Protein AF-0000000068948560 (afdb_homodimer)

Radius of gyration: 32.32 Å; Cα contacts (8 Å, |Δi|>4): 2396; chains: 2; bounding box: 71×102×70 Å

Organism: Cupriavidus necator (strain ATCC 17699 / DSM 428 / KCTC 22496 / NCIMB 10442 / H16 / Stanier 337) (NCBI:txid381666)

InterPro domains:
  IPR000873 AMP-dependent synthetase/ligase domain [PF00501] (29-387)
  IPR011957 Benzoate-CoA ligase family [TIGR02262] (16-520)
  IPR025110 AMP-binding enzyme, C-terminal domain [PF13193] (437-512)
  IPR045851 AMP-binding enzyme domain superfamily [G3DSA:3.30.300.30] (428-526)

Foldseek 3Di:
DPPPLDPFPDDADDFWDQLLQVLLVLCVPFQPDWAEQEPVGTHGSVNLLLLLQLLLQLCVVVVNAAPAEEEEQEFWDSVRLSNQSSCSQNNHAYEFEDNPDALCLVLVVQQQRLHQEYEHEPVSVVRVVSNVVDDRGNHQAYEYEPDPDDDDPRYHHSVVSSVVGGGHDGGDRDGQARFRYWAWDPDLDDRTWTFTFGSRQLVFCQVQDLCPFVVDAQAFEFEELDTCSALANVNRAPSNNSNHNHHYYGYRDHLQLVSVVVCQQPVQGQEYEDEQLRLLRNLPDPVNDALVRHNYAEYEYEPDQHQLVSQVSVCVGNVYGYWYFYDDVQSSYGQFIDGVPGDDRQFRHAGTRQKDWFFADPVRHGDDAPDKGFIKMFHDNGTDAGRPCVPVRCVADPDRIGGDQFIWGQHPVRTIHGQGGVVFWFQAPNRTARQVVQQSQLCPDPFFDGKGWGWDQDPVRGTFIEMETETDPPDDDDPVVSQVSSVVPDPNRHGHPYYHYDNDFDADPVRHGSVVVVVVVNVVVVVVVVVVVD/DPPPLDPFPDDADDFWDQLLQVLLVLCVVFQPDWAEQEPVGTHGSVNLLLLLQLLLQLCVVVVNAAPAEEEEQEFWDSVRLSNQSSCSQNNHAYEFEDNPDALVLVLVVQQQRLHQEYEHEPVSVVRVVSNVVDDRGNHQAYEYEPDPDDDDPRYHHSVVSSVVGGGHDGGDRDGQARFRYWAWDPDLDDRTWTFTFGSRQLVFCQVQDLCPFVVDAQAFEFEELDTCSALANVNRAPSNNSNHNHHYYGYRDHLQLVVVVVCQQPVQGQEYEDEQLRLLRNLPDPPNDALVRHNHQEYEYEPDQHQLVSQVSVCVGNVYGYWYFYDDVQSSYGQFIDGVPGDDRQFRHAGTRQKDWFFADPVRHGDDAPDKGFIKMFHDNGTDAGRPCVPVRCVADPDRIGGDQFIWGQHPVRTIHGQGGVVFWFQAPNRTARQVVQQSQLCPDPFFDGKGWGWDQDPVRGTFIEMETETDPPDDDDPVVSQVSSVVPDPNRRGGPYYHYDNDFDADPVRHGSVVVVVVVNVVVVVVVVVVVD

Solvent-accessible surface area (backbone atoms only — not comparable to full-atom values): 54908 Å² total; per-residue (Å²): 127,85,71,66,77,67,74,54,95,60,84,72,79,55,81,71,29,34,48,38,46,49,42,45,58,72,32,61,89,43,33,85,42,58,33,34,35,34,95,85,46,75,39,26,38,39,55,46,46,47,47,17,22,6,36,19,33,36,42,47,72,72,66,54,48,66,72,39,29,31,34,36,43,50,58,45,37,72,62,45,60,28,52,46,35,3,28,32,22,43,36,18,22,30,32,29,38,73,78,82,66,52,35,68,54,48,35,50,50,33,41,74,60,46,17,40,28,37,42,28,23,44,91,49,43,68,52,49,50,58,17,65,70,47,86,79,53,56,62,73,42,38,32,25,36,83,58,86,61,90,67,62,90,78,47,42,47,37,68,61,48,36,72,72,35,64,55,45,88,68,58,38,95,37,26,38,51,32,76,27,32,35,37,62,42,73,49,99,69,74,72,64,41,45,33,37,28,32,27,35,25,57,54,46,48,26,64,37,34,35,39,74,54,70,57,61,42,45,84,36,28,30,33,36,62,45,51,59,46,36,42,64,11,28,37,52,61,39,50,32,35,44,69,45,51,14,26,28,48,39,60,59,65,74,68,42,50,67,58,46,48,52,48,36,59,72,66,40,30,27,33,40,35,42,33,40,70,51,53,53,49,31,74,69,36,92,78,53,78,54,43,86,62,45,50,54,64,37,32,34,30,31,92,48,84,51,52,34,66,57,44,51,52,47,22,69,61,50,71,26,52,58,38,31,23,41,56,40,71,58,42,37,35,68,46,29,28,30,38,83,95,60,64,49,73,56,38,32,21,33,64,31,68,55,36,48,77,46,38,19,42,96,85,67,44,77,52,61,79,67,40,78,13,41,36,32,41,28,48,81,25,52,42,77,39,36,64,68,32,57,71,61,24,27,67,30,43,38,27,66,32,34,49,70,58,35,24,30,25,40,42,94,87,61,32,31,28,78,31,37,42,59,91,55,53,28,58,46,92,85,38,79,39,39,33,47,57,47,24,53,52,52,40,66,38,89,45,35,59,47,52,48,48,45,62,40,68,45,98,85,64,45,49,39,38,32,28,39,33,21,58,33,91,90,51,83,82,57,64,66,59,53,43,54,55,34,45,73,74,40,62,75,87,58,41,50,78,39,72,43,81,40,92,73,76,60,52,44,97,85,63,47,73,41,59,66,59,55,46,49,50,50,53,52,51,48,52,51,50,52,56,68,72,94,128,84,70,66,77,67,74,53,96,60,83,73,81,55,80,71,28,35,46,38,45,49,40,46,59,71,32,60,89,42,34,84,42,57,33,34,35,33,96,88,46,75,38,25,36,40,56,46,48,47,47,17,23,6,38,18,34,35,42,46,72,71,66,55,50,66,73,38,28,30,34,35,43,50,57,45,37,73,62,44,60,28,52,47,36,2,29,30,23,43,36,18,21,29,32,31,38,75,79,83,66,51,37,68,56,49,35,48,49,34,40,75,61,45,17,40,27,35,40,28,24,44,90,48,43,66,52,48,52,57,17,66,71,45,85,79,54,57,64,73,42,37,32,25,36,83,58,87,62,89,67,63,90,76,44,41,48,38,68,62,48,35,69,72,34,66,56,46,88,67,57,38,94,37,26,36,50,32,78,26,33,35,38,61,43,73,50,100,70,72,72,63,41,43,35,34,28,31,28,36,23,57,54,44,47,27,66,36,35,35,39,73,54,68,57,60,40,47,85,36,28,30,32,36,61,46,51,58,47,38,41,63,11,28,36,51,63,40,49,33,34,44,68,46,50,14,25,29,47,39,60,58,66,74,69,42,51,66,58,47,49,52,46,34,59,73,68,39,29,28,32,40,36,42,33,40,70,51,50,50,50,31,74,68,37,92,77,55,76,55,44,87,62,44,49,52,63,37,32,35,30,32,93,48,84,50,52,34,67,57,45,53,52,48,22,67,60,50,71,27,52,58,37,32,22,41,56,41,71,58,42,38,35,69,46,29,28,30,37,82,97,60,66,47,73,56,38,31,20,33,66,31,67,55,39,47,78,47,38,19,44,96,85,67,45,76,51,60,78,67,39,76,13,40,36,31,39,28,48,80,26,52,40,76,40,36,64,70,32,57,68,61,26,26,69,29,44,37,28,64,32,34,48,70,59,35,25,30,27,40,42,95,88,60,32,30,29,78,32,38,42,59,88,54,52,28,57,45,93,83,39,80,38,39,33,49,58,46,24,54,52,50,40,67,38,89,46,35,61,47,51,47,46,45,61,39,69,44,97,84,65,46,49,38,38,32,30,38,34,23,58,33,89,89,50,80,82,58,63,67,58,54,42,53,55,34,45,74,75,39,63,76,87,61,41,50,78,38,72,42,81,38,90,73,77,59,53,45,97,87,62,46,71,40,59,65,59,55,45,50,52,50,52,51,50,48,52,49,51,49,55,67,72,94

Nearest PDB structures (foldseek):
  6m2o-assembly1_A  TM=8.223E-01  e=3.821E-90  Rhodopseudomonas palustris
  4rm2-assembly2_B  TM=8.223E-01  e=2.217E-87  Rhodopseudomonas palustris
  2v7b-assembly2_B  TM=9.628E-01  e=3.615E-79  Paraburkholderia xenovorans LB400
  4wv3-assembly1_A  TM=9.516E-01  e=3.922E-66  Stigmatella aurantiaca
  7tz4-assembly1_A  TM=9.036E-01  e=5.821E-48  Pseudomonas aeruginosa

Secondary structure (DSSP, 8-state):
--------SSPPP-SS--HHHHHHHHTGGGTTSEEEEETTEEEEHHHHHHHHHHHHHHHHHTT--TT-EEEEE--SSTHHHHHHHHHHHTT-EEEE--TT--HHHHHHHHHHHT-SEEEEEGGGHHHHHHHHTSTT----EEEEET--SPPPTTEEEHHHHHHTSPPPSS-----TTSEEEEEEE--SSSSPEEEEEETTHHHHHIIIIITTTT---TT-EEEESS-TTSHHHHIIIIIHHHHHT-EEE---S---HHHHHHHHHHH--SEEEE-HHHHHHHHH-TTPPPGGG---SEEEE-SS---HHHHHHHHHHHS--EEEEEE-STTSSEEEE--TT---TTS-BEEPTT-EEEEE-TTSPBPPTTSEEEEEEE-TT---EETT-HHHHHHHEETTEEEEEEEEEE-TTS-EEEEEEGGG-EEETTEEE-HHHHHHHHHTSTTEEEEEEEEEE-TTS-EEEEEEEEEPTT----HHHHHHHHHTTS-TTTS-SEEEE-S---B-TTS-B-HHHHHHHHHHHHHHHHHHH-/--------SSPPP-SS--HHHHHHHHTGGGTTSEEEEETTEEEEHHHHHHHHHHHHHHHHHTT--TT-EEEEE--SSTHHHHHHHHHHHTT-EEEE--TT--HHHHHHHHHHHT-SEEEEEGGGHHHHHHHHTSTT----EEEEET--SPPPTTEEEHHHHHHTSPPPSS-----TTSEEEEEEE--SSSSPEEEEEETTHHHHHIIIIITTTT---TT-EEEESS-TTSHHHHIIIIIHHHHHT-EEE---S---HHHHHHHHHHH--SEEEE-HHHHHHHHH-TTPPPGGG---SEEEE-SS---HHHHHHHHHHHS--EEEEEE-STTSSEEEE--TT---TTS-BEEPTT-EEEEE-TTSPBPPTTSEEEEEEE-TT---EETT-HHHHHHHEETTEEEEEEEEEE-TTS-EEEEEEGGG-EEETTEEE-HHHHHHHHTTSTTEEEEEEEEEE-TTS-EEEEEEEEEPTT----HHHHHHHHHTTS-GGGS-SEEEE-S---B-TTS-B-HHHHHHHHHHHHHHHHHHH-

Structure (mmCIF, N/CA/C/O backbone):
data_AF-0000000068948560-model_v1
#
loop_
_entity.id
_entity.type
_entity.pdbx_description
1 polymer 'Benzoate-CoA ligase family protein'
#
loop_
_atom_site.group_PDB
_atom_site.id
_atom_site.type_symbol
_atom_site.label_atom_id
_atom_site.label_alt_id
_atom_site.label_comp_id
_atom_site.label_asym_id
_atom_site.label_entity_id
_atom_site.label_seq_id
_atom_site.pdbx_PDB_ins_code
_atom_site.Cartn_x
_atom_site.Cartn_y
_atom_site.Cartn_z
_atom_site.occupancy
_atom_site.B_iso_or_equiv
_atom_site.auth_seq_id
_atom_site.auth_comp_id
_atom_site.auth_asym_id
_atom_site.auth_atom_id
_atom_site.pdbx_PDB_model_num
ATOM 1 N N . MET A 1 1 ? 28.109 3.607 7.559 1 25.36 1 MET A N 1
ATOM 2 C CA . MET A 1 1 ? 27.531 3.184 8.836 1 25.36 1 MET A CA 1
ATOM 3 C C . MET A 1 1 ? 26.016 3.121 8.75 1 25.36 1 MET A C 1
ATOM 5 O O . MET A 1 1 ? 25.359 4.141 8.531 1 25.36 1 MET A O 1
ATOM 9 N N . THR A 1 2 ? 25.531 2.068 8.18 1 31.55 2 THR A N 1
ATOM 10 C CA . THR A 1 2 ? 24.109 1.81 7.996 1 31.55 2 THR A CA 1
ATOM 11 C C . THR A 1 2 ? 23.359 1.98 9.312 1 31.55 2 THR A C 1
ATOM 13 O O . THR A 1 2 ? 23.484 1.16 10.219 1 31.55 2 THR A O 1
ATOM 16 N N . ALA A 1 3 ? 23.297 3.205 9.742 1 34.66 3 ALA A N 1
ATOM 17 C CA . ALA A 1 3 ? 22.688 3.457 11.039 1 34.66 3 ALA A CA 1
ATOM 18 C C . ALA A 1 3 ? 21.375 2.695 11.188 1 34.66 3 ALA A C 1
ATOM 20 O O . ALA A 1 3 ? 20.5 2.791 10.32 1 34.66 3 ALA A O 1
ATOM 21 N N . THR A 1 4 ? 21.406 1.612 11.781 1 38.22 4 THR A N 1
ATOM 22 C CA . THR A 1 4 ? 20.203 0.947 12.234 1 38.22 4 THR A CA 1
ATOM 23 C C . THR A 1 4 ? 19.188 1.966 12.758 1 38.22 4 THR A C 1
ATOM 25 O O . THR A 1 4 ? 19.516 2.814 13.586 1 38.22 4 THR A O 1
ATOM 28 N N . PRO A 1 5 ? 18.172 2.281 12.07 1 41.31 5 PRO A N 1
ATOM 29 C CA . PRO A 1 5 ? 17.219 3.215 12.68 1 41.31 5 PRO A CA 1
ATOM 30 C C . PRO A 1 5 ? 17.078 3.02 14.188 1 41.31 5 PRO A C 1
ATOM 32 O O . PRO A 1 5 ? 17.062 1.884 14.664 1 41.31 5 PRO A O 1
ATOM 35 N N . ALA A 1 6 ? 17.625 3.912 14.992 1 44.38 6 ALA A N 1
ATOM 36 C CA . ALA A 1 6 ? 17.469 3.902 16.453 1 44.38 6 ALA A CA 1
ATOM 37 C C . ALA A 1 6 ? 16.062 3.473 16.844 1 44.38 6 ALA A C 1
ATOM 39 O O . ALA A 1 6 ? 15.086 3.838 16.188 1 44.38 6 ALA A O 1
ATOM 40 N N . GLU A 1 7 ? 15.812 2.332 17.531 1 51.47 7 GLU A N 1
ATOM 41 C CA . GLU A 1 7 ? 14.57 1.892 18.156 1 51.47 7 GLU A CA 1
ATOM 42 C C . GLU A 1 7 ? 13.797 3.07 18.734 1 51.47 7 GLU A C 1
ATOM 44 O O . GLU A 1 7 ? 14.375 3.924 19.406 1 51.47 7 GLU A O 1
ATOM 49 N N . PRO A 1 8 ? 12.555 3.285 18.219 1 55.53 8 PRO A N 1
ATOM 50 C CA . PRO A 1 8 ? 11.805 4.363 18.875 1 55.53 8 PRO A CA 1
ATOM 51 C C . PRO A 1 8 ? 11.797 4.246 20.391 1 55.53 8 PRO A C 1
ATOM 53 O O . PRO A 1 8 ? 11.648 3.143 20.938 1 55.53 8 PRO A O 1
ATOM 56 N N . PRO A 1 9 ? 12.141 5.266 21.016 1 66 9 PRO A N 1
ATOM 57 C CA . PRO A 1 9 ? 12.188 5.289 22.484 1 66 9 PRO A CA 1
ATOM 58 C C . PRO A 1 9 ? 10.828 5.004 23.109 1 66 9 PRO A C 1
ATOM 60 O O . PRO A 1 9 ? 10.719 4.938 24.344 1 66 9 PRO A O 1
ATOM 63 N N . VAL A 1 10 ? 9.742 4.758 22.203 1 76.56 10 VAL A N 1
ATOM 64 C CA . VAL A 1 10 ? 8.375 4.605 22.703 1 76.56 10 VAL A CA 1
ATOM 65 C C . VAL A 1 10 ? 7.855 3.211 22.359 1 76.56 10 VAL A C 1
ATOM 67 O O . VAL A 1 10 ? 8.195 2.646 21.328 1 76.56 10 VAL A O 1
ATOM 70 N N . ARG A 1 11 ? 7.09 2.658 23.297 1 80.38 11 ARG A N 1
ATOM 71 C CA . ARG A 1 11 ? 6.492 1.343 23.094 1 80.38 11 ARG A CA 1
ATOM 72 C C . ARG A 1 11 ? 5.504 1.361 21.938 1 80.38 11 ARG A C 1
ATOM 74 O O . ARG A 1 11 ? 4.641 2.236 21.859 1 80.38 11 ARG A O 1
ATOM 81 N N . PRO A 1 12 ? 5.629 0.464 21.062 1 85.75 12 PRO A N 1
ATOM 82 C CA . PRO A 1 12 ? 4.664 0.384 19.953 1 85.75 12 PRO A CA 1
ATOM 83 C C . PRO A 1 12 ? 3.262 0.005 20.422 1 85.75 12 PRO A C 1
ATOM 85 O O . PRO A 1 12 ? 3.105 -0.595 21.5 1 85.75 12 PRO A O 1
ATOM 88 N N . PRO A 1 13 ? 2.314 0.482 19.641 1 87 13 PRO A N 1
ATOM 89 C CA . PRO A 1 13 ? 0.958 0.067 20 1 87 13 PRO A CA 1
ATOM 90 C C . PRO A 1 13 ? 0.775 -1.448 19.969 1 87 13 PRO A C 1
ATOM 92 O O . PRO A 1 13 ? 1.516 -2.146 19.266 1 87 13 PRO A O 1
ATOM 95 N N . GLY A 1 14 ? -0.087 -1.997 20.75 1 79.25 14 GLY A N 1
ATOM 96 C CA . GLY A 1 14 ? -0.365 -3.424 20.766 1 79.25 14 GLY A CA 1
ATOM 97 C C . GLY A 1 14 ? -0.95 -3.941 19.469 1 79.25 14 GLY A C 1
ATOM 98 O O . GLY A 1 14 ? -1.198 -3.166 18.547 1 79.25 14 GLY A O 1
ATOM 99 N N . THR A 1 15 ? -1.146 -5.23 19.375 1 79 15 THR A N 1
ATOM 100 C CA . THR A 1 15 ? -1.628 -5.91 18.172 1 79 15 THR A CA 1
ATOM 101 C C . THR A 1 15 ? -3.037 -5.445 17.812 1 79 15 THR A C 1
ATOM 103 O O . THR A 1 15 ? -3.373 -5.305 16.641 1 79 15 THR A O 1
ATOM 106 N N . SER A 1 16 ? -3.873 -5.25 18.844 1 90.06 16 SER A N 1
ATOM 107 C CA . SER A 1 16 ? -5.18 -4.625 18.672 1 90.06 16 SER A CA 1
ATOM 108 C C . SER A 1 16 ? -5.141 -3.15 19.047 1 90.06 16 SER A C 1
ATOM 110 O O . SER A 1 16 ? -4.773 -2.803 20.172 1 90.06 16 SER A O 1
ATOM 112 N N . PHE A 1 17 ? -5.453 -2.293 18.094 1 96.88 17 PHE A N 1
ATOM 113 C CA . PHE A 1 17 ? -5.305 -0.865 18.344 1 96.88 17 PHE A CA 1
ATOM 114 C C . PHE A 1 17 ? -6.297 -0.062 17.516 1 96.88 17 PHE A C 1
ATOM 116 O O . PHE A 1 17 ? -6.344 -0.203 16.297 1 96.88 17 PHE A O 1
ATOM 123 N N . ASN A 1 18 ? -7.09 0.651 18.156 1 98.38 18 ASN A N 1
ATOM 124 C CA . ASN A 1 18 ? -7.969 1.674 17.609 1 98.38 18 ASN A CA 1
ATOM 125 C C . ASN A 1 18 ? -7.629 3.061 18.141 1 98.38 18 ASN A C 1
ATOM 127 O O . ASN A 1 18 ? -7.734 3.309 19.344 1 98.38 18 ASN A O 1
ATOM 131 N N . PHE A 1 19 ? -7.191 3.928 17.281 1 98.62 19 PHE A N 1
ATOM 132 C CA . PHE A 1 19 ? -6.633 5.195 17.734 1 98.62 19 PHE A CA 1
ATOM 133 C C . PHE A 1 19 ? -7.668 5.992 18.516 1 98.62 19 PHE A C 1
ATOM 135 O O . PHE A 1 19 ? -7.344 6.602 19.547 1 98.62 19 PHE A O 1
ATOM 142 N N . ALA A 1 20 ? -8.953 6.055 18 1 98.88 20 ALA A N 1
ATOM 143 C CA . ALA A 1 20 ? -10.008 6.738 18.75 1 98.88 20 ALA A CA 1
ATOM 144 C C . ALA A 1 20 ? -10.203 6.113 20.125 1 98.88 20 ALA A C 1
ATOM 146 O O . ALA A 1 20 ? -10.289 6.828 21.125 1 98.88 20 ALA A O 1
ATOM 147 N N . GLY A 1 21 ? -10.234 4.777 20.125 1 98.62 21 GLY A N 1
ATOM 148 C CA . GLY A 1 21 ? -10.32 4.086 21.406 1 98.62 21 GLY A CA 1
ATOM 149 C C . GLY A 1 21 ? -9.164 4.41 22.328 1 98.62 21 GLY A C 1
ATOM 150 O O . GLY A 1 21 ? -9.359 4.566 23.547 1 98.62 21 GLY A O 1
ATOM 151 N N . HIS A 1 22 ? -8.016 4.484 21.781 1 98.06 22 HIS A N 1
ATOM 152 C CA . HIS A 1 22 ? -6.816 4.812 22.547 1 98.06 22 HIS A CA 1
ATOM 153 C C . HIS A 1 22 ? -6.934 6.188 23.188 1 98.06 22 HIS A C 1
ATOM 155 O O . HIS A 1 22 ? -6.68 6.344 24.391 1 98.06 22 HIS A O 1
ATOM 161 N N . LEU A 1 23 ? -7.352 7.219 22.453 1 98.62 23 LEU A N 1
ATOM 162 C CA . LEU A 1 23 ? -7.469 8.57 22.969 1 98.62 23 LEU A CA 1
ATOM 163 C C . LEU A 1 23 ? -8.531 8.641 24.062 1 98.62 23 LEU A C 1
ATOM 165 O O . LEU A 1 23 ? -8.336 9.312 25.078 1 98.62 23 LEU A O 1
ATOM 169 N N . LEU A 1 24 ? -9.688 8.008 23.828 1 98.62 24 LEU A N 1
ATOM 170 C CA . LEU A 1 24 ? -10.719 7.984 24.844 1 98.62 24 LEU A CA 1
ATOM 171 C C . LEU A 1 24 ? -10.211 7.332 26.125 1 98.62 24 LEU A C 1
ATOM 173 O O . LEU A 1 24 ? -10.484 7.812 27.234 1 98.62 24 LEU A O 1
ATOM 177 N N . GLY A 1 25 ? -9.445 6.25 25.938 1 97.94 25 GLY A N 1
ATOM 178 C CA . GLY A 1 25 ? -8.859 5.578 27.094 1 97.94 25 GLY A CA 1
ATOM 179 C C . GLY A 1 25 ? -7.891 6.453 27.859 1 97.94 25 GLY A C 1
ATOM 180 O O . GLY A 1 25 ? -7.902 6.469 29.094 1 97.94 25 GLY A O 1
ATOM 181 N N . CYS A 1 26 ? -7.059 7.184 27.188 1 96.75 26 CYS A N 1
ATOM 182 C CA . CYS A 1 26 ? -6.078 8.078 27.797 1 96.75 26 CYS A CA 1
ATOM 183 C C . CYS A 1 26 ? -6.758 9.125 28.672 1 96.75 26 CYS A C 1
ATOM 185 O O . CYS A 1 26 ? -6.168 9.625 29.625 1 96.75 26 CYS A O 1
ATOM 187 N N . ASN A 1 27 ? -8.016 9.461 28.359 1 98.44 27 ASN A N 1
ATOM 188 C CA . ASN A 1 27 ? -8.641 10.609 29 1 98.44 27 ASN A CA 1
ATOM 189 C C . ASN A 1 27 ? -9.828 10.195 29.859 1 98.44 27 ASN A C 1
ATOM 191 O O . ASN A 1 27 ? -10.586 11.039 30.344 1 98.44 27 ASN A O 1
ATOM 195 N N . ALA A 1 28 ? -9.984 8.938 30.078 1 97.75 28 ALA A N 1
ATOM 196 C CA . ALA A 1 28 ? -11.109 8.406 30.828 1 97.75 28 ALA A CA 1
ATOM 197 C C . ALA A 1 28 ? -11.094 8.922 32.281 1 97.75 28 ALA A C 1
ATOM 199 O O . ALA A 1 28 ? -12.141 9.086 32.875 1 97.75 28 ALA A O 1
ATOM 200 N N . GLY A 1 29 ? -9.969 9.266 32.781 1 97.94 29 GLY A N 1
ATOM 201 C CA . GLY A 1 29 ? -9.82 9.703 34.156 1 97.94 29 GLY A CA 1
ATOM 202 C C . GLY A 1 29 ? -10.07 11.188 34.344 1 97.94 29 GLY A C 1
ATOM 203 O O . GLY A 1 29 ? -10.023 11.695 35.469 1 97.94 29 GLY A O 1
ATOM 204 N N . ARG A 1 30 ? -10.367 11.922 33.312 1 98.06 30 ARG A N 1
ATOM 205 C CA . ARG A 1 30 ? -10.562 13.367 33.406 1 98.06 30 ARG A CA 1
ATOM 206 C C . ARG A 1 30 ? -11.805 13.805 32.656 1 98.06 30 ARG A C 1
ATOM 208 O O . ARG A 1 30 ? -11.734 14.711 31.812 1 98.06 30 ARG A O 1
ATOM 215 N N . ALA A 1 31 ? -12.922 13.188 32.906 1 98.06 31 ALA A N 1
ATOM 216 C CA . ALA A 1 31 ? -14.18 13.383 32.188 1 98.06 31 ALA A CA 1
ATOM 217 C C . ALA A 1 31 ? -14.688 14.812 32.344 1 98.06 31 ALA A C 1
ATOM 219 O O . ALA A 1 31 ? -15.32 15.359 31.422 1 98.06 31 ALA A O 1
ATOM 220 N N . GLY A 1 32 ? -14.422 15.422 33.375 1 98.5 32 GLY A N 1
ATOM 221 C CA . GLY A 1 32 ? -14.961 16.75 33.688 1 98.5 32 GLY A CA 1
ATOM 222 C C . GLY A 1 32 ? -14.109 17.875 33.125 1 98.5 32 GLY A C 1
ATOM 223 O O . GLY A 1 32 ? -14.555 19.016 33.062 1 98.5 32 GLY A O 1
ATOM 224 N N . LYS A 1 33 ? -12.93 17.531 32.625 1 98.75 33 LYS A N 1
ATOM 225 C CA . LYS A 1 33 ? -12.039 18.562 32.094 1 98.75 33 LYS A CA 1
ATOM 226 C C . LYS A 1 33 ? -12.484 18.984 30.688 1 98.75 33 LYS A C 1
ATOM 228 O O . LYS A 1 33 ? -12.961 18.156 29.906 1 98.75 33 LYS A O 1
ATOM 233 N N . VAL A 1 34 ? -12.258 20.25 30.375 1 98.88 34 VAL A N 1
ATOM 234 C CA . VAL A 1 34 ? -12.609 20.781 29.062 1 98.88 34 VAL A CA 1
ATOM 235 C C . VAL A 1 34 ? -11.617 20.266 28.016 1 98.88 34 VAL A C 1
ATOM 237 O O . VAL A 1 34 ? -10.406 20.422 28.172 1 98.88 34 VAL A O 1
ATOM 240 N N . ALA A 1 35 ? -12.117 19.656 27.016 1 98.94 35 ALA A N 1
ATOM 241 C CA . ALA A 1 35 ? -11.289 19.188 25.891 1 98.94 35 ALA A CA 1
ATOM 242 C C . ALA A 1 35 ? -11.227 20.25 24.781 1 98.94 35 ALA A C 1
ATOM 244 O O . ALA A 1 35 ? -10.148 20.547 24.281 1 98.94 35 ALA A O 1
ATOM 245 N N . TYR A 1 36 ? -12.422 20.797 24.5 1 98.94 36 TYR A N 1
ATOM 246 C CA . TYR A 1 36 ? -12.5 21.75 23.391 1 98.94 36 TYR A CA 1
ATOM 247 C C . TYR A 1 36 ? -13.281 22.984 23.812 1 98.94 36 TYR A C 1
ATOM 249 O O . TYR A 1 36 ? -14.266 22.891 24.531 1 98.94 36 TYR A O 1
ATOM 257 N N . ILE A 1 37 ? -12.852 24.125 23.328 1 98.81 37 ILE A N 1
ATOM 258 C CA . ILE A 1 37 ? -13.562 25.391 23.344 1 98.81 37 ILE A CA 1
ATOM 259 C C . ILE A 1 37 ? -13.734 25.906 21.906 1 98.81 37 ILE A C 1
ATOM 261 O O . ILE A 1 37 ? -12.766 25.984 21.156 1 98.81 37 ILE A O 1
ATOM 265 N N . ASP A 1 38 ? -14.922 26.125 21.469 1 97.19 38 ASP A N 1
ATOM 266 C CA . ASP A 1 38 ? -15.148 26.766 20.172 1 97.19 38 ASP A CA 1
ATOM 267 C C . ASP A 1 38 ? -16.078 27.953 20.312 1 97.19 38 ASP A C 1
ATOM 269 O O . ASP A 1 38 ? -16.281 28.484 21.406 1 97.19 38 ASP A O 1
ATOM 273 N N . ASP A 1 39 ? -16.531 28.5 19.203 1 91.19 39 ASP A N 1
ATOM 274 C CA . ASP A 1 39 ? -17.328 29.719 19.219 1 91.19 39 ASP A CA 1
ATOM 275 C C . ASP A 1 39 ? -18.688 29.5 19.891 1 91.19 39 ASP A C 1
ATOM 277 O O . ASP A 1 39 ? -19.344 30.453 20.328 1 91.19 39 ASP A O 1
ATOM 281 N N . ASP A 1 40 ? -19.031 28.281 20.047 1 92.69 40 ASP A N 1
ATOM 282 C CA . ASP A 1 40 ? -20.375 27.969 20.516 1 92.69 40 ASP A CA 1
ATOM 283 C C . ASP A 1 40 ? -20.359 27.438 21.938 1 92.69 40 ASP A C 1
ATOM 285 O O . ASP A 1 40 ? -21.406 27.281 22.562 1 92.69 40 ASP A O 1
ATOM 289 N N . GLY A 1 41 ? -19.203 27.109 22.438 1 95.56 41 GLY A N 1
ATOM 290 C CA . GLY A 1 41 ? -19.172 26.625 23.812 1 95.56 41 GLY A CA 1
ATOM 291 C C . GLY A 1 41 ? -18 25.688 24.078 1 95.56 41 GLY A C 1
ATOM 292 O O . GLY A 1 41 ? -16.969 25.781 23.422 1 95.56 41 GLY A O 1
ATOM 293 N N . GLN A 1 42 ? -18.25 24.922 25.188 1 98.38 42 GLN A N 1
ATOM 294 C CA . GLN A 1 42 ? -17.203 24 25.641 1 98.38 42 GLN A CA 1
ATOM 295 C C . GLN A 1 42 ? -17.688 22.547 25.578 1 98.38 42 GLN A C 1
ATOM 297 O O . GLN A 1 42 ? -18.875 22.281 25.656 1 98.38 42 GLN A O 1
ATOM 302 N N . LEU A 1 43 ? -16.766 21.641 25.344 1 98.69 43 LEU A N 1
ATOM 303 C CA . LEU A 1 43 ? -16.969 20.203 25.359 1 98.69 43 LEU A CA 1
ATOM 304 C C . LEU A 1 43 ? -15.953 19.516 26.266 1 98.69 43 LEU A C 1
ATOM 306 O O . LEU A 1 43 ? -14.75 19.688 26.078 1 98.69 43 LEU A O 1
ATOM 310 N N . THR A 1 44 ? -16.453 18.812 27.25 1 98.88 44 THR A N 1
ATOM 311 C CA . THR A 1 44 ? -15.555 18.125 28.172 1 98.88 44 THR A CA 1
ATOM 312 C C . THR A 1 44 ? -15.078 16.797 27.578 1 98.88 44 THR A C 1
ATOM 314 O O . THR A 1 44 ? -15.648 16.312 26.594 1 98.88 44 THR A O 1
ATOM 317 N N . TYR A 1 45 ? -14.023 16.219 28.141 1 98.88 45 TYR A N 1
ATOM 318 C CA . TYR A 1 45 ? -13.516 14.922 27.703 1 98.88 45 TYR A CA 1
ATOM 319 C C . TYR A 1 45 ? -14.578 13.836 27.844 1 98.88 45 TYR A C 1
ATOM 321 O O . TYR A 1 45 ? -14.664 12.93 27.016 1 98.88 45 TYR A O 1
ATOM 329 N N . GLY A 1 46 ? -15.344 13.906 28.938 1 98.81 46 GLY A N 1
ATOM 330 C CA . GLY A 1 46 ? -16.438 12.961 29.094 1 98.81 46 GLY A CA 1
ATOM 331 C C . GLY A 1 46 ? -17.484 13.07 28.016 1 98.81 46 GLY A C 1
ATOM 332 O O . GLY A 1 46 ? -17.938 12.055 27.484 1 98.81 46 GLY A O 1
ATOM 333 N N . GLU A 1 47 ? -17.891 14.32 27.75 1 98.62 47 GLU A N 1
ATOM 334 C CA . GLU A 1 47 ? -18.859 14.555 26.688 1 98.62 47 GLU A CA 1
ATOM 335 C C . GLU A 1 47 ? -18.297 14.133 25.328 1 98.62 47 GLU A C 1
ATOM 337 O O . GLU A 1 47 ? -19.016 13.562 24.516 1 98.62 47 GLU A O 1
ATOM 342 N N . LEU A 1 48 ? -17.047 14.43 25.078 1 98.81 48 LEU A N 1
ATOM 343 C CA . LEU A 1 48 ? -16.391 14.008 23.844 1 98.81 48 LEU A CA 1
ATOM 344 C C . LEU A 1 48 ? -16.453 12.492 23.688 1 98.81 48 LEU A C 1
ATOM 346 O O . LEU A 1 48 ? -16.812 11.992 22.625 1 98.81 48 LEU A O 1
ATOM 350 N N . ALA A 1 49 ? -16.156 11.797 24.75 1 98.88 49 ALA A N 1
ATOM 351 C CA . ALA A 1 49 ? -16.172 10.336 24.719 1 98.88 49 ALA A CA 1
ATOM 352 C C . ALA A 1 49 ? -17.562 9.805 24.375 1 98.88 49 ALA A C 1
ATOM 354 O O . ALA A 1 49 ? -17.703 8.898 23.547 1 98.88 49 ALA A O 1
ATOM 355 N N . GLN A 1 50 ? -18.531 10.398 24.969 1 98.69 50 GLN A N 1
ATOM 356 C CA . GLN A 1 50 ? -19.906 9.977 24.734 1 98.69 50 GLN A CA 1
ATOM 357 C C . GLN A 1 50 ? -20.328 10.258 23.281 1 98.69 50 GLN A C 1
ATOM 359 O O . GLN A 1 50 ? -20.906 9.391 22.625 1 98.69 50 GLN A O 1
ATOM 364 N N . GLN A 1 51 ? -20.047 11.398 22.828 1 98.81 51 GLN A N 1
ATOM 365 C CA . GLN A 1 51 ? -20.484 11.797 21.484 1 98.81 51 GLN A CA 1
ATOM 366 C C . GLN A 1 51 ? -19.734 11.008 20.406 1 98.81 51 GLN A C 1
ATOM 368 O O . GLN A 1 51 ? -20.312 10.672 19.375 1 98.81 51 GLN A O 1
ATOM 373 N N . VAL A 1 52 ? -18.438 10.719 20.625 1 98.94 52 VAL A N 1
ATOM 374 C CA . VAL A 1 52 ? -17.656 9.898 19.703 1 98.94 52 VAL A CA 1
ATOM 375 C C . VAL A 1 52 ? -18.297 8.523 19.562 1 98.94 52 VAL A C 1
ATOM 377 O O . VAL A 1 52 ? -18.516 8.047 18.438 1 98.94 52 VAL A O 1
ATOM 380 N N . ARG A 1 53 ? -18.672 7.965 20.672 1 98.88 53 ARG A N 1
ATOM 381 C CA . ARG A 1 53 ? -19.266 6.633 20.672 1 98.88 53 ARG A CA 1
ATOM 382 C C . ARG A 1 53 ? -20.656 6.652 20.078 1 98.88 53 ARG A C 1
ATOM 384 O O . ARG A 1 53 ? -21.062 5.699 19.406 1 98.88 53 ARG A O 1
ATOM 391 N N . ARG A 1 54 ? -21.422 7.719 20.281 1 98.94 54 ARG A N 1
ATOM 392 C CA . ARG A 1 54 ? -22.734 7.863 19.688 1 98.94 54 ARG A CA 1
ATOM 393 C C . ARG A 1 54 ? -22.641 8.039 18.172 1 98.94 54 ARG A C 1
ATOM 395 O O . ARG A 1 54 ? -23.453 7.492 17.422 1 98.94 54 ARG A O 1
ATOM 402 N N . LEU A 1 55 ? -21.688 8.828 17.734 1 98.94 55 LEU A N 1
ATOM 403 C CA . LEU A 1 55 ? -21.484 8.992 16.297 1 98.94 55 LEU A CA 1
ATOM 404 C C . LEU A 1 55 ? -21.141 7.656 15.641 1 98.94 55 LEU A C 1
ATOM 406 O O . LEU A 1 55 ? -21.625 7.348 14.555 1 98.94 55 LEU A O 1
ATOM 410 N N . ALA A 1 56 ? -20.219 6.93 16.297 1 98.94 56 ALA A N 1
ATOM 411 C CA . ALA A 1 56 ? -19.859 5.605 15.789 1 98.94 56 ALA A CA 1
ATOM 412 C C . ALA A 1 56 ? -21.109 4.738 15.602 1 98.94 56 ALA A C 1
ATOM 414 O O . ALA A 1 56 ? -21.297 4.148 14.539 1 98.94 56 ALA A O 1
ATOM 415 N N . ALA A 1 57 ? -21.953 4.723 16.625 1 98.81 57 ALA A N 1
ATOM 416 C CA . ALA A 1 57 ? -23.188 3.951 16.578 1 98.81 57 ALA A CA 1
ATOM 417 C C . ALA A 1 57 ? -24.109 4.465 15.461 1 98.81 57 ALA A C 1
ATOM 419 O O . ALA A 1 57 ? -24.734 3.674 14.758 1 98.81 57 ALA A O 1
ATOM 420 N N . ALA A 1 58 ? -24.188 5.715 15.32 1 98.62 58 ALA A N 1
ATOM 421 C CA . ALA A 1 58 ? -25.047 6.344 14.328 1 98.62 58 ALA A CA 1
ATOM 422 C C . ALA A 1 58 ? -24.609 5.973 12.906 1 98.62 58 ALA A C 1
ATOM 424 O O . ALA A 1 58 ? -25.438 5.68 12.055 1 98.62 58 ALA A O 1
ATOM 425 N N . LEU A 1 59 ? -23.312 6.047 12.641 1 98.62 59 LEU A N 1
ATOM 426 C CA . LEU A 1 59 ? -22.797 5.711 11.32 1 98.62 59 LEU A CA 1
ATOM 427 C C . LEU A 1 59 ? -23.078 4.25 10.984 1 98.62 59 LEU A C 1
ATOM 429 O O . LEU A 1 59 ? -23.531 3.936 9.883 1 98.62 59 LEU A O 1
ATOM 433 N N . LEU A 1 60 ? -22.781 3.385 11.969 1 98.31 60 LEU A N 1
ATOM 434 C CA . LEU A 1 60 ? -23.094 1.975 11.766 1 98.31 60 LEU A CA 1
ATOM 435 C C . LEU A 1 60 ? -24.594 1.771 11.547 1 98.31 60 LEU A C 1
ATOM 437 O O . LEU A 1 60 ? -25 1.004 10.664 1 98.31 60 LEU A O 1
ATOM 441 N N . GLY A 1 61 ? -25.422 2.459 12.336 1 97.25 61 GLY A N 1
ATOM 442 C CA . GLY A 1 61 ? -26.859 2.391 12.195 1 97.25 61 GLY A CA 1
ATOM 443 C C . GLY A 1 61 ? -27.359 2.898 10.859 1 97.25 61 GLY A C 1
ATOM 444 O O . GLY A 1 61 ? -28.391 2.449 10.359 1 97.25 61 GLY A O 1
ATOM 445 N N . ALA A 1 62 ? -26.625 3.807 10.281 1 96.5 62 ALA A N 1
ATOM 446 C CA . ALA A 1 62 ? -26.969 4.363 8.977 1 96.5 62 ALA A CA 1
ATOM 447 C C . ALA A 1 62 ? -26.531 3.432 7.852 1 96.5 62 ALA A C 1
ATOM 449 O O . ALA A 1 62 ? -26.75 3.727 6.676 1 96.5 62 ALA A O 1
ATOM 450 N N . GLY A 1 63 ? -25.875 2.387 8.188 1 96.81 63 GLY A N 1
ATOM 451 C CA . GLY A 1 63 ? -25.531 1.369 7.207 1 96.81 63 GLY A CA 1
ATOM 452 C C . GLY A 1 63 ? -24.109 1.513 6.68 1 96.81 63 GLY A C 1
ATOM 453 O O . GLY A 1 63 ? -23.719 0.808 5.746 1 96.81 63 GLY A O 1
ATOM 454 N N . ILE A 1 64 ? -23.328 2.455 7.16 1 98.06 64 ILE A N 1
ATOM 455 C CA . ILE A 1 64 ? -21.922 2.559 6.766 1 98.06 64 ILE A CA 1
ATOM 456 C C . ILE A 1 64 ? -21.125 1.437 7.418 1 98.06 64 ILE A C 1
ATOM 458 O O . ILE A 1 64 ? -21.312 1.137 8.602 1 98.06 64 ILE A O 1
ATOM 462 N N . ARG A 1 65 ? -20.297 0.811 6.68 1 97.94 65 ARG A N 1
ATOM 463 C CA . ARG A 1 65 ? -19.594 -0.365 7.176 1 97.94 65 ARG A CA 1
ATOM 464 C C . ARG A 1 65 ? -18.125 -0.048 7.438 1 97.94 65 ARG A C 1
ATOM 466 O O . ARG A 1 65 ? -17.594 0.958 6.949 1 97.94 65 ARG A O 1
ATOM 473 N N . ARG A 1 66 ? -17.516 -0.919 8.25 1 97.12 66 ARG A N 1
ATOM 474 C CA . ARG A 1 66 ? -16.078 -0.827 8.516 1 97.12 66 ARG A CA 1
ATOM 475 C C . ARG A 1 66 ? -15.289 -0.753 7.211 1 97.12 66 ARG A C 1
ATOM 477 O O . ARG A 1 66 ? -15.617 -1.438 6.242 1 97.12 66 ARG A O 1
ATOM 484 N N . GLU A 1 67 ? -14.258 0.093 7.156 1 97.75 67 GLU A N 1
ATOM 485 C CA . GLU A 1 67 ? -13.32 0.279 6.055 1 97.75 67 GLU A CA 1
ATOM 486 C C . GLU A 1 67 ? -13.922 1.145 4.953 1 97.75 67 GLU A C 1
ATOM 488 O O . GLU A 1 67 ? -13.219 1.557 4.027 1 97.75 67 GLU A O 1
ATOM 493 N N . GLU A 1 68 ? -15.25 1.458 5.023 1 98.44 68 GLU A N 1
ATOM 494 C CA . GLU A 1 68 ? -15.82 2.424 4.09 1 98.44 68 GLU A CA 1
ATOM 495 C C . GLU A 1 68 ? -15.453 3.852 4.477 1 98.44 68 GLU A C 1
ATOM 497 O O . GLU A 1 68 ? -15.094 4.117 5.629 1 98.44 68 GLU A O 1
ATOM 502 N N . ARG A 1 69 ? -15.492 4.758 3.492 1 98.81 69 ARG A N 1
ATOM 503 C CA . ARG A 1 69 ? -15.055 6.137 3.711 1 98.81 69 ARG A CA 1
ATOM 504 C C . ARG A 1 69 ? -16.25 7.055 3.934 1 98.81 69 ARG A C 1
ATOM 506 O O . ARG A 1 69 ? -17.312 6.859 3.336 1 98.81 69 ARG A O 1
ATOM 513 N N . VAL A 1 70 ? -16.109 8.008 4.777 1 98.88 70 VAL A N 1
ATOM 514 C CA . VAL A 1 70 ? -17.031 9.125 4.934 1 98.88 70 VAL A CA 1
ATOM 515 C C . VAL A 1 70 ? -16.281 10.445 4.766 1 98.88 70 VAL A C 1
ATOM 517 O O . VAL A 1 70 ? -15.18 10.617 5.293 1 98.88 70 VAL A O 1
ATOM 520 N N . LEU A 1 71 ? -16.812 11.305 3.998 1 98.88 71 LEU A N 1
ATOM 521 C CA . LEU A 1 71 ? -16.172 12.594 3.748 1 98.88 71 LEU A CA 1
ATOM 522 C C . LEU A 1 71 ? -16.5 13.586 4.863 1 98.88 71 LEU A C 1
ATOM 524 O O . LEU A 1 71 ? -17.656 13.727 5.258 1 98.88 71 LEU A O 1
ATOM 528 N N . LEU A 1 72 ? -15.492 14.203 5.395 1 98.81 72 LEU A N 1
ATOM 529 C CA . LEU A 1 72 ? -15.625 15.219 6.43 1 98.81 72 LEU A CA 1
ATOM 530 C C . LEU A 1 72 ? -15.367 16.609 5.859 1 98.81 72 LEU A C 1
ATOM 532 O O . LEU A 1 72 ? -14.219 17.016 5.695 1 98.81 72 LEU A O 1
ATOM 536 N N . LEU A 1 73 ? -16.406 17.312 5.547 1 98.5 73 LEU A N 1
ATOM 537 C CA . LEU A 1 73 ? -16.406 18.688 5.035 1 98.5 73 LEU A CA 1
ATOM 538 C C . LEU A 1 73 ? -16.953 19.656 6.078 1 98.5 73 LEU A C 1
ATOM 540 O O . LEU A 1 73 ? -18.109 20.047 6.012 1 98.5 73 LEU A O 1
ATOM 544 N N . MET A 1 74 ? -16.047 20.047 7.008 1 98.31 74 MET A N 1
ATOM 545 C CA . MET A 1 74 ? -16.531 20.75 8.195 1 98.31 74 MET A CA 1
ATOM 546 C C . MET A 1 74 ? -15.539 21.844 8.617 1 98.31 74 MET A C 1
ATOM 548 O O . MET A 1 74 ? -14.328 21.641 8.57 1 98.31 74 MET A O 1
ATOM 552 N N . HIS A 1 75 ? -16.141 22.922 9.062 1 97.25 75 HIS A N 1
ATOM 553 C CA . HIS A 1 75 ? -15.328 23.953 9.711 1 97.25 75 HIS A CA 1
ATOM 554 C C . HIS A 1 75 ? -14.891 23.5 11.102 1 97.25 75 HIS A C 1
ATOM 556 O O . HIS A 1 75 ? -15.539 22.641 11.719 1 97.25 75 HIS A O 1
ATOM 562 N N . ASP A 1 76 ? -13.773 24.125 11.57 1 98.06 76 ASP A N 1
ATOM 563 C CA . ASP A 1 76 ? -13.266 23.75 12.891 1 98.06 76 ASP A CA 1
ATOM 564 C C . ASP A 1 76 ? -14.273 24.094 13.984 1 98.06 76 ASP A C 1
ATOM 566 O O . ASP A 1 76 ? -14.578 25.266 14.211 1 98.06 76 ASP A O 1
ATOM 570 N N . CYS A 1 77 ? -14.781 23.141 14.617 1 98.06 77 CYS A N 1
ATOM 571 C CA . CYS A 1 77 ? -15.648 23.203 15.789 1 98.06 77 CYS A CA 1
ATOM 572 C C . CYS A 1 77 ? -15.617 21.875 16.547 1 98.06 77 CYS A C 1
ATOM 574 O O . CYS A 1 77 ? -14.953 20.922 16.125 1 98.06 77 CYS A O 1
ATOM 576 N N . SER A 1 78 ? -16.359 21.781 17.609 1 98.19 78 SER A N 1
ATOM 577 C CA . SER A 1 78 ? -16.266 20.609 18.469 1 98.19 78 SER A CA 1
ATOM 578 C C . SER A 1 78 ? -16.891 19.391 17.797 1 98.19 78 SER A C 1
ATOM 580 O O . SER A 1 78 ? -16.562 18.25 18.141 1 98.19 78 SER A O 1
ATOM 582 N N . ASP A 1 79 ? -17.734 19.562 16.766 1 98.62 79 ASP A N 1
ATOM 583 C CA . ASP A 1 79 ? -18.312 18.453 16.016 1 98.62 79 ASP A CA 1
ATOM 584 C C . ASP A 1 79 ? -17.25 17.734 15.188 1 98.62 79 ASP A C 1
ATOM 586 O O . ASP A 1 79 ? -17.359 16.531 14.922 1 98.62 79 ASP A O 1
ATOM 590 N N . TRP A 1 80 ? -16.25 18.484 14.758 1 98.75 80 TRP A N 1
ATOM 591 C CA . TRP A 1 80 ? -15.242 17.938 13.867 1 98.75 80 TRP A CA 1
ATOM 592 C C . TRP A 1 80 ? -14.523 16.75 14.516 1 98.75 80 TRP A C 1
ATOM 594 O O . TRP A 1 80 ? -14.516 15.648 13.969 1 98.75 80 TRP A O 1
ATOM 604 N N . PRO A 1 81 ? -13.93 16.922 15.742 1 98.88 81 PRO A N 1
ATOM 605 C CA . PRO A 1 81 ? -13.281 15.781 16.391 1 98.88 81 PRO A CA 1
ATOM 606 C C . PRO A 1 81 ? -14.258 14.648 16.703 1 98.88 81 PRO A C 1
ATOM 608 O O . PRO A 1 81 ? -13.883 13.477 16.672 1 98.88 81 PRO A O 1
ATOM 611 N N . VAL A 1 82 ? -15.492 14.969 17.031 1 98.94 82 VAL A N 1
ATOM 612 C CA . VAL A 1 82 ? -16.5 13.953 17.297 1 98.94 82 VAL A CA 1
ATOM 613 C C . VAL A 1 82 ? -16.703 13.086 16.047 1 98.94 82 VAL A C 1
ATOM 615 O O . VAL A 1 82 ? -16.688 11.859 16.125 1 98.94 82 VAL A O 1
ATOM 618 N N . CYS A 1 83 ? -16.797 13.734 14.914 1 98.94 83 CYS A N 1
ATOM 619 C CA . CYS A 1 83 ? -17.047 13.039 13.648 1 98.94 83 CYS A CA 1
ATOM 620 C C . CYS A 1 83 ? -15.836 12.219 13.234 1 98.94 83 CYS A C 1
ATOM 622 O O . CYS A 1 83 ? -15.969 11.062 12.836 1 98.94 83 CYS A O 1
ATOM 624 N N . PHE A 1 84 ? -14.68 12.805 13.328 1 98.94 84 PHE A N 1
ATOM 625 C CA . PHE A 1 84 ? -13.445 12.164 12.914 1 98.94 84 PHE A CA 1
ATOM 626 C C . PHE A 1 84 ? -13.156 10.938 13.781 1 98.94 84 PHE A C 1
ATOM 628 O O . PHE A 1 84 ? -12.969 9.836 13.266 1 98.94 84 PHE A O 1
ATOM 635 N N . LEU A 1 85 ? -13.172 11.117 15.07 1 98.94 85 LEU A N 1
ATOM 636 C CA . LEU A 1 85 ? -12.875 10.039 16 1 98.94 85 LEU A CA 1
ATOM 637 C C . LEU A 1 85 ? -13.992 9.008 16.016 1 98.94 85 LEU A C 1
ATOM 639 O O . LEU A 1 85 ? -13.742 7.812 16.172 1 98.94 85 LEU A O 1
ATOM 643 N N . GLY A 1 86 ? -15.25 9.461 15.93 1 98.94 86 GLY A N 1
ATOM 644 C CA . GLY A 1 86 ? -16.359 8.531 15.883 1 98.94 86 GLY A CA 1
ATOM 645 C C . GLY A 1 86 ? -16.297 7.574 14.703 1 98.94 86 GLY A C 1
ATOM 646 O O . GLY A 1 86 ? -16.562 6.383 14.852 1 98.94 86 GLY A O 1
ATOM 647 N N . ALA A 1 87 ? -15.953 8.117 13.539 1 98.94 87 ALA A N 1
ATOM 648 C CA . ALA A 1 87 ? -15.75 7.258 12.367 1 98.94 87 ALA A CA 1
ATOM 649 C C . ALA A 1 87 ? -14.656 6.23 12.625 1 98.94 87 ALA A C 1
ATOM 651 O O . ALA A 1 87 ? -14.859 5.031 12.43 1 98.94 87 ALA A O 1
ATOM 652 N N . MET A 1 88 ? -13.531 6.68 13.164 1 98.94 88 MET A N 1
ATOM 653 C CA . MET A 1 88 ? -12.406 5.781 13.438 1 98.94 88 MET A CA 1
ATOM 654 C C . MET A 1 88 ? -12.781 4.742 14.484 1 98.94 88 MET A C 1
ATOM 656 O O . MET A 1 88 ? -12.375 3.582 14.391 1 98.94 88 MET A O 1
ATOM 660 N N . TYR A 1 89 ? -13.539 5.223 15.469 1 98.94 89 TYR A N 1
ATOM 661 C CA . TYR A 1 89 ? -13.984 4.324 16.531 1 98.94 89 TYR A CA 1
ATOM 662 C C . TYR A 1 89 ? -14.773 3.148 15.961 1 98.94 89 TYR A C 1
ATOM 664 O O . TYR A 1 89 ? -14.625 2.014 16.422 1 98.94 89 TYR A O 1
ATOM 672 N N . ALA A 1 90 ? -15.516 3.391 14.961 1 98.88 90 ALA A N 1
ATOM 673 C CA . ALA A 1 90 ? -16.359 2.381 14.336 1 98.88 90 ALA A CA 1
ATOM 674 C C . ALA A 1 90 ? -15.594 1.591 13.281 1 98.88 90 ALA A C 1
ATOM 676 O O . ALA A 1 90 ? -16.125 0.656 12.68 1 98.88 90 ALA A O 1
ATOM 677 N N . GLY A 1 91 ? -14.32 1.881 13.062 1 98.56 91 GLY A N 1
ATOM 678 C CA . GLY A 1 91 ? -13.547 1.247 12.008 1 98.56 91 GLY A CA 1
ATOM 679 C C . GLY A 1 91 ? -13.836 1.805 10.633 1 98.56 91 GLY A C 1
ATOM 680 O O . GLY A 1 91 ? -13.438 1.222 9.617 1 98.56 91 GLY A O 1
ATOM 681 N N . ILE A 1 92 ? -14.617 2.869 10.586 1 98.81 92 ILE A N 1
ATOM 682 C CA . ILE A 1 92 ? -14.898 3.619 9.375 1 98.81 92 ILE A CA 1
ATOM 683 C C . ILE A 1 92 ? -13.781 4.625 9.109 1 98.81 92 ILE A C 1
ATOM 685 O O . ILE A 1 92 ? -13.055 5.008 10.031 1 98.81 92 ILE A O 1
ATOM 689 N N . VAL A 1 93 ? -13.555 5.027 7.836 1 98.88 93 VAL A N 1
ATOM 690 C CA . VAL A 1 93 ? -12.383 5.82 7.465 1 98.88 93 VAL A CA 1
ATOM 691 C C . VAL A 1 93 ? -12.812 7.242 7.117 1 98.88 93 VAL A C 1
ATOM 693 O O . VAL A 1 93 ? -13.336 7.488 6.023 1 98.88 93 VAL A O 1
ATOM 696 N N . PRO A 1 94 ? -12.594 8.18 7.969 1 98.94 94 PRO A N 1
ATOM 697 C CA . PRO A 1 94 ? -12.898 9.57 7.613 1 98.94 94 PRO A CA 1
ATOM 698 C C . PRO A 1 94 ? -11.906 10.148 6.609 1 98.94 94 PRO A C 1
ATOM 700 O O . PRO A 1 94 ? -10.711 9.859 6.672 1 98.94 94 PRO A O 1
ATOM 703 N N . VAL A 1 95 ? -12.43 10.891 5.707 1 98.88 95 VAL A N 1
ATOM 704 C CA . VAL A 1 95 ? -11.672 11.617 4.691 1 98.88 95 VAL A CA 1
ATOM 705 C C . VAL A 1 95 ? -11.828 13.125 4.91 1 98.88 95 VAL A C 1
ATOM 707 O O . VAL A 1 95 ? -12.828 13.719 4.5 1 98.88 95 VAL A O 1
ATOM 710 N N . ALA A 1 96 ? -10.805 13.719 5.5 1 98.5 96 ALA A N 1
ATOM 711 C CA . ALA A 1 96 ? -10.852 15.141 5.809 1 98.5 96 ALA A CA 1
ATOM 712 C C . ALA A 1 96 ? -10.477 15.984 4.59 1 98.5 96 ALA A C 1
ATOM 714 O O . ALA A 1 96 ? -9.461 15.727 3.941 1 98.5 96 ALA A O 1
ATOM 715 N N . VAL A 1 97 ? -11.297 17.031 4.332 1 96.38 97 VAL A N 1
ATOM 716 C CA . VAL A 1 97 ? -11.016 17.766 3.113 1 96.38 97 VAL A CA 1
ATOM 717 C C . VAL A 1 97 ? -11.039 19.266 3.41 1 96.38 97 VAL A C 1
ATOM 719 O O . VAL A 1 97 ? -11.711 19.719 4.34 1 96.38 97 VAL A O 1
ATOM 722 N N . ASN A 1 98 ? -10.297 19.984 2.592 1 92.81 98 ASN A N 1
ATOM 723 C CA . ASN A 1 98 ? -10.211 21.438 2.633 1 92.81 98 ASN A CA 1
ATOM 724 C C . ASN A 1 98 ? -11.57 22.078 2.404 1 92.81 98 ASN A C 1
ATOM 726 O O . ASN A 1 98 ? -12.297 21.719 1.477 1 92.81 98 ASN A O 1
ATOM 730 N N . THR A 1 99 ? -11.961 23.047 3.193 1 95.25 99 THR A N 1
ATOM 731 C CA . THR A 1 99 ? -13.305 23.609 3.156 1 95.25 99 THR A CA 1
ATOM 732 C C . THR A 1 99 ? -13.375 24.766 2.152 1 95.25 99 THR A C 1
ATOM 734 O O . THR A 1 99 ? -14.438 25.344 1.953 1 95.25 99 THR A O 1
ATOM 737 N N . LEU A 1 100 ? -12.297 25.047 1.486 1 88.31 100 LEU A N 1
ATOM 738 C CA . LEU A 1 100 ? -12.25 26.219 0.62 1 88.31 100 LEU A CA 1
ATOM 739 C C . LEU A 1 100 ? -12.266 25.812 -0.85 1 88.31 100 LEU A C 1
ATOM 741 O O . LEU A 1 100 ? -11.992 26.641 -1.729 1 88.31 100 LEU A O 1
ATOM 745 N N . LEU A 1 101 ? -12.555 24.609 -1.156 1 89.06 101 LEU A N 1
ATOM 746 C CA . LEU A 1 101 ? -12.469 24.109 -2.525 1 89.06 101 LEU A CA 1
ATOM 747 C C . LEU A 1 101 ? -13.781 24.328 -3.268 1 89.06 101 LEU A C 1
ATOM 749 O O . LEU A 1 101 ? -14.734 24.859 -2.705 1 89.06 101 LEU A O 1
ATOM 753 N N . THR A 1 102 ? -13.789 23.969 -4.562 1 89.69 102 THR A N 1
ATOM 754 C CA . THR A 1 102 ? -14.953 24.141 -5.418 1 89.69 102 THR A CA 1
ATOM 755 C C . THR A 1 102 ? -15.812 22.891 -5.434 1 89.69 102 THR A C 1
ATOM 757 O O . THR A 1 102 ? -15.367 21.828 -4.992 1 89.69 102 THR A O 1
ATOM 760 N N . ALA A 1 103 ? -16.984 23 -5.98 1 95.75 103 ALA A N 1
ATOM 761 C CA . ALA A 1 103 ? -17.875 21.859 -6.137 1 95.75 103 ALA A CA 1
ATOM 762 C C . ALA A 1 103 ? -17.234 20.781 -7.02 1 95.75 103 ALA A C 1
ATOM 764 O O . ALA A 1 103 ? -17.406 19.594 -6.781 1 95.75 103 ALA A O 1
ATOM 765 N N . ASP A 1 104 ? -16.531 21.234 -8.008 1 91.69 104 ASP A N 1
ATOM 766 C CA . ASP A 1 104 ? -15.844 20.281 -8.883 1 91.69 104 ASP A CA 1
ATOM 767 C C . ASP A 1 104 ? -14.797 19.484 -8.117 1 91.69 104 ASP A C 1
ATOM 769 O O . ASP A 1 104 ? -14.664 18.281 -8.32 1 91.69 104 ASP A O 1
ATOM 773 N N . ASP A 1 105 ? -14.094 20.172 -7.262 1 91.5 105 ASP A N 1
ATOM 774 C CA . ASP A 1 105 ? -13.102 19.484 -6.434 1 91.5 105 ASP A CA 1
ATOM 775 C C . ASP A 1 105 ? -13.758 18.438 -5.531 1 91.5 105 ASP A C 1
ATOM 777 O O . ASP A 1 105 ? -13.273 17.312 -5.43 1 91.5 105 ASP A O 1
ATOM 781 N N . TYR A 1 106 ? -14.852 18.828 -4.938 1 96.38 106 TYR A N 1
ATOM 782 C CA . TYR A 1 106 ? -15.531 17.906 -4.031 1 96.38 106 TYR A CA 1
ATOM 783 C C . TYR A 1 106 ? -16.141 16.734 -4.793 1 96.38 106 TYR A C 1
ATOM 785 O O . TYR A 1 106 ? -16.125 15.602 -4.309 1 96.38 106 TYR A O 1
ATOM 793 N N . SER A 1 107 ? -16.672 17.031 -5.977 1 97.19 107 SER A N 1
ATOM 794 C CA . SER A 1 107 ? -17.203 15.961 -6.809 1 97.19 107 SER A CA 1
ATOM 795 C C . SER A 1 107 ? -16.125 14.93 -7.113 1 97.19 107 SER A C 1
ATOM 797 O O . SER A 1 107 ? -16.359 13.719 -7.012 1 97.19 107 SER A O 1
ATOM 799 N N . TYR A 1 108 ? -14.969 15.391 -7.453 1 94.56 108 TYR A N 1
ATOM 800 C CA . TYR A 1 108 ? -13.836 14.5 -7.688 1 94.56 108 TYR A CA 1
ATOM 801 C C . TYR A 1 108 ? -13.531 13.672 -6.445 1 94.56 108 TYR A C 1
ATOM 803 O O . TYR A 1 108 ? -13.383 12.453 -6.523 1 94.56 108 TYR A O 1
ATOM 811 N N . MET A 1 109 ? -13.461 14.312 -5.316 1 96.5 109 MET A N 1
ATOM 812 C CA . MET A 1 109 ? -13.07 13.641 -4.078 1 96.5 109 MET A CA 1
ATOM 813 C C . MET A 1 109 ? -14.125 12.617 -3.658 1 96.5 109 MET A C 1
ATOM 815 O O . MET A 1 109 ? -13.781 11.555 -3.129 1 96.5 109 MET A O 1
ATOM 819 N N . LEU A 1 110 ? -15.406 12.953 -3.904 1 98.19 110 LEU A N 1
ATOM 820 C CA . LEU A 1 110 ? -16.484 12.031 -3.588 1 98.19 110 LEU A CA 1
ATOM 821 C C . LEU A 1 110 ? -16.375 10.75 -4.414 1 98.19 110 LEU A C 1
ATOM 823 O O . LEU A 1 110 ? -16.531 9.648 -3.885 1 98.19 110 LEU A O 1
ATOM 827 N N . GLN A 1 111 ? -16.078 10.906 -5.645 1 96.5 111 GLN A N 1
ATOM 828 C CA . GLN A 1 111 ? -15.93 9.758 -6.531 1 96.5 111 GLN A CA 1
ATOM 829 C C . GLN A 1 111 ? -14.656 8.984 -6.227 1 96.5 111 GLN A C 1
ATOM 831 O O . GLN A 1 111 ? -14.68 7.754 -6.113 1 96.5 111 GLN A O 1
ATOM 836 N N . HIS A 1 112 ? -13.57 9.703 -6.07 1 95.56 112 HIS A N 1
ATOM 837 C CA . HIS A 1 112 ? -12.25 9.109 -5.871 1 95.56 112 HIS A CA 1
ATOM 838 C C . HIS A 1 112 ? -12.195 8.312 -4.574 1 95.56 112 HIS A C 1
ATOM 840 O O . HIS A 1 112 ? -11.641 7.211 -4.543 1 95.56 112 HIS A O 1
ATOM 846 N N . SER A 1 113 ? -12.805 8.82 -3.547 1 97.88 113 SER A N 1
ATOM 847 C CA . SER A 1 113 ? -12.781 8.148 -2.252 1 97.88 113 SER A CA 1
ATOM 848 C C . SER A 1 113 ? -13.906 7.121 -2.135 1 97.88 113 SER A C 1
ATOM 850 O O . SER A 1 113 ? -13.898 6.293 -1.224 1 97.88 113 SER A O 1
ATOM 852 N N . ARG A 1 114 ? -14.883 7.312 -2.979 1 97.56 114 ARG A N 1
ATOM 853 C CA . ARG A 1 114 ? -16.109 6.508 -2.902 1 97.56 114 ARG A CA 1
ATOM 854 C C . ARG A 1 114 ? -16.781 6.664 -1.543 1 97.56 114 ARG A C 1
ATOM 856 O O . ARG A 1 114 ? -17.203 5.68 -0.94 1 97.56 114 ARG A O 1
ATOM 863 N N . ALA A 1 115 ? -16.812 7.848 -1.076 1 98.56 115 ALA A N 1
ATOM 864 C CA . ALA A 1 115 ? -17.438 8.125 0.213 1 98.56 115 ALA A CA 1
ATOM 865 C C . ALA A 1 115 ? -18.906 7.688 0.212 1 98.56 115 ALA A C 1
ATOM 867 O O . ALA A 1 115 ? -19.625 7.926 -0.757 1 98.56 115 ALA A O 1
ATOM 868 N N . GLN A 1 116 ? -19.266 7.086 1.327 1 98.31 116 GLN A N 1
ATOM 869 C CA . GLN A 1 116 ? -20.625 6.566 1.445 1 98.31 116 GLN A CA 1
ATOM 870 C C . GLN A 1 116 ? -21.547 7.566 2.143 1 98.31 116 GLN A C 1
ATOM 872 O O . GLN A 1 116 ? -22.766 7.484 2.025 1 98.31 116 GLN A O 1
ATOM 877 N N . ALA A 1 117 ? -20.969 8.453 2.881 1 98.38 117 ALA A N 1
ATOM 878 C CA . ALA A 1 117 ? -21.672 9.531 3.562 1 98.38 117 ALA A CA 1
ATOM 879 C C . ALA A 1 117 ? -20.812 10.789 3.652 1 98.38 117 ALA A C 1
ATOM 881 O O . ALA A 1 117 ? -19.609 10.742 3.408 1 98.38 117 ALA A O 1
ATOM 882 N N . VAL A 1 118 ? -21.469 11.906 3.926 1 98.75 118 VAL A N 1
ATOM 883 C CA . VAL A 1 118 ? -20.766 13.172 4.133 1 98.75 118 VAL A CA 1
ATOM 884 C C . VAL A 1 118 ? -21.219 13.797 5.449 1 98.75 118 VAL A C 1
ATOM 886 O O . VAL A 1 118 ? -22.406 13.852 5.75 1 98.75 118 VAL A O 1
ATOM 889 N N . LEU A 1 119 ? -20.312 14.109 6.266 1 98.81 119 LEU A N 1
ATOM 890 C CA . LEU A 1 119 ? -20.531 14.977 7.422 1 98.81 119 LEU A CA 1
ATOM 891 C C . LEU A 1 119 ? -20.125 16.406 7.109 1 98.81 119 LEU A C 1
ATOM 893 O O . LEU A 1 119 ? -18.953 16.672 6.828 1 98.81 119 LEU A O 1
ATOM 897 N N . VAL A 1 120 ? -21.062 17.312 7.145 1 98.75 120 VAL A N 1
ATOM 898 C CA . VAL A 1 120 ? -20.828 18.641 6.57 1 98.75 120 VAL A CA 1
ATOM 899 C C . VAL A 1 120 ? -21.328 19.719 7.527 1 98.75 120 VAL A C 1
ATOM 901 O O . VAL A 1 120 ? -22.344 19.531 8.195 1 98.75 120 VAL A O 1
ATOM 904 N N . SER A 1 121 ? -20.578 20.828 7.641 1 98 121 SER A N 1
ATOM 905 C CA . SER A 1 121 ? -21.094 22.016 8.305 1 98 121 SER A CA 1
ATOM 906 C C . SER A 1 121 ? -22.25 22.641 7.52 1 98 121 SER A C 1
ATOM 908 O O . SER A 1 121 ? -22.203 22.703 6.293 1 98 121 SER A O 1
ATOM 910 N N . ALA A 1 122 ? -23.219 23.094 8.227 1 97.38 122 ALA A N 1
ATOM 911 C CA . ALA A 1 122 ? -24.391 23.703 7.59 1 97.38 122 ALA A CA 1
ATOM 912 C C . ALA A 1 122 ? -23.969 24.797 6.613 1 97.38 122 ALA A C 1
ATOM 914 O O . ALA A 1 122 ? -24.562 24.953 5.539 1 97.38 122 ALA A O 1
ATOM 915 N N . ALA A 1 123 ? -22.969 25.547 6.957 1 95.75 123 ALA A N 1
ATOM 916 C CA . ALA A 1 123 ? -22.5 26.672 6.156 1 95.75 123 ALA A CA 1
ATOM 917 C C . ALA A 1 123 ? -21.953 26.203 4.809 1 95.75 123 ALA A C 1
ATOM 919 O O . ALA A 1 123 ? -21.875 26.984 3.861 1 95.75 123 ALA A O 1
ATOM 920 N N . LEU A 1 124 ? -21.562 24.953 4.676 1 97.06 124 LEU A N 1
ATOM 921 C CA . LEU A 1 124 ? -20.922 24.422 3.473 1 97.06 124 LEU A CA 1
ATOM 922 C C . LEU A 1 124 ? -21.891 23.562 2.68 1 97.06 124 LEU A C 1
ATOM 924 O O . LEU A 1 124 ? -21.516 22.984 1.654 1 97.06 124 LEU A O 1
ATOM 928 N N . LEU A 1 125 ? -23.078 23.438 3.172 1 97.19 125 LEU A N 1
ATOM 929 C CA . LEU A 1 125 ? -24.094 22.562 2.57 1 97.19 125 LEU A CA 1
ATOM 930 C C . LEU A 1 125 ? -24.359 22.969 1.123 1 97.19 125 LEU A C 1
ATOM 932 O O . LEU A 1 125 ? -24.484 22.109 0.251 1 97.19 125 LEU A O 1
ATOM 936 N N . PRO A 1 126 ? -24.422 24.281 0.743 1 96.06 126 PRO A N 1
ATOM 937 C CA . PRO A 1 126 ? -24.719 24.656 -0.643 1 96.06 126 PRO A CA 1
ATOM 938 C C . PRO A 1 126 ? -23.672 24.141 -1.629 1 96.06 126 PRO A C 1
ATOM 940 O O . PRO A 1 126 ? -24.031 23.594 -2.678 1 96.06 126 PRO A O 1
ATOM 943 N N . VAL A 1 127 ? -22.391 24.266 -1.301 1 97.19 127 VAL A N 1
ATOM 944 C CA . VAL A 1 127 ? -21.344 23.828 -2.219 1 97.19 127 VAL A CA 1
ATOM 945 C C . VAL A 1 127 ? -21.344 22.297 -2.307 1 97.19 127 VAL A C 1
ATOM 947 O O . VAL A 1 127 ? -21.078 21.734 -3.367 1 97.19 127 VAL A O 1
ATOM 950 N N . LEU A 1 128 ? -21.656 21.625 -1.236 1 97.88 128 LEU A N 1
ATOM 951 C CA . LEU A 1 128 ? -21.781 20.172 -1.262 1 97.88 128 LEU A CA 1
ATOM 952 C C . LEU A 1 128 ? -22.922 19.719 -2.162 1 97.88 128 LEU A C 1
ATOM 954 O O . LEU A 1 128 ? -22.797 18.766 -2.92 1 97.88 128 LEU A O 1
ATOM 958 N N . GLN A 1 129 ? -24.062 20.438 -2.012 1 97.06 129 GLN A N 1
ATOM 959 C CA . GLN A 1 129 ? -25.219 20.094 -2.83 1 97.06 129 GLN A CA 1
ATOM 960 C C . GLN A 1 129 ? -24.906 20.219 -4.316 1 97.06 129 GLN A C 1
ATOM 962 O O . GLN A 1 129 ? -25.344 19.406 -5.125 1 97.06 129 GLN A O 1
ATOM 967 N N . GLU A 1 130 ? -24.141 21.266 -4.621 1 97.38 130 GLU A N 1
ATOM 968 C CA . GLU A 1 130 ? -23.688 21.422 -6 1 97.38 130 GLU A CA 1
ATOM 969 C C . GLU A 1 130 ? -22.828 20.25 -6.438 1 97.38 130 GLU A C 1
ATOM 971 O O . GLU A 1 130 ? -22.953 19.75 -7.562 1 97.38 130 GLU A O 1
ATOM 976 N N . ALA A 1 131 ? -21.969 19.797 -5.613 1 97.75 131 ALA A N 1
ATOM 977 C CA . ALA A 1 131 ? -21.109 18.656 -5.91 1 97.75 131 ALA A CA 1
ATOM 978 C C . ALA A 1 131 ? -21.922 17.375 -6.062 1 97.75 131 ALA A C 1
ATOM 980 O O . ALA A 1 131 ? -21.672 16.562 -6.969 1 97.75 131 ALA A O 1
ATOM 981 N N . LEU A 1 132 ? -22.938 17.172 -5.203 1 97 132 LEU A N 1
ATOM 982 C CA . LEU A 1 132 ? -23.75 15.969 -5.18 1 97 132 LEU A CA 1
ATOM 983 C C . LEU A 1 132 ? -24.688 15.914 -6.391 1 97 132 LEU A C 1
ATOM 985 O O . LEU A 1 132 ? -25.234 14.859 -6.715 1 97 132 LEU A O 1
ATOM 989 N N . ALA A 1 133 ? -24.906 17.016 -6.98 1 96.19 133 ALA A N 1
ATOM 990 C CA . ALA A 1 133 ? -25.75 17.062 -8.172 1 96.19 133 ALA A CA 1
ATOM 991 C C . ALA A 1 133 ? -25.031 16.438 -9.367 1 96.19 133 ALA A C 1
ATOM 993 O O . ALA A 1 133 ? -25.672 16.078 -10.359 1 96.19 133 ALA A O 1
ATOM 994 N N . ARG A 1 134 ? -23.766 16.359 -9.242 1 93.25 134 ARG A N 1
ATOM 995 C CA . ARG A 1 134 ? -22.984 15.703 -10.281 1 93.25 134 ARG A CA 1
ATOM 996 C C . ARG A 1 134 ? -23.062 14.188 -10.156 1 93.25 134 ARG A C 1
ATOM 998 O O . ARG A 1 134 ? -23.125 13.656 -9.039 1 93.25 134 ARG A O 1
ATOM 1005 N N . PRO A 1 135 ? -23 13.477 -11.289 1 92 135 PRO A N 1
ATOM 1006 C CA . PRO A 1 135 ? -23.125 12.016 -11.219 1 92 135 PRO A CA 1
ATOM 1007 C C . PRO A 1 135 ? -21.844 11.328 -10.781 1 92 135 PRO A C 1
ATOM 1009 O O . PRO A 1 135 ? -20.781 11.953 -10.734 1 92 135 PRO A O 1
ATOM 1012 N N . GLY A 1 136 ? -21.984 10.062 -10.383 1 92.88 136 GLY A N 1
ATOM 1013 C CA . GLY A 1 136 ? -20.828 9.195 -10.227 1 92.88 136 GLY A CA 1
ATOM 1014 C C . GLY A 1 136 ? -20.469 8.93 -8.781 1 92.88 136 GLY A C 1
ATOM 1015 O O . GLY A 1 136 ? -19.703 8.016 -8.484 1 92.88 136 GLY A O 1
ATOM 1016 N N . HIS A 1 137 ? -20.953 9.734 -7.871 1 95.5 137 HIS A N 1
ATOM 1017 C CA . HIS A 1 137 ? -20.625 9.492 -6.469 1 95.5 137 HIS A CA 1
ATOM 1018 C C . HIS A 1 137 ? -21.484 8.383 -5.891 1 95.5 137 HIS A C 1
ATOM 1020 O O . HIS A 1 137 ? -22.453 7.941 -6.523 1 95.5 137 HIS A O 1
ATOM 1026 N N . GLU A 1 138 ? -21.125 7.918 -4.668 1 96.5 138 GLU A N 1
ATOM 1027 C CA . GLU A 1 138 ? -21.828 6.809 -4.023 1 96.5 138 GLU A CA 1
ATOM 1028 C C . GLU A 1 138 ? -22.406 7.23 -2.682 1 96.5 138 GLU A C 1
ATOM 1030 O O . GLU A 1 138 ? -22.703 6.387 -1.833 1 96.5 138 GLU A O 1
ATOM 1035 N N . VAL A 1 139 ? -22.609 8.523 -2.512 1 97.25 139 VAL A N 1
ATOM 1036 C CA . VAL A 1 139 ? -23.062 9.055 -1.229 1 97.25 139 VAL A CA 1
ATOM 1037 C C . VAL A 1 139 ? -24.531 8.672 -1.001 1 97.25 139 VAL A C 1
ATOM 1039 O O . VAL A 1 139 ? -25.375 8.938 -1.848 1 97.25 139 VAL A O 1
ATOM 1042 N N . GLY A 1 140 ? -24.766 8.062 0.17 1 95.69 140 GLY A N 1
ATOM 1043 C CA . GLY A 1 140 ? -26.125 7.68 0.509 1 95.69 140 GLY A CA 1
ATOM 1044 C C . GLY A 1 140 ? -26.75 8.562 1.579 1 95.69 140 GLY A C 1
ATOM 1045 O O . GLY A 1 140 ? -27.969 8.656 1.676 1 95.69 140 GLY A O 1
ATOM 1046 N N . GLN A 1 141 ? -25.922 9.172 2.408 1 95.88 141 GLN A N 1
ATOM 1047 C CA . GLN A 1 141 ? -26.406 9.961 3.531 1 95.88 141 GLN A CA 1
ATOM 1048 C C . GLN A 1 141 ? -25.578 11.227 3.727 1 95.88 141 GLN A C 1
ATOM 1050 O O . GLN A 1 141 ? -24.375 11.227 3.447 1 95.88 141 GLN A O 1
ATOM 1055 N N . VAL A 1 142 ? -26.234 12.266 4.16 1 98.19 142 VAL A N 1
ATOM 1056 C CA . VAL A 1 142 ? -25.562 13.523 4.516 1 98.19 142 VAL A CA 1
ATOM 1057 C C . VAL A 1 142 ? -25.984 13.945 5.918 1 98.19 142 VAL A C 1
ATOM 1059 O O . VAL A 1 142 ? -27.188 14.07 6.203 1 98.19 142 VAL A O 1
ATOM 1062 N N . PHE A 1 143 ? -25.062 14.117 6.781 1 98.44 143 PHE A N 1
ATOM 1063 C CA . PHE A 1 143 ? -25.297 14.594 8.141 1 98.44 143 PHE A CA 1
ATOM 1064 C C . PHE A 1 143 ? -24.781 16.016 8.312 1 98.44 143 PHE A C 1
ATOM 1066 O O . PHE A 1 143 ? -23.625 16.297 8.031 1 98.44 143 PHE A O 1
ATOM 1073 N N . VAL A 1 144 ? -25.609 16.875 8.812 1 98.5 144 VAL A N 1
ATOM 1074 C CA . VAL A 1 144 ? -25.297 18.297 8.797 1 98.5 144 VAL A CA 1
ATOM 1075 C C . VAL A 1 144 ? -25.047 18.797 10.219 1 98.5 144 VAL A C 1
ATOM 1077 O O . VAL A 1 144 ? -25.906 18.672 11.094 1 98.5 144 VAL A O 1
ATOM 1080 N N . SER A 1 145 ? -23.859 19.234 10.406 1 97.44 145 SER A N 1
ATOM 1081 C CA . SER A 1 145 ? -23.438 19.828 11.672 1 97.44 145 SER A CA 1
ATOM 1082 C C . SER A 1 145 ? -23.938 21.266 11.797 1 97.44 145 SER A C 1
ATOM 1084 O O . SER A 1 145 ? -23.875 22.031 10.836 1 97.44 145 SER A O 1
ATOM 1086 N N . ARG A 1 146 ? -24.438 21.609 13.031 1 94.69 146 ARG A N 1
ATOM 1087 C CA . ARG A 1 146 ? -24.859 22.953 13.398 1 94.69 146 ARG A CA 1
ATOM 1088 C C . ARG A 1 146 ? -25.938 23.469 12.445 1 94.69 146 ARG A C 1
ATOM 1090 O O . ARG A 1 146 ? -25.828 24.594 11.938 1 94.69 146 ARG A O 1
ATOM 1097 N N . ALA A 1 147 ? -26.875 22.625 12.219 1 91.5 147 ALA A N 1
ATOM 1098 C CA . ALA A 1 147 ? -28.016 23.016 11.375 1 91.5 147 ALA A CA 1
ATOM 1099 C C . ALA A 1 147 ? -28.953 23.938 12.125 1 91.5 147 ALA A C 1
ATOM 1101 O O . ALA A 1 147 ? -29.484 23.578 13.188 1 91.5 147 ALA A O 1
ATOM 1102 N N . HIS A 1 148 ? -29.094 25.109 11.641 1 87.5 148 HIS A N 1
ATOM 1103 C CA . HIS A 1 148 ? -29.984 26.062 12.289 1 87.5 148 HIS A CA 1
ATOM 1104 C C . HIS A 1 148 ? -31.281 26.203 11.508 1 87.5 148 HIS A C 1
ATOM 1106 O O . HIS A 1 148 ? -32.25 26.812 12 1 87.5 148 HIS A O 1
ATOM 1112 N N . GLU A 1 149 ? -31.312 25.719 10.297 1 88.56 149 GLU A N 1
ATOM 1113 C CA . GLU A 1 149 ? -32.5 25.75 9.438 1 88.56 149 GLU A CA 1
ATOM 1114 C C . GLU A 1 149 ? -32.938 24.344 9.062 1 88.56 149 GLU A C 1
ATOM 1116 O O . GLU A 1 149 ? -32.188 23.391 9.195 1 88.56 149 GLU A O 1
ATOM 1121 N N . PRO A 1 150 ? -34.219 24.266 8.711 1 90.5 150 PRO A N 1
ATOM 1122 C CA . PRO A 1 150 ? -34.656 22.953 8.227 1 90.5 150 PRO A CA 1
ATOM 1123 C C . PRO A 1 150 ? -33.812 22.422 7.074 1 90.5 150 PRO A C 1
ATOM 1125 O O . PRO A 1 150 ? -33.375 23.203 6.215 1 90.5 150 PRO A O 1
ATOM 1128 N N . LEU A 1 151 ? -33.594 21.188 7.148 1 93.69 151 LEU A N 1
ATOM 1129 C CA . LEU A 1 151 ? -32.688 20.578 6.164 1 93.69 151 LEU A CA 1
ATOM 1130 C C . LEU A 1 151 ? -33.5 19.984 5.012 1 93.69 151 LEU A C 1
ATOM 1132 O O . LEU A 1 151 ? -34.656 19.562 5.195 1 93.69 151 LEU A O 1
ATOM 1136 N N . PRO A 1 152 ? -32.906 20.062 3.781 1 88.94 152 PRO A N 1
ATOM 1137 C CA . PRO A 1 152 ? -33.562 19.375 2.658 1 88.94 152 PRO A CA 1
ATOM 1138 C C . PRO A 1 152 ? -33.781 17.891 2.926 1 88.94 152 PRO A C 1
ATOM 1140 O O . PRO A 1 152 ? -33.188 17.328 3.844 1 88.94 152 PRO A O 1
ATOM 1143 N N . ASP A 1 153 ? -34.625 17.25 2.09 1 84.75 153 ASP A N 1
ATOM 1144 C CA . ASP A 1 153 ? -34.906 15.828 2.188 1 84.75 153 ASP A CA 1
ATOM 1145 C C . ASP A 1 153 ? -33.656 14.984 2 1 84.75 153 ASP A C 1
ATOM 1147 O O . ASP A 1 153 ? -32.812 15.289 1.146 1 84.75 153 ASP A O 1
ATOM 1151 N N . GLY A 1 154 ? -33.5 14 2.832 1 84 154 GLY A N 1
ATOM 1152 C CA . GLY A 1 154 ? -32.406 13.086 2.695 1 84 154 GLY A CA 1
ATOM 1153 C C . GLY A 1 154 ? -31.203 13.477 3.545 1 84 154 GLY A C 1
ATOM 1154 O O . GLY A 1 154 ? -30.188 12.766 3.578 1 84 154 GLY A O 1
ATOM 1155 N N . MET A 1 155 ? -31.344 14.656 4.184 1 94.25 155 MET A N 1
ATOM 1156 C CA . MET A 1 155 ? -30.281 15.117 5.062 1 94.25 155 MET A CA 1
ATOM 1157 C C . MET A 1 155 ? -30.734 15.133 6.516 1 94.25 155 MET A C 1
ATOM 1159 O O . MET A 1 155 ? -31.906 15.352 6.801 1 94.25 155 MET A O 1
ATOM 1163 N N . THR A 1 156 ? -29.859 14.812 7.395 1 96.38 156 THR A N 1
ATOM 1164 C CA . THR A 1 156 ? -30.172 14.711 8.812 1 96.38 156 THR A CA 1
ATOM 1165 C C . THR A 1 156 ? -29.266 15.609 9.641 1 96.38 156 THR A C 1
ATOM 1167 O O . THR A 1 156 ? -28.062 15.703 9.375 1 96.38 156 THR A O 1
ATOM 1170 N N . ALA A 1 157 ? -29.875 16.219 10.594 1 97.62 157 ALA A N 1
ATOM 1171 C CA . ALA A 1 157 ? -29.078 17.016 11.523 1 97.62 157 ALA A CA 1
ATOM 1172 C C . ALA A 1 157 ? -28.219 16.141 12.414 1 97.62 157 ALA A C 1
ATOM 1174 O O . ALA A 1 157 ? -28.703 15.156 12.984 1 97.62 157 ALA A O 1
ATOM 1175 N N . LEU A 1 158 ? -26.984 16.516 12.562 1 97.81 158 LEU A N 1
ATOM 1176 C CA . LEU A 1 158 ? -26.016 15.719 13.32 1 97.81 158 LEU A CA 1
ATOM 1177 C C . LEU A 1 158 ? -26.453 15.57 14.773 1 97.81 158 LEU A C 1
ATOM 1179 O O . LEU A 1 158 ? -26.375 14.484 15.352 1 97.81 158 LEU A O 1
ATOM 1183 N N . ASP A 1 159 ? -26.953 16.641 15.375 1 95.81 159 ASP A N 1
ATOM 1184 C CA . ASP A 1 159 ? -27.375 16.625 16.766 1 95.81 159 ASP A CA 1
ATOM 1185 C C . ASP A 1 159 ? -28.5 15.617 17 1 95.81 159 ASP A C 1
ATOM 1187 O O . ASP A 1 159 ? -28.516 14.898 18 1 95.81 159 ASP A O 1
ATOM 1191 N N . ALA A 1 160 ? -29.406 15.625 16.078 1 95.06 160 ALA A N 1
ATOM 1192 C CA . ALA A 1 160 ? -30.531 14.68 16.172 1 95.06 160 ALA A CA 1
ATOM 1193 C C . ALA A 1 160 ? -30.047 13.242 16.016 1 95.06 160 ALA A C 1
ATOM 1195 O O . ALA A 1 160 ? -30.531 12.344 16.703 1 95.06 160 ALA A O 1
ATOM 1196 N N . LEU A 1 161 ? -29.156 13.141 15.109 1 95.56 161 LEU A N 1
ATOM 1197 C CA . LEU A 1 161 ? -28.562 11.836 14.859 1 95.56 161 LEU A CA 1
ATOM 1198 C C . LEU A 1 161 ? -27.891 11.289 16.109 1 95.56 161 LEU A C 1
ATOM 1200 O O . LEU A 1 161 ? -28.078 10.125 16.469 1 95.56 161 LEU A O 1
ATOM 1204 N N . LEU A 1 162 ? -27.109 12.078 16.812 1 97.5 162 LEU A N 1
ATOM 1205 C CA . LEU A 1 162 ? -26.375 11.688 18 1 97.5 162 LEU A CA 1
ATOM 1206 C C . LEU A 1 162 ? -27.328 11.391 19.156 1 97.5 162 LEU A C 1
ATOM 1208 O O . LEU A 1 162 ? -27.156 10.406 19.875 1 97.5 162 LEU A O 1
ATOM 1212 N N . ALA A 1 163 ? -28.297 12.188 19.281 1 96.12 163 ALA A N 1
ATOM 1213 C CA . ALA A 1 163 ? -29.234 12.07 20.406 1 96.12 163 ALA A CA 1
ATOM 1214 C C . ALA A 1 163 ? -30.016 10.766 20.328 1 96.12 163 ALA A C 1
ATOM 1216 O O . ALA A 1 163 ? -30.438 10.219 21.344 1 96.12 163 ALA A O 1
ATOM 1217 N N . ALA A 1 164 ? -30.125 10.266 19.188 1 96.44 164 ALA A N 1
ATOM 1218 C CA . ALA A 1 164 ? -30.969 9.094 18.969 1 96.44 164 ALA A CA 1
ATOM 1219 C C . ALA A 1 164 ? -30.203 7.805 19.219 1 96.44 164 ALA A C 1
ATOM 1221 O O . ALA A 1 164 ? -30.781 6.715 19.203 1 96.44 164 ALA A O 1
ATOM 1222 N N . GLN A 1 165 ? -28.938 7.883 19.5 1 97 165 GLN A N 1
ATOM 1223 C CA . GLN A 1 165 ? -28.125 6.672 19.547 1 97 165 GLN A CA 1
ATOM 1224 C C . GLN A 1 165 ? -27.625 6.402 20.969 1 97 165 GLN A C 1
ATOM 1226 O O . GLN A 1 165 ? -27.328 7.336 21.719 1 97 165 GLN A O 1
ATOM 1231 N N . THR A 1 166 ? -27.531 5.129 21.312 1 97.88 166 THR A N 1
ATOM 1232 C CA . THR A 1 166 ? -26.766 4.684 22.469 1 97.88 166 THR A CA 1
ATOM 1233 C C . THR A 1 166 ? -25.281 4.578 22.109 1 97.88 166 THR A C 1
ATOM 1235 O O . THR A 1 166 ? -24.922 4.074 21.047 1 97.88 166 THR A O 1
ATOM 1238 N N . PRO A 1 167 ? -24.453 5.074 23 1 98.31 167 PRO A N 1
ATOM 1239 C CA . PRO A 1 167 ? -23.031 5.016 22.719 1 98.31 167 PRO A CA 1
ATOM 1240 C C . PRO A 1 167 ? -22.531 3.6 22.422 1 98.31 167 PRO A C 1
ATOM 1242 O O . PRO A 1 167 ? -22.906 2.656 23.125 1 98.31 167 PRO A O 1
ATOM 1245 N N . LEU A 1 168 ? -21.781 3.467 21.328 1 98.5 168 LEU A N 1
ATOM 1246 C CA . LEU A 1 168 ? -21.188 2.178 21 1 98.5 168 LEU A CA 1
ATOM 1247 C C . LEU A 1 168 ? -20.281 1.701 22.125 1 98.5 168 LEU A C 1
ATOM 1249 O O . LEU A 1 168 ? -19.406 2.451 22.594 1 98.5 168 LEU A O 1
ATOM 1253 N N . GLN A 1 169 ? -20.328 0.519 22.531 1 97.5 169 GLN A N 1
ATOM 1254 C CA . GLN A 1 169 ? -19.719 0.02 23.75 1 97.5 169 GLN A CA 1
ATOM 1255 C C . GLN A 1 169 ? -18.203 -0.157 23.578 1 97.5 169 GLN A C 1
ATOM 1257 O O . GLN A 1 169 ? -17.438 0.066 24.516 1 97.5 169 GLN A O 1
ATOM 1262 N N . ALA A 1 170 ? -17.812 -0.679 22.422 1 97.75 170 ALA A N 1
ATOM 1263 C CA . ALA A 1 170 ? -16.406 -0.95 22.172 1 97.75 170 ALA A CA 1
ATOM 1264 C C . ALA A 1 170 ? -16 -0.523 20.75 1 97.75 170 ALA A C 1
ATOM 1266 O O . ALA A 1 170 ? -16.828 -0.532 19.844 1 97.75 170 ALA A O 1
ATOM 1267 N N . PRO A 1 171 ? -14.711 -0.074 20.672 1 98.25 171 PRO A N 1
ATOM 1268 C CA . PRO A 1 171 ? -14.266 0.272 19.312 1 98.25 171 PRO A CA 1
ATOM 1269 C C . PRO A 1 171 ? -14.148 -0.948 18.406 1 98.25 171 PRO A C 1
ATOM 1271 O O . PRO A 1 171 ? -14.07 -2.08 18.891 1 98.25 171 PRO A O 1
ATOM 1274 N N . ALA A 1 172 ? -14.195 -0.671 17.141 1 97.88 172 ALA A N 1
ATOM 1275 C CA . ALA A 1 172 ? -13.938 -1.732 16.172 1 97.88 172 ALA A CA 1
ATOM 1276 C C . ALA A 1 172 ? -12.594 -2.402 16.438 1 97.88 172 ALA A C 1
ATOM 1278 O O . ALA A 1 172 ? -11.641 -1.75 16.875 1 97.88 172 ALA A O 1
ATOM 1279 N N . ALA A 1 173 ? -12.492 -3.676 16.156 1 95.62 173 ALA A N 1
ATOM 1280 C CA . ALA A 1 173 ? -11.266 -4.441 16.328 1 95.62 173 ALA A CA 1
ATOM 1281 C C . ALA A 1 173 ? -10.281 -4.176 15.195 1 95.62 173 ALA A C 1
ATOM 1283 O O . ALA A 1 173 ? -10.031 -5.047 14.359 1 95.62 173 ALA A O 1
ATOM 1284 N N . THR A 1 174 ? -9.641 -3.027 15.227 1 96.88 174 THR A N 1
ATOM 1285 C CA . THR A 1 174 ? -8.625 -2.66 14.242 1 96.88 174 THR A CA 1
ATOM 1286 C C . THR A 1 174 ? -7.227 -2.908 14.797 1 96.88 174 THR A C 1
ATOM 1288 O O . THR A 1 174 ? -7.059 -3.191 15.984 1 96.88 174 THR A O 1
ATOM 1291 N N . SER A 1 175 ? -6.234 -2.879 13.938 1 94.88 175 SER A N 1
ATOM 1292 C CA . SER A 1 175 ? -4.824 -2.875 14.32 1 94.88 175 SER A CA 1
ATOM 1293 C C . SER A 1 175 ? -4.16 -1.549 13.977 1 94.88 175 SER A C 1
ATOM 1295 O O . SER A 1 175 ? -4.77 -0.692 13.328 1 94.88 175 SER A O 1
ATOM 1297 N N . CYS A 1 176 ? -2.922 -1.392 14.367 1 95.88 176 CYS A N 1
ATOM 1298 C CA . CYS A 1 176 ? -2.166 -0.172 14.102 1 95.88 176 CYS A CA 1
ATOM 1299 C C . CYS A 1 176 ? -1.934 0.016 12.609 1 95.88 176 CYS A C 1
ATOM 1301 O O . CYS A 1 176 ? -1.746 1.142 12.141 1 95.88 176 CYS A O 1
ATOM 1303 N N . ASP A 1 177 ? -2.029 -1.096 11.883 1 96 177 ASP A N 1
ATOM 1304 C CA . ASP A 1 177 ? -1.658 -1.054 10.469 1 96 177 ASP A CA 1
ATOM 1305 C C . ASP A 1 177 ? -2.895 -0.947 9.578 1 96 177 ASP A C 1
ATOM 1307 O O . ASP A 1 177 ? -2.777 -0.818 8.359 1 96 177 ASP A O 1
ATOM 1311 N N . ASP A 1 178 ? -4.113 -0.955 10.188 1 97.19 178 ASP A N 1
ATOM 1312 C CA . ASP A 1 178 ? -5.34 -0.785 9.414 1 97.19 178 ASP A CA 1
ATOM 1313 C C . ASP A 1 178 ? -5.512 0.667 8.977 1 97.19 178 ASP A C 1
ATOM 1315 O O . ASP A 1 178 ? -5.113 1.589 9.688 1 97.19 178 ASP A O 1
ATOM 1319 N N . PRO A 1 179 ? -6.105 0.886 7.801 1 97.69 179 PRO A N 1
ATOM 1320 C CA . PRO A 1 179 ? -6.422 2.266 7.422 1 97.69 179 PRO A CA 1
ATOM 1321 C C . PRO A 1 179 ? -7.277 2.984 8.461 1 97.69 179 PRO A C 1
ATOM 1323 O O . PRO A 1 179 ? -8.266 2.424 8.953 1 97.69 179 PRO A O 1
ATOM 1326 N N . GLY A 1 180 ? -6.832 4.176 8.773 1 98.56 180 GLY A N 1
ATOM 1327 C CA . GLY A 1 180 ? -7.547 4.918 9.805 1 98.56 180 GLY A CA 1
ATOM 1328 C C . GLY A 1 180 ? -8.234 6.16 9.273 1 98.56 180 GLY A C 1
ATOM 1329 O O . GLY A 1 180 ? -9.32 6.516 9.727 1 98.56 180 GLY A O 1
ATOM 1330 N N . PHE A 1 181 ? -7.598 6.855 8.336 1 98.88 181 PHE A N 1
ATOM 1331 C CA . PHE A 1 181 ? -8.148 8.094 7.789 1 98.88 181 PHE A CA 1
ATOM 1332 C C . PHE A 1 181 ? -7.367 8.547 6.562 1 98.88 181 PHE A C 1
ATOM 1334 O O . PHE A 1 181 ? -6.301 8 6.27 1 98.88 181 PHE A O 1
ATOM 1341 N N . TRP A 1 182 ? -8.023 9.484 5.82 1 98.69 182 TRP A N 1
ATOM 1342 C CA . TRP A 1 182 ? -7.367 10.07 4.66 1 98.69 182 TRP A CA 1
ATOM 1343 C C . TRP A 1 182 ? -7.172 11.57 4.844 1 98.69 182 TRP A C 1
ATOM 1345 O O . TRP A 1 182 ? -7.977 12.234 5.508 1 98.69 182 TRP A O 1
ATOM 1355 N N . LEU A 1 183 ? -6.074 12.055 4.293 1 97.94 183 LEU A N 1
ATOM 1356 C CA . LEU A 1 183 ? -5.867 13.469 3.982 1 97.94 183 LEU A CA 1
ATOM 1357 C C . LEU A 1 183 ? -5.547 13.656 2.504 1 97.94 183 LEU A C 1
ATOM 1359 O O . LEU A 1 183 ? -4.809 12.867 1.917 1 97.94 183 LEU A O 1
ATOM 1363 N N . TYR A 1 184 ? -6.137 14.672 1.904 1 94.19 184 TYR A N 1
ATOM 1364 C CA . TYR A 1 184 ? -5.77 14.961 0.523 1 94.19 184 TYR A CA 1
ATOM 1365 C C . TYR A 1 184 ? -4.602 15.938 0.463 1 94.19 184 TYR A C 1
ATOM 1367 O O . TYR A 1 184 ? -4.586 16.938 1.179 1 94.19 184 TYR A O 1
ATOM 1375 N N . SER A 1 185 ? -3.607 15.602 -0.31 1 87.25 185 SER A N 1
ATOM 1376 C CA . SER A 1 185 ? -2.477 16.5 -0.55 1 87.25 185 SER A CA 1
ATOM 1377 C C . SER A 1 185 ? -2.648 17.266 -1.852 1 87.25 185 SER A C 1
ATOM 1379 O O . SER A 1 185 ? -3.188 16.75 -2.828 1 87.25 185 SER A O 1
ATOM 1381 N N . SER A 1 186 ? -2.416 18.641 -1.899 1 71.38 186 SER A N 1
ATOM 1382 C CA . SER A 1 186 ? -2.666 19.547 -3.023 1 71.38 186 SER A CA 1
ATOM 1383 C C . SER A 1 186 ? -1.509 19.516 -4.016 1 71.38 186 SER A C 1
ATOM 1385 O O . SER A 1 186 ? -1.581 20.141 -5.078 1 71.38 186 SER A O 1
ATOM 1387 N N . GLY A 1 187 ? -1.03 18.516 -4.523 1 57.12 187 GLY A N 1
ATOM 1388 C CA . GLY A 1 187 ? 0.17 18.562 -5.344 1 57.12 187 GLY A CA 1
ATOM 1389 C C . GLY A 1 187 ? 0.124 19.625 -6.41 1 57.12 187 GLY A C 1
ATOM 1390 O O . GLY A 1 187 ? -0.948 20.141 -6.738 1 57.12 187 GLY A O 1
ATOM 1391 N N . SER A 1 188 ? 1.275 20.375 -6.695 1 52.06 188 SER A N 1
ATOM 1392 C CA . SER A 1 188 ? 1.484 21.453 -7.66 1 52.06 188 SER A CA 1
ATOM 1393 C C . SER A 1 188 ? 0.913 21.094 -9.023 1 52.06 188 SER A C 1
ATOM 1395 O O . SER A 1 188 ? 0.539 21.969 -9.805 1 52.06 188 SER A O 1
ATOM 1397 N N . THR A 1 189 ? 0.943 19.703 -9.25 1 52.75 189 THR A N 1
ATOM 1398 C CA . THR A 1 189 ? 0.576 19.25 -10.578 1 52.75 189 THR A CA 1
ATOM 1399 C C . THR A 1 189 ? -0.561 18.234 -10.508 1 52.75 189 THR A C 1
ATOM 1401 O O . THR A 1 189 ? -0.524 17.312 -9.695 1 52.75 189 THR A O 1
ATOM 1404 N N . GLY A 1 190 ? -1.814 18.719 -10.852 1 65.69 190 GLY A N 1
ATOM 1405 C CA . GLY A 1 190 ? -2.824 17.719 -11.133 1 65.69 190 GLY A CA 1
ATOM 1406 C C . GLY A 1 190 ? -3.873 17.594 -10.047 1 65.69 190 GLY A C 1
ATOM 1407 O O . GLY A 1 190 ? -4.039 18.516 -9.234 1 65.69 190 GLY A O 1
ATOM 1408 N N . GLN A 1 191 ? -4.617 16.562 -9.914 1 81.5 191 GLN A N 1
ATOM 1409 C CA . GLN A 1 191 ? -5.688 16.266 -8.969 1 81.5 191 GLN A CA 1
ATOM 1410 C C . GLN A 1 191 ? -5.125 15.938 -7.586 1 81.5 191 GLN A C 1
ATOM 1412 O O . GLN A 1 191 ? -4.066 15.32 -7.473 1 81.5 191 GLN A O 1
ATOM 1417 N N . PRO A 1 192 ? -5.77 16.469 -6.527 1 87.44 192 PRO A N 1
ATOM 1418 C CA . PRO A 1 192 ? -5.324 16.125 -5.172 1 87.44 192 PRO A CA 1
ATOM 1419 C C . PRO A 1 192 ? -5.184 14.625 -4.961 1 87.44 192 PRO A C 1
ATOM 1421 O O . PRO A 1 192 ? -5.93 13.836 -5.547 1 87.44 192 PRO A O 1
ATOM 1424 N N . LYS A 1 193 ? -4.215 14.227 -4.176 1 93.75 193 LYS A N 1
ATOM 1425 C CA . LYS A 1 193 ? -3.939 12.82 -3.926 1 93.75 193 LYS A CA 1
ATOM 1426 C C . LYS A 1 193 ? -4.449 12.398 -2.551 1 93.75 193 LYS A C 1
ATOM 1428 O O . LYS A 1 193 ? -4.172 13.055 -1.549 1 93.75 193 LYS A O 1
ATOM 1433 N N . GLY A 1 194 ? -5.23 11.32 -2.52 1 97 194 GLY A N 1
ATOM 1434 C CA . GLY A 1 194 ? -5.68 10.773 -1.246 1 97 194 GLY A CA 1
ATOM 1435 C C . GLY A 1 194 ? -4.605 9.992 -0.521 1 97 194 GLY A C 1
ATOM 1436 O O . GLY A 1 194 ? -4.262 8.875 -0.927 1 97 194 GLY A O 1
ATOM 1437 N N . VAL A 1 195 ? -4.055 10.586 0.543 1 98.31 195 VAL A N 1
ATOM 1438 C CA . VAL A 1 195 ? -3.021 9.945 1.346 1 98.31 195 VAL A CA 1
ATOM 1439 C C . VAL A 1 195 ? -3.67 9.094 2.436 1 98.31 195 VAL A C 1
ATOM 1441 O O . VAL A 1 195 ? -4.402 9.609 3.281 1 98.31 195 VAL A O 1
ATOM 1444 N N . VAL A 1 196 ? -3.432 7.805 2.418 1 98.62 196 VAL A N 1
ATOM 1445 C CA . VAL A 1 196 ? -4.055 6.879 3.357 1 98.62 196 VAL A CA 1
ATOM 1446 C C . VAL A 1 196 ? -3.156 6.699 4.578 1 98.62 196 VAL A C 1
ATOM 1448 O O . VAL A 1 196 ? -2.016 6.25 4.457 1 98.62 196 VAL A O 1
ATOM 1451 N N . HIS A 1 197 ? -3.703 7.055 5.711 1 98.75 197 HIS A N 1
ATOM 1452 C CA . HIS A 1 197 ? -2.984 6.887 6.969 1 98.75 197 HIS A CA 1
ATOM 1453 C C . HIS A 1 197 ? -3.592 5.762 7.801 1 98.75 197 HIS A C 1
ATOM 1455 O O . HIS A 1 197 ? -4.797 5.516 7.734 1 98.75 197 HIS A O 1
ATOM 1461 N N . SER A 1 198 ? -2.77 5.102 8.602 1 98 198 SER A N 1
ATOM 1462 C CA . SER A 1 198 ? -3.217 4.012 9.469 1 98 198 SER A CA 1
ATOM 1463 C C . SER A 1 198 ? -3.656 4.531 10.828 1 98 198 SER A C 1
ATOM 1465 O O . SER A 1 198 ? -3.416 5.695 11.164 1 98 198 SER A O 1
ATOM 1467 N N . HIS A 1 199 ? -4.25 3.648 11.641 1 98.5 199 HIS A N 1
ATOM 1468 C CA . HIS A 1 199 ? -4.605 3.951 13.023 1 98.5 199 HIS A CA 1
ATOM 1469 C C . HIS A 1 199 ? -3.365 4.277 13.852 1 98.5 199 HIS A C 1
ATOM 1471 O O . HIS A 1 199 ? -3.436 5.066 14.797 1 98.5 199 HIS A O 1
ATOM 1477 N N . GLY A 1 200 ? -2.264 3.721 13.469 1 97.56 200 GLY A N 1
ATOM 1478 C CA . GLY A 1 200 ? -1.06 3.863 14.273 1 97.56 200 GLY A CA 1
ATOM 1479 C C . GLY A 1 200 ? -0.306 5.152 13.992 1 97.56 200 GLY A C 1
ATOM 1480 O O . GLY A 1 200 ? 0.47 5.613 14.828 1 97.56 200 GLY A O 1
ATOM 1481 N N . ASN A 1 201 ? -0.499 5.754 12.875 1 97.94 201 ASN A N 1
ATOM 1482 C CA . ASN A 1 201 ? 0.312 6.887 12.445 1 97.94 201 ASN A CA 1
ATOM 1483 C C . ASN A 1 201 ? 0.219 8.055 13.422 1 97.94 201 ASN A C 1
ATOM 1485 O O . ASN A 1 201 ? 1.241 8.578 13.867 1 97.94 201 ASN A O 1
ATOM 1489 N N . PRO A 1 202 ? -0.991 8.438 13.828 1 98.25 202 PRO A N 1
ATOM 1490 C CA . PRO A 1 202 ? -1.064 9.586 14.727 1 98.25 202 PRO A CA 1
ATOM 1491 C C . PRO A 1 202 ? -0.526 9.281 16.125 1 98.25 202 PRO A C 1
ATOM 1493 O O . PRO A 1 202 ? -0.077 10.188 16.828 1 98.25 202 PRO A O 1
ATOM 1496 N N . TYR A 1 203 ? -0.553 8.016 16.516 1 97.69 203 TYR A N 1
ATOM 1497 C CA . TYR A 1 203 ? 0.063 7.617 17.766 1 97.69 203 TYR A CA 1
ATOM 1498 C C . TYR A 1 203 ? 1.542 7.984 17.797 1 97.69 203 TYR A C 1
ATOM 1500 O O . TYR A 1 203 ? 2.023 8.578 18.766 1 97.69 203 TYR A O 1
ATOM 1508 N N . TRP A 1 204 ? 2.229 7.703 16.766 1 97.19 204 TRP A N 1
ATOM 1509 C CA . TRP A 1 204 ? 3.672 7.91 16.688 1 97.19 204 TRP A CA 1
ATOM 1510 C C . TRP A 1 204 ? 4.012 9.398 16.672 1 97.19 204 TRP A C 1
ATOM 1512 O O . TRP A 1 204 ? 4.977 9.82 17.312 1 97.19 204 TRP A O 1
ATOM 1522 N N . THR A 1 205 ? 3.246 10.203 15.953 1 97.94 205 THR A N 1
ATOM 1523 C CA . THR A 1 205 ? 3.543 11.633 15.898 1 97.94 205 THR A CA 1
ATOM 1524 C C . THR A 1 205 ? 3.379 12.266 17.281 1 97.94 205 THR A C 1
ATOM 1526 O O . THR A 1 205 ? 4.168 13.133 17.656 1 97.94 205 THR A O 1
ATOM 1529 N N . ALA A 1 206 ? 2.371 11.859 18.016 1 97.56 206 ALA A N 1
ATOM 1530 C CA . ALA A 1 206 ? 2.178 12.375 19.375 1 97.56 206 ALA A CA 1
ATOM 1531 C C . ALA A 1 206 ? 3.291 11.906 20.297 1 97.56 206 ALA A C 1
ATOM 1533 O O . ALA A 1 206 ? 3.85 12.703 21.062 1 97.56 206 ALA A O 1
ATOM 1534 N N . ALA A 1 207 ? 3.662 10.664 20.156 1 96.44 207 ALA A N 1
ATOM 1535 C CA . ALA A 1 207 ? 4.602 10.031 21.094 1 96.44 207 ALA A CA 1
ATOM 1536 C C . ALA A 1 207 ? 6.023 10.531 20.844 1 96.44 207 ALA A C 1
ATOM 1538 O O . ALA A 1 207 ? 6.836 10.586 21.781 1 96.44 207 ALA A O 1
ATOM 1539 N N . LEU A 1 208 ? 6.305 10.938 19.641 1 97 208 LEU A N 1
ATOM 1540 C CA . LEU A 1 208 ? 7.691 11.25 19.312 1 97 208 LEU A CA 1
ATOM 1541 C C . LEU A 1 208 ? 7.91 12.758 19.234 1 97 208 LEU A C 1
ATOM 1543 O O . LEU A 1 208 ? 9.031 13.234 19.438 1 97 208 LEU A O 1
ATOM 1547 N N . TYR A 1 209 ? 6.848 13.508 18.984 1 97.81 209 TYR A N 1
ATOM 1548 C CA . TYR A 1 209 ? 7.055 14.938 18.766 1 97.81 209 TYR A CA 1
ATOM 1549 C C . TYR A 1 209 ? 6.309 15.766 19.797 1 97.81 209 TYR A C 1
ATOM 1551 O O . TYR A 1 209 ? 6.914 16.578 20.5 1 97.81 209 TYR A O 1
ATOM 1559 N N . ALA A 1 210 ? 5.047 15.609 19.984 1 97.12 210 ALA A N 1
ATOM 1560 C CA . ALA A 1 210 ? 4.219 16.469 20.828 1 97.12 210 ALA A CA 1
ATOM 1561 C C . ALA A 1 210 ? 4.715 16.453 22.266 1 97.12 210 ALA A C 1
ATOM 1563 O O . ALA A 1 210 ? 4.867 17.5 22.891 1 97.12 210 ALA A O 1
ATOM 1564 N N . GLY A 1 211 ? 4.93 15.266 22.734 1 94.31 211 GLY A N 1
ATOM 1565 C CA . GLY A 1 211 ? 5.406 15.133 24.094 1 94.31 211 GLY A CA 1
ATOM 1566 C C . GLY A 1 211 ? 6.875 15.484 24.25 1 94.31 211 GLY A C 1
ATOM 1567 O O . GLY A 1 211 ? 7.215 16.5 24.859 1 94.31 211 GLY A O 1
ATOM 1568 N N . PRO A 1 212 ? 7.707 14.742 23.578 1 94.75 212 PRO A N 1
ATOM 1569 C CA . PRO A 1 212 ? 9.148 14.844 23.844 1 94.75 212 PRO A CA 1
ATOM 1570 C C . PRO A 1 212 ? 9.75 16.141 23.312 1 94.75 212 PRO A C 1
ATOM 1572 O O . PRO A 1 212 ? 10.727 16.641 23.859 1 94.75 212 PRO A O 1
ATOM 1575 N N . VAL A 1 213 ? 9.188 16.719 22.266 1 96.81 213 VAL A N 1
ATOM 1576 C CA . VAL A 1 213 ? 9.797 17.891 21.656 1 96.81 213 VAL A CA 1
ATOM 1577 C C . VAL A 1 213 ? 9.086 19.156 22.141 1 96.81 213 VAL A C 1
ATOM 1579 O O . VAL A 1 213 ? 9.719 20.062 22.672 1 96.81 213 VAL A O 1
ATOM 1582 N N . LEU A 1 214 ? 7.793 19.172 22.047 1 97.75 214 LEU A N 1
ATOM 1583 C CA . LEU A 1 214 ? 7.047 20.375 22.406 1 97.75 214 LEU A CA 1
ATOM 1584 C C . LEU A 1 214 ? 6.773 20.406 23.906 1 97.75 214 LEU A C 1
ATOM 1586 O O . LEU A 1 214 ? 6.445 21.469 24.453 1 97.75 214 LEU A O 1
ATOM 1590 N N . GLY A 1 215 ? 6.844 19.25 24.547 1 97.69 215 GLY A N 1
ATOM 1591 C CA . GLY A 1 215 ? 6.566 19.188 25.969 1 97.69 215 GLY A CA 1
ATOM 1592 C C . GLY A 1 215 ? 5.121 19.484 26.312 1 97.69 215 GLY A C 1
ATOM 1593 O O . GLY A 1 215 ? 4.84 20.141 27.312 1 97.69 215 GLY A O 1
ATOM 1594 N N . LEU A 1 216 ? 4.199 19.141 25.484 1 98.31 216 LEU A N 1
ATOM 1595 C CA . LEU A 1 216 ? 2.785 19.359 25.766 1 98.31 216 LEU A CA 1
ATOM 1596 C C . LEU A 1 216 ? 2.355 18.609 27.016 1 98.31 216 LEU A C 1
ATOM 1598 O O . LEU A 1 216 ? 2.771 17.469 27.234 1 98.31 216 LEU A O 1
ATOM 1602 N N . GLN A 1 217 ? 1.541 19.266 27.781 1 97.88 217 GLN A N 1
ATOM 1603 C CA . GLN A 1 217 ? 1.065 18.703 29.047 1 97.88 217 GLN A CA 1
ATOM 1604 C C . GLN A 1 217 ? -0.429 18.953 29.219 1 97.88 217 GLN A C 1
ATOM 1606 O O . GLN A 1 217 ? -1.034 19.703 28.469 1 97.88 217 GLN A O 1
ATOM 1611 N N . GLU A 1 218 ? -0.978 18.312 30.234 1 98.25 218 GLU A N 1
ATOM 1612 C CA . GLU A 1 218 ? -2.408 18.359 30.516 1 98.25 218 GLU A CA 1
ATOM 1613 C C . GLU A 1 218 ? -2.881 19.781 30.766 1 98.25 218 GLU A C 1
ATOM 1615 O O . GLU A 1 218 ? -4.004 20.141 30.406 1 98.25 218 GLU A O 1
ATOM 1620 N N . GLN A 1 219 ? -2.053 20.625 31.281 1 98.12 219 GLN A N 1
ATOM 1621 C CA . GLN A 1 219 ? -2.465 21.969 31.688 1 98.12 219 GLN A CA 1
ATOM 1622 C C . GLN A 1 219 ? -2.439 22.938 30.516 1 98.12 219 GLN A C 1
ATOM 1624 O O . GLN A 1 219 ? -2.936 24.062 30.609 1 98.12 219 GLN A O 1
ATOM 1629 N N . ASP A 1 220 ? -1.884 22.516 29.422 1 98.81 220 ASP A N 1
ATOM 1630 C CA . ASP A 1 220 ? -1.77 23.391 28.266 1 98.81 220 ASP A CA 1
ATOM 1631 C C . ASP A 1 220 ? -3.137 23.672 27.641 1 98.81 220 ASP A C 1
ATOM 1633 O O . ASP A 1 220 ? -4.027 22.812 27.688 1 98.81 220 ASP A O 1
ATOM 1637 N N . VAL A 1 221 ? -3.305 24.844 27.172 1 98.88 221 VAL A N 1
ATOM 1638 C CA . VAL A 1 221 ? -4.367 25.234 26.25 1 98.88 221 VAL A CA 1
ATOM 1639 C C . VAL A 1 221 ? -3.787 25.453 24.859 1 98.88 221 VAL A C 1
ATOM 1641 O O . VAL A 1 221 ? -2.998 26.391 24.641 1 98.88 221 VAL A O 1
ATOM 1644 N N . CYS A 1 222 ? -4.164 24.625 23.922 1 98.94 222 CYS A N 1
ATOM 1645 C CA . CYS A 1 222 ? -3.605 24.641 22.562 1 98.94 222 CYS A CA 1
ATOM 1646 C C . CYS A 1 222 ? -4.523 25.375 21.594 1 98.94 222 CYS A C 1
ATOM 1648 O O . CYS A 1 222 ? -5.742 25.188 21.625 1 98.94 222 CYS A O 1
ATOM 1650 N N . PHE A 1 223 ? -3.969 26.219 20.766 1 98.81 223 PHE A N 1
ATOM 1651 C CA . PHE A 1 223 ? -4.703 26.906 19.703 1 98.81 223 PHE A CA 1
ATOM 1652 C C . PHE A 1 223 ? -3.953 26.828 18.391 1 98.81 223 PHE A C 1
ATOM 1654 O O . PHE A 1 223 ? -2.859 27.391 18.25 1 98.81 223 PHE A O 1
ATOM 1661 N N . SER A 1 224 ? -4.555 26.156 17.438 1 98.19 224 SER A N 1
ATOM 1662 C CA . SER A 1 224 ? -3.957 26.016 16.109 1 98.19 224 SER A CA 1
ATOM 1663 C C . SER A 1 224 ? -4.668 26.891 15.086 1 98.19 224 SER A C 1
ATOM 1665 O O . SER A 1 224 ? -5.879 26.766 14.891 1 98.19 224 SER A O 1
ATOM 1667 N N . ALA A 1 225 ? -3.889 27.734 14.414 1 94.81 225 ALA A N 1
ATOM 1668 C CA . ALA A 1 225 ? -4.43 28.469 13.281 1 94.81 225 ALA A CA 1
ATOM 1669 C C . ALA A 1 225 ? -4.633 27.562 12.07 1 94.81 225 ALA A C 1
ATOM 1671 O O . ALA A 1 225 ? -5.523 27.797 11.25 1 94.81 225 ALA A O 1
ATOM 1672 N N . ALA A 1 226 ? -3.787 26.531 11.961 1 93.19 226 ALA A N 1
ATOM 1673 C CA . ALA A 1 226 ? -3.967 25.547 10.906 1 93.19 226 ALA A CA 1
ATOM 1674 C C . ALA A 1 226 ? -5.215 24.703 11.148 1 93.19 226 ALA A C 1
ATOM 1676 O O . ALA A 1 226 ? -5.504 24.328 12.289 1 93.19 226 ALA A O 1
ATOM 1677 N N . LYS A 1 227 ? -5.891 24.438 10.125 1 95.5 227 LYS A N 1
ATOM 1678 C CA . LYS A 1 227 ? -7.191 23.781 10.219 1 95.5 227 LYS A CA 1
ATOM 1679 C C . LYS A 1 227 ? -7.031 22.266 10.406 1 95.5 227 LYS A C 1
ATOM 1681 O O . LYS A 1 227 ? -6.023 21.688 10 1 95.5 227 LYS A O 1
ATOM 1686 N N . LEU A 1 228 ? -8.102 21.688 10.938 1 97.88 228 LEU A N 1
ATOM 1687 C CA . LEU A 1 228 ? -8.102 20.281 11.32 1 97.88 228 LEU A CA 1
ATOM 1688 C C . LEU A 1 228 ? -8.008 19.375 10.094 1 97.88 228 LEU A C 1
ATOM 1690 O O . LEU A 1 228 ? -7.586 18.219 10.203 1 97.88 228 LEU A O 1
ATOM 1694 N N . TYR A 1 229 ? -8.359 19.859 8.945 1 95.44 229 TYR A N 1
ATOM 1695 C CA . TYR A 1 229 ? -8.383 19 7.77 1 95.44 229 TYR A CA 1
ATOM 1696 C C . TYR A 1 229 ? -7 18.891 7.148 1 95.44 229 TYR A C 1
ATOM 1698 O O . TYR A 1 229 ? -6.801 18.141 6.188 1 95.44 229 TYR A O 1
ATOM 1706 N N . PHE A 1 230 ? -5.98 19.547 7.758 1 92.69 230 PHE A N 1
ATOM 1707 C CA . PHE A 1 230 ? -4.574 19.406 7.395 1 92.69 230 PHE A CA 1
ATOM 1708 C C . PHE A 1 230 ? -3.828 18.594 8.438 1 92.69 230 PHE A C 1
ATOM 1710 O O . PHE A 1 230 ? -4.152 18.641 9.625 1 92.69 230 PHE A O 1
ATOM 1717 N N . ALA A 1 231 ? -2.775 17.938 7.926 1 96.69 231 ALA A N 1
ATOM 1718 C CA . ALA A 1 231 ? -1.989 17.109 8.844 1 96.69 231 ALA A CA 1
ATOM 1719 C C . ALA A 1 231 ? -1.49 17.938 10.023 1 96.69 231 ALA A C 1
ATOM 1721 O O . ALA A 1 231 ? -1.586 17.516 11.18 1 96.69 231 ALA A O 1
ATOM 1722 N N . TYR A 1 232 ? -0.96 19.109 9.797 1 96 232 TYR A N 1
ATOM 1723 C CA . TYR A 1 232 ? -0.438 20 10.836 1 96 232 TYR A CA 1
ATOM 1724 C C . TYR A 1 232 ? -1.526 20.375 11.836 1 96 232 TYR A C 1
ATOM 1726 O O . TYR A 1 232 ? -1.352 20.203 13.039 1 96 232 TYR A O 1
ATOM 1734 N N . GLY A 1 233 ? -2.623 20.797 11.328 1 97.38 233 GLY A N 1
ATOM 1735 C CA . GLY A 1 233 ? -3.736 21.172 12.188 1 97.38 233 GLY A CA 1
ATOM 1736 C C . GLY A 1 233 ? -4.359 19.969 12.891 1 97.38 233 GLY A C 1
ATOM 1737 O O . GLY A 1 233 ? -4.797 20.078 14.039 1 97.38 233 GLY A O 1
ATOM 1738 N N . LEU A 1 234 ? -4.406 18.875 12.211 1 98.44 234 LEU A N 1
ATOM 1739 C CA . LEU A 1 234 ? -4.961 17.656 12.789 1 98.44 234 LEU A CA 1
ATOM 1740 C C . LEU A 1 234 ? -4.168 17.219 14.016 1 98.44 234 LEU A C 1
ATOM 1742 O O . LEU A 1 234 ? -4.754 16.875 15.047 1 98.44 234 LEU A O 1
ATOM 1746 N N . GLY A 1 235 ? -2.873 17.234 13.883 1 98.69 235 GLY A N 1
ATOM 1747 C CA . GLY A 1 235 ? -2.045 16.922 15.039 1 98.69 235 GLY A CA 1
ATOM 1748 C C . GLY A 1 235 ? -2.195 17.922 16.172 1 98.69 235 GLY A C 1
ATOM 1749 O O . GLY A 1 235 ? -2.42 17.531 17.328 1 98.69 235 GLY A O 1
ATOM 1750 N N . ASN A 1 236 ? -2.178 19.188 15.844 1 98.5 236 ASN A N 1
ATOM 1751 C CA . ASN A 1 236 ? -2.107 20.281 16.812 1 98.5 236 ASN A CA 1
ATOM 1752 C C . ASN A 1 236 ? -3.455 20.5 17.5 1 98.5 236 ASN A C 1
ATOM 1754 O O . ASN A 1 236 ? -3.51 21.016 18.625 1 98.5 236 ASN A O 1
ATOM 1758 N N . GLY A 1 237 ? -4.488 20.141 16.781 1 98.75 237 GLY A N 1
ATOM 1759 C CA . GLY A 1 237 ? -5.812 20.422 17.312 1 98.75 237 GLY A CA 1
ATOM 1760 C C . GLY A 1 237 ? -6.559 19.172 17.75 1 98.75 237 GLY A C 1
ATOM 1761 O O . GLY A 1 237 ? -7.672 19.266 18.281 1 98.75 237 GLY A O 1
ATOM 1762 N N . LEU A 1 238 ? -5.914 18 17.562 1 98.81 238 LEU A N 1
ATOM 1763 C CA . LEU A 1 238 ? -6.637 16.781 17.906 1 98.81 238 LEU A CA 1
ATOM 1764 C C . LEU A 1 238 ? -5.699 15.75 18.531 1 98.81 238 LEU A C 1
ATOM 1766 O O . LEU A 1 238 ? -5.711 15.539 19.75 1 98.81 238 LEU A O 1
ATOM 1770 N N . SER A 1 239 ? -4.824 15.125 17.812 1 98.75 239 SER A N 1
ATOM 1771 C CA . SER A 1 239 ? -4.07 13.977 18.297 1 98.75 239 SER A CA 1
ATOM 1772 C C . SER A 1 239 ? -3.107 14.383 19.406 1 98.75 239 SER A C 1
ATOM 1774 O O . SER A 1 239 ? -2.994 13.688 20.422 1 98.75 239 SER A O 1
ATOM 1776 N N . PHE A 1 240 ? -2.379 15.523 19.281 1 98.75 240 PHE A N 1
ATOM 1777 C CA . PHE A 1 240 ? -1.372 15.93 20.25 1 98.75 240 PHE A CA 1
ATOM 1778 C C . PHE A 1 240 ? -2.023 16.312 21.578 1 98.75 240 PHE A C 1
ATOM 1780 O O . PHE A 1 240 ? -1.751 15.703 22.609 1 98.75 240 PHE A O 1
ATOM 1787 N N . PRO A 1 241 ? -2.924 17.297 21.547 1 98.88 241 PRO A N 1
ATOM 1788 C CA . PRO A 1 241 ? -3.492 17.703 22.828 1 98.88 241 PRO A CA 1
ATOM 1789 C C . PRO A 1 241 ? -4.273 16.594 23.516 1 98.88 241 PRO A C 1
ATOM 1791 O O . PRO A 1 241 ? -4.203 16.438 24.734 1 98.88 241 PRO A O 1
ATOM 1794 N N . LEU A 1 242 ? -5.016 15.781 22.781 1 98.81 242 LEU A N 1
ATOM 1795 C CA . LEU A 1 242 ? -5.82 14.727 23.391 1 98.81 242 LEU A CA 1
ATOM 1796 C C . LEU A 1 242 ? -4.938 13.625 23.953 1 98.81 242 LEU A C 1
ATOM 1798 O O . LEU A 1 242 ? -5.344 12.898 24.875 1 98.81 242 LEU A O 1
ATOM 1802 N N . SER A 1 243 ? -3.744 13.469 23.422 1 98.38 243 SER A N 1
ATOM 1803 C CA . SER A 1 243 ? -2.84 12.438 23.938 1 98.38 243 SER A CA 1
ATOM 1804 C C . SER A 1 243 ? -2.326 12.797 25.328 1 98.38 243 SER A C 1
ATOM 1806 O O . SER A 1 243 ? -1.869 11.922 26.062 1 98.38 243 SER A O 1
ATOM 1808 N N . VAL A 1 244 ? -2.379 14.062 25.734 1 98.19 244 VAL A N 1
ATOM 1809 C CA . VAL A 1 244 ? -1.831 14.469 27.016 1 98.19 244 VAL A CA 1
ATOM 1810 C C . VAL A 1 244 ? -2.943 15.039 27.906 1 98.19 244 VAL A C 1
ATOM 1812 O O . VAL A 1 244 ? -2.709 15.398 29.062 1 98.19 244 VAL A O 1
ATOM 1815 N N . GLY A 1 245 ? -4.133 15.203 27.328 1 98.62 245 GLY A N 1
ATOM 1816 C CA . GLY A 1 245 ? -5.27 15.695 28.094 1 98.62 245 GLY A CA 1
ATOM 1817 C C . GLY A 1 245 ? -5.355 17.203 28.125 1 98.62 245 GLY A C 1
ATOM 1818 O O . GLY A 1 245 ? -5.977 17.781 29.016 1 98.62 245 GLY A O 1
ATOM 1819 N N . ALA A 1 246 ? -4.785 17.906 27.172 1 98.88 246 ALA A N 1
ATOM 1820 C CA . ALA A 1 246 ? -4.809 19.359 27.094 1 98.88 246 ALA A CA 1
ATOM 1821 C C . ALA A 1 246 ? -6.156 19.859 26.594 1 98.88 246 ALA A C 1
ATOM 1823 O O . ALA A 1 246 ? -7.008 19.062 26.188 1 98.88 246 ALA A O 1
ATOM 1824 N N . THR A 1 247 ? -6.398 21.172 26.734 1 98.88 247 THR A N 1
ATOM 1825 C CA . THR A 1 247 ? -7.582 21.828 26.188 1 98.88 247 THR A CA 1
ATOM 1826 C C . THR A 1 247 ? -7.27 22.469 24.828 1 98.88 247 THR A C 1
ATOM 1828 O O . THR A 1 247 ? -6.164 22.969 24.625 1 98.88 247 THR A O 1
ATOM 1831 N N . VAL A 1 248 ? -8.242 22.438 23.938 1 98.94 248 VAL A N 1
ATOM 1832 C CA . VAL A 1 248 ? -8.008 22.953 22.594 1 98.94 248 VAL A CA 1
ATOM 1833 C C . VAL A 1 248 ? -9.016 24.062 22.281 1 98.94 248 VAL A C 1
ATOM 1835 O O . VAL A 1 248 ? -10.219 23.906 22.531 1 98.94 248 VAL A O 1
ATOM 1838 N N . VAL A 1 249 ? -8.539 25.141 21.75 1 98.88 249 VAL A N 1
ATOM 1839 C CA . VAL A 1 249 ? -9.383 26.203 21.219 1 98.88 249 VAL A CA 1
ATOM 1840 C C . VAL A 1 249 ? -9.531 26.016 19.703 1 98.88 249 VAL A C 1
ATOM 1842 O O . VAL A 1 249 ? -8.539 25.938 18.984 1 98.88 249 VAL A O 1
ATOM 1845 N N . LEU A 1 250 ? -10.781 25.922 19.219 1 98.62 250 LEU A N 1
ATOM 1846 C CA . LEU A 1 250 ? -11.078 25.781 17.797 1 98.62 250 LEU A CA 1
ATOM 1847 C C . LEU A 1 250 ? -11.727 27.031 17.25 1 98.62 250 LEU A C 1
ATOM 1849 O O . LEU A 1 250 ? -12.523 27.688 17.938 1 98.62 250 LEU A O 1
ATOM 1853 N N . MET A 1 251 ? -11.344 27.359 16.016 1 96.88 251 MET A N 1
ATOM 1854 C CA . MET A 1 251 ? -11.859 28.547 15.359 1 96.88 251 MET A CA 1
ATOM 1855 C C . MET A 1 251 ? -12.312 28.234 13.938 1 96.88 251 MET A C 1
ATOM 1857 O O . MET A 1 251 ? -11.508 27.797 13.117 1 96.88 251 MET A O 1
ATOM 1861 N N . ALA A 1 252 ? -13.531 28.5 13.562 1 95.69 252 ALA A N 1
ATOM 1862 C CA . ALA A 1 252 ? -14.094 28.203 12.242 1 95.69 252 ALA A CA 1
ATOM 1863 C C . ALA A 1 252 ? -13.617 29.219 11.203 1 95.69 252 ALA A C 1
ATOM 1865 O O . ALA A 1 252 ? -13.359 28.859 10.055 1 95.69 252 ALA A O 1
ATOM 1866 N N . GLU A 1 253 ? -13.539 30.438 11.617 1 93.44 253 GLU A N 1
ATOM 1867 C CA . GLU A 1 253 ? -13.258 31.516 10.672 1 93.44 253 GLU A CA 1
ATOM 1868 C C . GLU A 1 253 ? -11.805 31.469 10.203 1 93.44 253 GLU A C 1
ATOM 1870 O O . GLU A 1 253 ? -10.992 30.734 10.758 1 93.44 253 GLU A O 1
ATOM 1875 N N . ARG A 1 254 ? -11.508 32.219 9.227 1 89.62 254 ARG A N 1
ATOM 1876 C CA . ARG A 1 254 ? -10.148 32.312 8.711 1 89.62 254 ARG A CA 1
ATOM 1877 C C . ARG A 1 254 ? -9.203 32.875 9.766 1 89.62 254 ARG A C 1
ATOM 1879 O O . ARG A 1 254 ? -9.562 33.781 10.516 1 89.62 254 ARG A O 1
ATOM 1886 N N . PRO A 1 255 ? -8.031 32.406 9.758 1 92.56 255 PRO A N 1
ATOM 1887 C CA . PRO A 1 255 ? -7.102 32.812 10.805 1 92.56 255 PRO A CA 1
ATOM 1888 C C . PRO A 1 255 ? -6.391 34.125 10.461 1 92.56 255 PRO A C 1
ATOM 1890 O O . PRO A 1 255 ? -5.164 34.156 10.32 1 92.56 255 PRO A O 1
ATOM 1893 N N . THR A 1 256 ? -7.141 35.219 10.453 1 90.5 256 THR A N 1
ATOM 1894 C CA . THR A 1 256 ? -6.535 36.531 10.352 1 90.5 256 THR A CA 1
ATOM 1895 C C . THR A 1 256 ? -5.844 36.906 11.656 1 90.5 256 THR A C 1
ATOM 1897 O O . THR A 1 256 ? -6.121 36.312 12.703 1 90.5 256 THR A O 1
ATOM 1900 N N . PRO A 1 257 ? -4.926 37.844 11.555 1 93.94 257 PRO A N 1
ATOM 1901 C CA . PRO A 1 257 ? -4.297 38.281 12.805 1 93.94 257 PRO A CA 1
ATOM 1902 C C . PRO A 1 257 ? -5.32 38.688 13.867 1 93.94 257 PRO A C 1
ATOM 1904 O O . PRO A 1 257 ? -5.219 38.25 15.016 1 93.94 257 PRO A O 1
ATOM 1907 N N . GLU A 1 258 ? -6.32 39.406 13.461 1 96.19 258 GLU A N 1
ATOM 1908 C CA . GLU A 1 258 ? -7.328 39.906 14.398 1 96.19 258 GLU A CA 1
ATOM 1909 C C . GLU A 1 258 ? -8.102 38.719 15.016 1 96.19 258 GLU A C 1
ATOM 1911 O O . GLU A 1 258 ? -8.344 38.719 16.219 1 96.19 258 GLU A O 1
ATOM 1916 N N . ALA A 1 259 ? -8.5 37.844 14.18 1 96.56 259 ALA A N 1
ATOM 1917 C CA . ALA A 1 259 ? -9.234 36.688 14.664 1 96.56 259 ALA A CA 1
ATOM 1918 C C . ALA A 1 259 ? -8.383 35.875 15.633 1 96.56 259 ALA A C 1
ATOM 1920 O O . ALA A 1 259 ? -8.891 35.375 16.641 1 96.56 259 ALA A O 1
ATOM 1921 N N . THR A 1 260 ? -7.113 35.75 15.367 1 97.81 260 THR A N 1
ATOM 1922 C CA . THR A 1 260 ? -6.184 35 16.219 1 97.81 260 THR A CA 1
ATOM 1923 C C . THR A 1 260 ? -5.992 35.719 17.547 1 97.81 260 THR A C 1
ATOM 1925 O O . THR A 1 260 ? -6.09 35.094 18.609 1 97.81 260 THR A O 1
ATOM 1928 N N . PHE A 1 261 ? -5.82 37.062 17.531 1 98.25 261 PHE A N 1
ATOM 1929 C CA . PHE A 1 261 ? -5.613 37.812 18.75 1 98.25 261 PHE A CA 1
ATOM 1930 C C . PHE A 1 261 ? -6.828 37.75 19.656 1 98.25 261 PHE A C 1
ATOM 1932 O O . PHE A 1 261 ? -6.691 37.656 20.875 1 98.25 261 PHE A O 1
ATOM 1939 N N . ARG A 1 262 ? -7.945 37.781 19.047 1 97.81 262 ARG A N 1
ATOM 1940 C CA . ARG A 1 262 ? -9.156 37.656 19.844 1 97.81 262 ARG A CA 1
ATOM 1941 C C . ARG A 1 262 ? -9.141 36.344 20.672 1 97.81 262 ARG A C 1
ATOM 1943 O O . ARG A 1 262 ? -9.5 36.375 21.844 1 97.81 262 ARG A O 1
ATOM 1950 N N . ARG A 1 263 ? -8.719 35.281 20.141 1 98.06 263 ARG A N 1
ATOM 1951 C CA . ARG A 1 263 ? -8.656 34 20.844 1 98.06 263 ARG A CA 1
ATOM 1952 C C . ARG A 1 263 ? -7.535 34 21.875 1 98.06 263 ARG A C 1
ATOM 1954 O O . ARG A 1 263 ? -7.668 33.406 22.938 1 98.06 263 ARG A O 1
ATOM 1961 N N . TRP A 1 264 ? -6.367 34.625 21.531 1 98.31 264 TRP A N 1
ATOM 1962 C CA . TRP A 1 264 ? -5.258 34.719 22.484 1 98.31 264 TRP A CA 1
ATOM 1963 C C . TRP A 1 264 ? -5.691 35.438 23.75 1 98.31 264 TRP A C 1
ATOM 1965 O O . TRP A 1 264 ? -5.32 35.031 24.859 1 98.31 264 TRP A O 1
ATOM 1975 N N . LEU A 1 265 ? -6.469 36.5 23.516 1 98.12 265 LEU A N 1
ATOM 1976 C CA . LEU A 1 265 ? -6.84 37.344 24.625 1 98.12 265 LEU A CA 1
ATOM 1977 C C . LEU A 1 265 ? -7.988 36.75 25.422 1 98.12 265 LEU A C 1
ATOM 1979 O O . LEU A 1 265 ? -8.023 36.844 26.656 1 98.12 265 LEU A O 1
ATOM 1983 N N . GLN A 1 266 ? -8.859 36.125 24.766 1 97.69 266 GLN A N 1
ATOM 1984 C CA . GLN A 1 266 ? -10.062 35.594 25.391 1 97.69 266 GLN A CA 1
ATOM 1985 C C . GLN A 1 266 ? -9.766 34.281 26.109 1 97.69 266 GLN A C 1
ATOM 1987 O O . GLN A 1 266 ? -10.234 34.062 27.234 1 97.69 266 GLN A O 1
ATOM 1992 N N . HIS A 1 267 ? -9.008 33.344 25.469 1 98.06 267 HIS A N 1
ATOM 1993 C CA . HIS A 1 267 ? -8.867 32 25.984 1 98.06 267 HIS A CA 1
ATOM 1994 C C . HIS A 1 267 ? -7.469 31.75 26.547 1 98.06 267 HIS A C 1
ATOM 1996 O O . HIS A 1 267 ? -7.211 30.734 27.172 1 98.06 267 HIS A O 1
ATOM 2002 N N . ARG A 1 268 ? -6.547 32.594 26.219 1 98.19 268 ARG A N 1
ATOM 2003 C CA . ARG A 1 268 ? -5.195 32.625 26.766 1 98.19 268 ARG A CA 1
ATOM 2004 C C . ARG A 1 268 ? -4.492 31.281 26.531 1 98.19 268 ARG A C 1
ATOM 2006 O O . ARG A 1 268 ? -4.004 30.672 27.484 1 98.19 268 ARG A O 1
ATOM 2013 N N . PRO A 1 269 ? -4.438 30.906 25.312 1 98.81 269 PRO A N 1
ATOM 2014 C CA . PRO A 1 269 ? -3.693 29.672 25.031 1 98.81 269 PRO A CA 1
ATOM 2015 C C . PRO A 1 269 ? -2.234 29.75 25.484 1 98.81 269 PRO A C 1
ATOM 2017 O O . PRO A 1 269 ? -1.618 30.812 25.406 1 98.81 269 PRO A O 1
ATOM 2020 N N . THR A 1 270 ? -1.723 28.594 25.938 1 98.75 270 THR A N 1
ATOM 2021 C CA . THR A 1 270 ? -0.326 28.5 26.344 1 98.75 270 THR A CA 1
ATOM 2022 C C . THR A 1 270 ? 0.555 28.078 25.172 1 98.75 270 THR A C 1
ATOM 2024 O O . THR A 1 270 ? 1.762 28.328 25.172 1 98.75 270 THR A O 1
ATOM 2027 N N . VAL A 1 271 ? 0 27.406 24.219 1 98.81 271 VAL A N 1
ATOM 2028 C CA . VAL A 1 271 ? 0.727 26.984 23.031 1 98.81 271 VAL A CA 1
ATOM 2029 C C . VAL A 1 271 ? -0.042 27.391 21.781 1 98.81 271 VAL A C 1
ATOM 2031 O O . VAL A 1 271 ? -1.242 27.125 21.672 1 98.81 271 VAL A O 1
ATOM 2034 N N . PHE A 1 272 ? 0.615 28.016 20.828 1 98.69 272 PHE A N 1
ATOM 2035 C CA . PHE A 1 272 ? 0.015 28.453 19.578 1 98.69 272 PHE A CA 1
ATOM 2036 C C . PHE A 1 272 ? 0.729 27.812 18.391 1 98.69 272 PHE A C 1
ATOM 2038 O O . PHE A 1 272 ? 1.96 27.75 18.359 1 98.69 272 PHE A O 1
ATOM 2045 N N . PHE A 1 273 ? -0.04 27.312 17.469 1 98.31 273 PHE A N 1
ATOM 2046 C CA . PHE A 1 273 ? 0.494 26.703 16.266 1 98.31 273 PHE A CA 1
ATOM 2047 C C . PHE A 1 273 ? 0.134 27.516 15.031 1 98.31 273 PHE A C 1
ATOM 2049 O O . PHE A 1 273 ? -1.036 27.594 14.648 1 98.31 273 PHE A O 1
ATOM 2056 N N . GLY A 1 274 ? 1.114 28.125 14.43 1 95.38 274 GLY A N 1
ATOM 2057 C CA . GLY A 1 274 ? 0.906 28.953 13.258 1 95.38 274 GLY A CA 1
ATOM 2058 C C . GLY A 1 274 ? 1.809 28.578 12.094 1 95.38 274 GLY A C 1
ATOM 2059 O O . GLY A 1 274 ? 2.525 27.578 12.156 1 95.38 274 GLY A O 1
ATOM 2060 N N . ALA A 1 275 ? 1.646 29.297 11.023 1 89.94 275 ALA A N 1
ATOM 2061 C CA . ALA A 1 275 ? 2.533 29.234 9.867 1 89.94 275 ALA A CA 1
ATOM 2062 C C . ALA A 1 275 ? 3.326 30.516 9.703 1 89.94 275 ALA A C 1
ATOM 2064 O O . ALA A 1 275 ? 2.93 31.562 10.219 1 89.94 275 ALA A O 1
ATOM 2065 N N . PRO A 1 276 ? 4.441 30.438 9.016 1 88.19 276 PRO A N 1
ATOM 2066 C CA . PRO A 1 276 ? 5.293 31.625 8.867 1 88.19 276 PRO A CA 1
ATOM 2067 C C . PRO A 1 276 ? 4.535 32.844 8.32 1 88.19 276 PRO A C 1
ATOM 2069 O O . PRO A 1 276 ? 4.668 33.938 8.852 1 88.19 276 PRO A O 1
ATOM 2072 N N . THR A 1 277 ? 3.701 32.562 7.367 1 78.5 277 THR A N 1
ATOM 2073 C CA . THR A 1 277 ? 2.914 33.656 6.805 1 78.5 277 THR A CA 1
ATOM 2074 C C . THR A 1 277 ? 1.981 34.25 7.859 1 78.5 277 THR A C 1
ATOM 2076 O O . THR A 1 277 ? 1.784 35.469 7.906 1 78.5 277 THR A O 1
ATOM 2079 N N . GLY A 1 278 ? 1.409 33.469 8.641 1 87.75 278 GLY A N 1
ATOM 2080 C CA . GLY A 1 278 ? 0.56 33.938 9.727 1 87.75 278 GLY A CA 1
ATOM 2081 C C . GLY A 1 278 ? 1.31 34.75 10.766 1 87.75 278 GLY A C 1
ATOM 2082 O O . GLY A 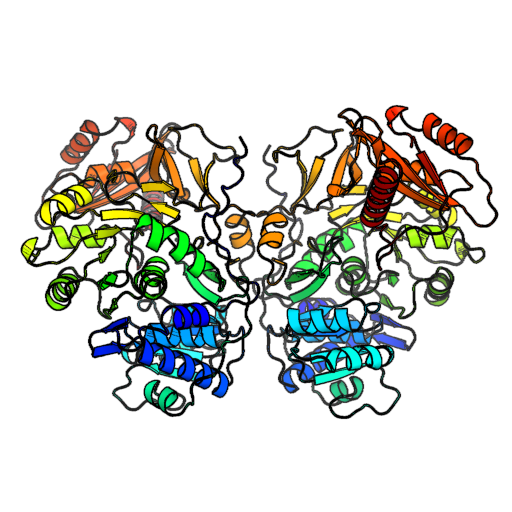1 278 ? 0.83 35.781 11.203 1 87.75 278 GLY A O 1
ATOM 2083 N N . TYR A 1 279 ? 2.514 34.312 11.102 1 92.94 279 TYR A N 1
ATOM 2084 C CA . TYR A 1 279 ? 3.334 35.031 12.07 1 92.94 279 TYR A CA 1
ATOM 2085 C C . TYR A 1 279 ? 3.738 36.406 11.539 1 92.94 279 TYR A C 1
ATOM 2087 O O . TYR A 1 279 ? 3.721 37.406 12.273 1 92.94 279 TYR A O 1
ATOM 2095 N N . ALA A 1 280 ? 4.125 36.406 10.281 1 84.75 280 ALA A N 1
ATOM 2096 C CA . ALA A 1 280 ? 4.484 37.688 9.656 1 84.75 280 ALA A CA 1
ATOM 2097 C C . ALA A 1 280 ? 3.316 38.656 9.695 1 84.75 280 ALA A C 1
ATOM 2099 O O . ALA A 1 280 ? 3.496 39.844 10.016 1 84.75 280 ALA A O 1
ATOM 2100 N N . GLY A 1 281 ? 2.15 38.188 9.375 1 85.38 281 GLY A N 1
ATOM 2101 C CA . GLY A 1 281 ? 0.956 39 9.414 1 85.38 281 GLY A CA 1
ATOM 2102 C C . GLY A 1 281 ? 0.636 39.5 10.805 1 85.38 281 GLY A C 1
ATOM 2103 O O . GLY A 1 281 ? 0.233 40.656 10.977 1 85.38 281 GLY A O 1
ATOM 2104 N N . MET A 1 282 ? 0.812 38.75 11.766 1 93.12 282 MET A N 1
ATOM 2105 C CA . MET A 1 282 ? 0.564 39.125 13.148 1 93.12 282 MET A CA 1
ATOM 2106 C C . MET A 1 282 ? 1.522 40.25 13.586 1 93.12 282 MET A C 1
ATOM 2108 O O . MET A 1 282 ? 1.101 41.25 14.172 1 93.12 282 MET A O 1
ATOM 2112 N N . LEU A 1 283 ? 2.816 40.062 13.273 1 92.06 283 LEU A N 1
ATOM 2113 C CA . LEU A 1 283 ? 3.842 41.031 13.68 1 92.06 283 LEU A CA 1
ATOM 2114 C C . LEU A 1 283 ? 3.619 42.375 13.008 1 92.06 283 LEU A C 1
ATOM 2116 O O . LEU A 1 283 ? 4.008 43.406 13.547 1 92.06 283 LEU A O 1
ATOM 2120 N N . ALA A 1 284 ? 2.994 42.312 11.836 1 85.12 284 ALA A N 1
ATOM 2121 C CA . ALA A 1 284 ? 2.77 43.531 11.078 1 85.12 284 ALA A CA 1
ATOM 2122 C C . ALA A 1 284 ? 1.489 44.219 11.523 1 85.12 284 ALA A C 1
ATOM 2124 O O . ALA A 1 284 ? 1.25 45.375 11.172 1 85.12 284 ALA A O 1
ATOM 2125 N N . SER A 1 285 ? 0.733 43.625 12.305 1 91.19 285 SER A N 1
ATOM 2126 C CA . SER A 1 285 ? -0.58 44.156 12.672 1 91.19 285 SER A CA 1
ATOM 2127 C C . SER A 1 285 ? -0.465 45.25 13.711 1 91.19 285 SER A C 1
ATOM 2129 O O . SER A 1 285 ? 0.238 45.094 14.711 1 91.19 285 SER A O 1
ATOM 2131 N N . PRO A 1 286 ? -1.24 46.312 13.516 1 93.06 286 PRO A N 1
ATOM 2132 C CA . PRO A 1 286 ? -1.259 47.375 14.539 1 93.06 286 PRO A CA 1
ATOM 2133 C C . PRO A 1 286 ? -1.935 46.906 15.828 1 93.06 286 PRO A C 1
ATOM 2135 O O . PRO A 1 286 ? -1.764 47.562 16.875 1 93.06 286 PRO A O 1
ATOM 2138 N N . ALA A 1 287 ? -2.631 45.875 15.758 1 95.69 287 ALA A N 1
ATOM 2139 C CA . ALA A 1 287 ? -3.369 45.375 16.922 1 95.69 287 ALA A CA 1
ATOM 2140 C C . ALA A 1 287 ? -2.559 44.344 17.672 1 95.69 287 ALA A C 1
ATOM 2142 O O . ALA A 1 287 ? -3.082 43.656 18.562 1 95.69 287 ALA A O 1
ATOM 2143 N N . LEU A 1 288 ? -1.312 44.219 17.406 1 96.62 288 LEU A N 1
ATOM 2144 C CA . LEU A 1 288 ? -0.451 43.219 18.031 1 96.62 288 LEU A CA 1
ATOM 2145 C C . LEU A 1 288 ? -0.485 43.344 19.547 1 96.62 288 LEU A C 1
ATOM 2147 O O . LEU A 1 288 ? -0.132 44.375 20.109 1 96.62 288 LEU A O 1
ATOM 2151 N N . PRO A 1 289 ? -0.903 42.281 20.203 1 98.25 289 PRO A N 1
ATOM 2152 C CA . PRO A 1 289 ? -0.954 42.344 21.672 1 98.25 289 PRO A CA 1
ATOM 2153 C C . PRO A 1 289 ? 0.429 42.469 22.312 1 98.25 289 PRO A C 1
ATOM 2155 O O . PRO A 1 289 ? 1.43 42.094 21.703 1 98.25 289 PRO A O 1
ATOM 2158 N N . GLN A 1 290 ? 0.402 42.938 23.531 1 97.62 290 GLN A N 1
ATOM 2159 C CA . GLN A 1 290 ? 1.631 43 24.312 1 97.62 290 GLN A CA 1
ATOM 2160 C C . GLN A 1 290 ? 1.92 41.656 24.984 1 97.62 290 GLN A C 1
ATOM 2162 O O . GLN A 1 290 ? 1.009 40.844 25.188 1 97.62 290 GLN A O 1
ATOM 2167 N N . ARG A 1 291 ? 3.148 41.531 25.266 1 97.44 291 ARG A N 1
ATOM 2168 C CA . ARG A 1 291 ? 3.611 40.281 25.875 1 97.44 291 ARG A CA 1
ATOM 2169 C C . ARG A 1 291 ? 2.783 39.938 27.109 1 97.44 291 ARG A C 1
ATOM 2171 O O . ARG A 1 291 ? 2.404 38.781 27.312 1 97.44 291 ARG A O 1
ATOM 2178 N N . ALA A 1 292 ? 2.438 40.875 27.891 1 97.31 292 ALA A N 1
ATOM 2179 C CA . ALA A 1 292 ? 1.771 40.656 29.172 1 97.31 292 ALA A CA 1
ATOM 2180 C C . ALA A 1 292 ? 0.305 40.281 28.969 1 97.31 292 ALA A C 1
ATOM 2182 O O . ALA A 1 292 ? -0.344 39.781 29.875 1 97.31 292 ALA A O 1
ATOM 2183 N N . GLU A 1 293 ? -0.189 40.5 27.781 1 97.81 293 GLU A N 1
ATOM 2184 C CA . GLU A 1 293 ? -1.605 40.281 27.516 1 97.81 293 GLU A CA 1
ATOM 2185 C C . GLU A 1 293 ? -1.867 38.812 27.109 1 97.81 293 GLU A C 1
ATOM 2187 O O . GLU A 1 293 ? -3.018 38.375 27.062 1 97.81 293 GLU A O 1
ATOM 2192 N N . VAL A 1 294 ? -0.819 38.156 26.797 1 97.94 294 VAL A N 1
ATOM 2193 C CA . VAL A 1 294 ? -0.977 36.781 26.328 1 97.94 294 VAL A CA 1
ATOM 2194 C C . VAL A 1 294 ? -0.319 35.812 27.297 1 97.94 294 VAL A C 1
ATOM 2196 O O . VAL A 1 294 ? 0.403 36.25 28.203 1 97.94 294 VAL A O 1
ATOM 2199 N N . ALA A 1 295 ? -0.607 34.5 27.156 1 98.25 295 ALA A N 1
ATOM 2200 C CA . ALA A 1 295 ? -0.096 33.5 28.078 1 98.25 295 ALA A CA 1
ATOM 2201 C C . ALA A 1 295 ? 0.816 32.5 27.359 1 98.25 295 ALA A C 1
ATOM 2203 O O . ALA A 1 295 ? 1.127 31.438 27.891 1 98.25 295 ALA A O 1
ATOM 2204 N N . LEU A 1 296 ? 1.31 32.812 26.25 1 98.38 296 LEU A N 1
ATOM 2205 C CA . LEU A 1 296 ? 2.07 31.922 25.391 1 98.38 296 LEU A CA 1
ATOM 2206 C C . LEU A 1 296 ? 3.377 31.516 26.062 1 98.38 296 LEU A C 1
ATOM 2208 O O . LEU A 1 296 ? 4.191 32.375 26.422 1 98.38 296 LEU A O 1
ATOM 2212 N N . ARG A 1 297 ? 3.576 30.234 26.172 1 97.31 297 ARG A N 1
ATOM 2213 C CA . ARG A 1 297 ? 4.875 29.734 26.609 1 97.31 297 ARG A CA 1
ATOM 2214 C C . ARG A 1 297 ? 5.703 29.234 25.438 1 97.31 297 ARG A C 1
ATOM 2216 O O . ARG A 1 297 ? 6.934 29.188 25.516 1 97.31 297 ARG A O 1
ATOM 2223 N N . LEU A 1 298 ? 4.957 28.797 24.453 1 96.75 298 LEU A N 1
ATOM 2224 C CA . LEU A 1 298 ? 5.598 28.203 23.281 1 96.75 298 LEU A CA 1
ATOM 2225 C C . LEU A 1 298 ? 4.746 28.391 22.031 1 96.75 298 LEU A C 1
ATOM 2227 O O . LEU A 1 298 ? 3.518 28.344 22.109 1 96.75 298 LEU A O 1
ATOM 2231 N N . CYS A 1 299 ? 5.434 28.562 20.875 1 98.31 299 CYS A N 1
ATOM 2232 C CA . CYS A 1 299 ? 4.77 28.547 19.578 1 98.31 299 CYS A CA 1
ATOM 2233 C C . CYS A 1 299 ? 5.438 27.547 18.641 1 98.31 299 CYS A C 1
ATOM 2235 O O . CYS A 1 299 ? 6.594 27.172 18.844 1 98.31 299 CYS A O 1
ATOM 2237 N N . SER A 1 300 ? 4.684 27.031 17.719 1 98.06 300 SER A N 1
ATOM 2238 C CA . SER A 1 300 ? 5.203 26.141 16.688 1 98.06 300 SER A CA 1
ATOM 2239 C C . SER A 1 300 ? 4.906 26.656 15.297 1 98.06 300 SER A C 1
ATOM 2241 O O . SER A 1 300 ? 3.939 27.406 15.102 1 98.06 300 SER A O 1
ATOM 2243 N N . SER A 1 301 ? 5.801 26.375 14.406 1 96.38 301 SER A N 1
ATOM 2244 C CA . SER A 1 301 ? 5.641 26.781 13.016 1 96.38 301 SER A CA 1
ATOM 2245 C C . SER A 1 301 ? 5.988 25.641 12.062 1 96.38 301 SER A C 1
ATOM 2247 O O . SER A 1 301 ? 6.934 24.891 12.312 1 96.38 301 SER A O 1
ATOM 2249 N N . ALA A 1 302 ? 5.16 25.469 11.055 1 93.5 302 ALA A N 1
ATOM 2250 C CA . ALA A 1 302 ? 5.434 24.531 9.969 1 93.5 302 ALA A CA 1
ATOM 2251 C C . ALA A 1 302 ? 4.688 24.938 8.695 1 93.5 302 ALA A C 1
ATOM 2253 O O . ALA A 1 302 ? 4.051 25.984 8.648 1 93.5 302 ALA A O 1
ATOM 2254 N N . GLY A 1 303 ? 4.805 24.078 7.625 1 83.44 303 GLY A N 1
ATOM 2255 C CA . GLY A 1 303 ? 4.121 24.328 6.363 1 83.44 303 GLY A CA 1
ATOM 2256 C C . GLY A 1 303 ? 4.992 25.031 5.34 1 83.44 303 GLY A C 1
ATOM 2257 O O . GLY A 1 303 ? 4.914 24.734 4.145 1 83.44 303 GLY A O 1
ATOM 2258 N N . GLU A 1 304 ? 5.727 26.047 5.867 1 78.62 304 GLU A N 1
ATOM 2259 C CA . GLU A 1 304 ? 6.699 26.797 5.082 1 78.62 304 GLU A CA 1
ATOM 2260 C C . GLU A 1 304 ? 7.957 27.094 5.898 1 78.62 304 GLU A C 1
ATOM 2262 O O . GLU A 1 304 ? 7.945 26.984 7.125 1 78.62 304 GLU A O 1
ATOM 2267 N N . ALA A 1 305 ? 8.984 27.391 5.125 1 83.69 305 ALA A N 1
ATOM 2268 C CA . ALA A 1 305 ? 10.195 27.766 5.852 1 83.69 305 ALA A CA 1
ATOM 2269 C C . ALA A 1 305 ? 9.984 29.078 6.602 1 83.69 305 ALA A C 1
ATOM 2271 O O . ALA A 1 305 ? 9.391 30.031 6.066 1 83.69 305 ALA A O 1
ATOM 2272 N N . LEU A 1 306 ? 10.414 29.125 7.805 1 89.38 306 LEU A N 1
ATOM 2273 C CA . LEU A 1 306 ? 10.312 30.328 8.633 1 89.38 306 LEU A CA 1
ATOM 2274 C C . LEU A 1 306 ? 11.555 31.203 8.477 1 89.38 306 LEU A C 1
ATOM 2276 O O . LEU A 1 306 ? 12.648 30.797 8.867 1 89.38 306 LEU A O 1
ATOM 2280 N N . PRO A 1 307 ? 11.375 32.406 7.922 1 85.81 307 PRO A N 1
ATOM 2281 C CA . PRO A 1 307 ? 12.523 33.312 7.883 1 85.81 307 PRO A CA 1
ATOM 2282 C C . PRO A 1 307 ? 13.047 33.656 9.273 1 85.81 307 PRO A C 1
ATOM 2284 O O . PRO A 1 307 ? 12.266 33.844 10.211 1 85.81 307 PRO A O 1
ATOM 2287 N N . ALA A 1 308 ? 14.367 33.719 9.391 1 91.5 308 ALA A N 1
ATOM 2288 C CA . ALA A 1 308 ? 15.016 33.938 10.688 1 91.5 308 ALA A CA 1
ATOM 2289 C C . ALA A 1 308 ? 14.508 35.219 11.344 1 91.5 308 ALA A C 1
ATOM 2291 O O . ALA A 1 308 ? 14.266 35.25 12.555 1 91.5 308 ALA A O 1
ATOM 2292 N N . ASP A 1 309 ? 14.32 36.219 10.547 1 88.81 309 ASP A N 1
ATOM 2293 C CA . ASP A 1 309 ? 13.93 37.531 11.055 1 88.81 309 ASP A CA 1
ATOM 2294 C C . ASP A 1 309 ? 12.562 37.469 11.742 1 88.81 309 ASP A C 1
ATOM 2296 O O . ASP A 1 309 ? 12.359 38.094 12.781 1 88.81 309 ASP A O 1
ATOM 2300 N N . ILE A 1 310 ? 11.641 36.75 11.203 1 90.06 310 ILE A N 1
ATOM 2301 C CA . ILE A 1 310 ? 10.297 36.625 11.758 1 90.06 310 ILE A CA 1
ATOM 2302 C C . ILE A 1 310 ? 10.359 35.938 13.117 1 90.06 310 ILE A C 1
ATOM 2304 O O . ILE A 1 310 ? 9.727 36.375 14.078 1 90.06 310 ILE A O 1
ATOM 2308 N N . GLY A 1 311 ? 11.141 34.906 13.25 1 95.75 311 GLY A N 1
ATOM 2309 C CA . GLY A 1 311 ? 11.305 34.188 14.516 1 95.75 311 GLY A CA 1
ATOM 2310 C C . GLY A 1 311 ? 11.93 35.062 15.594 1 95.75 311 GLY A C 1
ATOM 2311 O O . GLY A 1 311 ? 11.469 35.062 16.734 1 95.75 311 GLY A O 1
ATOM 2312 N N . GLN A 1 312 ? 12.945 35.781 15.195 1 96.25 312 GLN A N 1
ATOM 2313 C CA . GLN A 1 312 ? 13.664 36.625 16.141 1 96.25 312 GLN A CA 1
ATOM 2314 C C . GLN A 1 312 ? 12.773 37.75 16.641 1 96.25 312 GLN A C 1
ATOM 2316 O O . GLN A 1 312 ? 12.719 38.031 17.859 1 96.25 312 GLN A O 1
ATOM 2321 N N . ARG A 1 313 ? 12.062 38.375 15.711 1 95.5 313 ARG A N 1
ATOM 2322 C CA . ARG A 1 313 ? 11.188 39.469 16.094 1 95.5 313 ARG A CA 1
ATOM 2323 C C . ARG A 1 313 ? 10.047 39 16.984 1 95.5 313 ARG A C 1
ATOM 2325 O O . ARG A 1 313 ? 9.68 39.656 17.953 1 95.5 313 ARG A O 1
ATOM 2332 N N . PHE A 1 314 ? 9.508 37.906 16.672 1 97.5 314 PHE A N 1
ATOM 2333 C CA . PHE A 1 314 ? 8.414 37.344 17.453 1 97.5 314 PHE A CA 1
ATOM 2334 C C . PHE A 1 314 ? 8.875 37 18.875 1 97.5 314 PHE A C 1
ATOM 2336 O O . PHE A 1 314 ? 8.195 37.344 19.844 1 97.5 314 PHE A O 1
ATOM 2343 N N . THR A 1 315 ? 10.023 36.344 18.953 1 98.12 315 THR A N 1
ATOM 2344 C CA . THR A 1 315 ? 10.578 35.969 20.25 1 98.12 315 THR A CA 1
ATOM 2345 C C . THR A 1 315 ? 10.883 37.188 21.078 1 98.12 315 THR A C 1
ATOM 2347 O O . THR A 1 315 ? 10.625 37.219 22.281 1 98.12 315 THR A O 1
ATOM 2350 N N . ALA A 1 316 ? 11.445 38.156 20.422 1 97.69 316 ALA A N 1
ATOM 2351 C CA . ALA A 1 316 ? 11.773 39.406 21.125 1 97.69 316 ALA A CA 1
ATOM 2352 C C . ALA A 1 316 ? 10.523 40.062 21.672 1 97.69 316 ALA A C 1
ATOM 2354 O O . ALA A 1 316 ? 10.539 40.594 22.781 1 97.69 316 ALA A O 1
ATOM 2355 N N . HIS A 1 317 ? 9.484 40.062 20.938 1 97.75 317 HIS A N 1
ATOM 2356 C CA . HIS A 1 317 ? 8.258 40.75 21.328 1 97.75 317 HIS A CA 1
ATOM 2357 C C . HIS A 1 317 ? 7.508 40 22.406 1 97.75 317 HIS A C 1
ATOM 2359 O O . HIS A 1 317 ? 7.066 40.562 23.391 1 97.75 317 HIS A O 1
ATOM 2365 N N . PHE A 1 318 ? 7.336 38.719 22.312 1 98.06 318 PHE A N 1
ATOM 2366 C CA . PHE A 1 318 ? 6.445 37.969 23.188 1 98.06 318 PHE A CA 1
ATOM 2367 C C . PHE A 1 318 ? 7.242 37.188 24.234 1 98.06 318 PHE A C 1
ATOM 2369 O O . PHE A 1 318 ? 6.676 36.688 25.203 1 98.06 318 PHE A O 1
ATOM 2376 N N . GLY A 1 319 ? 8.523 37.031 24.031 1 96.69 319 GLY A N 1
ATOM 2377 C CA . GLY A 1 319 ? 9.367 36.312 24.969 1 96.69 319 GLY A CA 1
ATOM 2378 C C . GLY A 1 319 ? 9.227 34.812 24.859 1 96.69 319 GLY A C 1
ATOM 2379 O O . GLY A 1 319 ? 9.641 34.062 25.75 1 96.69 319 GLY A O 1
ATOM 2380 N N . CYS A 1 320 ? 8.586 34.344 23.875 1 96.12 320 CYS A N 1
ATOM 2381 C CA . CYS A 1 320 ? 8.445 32.938 23.641 1 96.12 320 CYS A CA 1
ATOM 2382 C C . CYS A 1 320 ? 8.977 32.531 22.266 1 96.12 320 CYS A C 1
ATOM 2384 O O . CYS A 1 320 ? 8.82 33.281 21.312 1 96.12 320 CYS A O 1
ATOM 2386 N N . GLU A 1 321 ? 9.531 31.344 22.172 1 98 321 GLU A N 1
ATOM 2387 C CA . GLU A 1 321 ? 10.164 30.859 20.938 1 98 321 GLU A CA 1
ATOM 2388 C C . GLU A 1 321 ? 9.141 30.25 19.984 1 98 321 GLU A C 1
ATOM 2390 O O . GLU A 1 321 ? 8.125 29.703 20.422 1 98 321 GLU A O 1
ATOM 2395 N N . ILE A 1 322 ? 9.43 30.406 18.719 1 98.38 322 ILE A N 1
ATOM 2396 C CA . ILE A 1 322 ? 8.75 29.625 17.703 1 98.38 322 ILE A CA 1
ATOM 2397 C C . ILE A 1 322 ? 9.562 28.359 17.391 1 98.38 322 ILE A C 1
ATOM 2399 O O . ILE A 1 322 ? 10.68 28.453 16.859 1 98.38 322 ILE A O 1
ATOM 2403 N N . ILE A 1 323 ? 9.055 27.219 17.734 1 98.5 323 ILE A N 1
ATOM 2404 C CA . ILE A 1 323 ? 9.688 25.953 17.391 1 98.5 323 ILE A CA 1
ATOM 2405 C C . ILE A 1 323 ? 9.352 25.562 15.961 1 98.5 323 ILE A C 1
ATOM 2407 O O . ILE A 1 323 ? 8.367 24.859 15.719 1 98.5 323 ILE A O 1
ATOM 2411 N N . ASP A 1 324 ? 10.172 26 15.062 1 97.56 324 ASP A N 1
ATOM 2412 C CA . ASP A 1 324 ? 9.953 25.781 13.633 1 97.56 324 ASP A CA 1
ATOM 2413 C C . ASP A 1 324 ? 10.414 24.375 13.219 1 97.56 324 ASP A C 1
ATOM 2415 O O . ASP A 1 324 ? 11.422 23.875 13.719 1 97.56 324 ASP A O 1
ATOM 2419 N N . GLY A 1 325 ? 9.633 23.766 12.414 1 96.69 325 GLY A N 1
ATOM 2420 C CA . GLY A 1 325 ? 9.938 22.453 11.844 1 96.69 325 GLY A CA 1
ATOM 2421 C C . GLY A 1 325 ? 9.289 22.234 10.492 1 96.69 325 GLY A C 1
ATOM 2422 O O . GLY A 1 325 ? 8.719 23.156 9.906 1 96.69 325 GLY A O 1
ATOM 2423 N N . ILE A 1 326 ? 9.547 21.047 9.984 1 95.19 326 ILE A N 1
ATOM 2424 C CA . ILE A 1 326 ? 8.914 20.672 8.727 1 95.19 326 ILE A CA 1
ATOM 2425 C C . ILE A 1 326 ? 8.305 19.281 8.844 1 95.19 326 ILE A C 1
ATOM 2427 O O . ILE A 1 326 ? 8.844 18.406 9.547 1 95.19 326 ILE A O 1
ATOM 2431 N N . GLY A 1 327 ? 7.141 19.141 8.289 1 95.06 327 GLY A N 1
ATOM 2432 C CA . GLY A 1 327 ? 6.469 17.875 8.062 1 95.06 327 GLY A CA 1
ATOM 2433 C C . GLY A 1 327 ? 5.887 17.75 6.664 1 95.06 327 GLY A C 1
ATOM 2434 O O . GLY A 1 327 ? 6.266 18.484 5.758 1 95.06 327 GLY A O 1
ATOM 2435 N N . SER A 1 328 ? 5.188 16.797 6.398 1 93.5 328 SER A N 1
ATOM 2436 C CA . SER A 1 328 ? 4.422 16.547 5.18 1 93.5 328 SER A CA 1
ATOM 2437 C C . SER A 1 328 ? 3.18 15.711 5.457 1 93.5 328 SER A C 1
ATOM 2439 O O . SER A 1 328 ? 3.08 15.078 6.508 1 93.5 328 SER A O 1
ATOM 2441 N N . THR A 1 329 ? 2.217 15.867 4.57 1 95.19 329 THR A N 1
ATOM 2442 C CA . THR A 1 329 ? 1.048 15 4.691 1 95.19 329 THR A CA 1
ATOM 2443 C C . THR A 1 329 ? 1.458 13.531 4.688 1 95.19 329 THR A C 1
ATOM 2445 O O . THR A 1 329 ? 0.925 12.734 5.461 1 95.19 329 THR A O 1
ATOM 2448 N N . GLU A 1 330 ? 2.465 13.148 3.928 1 97 330 GLU A N 1
ATOM 2449 C CA . GLU A 1 330 ? 2.93 11.781 3.742 1 97 330 GLU A CA 1
ATOM 2450 C C . GLU A 1 330 ? 3.518 11.219 5.031 1 97 330 GLU A C 1
ATOM 2452 O O . GLU A 1 330 ? 3.389 10.023 5.309 1 97 330 GLU A O 1
ATOM 2457 N N . MET A 1 331 ? 4.145 12.125 5.773 1 97.75 331 MET A N 1
ATOM 2458 C CA . MET A 1 331 ? 4.715 11.703 7.047 1 97.75 331 MET A CA 1
ATOM 2459 C C . MET A 1 331 ? 3.791 12.062 8.203 1 97.75 331 MET A C 1
ATOM 2461 O O . MET A 1 331 ? 4.152 11.891 9.367 1 97.75 331 MET A O 1
ATOM 2465 N N . LEU A 1 332 ? 2.623 12.625 7.895 1 97.69 332 LEU A N 1
ATOM 2466 C CA . LEU A 1 332 ? 1.498 12.984 8.75 1 97.69 332 LEU A CA 1
ATOM 2467 C C . LEU A 1 332 ? 1.806 14.25 9.547 1 97.69 332 LEU A C 1
ATOM 2469 O O . LEU A 1 332 ? 0.935 15.102 9.727 1 97.69 332 LEU A O 1
ATOM 2473 N N . HIS A 1 333 ? 3.127 14.328 10.07 1 96.75 333 HIS A N 1
ATOM 2474 C CA . HIS A 1 333 ? 3.441 15.539 10.828 1 96.75 333 HIS A CA 1
ATOM 2475 C C . HIS A 1 333 ? 4.938 15.836 10.797 1 96.75 333 HIS A C 1
ATOM 2477 O O . HIS A 1 333 ? 5.617 15.523 9.812 1 96.75 333 HIS A O 1
ATOM 2483 N N . ILE A 1 334 ? 5.488 16.531 11.82 1 97.75 334 ILE A N 1
ATOM 2484 C CA . ILE A 1 334 ? 6.832 17.109 11.844 1 97.75 334 ILE A CA 1
ATOM 2485 C C . ILE A 1 334 ? 7.852 15.992 12.094 1 97.75 334 ILE A C 1
ATOM 2487 O O . ILE A 1 334 ? 7.707 15.211 13.031 1 97.75 334 ILE A O 1
ATOM 2491 N N . PHE A 1 335 ? 8.883 15.891 11.211 1 97.81 335 PHE A N 1
ATOM 2492 C CA . PHE A 1 335 ? 9.961 14.93 11.367 1 97.81 335 PHE A CA 1
ATOM 2493 C C . PHE A 1 335 ? 11.297 15.633 11.547 1 97.81 335 PHE A C 1
ATOM 2495 O O . PHE A 1 335 ? 12.297 15.008 11.898 1 97.81 335 PHE A O 1
ATOM 2502 N N . LEU A 1 336 ? 11.445 16.859 11.273 1 97.62 336 LEU A N 1
ATOM 2503 C CA . LEU A 1 336 ? 12.562 17.766 11.508 1 97.62 336 LEU A CA 1
ATOM 2504 C C . LEU A 1 336 ? 12.102 19 12.281 1 97.62 336 LEU A C 1
ATOM 2506 O O . LEU A 1 336 ? 11.102 19.625 11.922 1 97.62 336 LEU A O 1
ATOM 2510 N N . SER A 1 337 ? 12.828 19.312 13.367 1 98.12 337 SER A N 1
ATOM 2511 C CA . SER A 1 337 ? 12.297 20.391 14.195 1 98.12 337 SER A CA 1
ATOM 2512 C C . SER A 1 337 ? 13.406 21.062 15.016 1 98.12 337 SER A C 1
ATOM 2514 O O . SER A 1 337 ? 14.344 20.391 15.445 1 98.12 337 SER A O 1
ATOM 2516 N N . ASN A 1 338 ? 13.25 22.391 15.18 1 98.06 338 ASN A N 1
ATOM 2517 C CA . ASN A 1 338 ? 13.945 23.016 16.297 1 98.06 338 ASN A CA 1
ATOM 2518 C C . ASN A 1 338 ? 13.43 22.516 17.641 1 98.06 338 ASN A C 1
ATOM 2520 O O . ASN A 1 338 ? 12.438 21.797 17.703 1 98.06 338 ASN A O 1
ATOM 2524 N N . ARG A 1 339 ? 14.18 22.859 18.703 1 96.94 339 ARG A N 1
ATOM 2525 C CA . ARG A 1 339 ? 13.836 22.438 20.047 1 96.94 339 ARG A CA 1
ATOM 2526 C C . ARG A 1 339 ? 13.812 23.641 21 1 96.94 339 ARG A C 1
ATOM 2528 O O . ARG A 1 339 ? 14.625 24.547 20.875 1 96.94 339 ARG A O 1
ATOM 2535 N N . PRO A 1 340 ? 12.844 23.531 21.922 1 97.06 340 PRO A N 1
ATOM 2536 C CA . PRO A 1 340 ? 12.805 24.609 22.891 1 97.06 340 PRO A CA 1
ATOM 2537 C C . PRO A 1 340 ? 14.141 24.828 23.609 1 97.06 340 PRO A C 1
ATOM 2539 O O . PRO A 1 340 ? 14.75 23.859 24.078 1 97.06 340 PRO A O 1
ATOM 2542 N N . GLY A 1 341 ? 14.547 26.016 23.672 1 96.31 341 GLY A N 1
ATOM 2543 C CA . GLY A 1 341 ? 15.789 26.359 24.344 1 96.31 341 GLY A CA 1
ATOM 2544 C C . GLY A 1 341 ? 17 26.203 23.453 1 96.31 341 GLY A C 1
ATOM 2545 O O . GLY A 1 341 ? 18.109 26.594 23.812 1 96.31 341 GLY A O 1
ATOM 2546 N N . GLN A 1 342 ? 16.781 25.688 22.25 1 96.19 342 GLN A N 1
ATOM 2547 C CA . GLN A 1 342 ? 17.891 25.422 21.344 1 96.19 342 GLN A CA 1
ATOM 2548 C C . GLN A 1 342 ? 17.562 25.875 19.922 1 96.19 342 GLN A C 1
ATOM 2550 O O . GLN A 1 342 ? 18.031 25.281 18.953 1 96.19 342 GLN A O 1
ATOM 2555 N N . VAL A 1 343 ? 16.703 26.828 19.828 1 97.62 343 VAL A N 1
ATOM 2556 C CA . VAL A 1 343 ? 16.203 27.234 18.531 1 97.62 343 VAL A CA 1
ATOM 2557 C C . VAL A 1 343 ? 17.328 27.875 17.703 1 97.62 343 VAL A C 1
ATOM 2559 O O . VAL A 1 343 ? 18.109 28.656 18.234 1 97.62 343 VAL A O 1
ATOM 2562 N N . ARG A 1 344 ? 17.422 27.438 16.484 1 97.25 344 ARG A N 1
ATOM 2563 C CA . ARG A 1 344 ? 18.266 28.062 15.469 1 97.25 344 ARG A CA 1
ATOM 2564 C C . ARG A 1 344 ? 17.438 28.594 14.312 1 97.25 344 ARG A C 1
ATOM 2566 O O . ARG A 1 344 ? 17.25 27.922 13.305 1 97.25 344 ARG A O 1
ATOM 2573 N N . TYR A 1 345 ? 17.062 29.891 14.469 1 94.94 345 TYR A N 1
ATOM 2574 C CA . TYR A 1 345 ? 16.234 30.469 13.414 1 94.94 345 TYR A CA 1
ATOM 2575 C C . TYR A 1 345 ? 16.984 30.5 12.094 1 94.94 345 TYR A C 1
ATOM 2577 O O . TYR A 1 345 ? 18.188 30.797 12.062 1 94.94 345 TYR A O 1
ATOM 2585 N N . GLY A 1 346 ? 16.25 30.266 11.023 1 89.62 346 GLY A N 1
ATOM 2586 C CA . GLY A 1 346 ? 16.875 30.125 9.711 1 89.62 346 GLY A CA 1
ATOM 2587 C C . GLY A 1 346 ? 17.141 28.688 9.32 1 89.62 346 GLY A C 1
ATOM 2588 O O . GLY A 1 346 ? 17.391 28.406 8.148 1 89.62 346 GLY A O 1
ATOM 2589 N N . THR A 1 347 ? 17.125 27.859 10.305 1 94.62 347 THR A N 1
ATOM 2590 C CA . THR A 1 347 ? 17.219 26.422 10.062 1 94.62 347 THR A CA 1
ATOM 2591 C C . THR A 1 347 ? 15.922 25.719 10.445 1 94.62 347 THR A C 1
ATOM 2593 O O . THR A 1 347 ? 15.039 26.312 11.062 1 94.62 347 THR A O 1
ATOM 2596 N N . THR A 1 348 ? 15.852 24.469 10.039 1 96.19 348 THR A N 1
ATOM 2597 C CA . THR A 1 348 ? 14.688 23.656 10.391 1 96.19 348 THR A CA 1
ATOM 2598 C C . THR A 1 348 ? 14.984 22.781 11.609 1 96.19 348 THR A C 1
ATOM 2600 O O . THR A 1 348 ? 14.109 22.062 12.086 1 96.19 348 THR A O 1
ATOM 2603 N N . GLY A 1 349 ? 16.203 22.891 12.086 1 97.44 349 GLY A N 1
ATOM 2604 C CA . GLY A 1 349 ? 16.578 22.172 13.297 1 97.44 349 GLY A CA 1
ATOM 2605 C C . GLY A 1 349 ? 17.156 20.797 13.039 1 97.44 349 GLY A C 1
ATOM 2606 O O . GLY A 1 349 ? 18.031 20.656 12.18 1 97.44 349 GLY A O 1
ATOM 2607 N N . TRP A 1 350 ? 16.781 19.812 13.906 1 98 350 TRP A N 1
ATOM 2608 C CA . TRP A 1 350 ? 17.344 18.469 13.93 1 98 350 TRP A CA 1
ATOM 2609 C C . TRP A 1 350 ? 16.25 17.422 13.719 1 98 350 TRP A C 1
ATOM 2611 O O . TRP A 1 350 ? 15.062 17.703 13.891 1 98 350 TRP A O 1
ATOM 2621 N N . PRO A 1 351 ? 16.641 16.219 13.328 1 97.94 351 PRO A N 1
ATOM 2622 C CA . PRO A 1 351 ? 15.641 15.156 13.258 1 97.94 351 PRO A CA 1
ATOM 2623 C C . PRO A 1 351 ? 14.914 14.938 14.578 1 97.94 351 PRO A C 1
ATOM 2625 O O . PRO A 1 351 ? 15.547 14.906 15.641 1 97.94 351 PRO A O 1
ATOM 2628 N N . VAL A 1 352 ? 13.633 14.875 14.516 1 98.06 352 VAL A N 1
ATOM 2629 C CA . VAL A 1 352 ? 12.852 14.469 15.68 1 98.06 352 VAL A CA 1
ATOM 2630 C C . VAL A 1 352 ? 13.273 13.07 16.125 1 98.06 352 VAL A C 1
ATOM 2632 O O . VAL A 1 352 ? 13.492 12.188 15.297 1 98.06 352 VAL A O 1
ATOM 2635 N N . PRO A 1 353 ? 13.367 12.852 17.453 1 94.88 353 PRO A N 1
ATOM 2636 C CA . PRO A 1 353 ? 13.695 11.484 17.875 1 94.88 353 PRO A CA 1
ATOM 2637 C C . PRO A 1 353 ? 12.75 10.445 17.281 1 94.88 353 PRO A C 1
ATOM 2639 O O . PRO A 1 353 ? 11.539 10.648 17.234 1 94.88 353 PRO A O 1
ATOM 2642 N N . GLY A 1 354 ? 13.328 9.312 16.797 1 95.56 354 GLY A N 1
ATOM 2643 C CA . GLY A 1 354 ? 12.547 8.281 16.141 1 95.56 354 GLY A CA 1
ATOM 2644 C C . GLY A 1 354 ? 12.547 8.383 14.633 1 95.56 354 GLY A C 1
ATOM 2645 O O . GLY A 1 354 ? 12.086 7.477 13.938 1 95.56 354 GLY A O 1
ATOM 2646 N N . TYR A 1 355 ? 13.062 9.508 14.141 1 97.5 355 TYR A N 1
ATOM 2647 C CA . TYR A 1 355 ? 13.188 9.703 12.703 1 97.5 355 TYR A CA 1
ATOM 2648 C C . TYR A 1 355 ? 14.648 9.727 12.273 1 97.5 355 TYR A C 1
ATOM 2650 O O . TYR A 1 355 ? 15.508 10.18 13.031 1 97.5 355 TYR A O 1
ATOM 2658 N N . ALA A 1 356 ? 14.922 9.211 11.117 1 97.19 356 ALA A N 1
ATOM 2659 C CA . ALA A 1 356 ? 16.219 9.336 10.461 1 97.19 356 ALA A CA 1
ATOM 2660 C C . ALA A 1 356 ? 16.109 10.133 9.156 1 97.19 356 ALA A C 1
ATOM 2662 O O . ALA A 1 356 ? 15.102 10.016 8.445 1 97.19 356 ALA A O 1
ATOM 2663 N N . ILE A 1 357 ? 17.094 10.945 8.914 1 97.5 357 ILE A N 1
ATOM 2664 C CA . ILE A 1 357 ? 17.125 11.797 7.73 1 97.5 357 ILE A CA 1
ATOM 2665 C C . ILE A 1 357 ? 18.359 11.492 6.895 1 97.5 357 ILE A C 1
ATOM 2667 O O . ILE A 1 357 ? 19.453 11.297 7.438 1 97.5 357 ILE A O 1
ATOM 2671 N N . GLU A 1 358 ? 18.203 11.391 5.633 1 97.19 358 GLU A N 1
ATOM 2672 C CA . GLU A 1 358 ? 19.312 11.32 4.684 1 97.19 358 GLU A CA 1
ATOM 2673 C C . GLU A 1 358 ? 19.125 12.312 3.543 1 97.19 358 GLU A C 1
ATOM 2675 O O . GLU A 1 358 ? 18 12.539 3.088 1 97.19 358 GLU A O 1
ATOM 2680 N N . LEU A 1 359 ? 20.172 12.945 3.213 1 97.81 359 LEU A N 1
ATOM 2681 C CA . LEU A 1 359 ? 20.203 13.734 1.989 1 97.81 359 LEU A CA 1
ATOM 2682 C C . LEU A 1 359 ? 20.922 12.984 0.875 1 97.81 359 LEU A C 1
ATOM 2684 O O . LEU A 1 359 ? 22.062 12.523 1.059 1 97.81 359 LEU A O 1
ATOM 2688 N N . ARG A 1 360 ? 20.234 12.852 -0.254 1 96 360 ARG A N 1
ATOM 2689 C CA . ARG A 1 360 ? 20.781 12.031 -1.323 1 96 360 ARG A CA 1
ATOM 2690 C C . ARG A 1 360 ? 20.922 12.828 -2.615 1 96 360 ARG A C 1
ATOM 2692 O O . ARG A 1 360 ? 20.172 13.789 -2.84 1 96 360 ARG A O 1
ATOM 2699 N N . ASP A 1 361 ? 21.844 12.414 -3.42 1 93.38 361 ASP A N 1
ATOM 2700 C CA . ASP A 1 361 ? 22 13.023 -4.738 1 93.38 361 ASP A CA 1
ATOM 2701 C C . ASP A 1 361 ? 21.078 12.375 -5.758 1 93.38 361 ASP A C 1
ATOM 2703 O O . ASP A 1 361 ? 20.188 11.609 -5.395 1 93.38 361 ASP A O 1
ATOM 2707 N N . GLU A 1 362 ? 21.203 12.695 -6.992 1 86.38 362 GLU A N 1
ATOM 2708 C CA . GLU A 1 362 ? 20.328 12.234 -8.062 1 86.38 362 GLU A CA 1
ATOM 2709 C C . GLU A 1 362 ? 20.469 10.734 -8.297 1 86.38 362 GLU A C 1
ATOM 2711 O O . GLU A 1 362 ? 19.578 10.094 -8.852 1 86.38 362 GLU A O 1
ATOM 2716 N N . GLU A 1 363 ? 21.594 10.234 -7.887 1 84.25 363 GLU A N 1
ATOM 2717 C CA . GLU A 1 363 ? 21.844 8.805 -8.062 1 84.25 363 GLU A CA 1
ATOM 2718 C C . GLU A 1 363 ? 21.375 8.008 -6.844 1 84.25 363 GLU A C 1
ATOM 2720 O O . GLU A 1 363 ? 21.516 6.785 -6.816 1 84.25 363 GLU A O 1
ATOM 2725 N N . GLY A 1 364 ? 20.891 8.711 -5.891 1 87.56 364 GLY A N 1
ATOM 2726 C CA . GLY A 1 364 ? 20.359 8.047 -4.715 1 87.56 364 GLY A CA 1
ATOM 2727 C C . GLY A 1 364 ? 21.406 7.82 -3.631 1 87.56 364 GLY A C 1
ATOM 2728 O O . GLY A 1 364 ? 21.141 7.105 -2.66 1 87.56 364 GLY A O 1
ATOM 2729 N N . ARG A 1 365 ? 22.656 8.414 -3.756 1 89.06 365 ARG A N 1
ATOM 2730 C CA . ARG A 1 365 ? 23.719 8.266 -2.773 1 89.06 365 ARG A CA 1
ATOM 2731 C C . ARG A 1 365 ? 23.719 9.43 -1.793 1 89.06 365 ARG A C 1
ATOM 2733 O O . ARG A 1 365 ? 23.422 10.562 -2.166 1 89.06 365 ARG A O 1
ATOM 2740 N N . PRO A 1 366 ? 24.047 9.164 -0.495 1 93.56 366 PRO A N 1
ATOM 2741 C CA . PRO A 1 366 ? 24.141 10.25 0.478 1 93.56 366 PRO A CA 1
ATOM 2742 C C . PRO A 1 366 ? 25.109 11.344 0.05 1 93.56 366 PRO A C 1
ATOM 2744 O O . PRO A 1 366 ? 26.172 11.047 -0.519 1 93.56 366 PRO A O 1
ATOM 2747 N N . VAL A 1 367 ? 24.781 12.539 0.278 1 95.38 367 VAL A N 1
ATOM 2748 C CA . VAL A 1 367 ? 25.672 13.656 -0.025 1 95.38 367 VAL A CA 1
ATOM 2749 C C . VAL A 1 367 ? 26.438 14.062 1.229 1 95.38 367 VAL A C 1
ATOM 2751 O O . VAL A 1 367 ? 25.969 13.875 2.35 1 95.38 367 VAL A O 1
ATOM 2754 N N . PRO A 1 368 ? 27.641 14.617 1.051 1 94.38 368 PRO A N 1
ATOM 2755 C CA . PRO A 1 368 ? 28.391 15.102 2.217 1 94.38 368 PRO A CA 1
ATOM 2756 C C . PRO A 1 368 ? 27.719 16.297 2.896 1 94.38 368 PRO A C 1
ATOM 2758 O O . PRO A 1 368 ? 26.906 16.984 2.277 1 94.38 368 PRO A O 1
ATOM 2761 N N . ASP A 1 369 ? 28.094 16.562 4.129 1 94.75 369 ASP A N 1
ATOM 2762 C CA . ASP A 1 369 ? 27.609 17.75 4.844 1 94.75 369 ASP A CA 1
ATOM 2763 C C . ASP A 1 369 ? 27.922 19.031 4.066 1 94.75 369 ASP A C 1
ATOM 2765 O O . ASP A 1 369 ? 29 19.156 3.475 1 94.75 369 ASP A O 1
ATOM 2769 N N . GLY A 1 370 ? 26.984 19.906 4.102 1 93.5 370 GLY A N 1
ATOM 2770 C CA . GLY A 1 370 ? 27.172 21.188 3.428 1 93.5 370 GLY A CA 1
ATOM 2771 C C . GLY A 1 370 ? 26.688 21.172 1.991 1 93.5 370 GLY A C 1
ATOM 2772 O O . GLY A 1 370 ? 26.516 22.234 1.388 1 93.5 370 GLY A O 1
ATOM 2773 N N . GLU A 1 371 ? 26.469 20.047 1.455 1 92.44 371 GLU A N 1
ATOM 2774 C CA . GLU A 1 371 ? 25.969 19.953 0.085 1 92.44 371 GLU A CA 1
ATOM 2775 C C . GLU A 1 371 ? 24.453 19.75 0.057 1 92.44 371 GLU A C 1
ATOM 2777 O O . GLU A 1 371 ? 23.891 19.109 0.938 1 92.44 371 GLU A O 1
ATOM 2782 N N . ILE A 1 372 ? 23.875 20.312 -0.972 1 92.56 372 ILE A N 1
ATOM 2783 C CA . ILE A 1 372 ? 22.422 20.219 -1.142 1 92.56 372 ILE A CA 1
ATOM 2784 C C . ILE A 1 372 ? 22.047 18.812 -1.645 1 92.56 372 ILE A C 1
ATOM 2786 O O . ILE A 1 372 ? 22.703 18.281 -2.553 1 92.56 372 ILE A O 1
ATOM 2790 N N . GLY A 1 373 ? 21.062 18.188 -1.055 1 94.94 373 GLY A N 1
ATOM 2791 C CA . GLY A 1 373 ? 20.547 16.891 -1.48 1 94.94 373 GLY A CA 1
ATOM 2792 C C . GLY A 1 373 ? 19.047 16.766 -1.32 1 94.94 373 GLY A C 1
ATOM 2793 O O . GLY A 1 373 ? 18.422 17.578 -0.651 1 94.94 373 GLY A O 1
ATOM 2794 N N . ASP A 1 374 ? 18.516 15.711 -1.975 1 96.25 374 ASP A N 1
ATOM 2795 C CA . ASP A 1 374 ? 17.109 15.367 -1.803 1 96.25 374 ASP A CA 1
ATOM 2796 C C . ASP A 1 374 ? 16.844 14.828 -0.399 1 96.25 374 ASP A C 1
ATOM 2798 O O . ASP A 1 374 ? 17.594 14 0.108 1 96.25 374 ASP A O 1
ATOM 2802 N N . LEU A 1 375 ? 15.789 15.258 0.148 1 97.5 375 LEU A N 1
ATOM 2803 C CA . LEU A 1 375 ? 15.461 14.906 1.524 1 97.5 375 LEU A CA 1
ATOM 2804 C C . LEU A 1 375 ? 14.727 13.57 1.584 1 97.5 375 LEU A C 1
ATOM 2806 O O . LEU A 1 375 ? 13.648 13.422 0.998 1 97.5 375 LEU A O 1
ATOM 2810 N N . TYR A 1 376 ? 15.266 12.578 2.232 1 97.56 376 TYR A N 1
ATOM 2811 C CA . TYR A 1 376 ? 14.656 11.289 2.545 1 97.56 376 TYR A CA 1
ATOM 2812 C C . TYR A 1 376 ? 14.438 11.141 4.047 1 97.56 376 TYR A C 1
ATOM 2814 O O . TYR A 1 376 ? 15.312 11.484 4.844 1 97.56 376 TYR A O 1
ATOM 2822 N N . ILE A 1 377 ? 13.273 10.641 4.402 1 98.25 377 ILE A N 1
ATOM 2823 C CA . ILE A 1 377 ? 12.906 10.531 5.812 1 98.25 377 ILE A CA 1
ATOM 2824 C C . ILE A 1 377 ? 12.531 9.086 6.133 1 98.25 377 ILE A C 1
ATOM 2826 O O . ILE A 1 377 ? 11.805 8.438 5.371 1 98.25 377 ILE A O 1
ATOM 2830 N N . GLN A 1 378 ? 13.023 8.586 7.16 1 97.38 378 GLN A N 1
ATOM 2831 C CA . GLN A 1 378 ? 12.594 7.305 7.719 1 97.38 378 GLN A CA 1
ATOM 2832 C C . GLN A 1 378 ? 11.945 7.492 9.086 1 97.38 378 GLN A C 1
ATOM 2834 O O . GLN A 1 378 ? 12.523 8.125 9.977 1 97.38 378 GLN A O 1
ATOM 2839 N N . GLY A 1 379 ? 10.781 6.965 9.273 1 96.38 379 GLY A N 1
ATOM 2840 C CA . GLY A 1 379 ? 10.07 7.062 10.539 1 96.38 379 GLY A CA 1
ATOM 2841 C C . GLY A 1 379 ? 8.758 6.293 10.547 1 96.38 379 GLY A C 1
ATOM 2842 O O . GLY A 1 379 ? 8.266 5.891 9.492 1 96.38 379 GLY A O 1
ATOM 2843 N N . PRO A 1 380 ? 8.172 6.109 11.688 1 95.44 380 PRO A N 1
ATOM 2844 C CA . PRO A 1 380 ? 7.031 5.203 11.836 1 95.44 380 PRO A CA 1
ATOM 2845 C C . PRO A 1 380 ? 5.711 5.852 11.422 1 95.44 380 PRO A C 1
ATOM 2847 O O . PRO A 1 380 ? 4.691 5.164 11.312 1 95.44 380 PRO A O 1
ATOM 2850 N N . SER A 1 381 ? 5.695 7.141 11.102 1 97.06 381 SER A N 1
ATOM 2851 C CA . SER A 1 381 ? 4.438 7.836 10.859 1 97.06 381 SER A CA 1
ATOM 2852 C C . SER A 1 381 ? 4.133 7.926 9.367 1 97.06 381 SER A C 1
ATOM 2854 O O . SER A 1 381 ? 3.172 8.586 8.961 1 97.06 381 SER A O 1
ATOM 2856 N N . ALA A 1 382 ? 5.004 7.289 8.531 1 97.75 382 ALA A N 1
ATOM 2857 C CA . ALA A 1 382 ? 4.805 7.352 7.086 1 97.75 382 ALA A CA 1
ATOM 2858 C C . ALA A 1 382 ? 3.447 6.777 6.695 1 97.75 382 ALA A C 1
ATOM 2860 O O . ALA A 1 382 ? 3.023 5.75 7.23 1 97.75 382 ALA A O 1
ATOM 2861 N N . ALA A 1 383 ? 2.77 7.422 5.777 1 98.31 383 ALA A N 1
ATOM 2862 C CA . ALA A 1 383 ? 1.484 6.961 5.258 1 98.31 383 ALA A CA 1
ATOM 2863 C C . ALA A 1 383 ? 1.633 5.617 4.551 1 98.31 383 ALA A C 1
ATOM 2865 O O . ALA A 1 383 ? 2.748 5.188 4.246 1 98.31 383 ALA A O 1
ATOM 2866 N N . LEU A 1 384 ? 0.516 5.02 4.301 1 97.56 384 LEU A N 1
ATOM 2867 C CA . LEU A 1 384 ? 0.494 3.711 3.658 1 97.56 384 LEU A CA 1
ATOM 2868 C C . LEU A 1 384 ? 0.7 3.84 2.154 1 97.56 384 LEU A C 1
ATOM 2870 O O . LEU A 1 384 ? 1.394 3.021 1.546 1 97.56 384 LEU A O 1
ATOM 2874 N N . MET A 1 385 ? 0.052 4.773 1.559 1 97.56 385 MET A N 1
ATOM 2875 C CA . MET A 1 385 ? 0.047 4.918 0.105 1 97.56 385 MET A CA 1
ATOM 2876 C C . MET A 1 385 ? -0.763 6.137 -0.319 1 97.56 385 MET A C 1
ATOM 2878 O O . MET A 1 385 ? -1.401 6.785 0.513 1 97.56 385 MET A O 1
ATOM 2882 N N . TYR A 1 386 ? -0.601 6.492 -1.626 1 96.75 386 TYR A N 1
ATOM 2883 C CA . TYR A 1 386 ? -1.619 7.273 -2.318 1 96.75 386 TYR A CA 1
ATOM 2884 C C . TYR A 1 386 ? -2.695 6.371 -2.908 1 96.75 386 TYR A C 1
ATOM 2886 O O . TYR A 1 386 ? -2.4 5.5 -3.73 1 96.75 386 TYR A O 1
ATOM 2894 N N . TRP A 1 387 ? -3.912 6.602 -2.506 1 96.88 387 TRP A N 1
ATOM 2895 C CA . TRP A 1 387 ? -5 5.742 -2.955 1 96.88 387 TRP A CA 1
ATOM 2896 C C . TRP A 1 387 ? -5.109 5.754 -4.477 1 96.88 387 TRP A C 1
ATOM 2898 O O . TRP A 1 387 ? -5.105 6.816 -5.098 1 96.88 387 TRP A O 1
ATOM 2908 N N . ALA A 1 388 ? -5.109 4.555 -5.109 1 93.75 388 ALA A N 1
ATOM 2909 C CA . ALA A 1 388 ? -5.312 4.336 -6.539 1 93.75 388 ALA A CA 1
ATOM 2910 C C . ALA A 1 388 ? -4.289 5.113 -7.363 1 93.75 388 ALA A C 1
ATOM 2912 O O . ALA A 1 388 ? -4.609 5.617 -8.445 1 93.75 388 ALA A O 1
ATOM 2913 N N . ASN A 1 389 ? -3.199 5.34 -6.871 1 94.06 389 ASN A N 1
ATOM 2914 C CA . ASN A 1 389 ? -2.084 6.008 -7.535 1 94.06 389 ASN A CA 1
ATOM 2915 C C . ASN A 1 389 ? -0.76 5.301 -7.25 1 94.06 389 ASN A C 1
ATOM 2917 O O . ASN A 1 389 ? 0.097 5.84 -6.547 1 94.06 389 ASN A O 1
ATOM 2921 N N . ARG A 1 390 ? -0.635 4.203 -7.852 1 94 390 ARG A N 1
ATOM 2922 C CA . ARG A 1 390 ? 0.489 3.309 -7.602 1 94 390 ARG A CA 1
ATOM 2923 C C . ARG A 1 390 ? 1.808 3.953 -8.016 1 94 390 ARG A C 1
ATOM 2925 O O . ARG A 1 390 ? 2.807 3.844 -7.301 1 94 390 ARG A O 1
ATOM 2932 N N . GLU A 1 391 ? 1.835 4.52 -9.117 1 93.12 391 GLU A N 1
ATOM 2933 C CA . GLU A 1 391 ? 3.053 5.148 -9.617 1 93.12 391 GLU A CA 1
ATOM 2934 C C . GLU A 1 391 ? 3.604 6.164 -8.625 1 93.12 391 GLU A C 1
ATOM 2936 O O . GLU A 1 391 ? 4.77 6.086 -8.227 1 93.12 391 GLU A O 1
ATOM 2941 N N . LYS A 1 392 ? 2.762 7.059 -8.164 1 94.25 392 LYS A N 1
ATOM 2942 C CA . LYS A 1 392 ? 3.219 8.07 -7.215 1 94.25 392 LYS A CA 1
ATOM 2943 C C . LYS A 1 392 ? 3.562 7.449 -5.867 1 94.25 392 LYS A C 1
ATOM 2945 O O . LYS A 1 392 ? 4.492 7.895 -5.191 1 94.25 392 LYS A O 1
ATOM 2950 N N . SER A 1 393 ? 2.809 6.453 -5.461 1 96.62 393 SER A N 1
ATOM 2951 C CA . SER A 1 393 ? 3.125 5.754 -4.219 1 96.62 393 SER A CA 1
ATOM 2952 C C . SER A 1 393 ? 4.539 5.184 -4.25 1 96.62 393 SER A C 1
ATOM 2954 O O . SER A 1 393 ? 5.309 5.367 -3.307 1 96.62 393 SER A O 1
ATOM 2956 N N . ARG A 1 394 ? 4.867 4.562 -5.316 1 96.19 394 ARG A N 1
ATOM 2957 C CA . ARG A 1 394 ? 6.176 3.928 -5.438 1 96.19 394 ARG A CA 1
ATOM 2958 C C . ARG A 1 394 ? 7.285 4.969 -5.516 1 96.19 394 ARG A C 1
ATOM 2960 O O . ARG A 1 394 ? 8.406 4.727 -5.055 1 96.19 394 ARG A O 1
ATOM 2967 N N . GLU A 1 395 ? 7.016 6.051 -6.066 1 94.88 395 GLU A N 1
ATOM 2968 C CA . GLU A 1 395 ? 7.992 7.133 -6.16 1 94.88 395 GLU A CA 1
ATOM 2969 C C . GLU A 1 395 ? 8.273 7.742 -4.793 1 94.88 395 GLU A C 1
ATOM 2971 O O . GLU A 1 395 ? 9.414 8.109 -4.492 1 94.88 395 GLU A O 1
ATOM 2976 N N . THR A 1 396 ? 7.305 7.801 -4.008 1 96.56 396 THR A N 1
ATOM 2977 C CA . THR A 1 396 ? 7.371 8.539 -2.756 1 96.56 396 THR A CA 1
ATOM 2978 C C . THR A 1 396 ? 7.773 7.625 -1.604 1 96.56 396 THR A C 1
ATOM 2980 O O . THR A 1 396 ? 8.648 7.969 -0.804 1 96.56 396 THR A O 1
ATOM 2983 N N . PHE A 1 397 ? 7.094 6.496 -1.501 1 97.44 397 PHE A N 1
ATOM 2984 C CA . PHE A 1 397 ? 7.34 5.551 -0.417 1 97.44 397 PHE A CA 1
ATOM 2985 C C . PHE A 1 397 ? 8.289 4.445 -0.865 1 97.44 397 PHE A C 1
ATOM 2987 O O . PHE A 1 397 ? 7.895 3.553 -1.62 1 97.44 397 PHE A O 1
ATOM 2994 N N . ARG A 1 398 ? 9.453 4.434 -0.386 1 95.62 398 ARG A N 1
ATOM 2995 C CA . ARG A 1 398 ? 10.539 3.57 -0.84 1 95.62 398 ARG A CA 1
ATOM 2996 C C . ARG A 1 398 ? 11.055 2.697 0.298 1 95.62 398 ARG A C 1
ATOM 2998 O O . ARG A 1 398 ? 12.203 2.85 0.731 1 95.62 398 ARG A O 1
ATOM 3005 N N . GLY A 1 399 ? 10.234 1.725 0.667 1 94.62 399 GLY A N 1
ATOM 3006 C CA . GLY A 1 399 ? 10.531 0.916 1.839 1 94.62 399 GLY A CA 1
ATOM 3007 C C . GLY A 1 399 ? 10.414 1.686 3.141 1 94.62 399 GLY A C 1
ATOM 3008 O O . GLY A 1 399 ? 9.391 2.311 3.41 1 94.62 399 GLY A O 1
ATOM 3009 N N . GLY A 1 400 ? 11.5 1.706 3.816 1 94.88 400 GLY A N 1
ATOM 3010 C CA . GLY A 1 400 ? 11.5 2.447 5.066 1 94.88 400 GLY A CA 1
ATOM 3011 C C . GLY A 1 400 ? 11.695 3.939 4.875 1 94.88 400 GLY A C 1
ATOM 3012 O O . GLY A 1 400 ? 11.508 4.723 5.812 1 94.88 400 GLY A O 1
ATOM 3013 N N . TRP A 1 401 ? 11.961 4.309 3.67 1 96.62 401 TRP A N 1
ATOM 3014 C CA . TRP A 1 401 ? 12.266 5.711 3.404 1 96.62 401 TRP A CA 1
ATOM 3015 C C . TRP A 1 401 ? 11.125 6.379 2.639 1 96.62 401 TRP A C 1
ATOM 3017 O O . TRP A 1 401 ? 10.469 5.742 1.812 1 96.62 401 TRP A O 1
ATOM 3027 N N . THR A 1 402 ? 10.875 7.582 2.904 1 97.81 402 THR A N 1
ATOM 3028 C CA . THR A 1 402 ? 9.969 8.453 2.166 1 97.81 402 THR A CA 1
ATOM 3029 C C . THR A 1 402 ? 10.727 9.586 1.494 1 97.81 402 THR A C 1
ATOM 3031 O O . THR A 1 402 ? 11.477 10.312 2.15 1 97.81 402 THR A O 1
ATOM 3034 N N . LYS A 1 403 ? 10.57 9.719 0.196 1 96.75 403 LYS A N 1
ATOM 3035 C CA . LYS A 1 403 ? 11.156 10.828 -0.544 1 96.75 403 LYS A CA 1
ATOM 3036 C C . LYS A 1 403 ? 10.25 12.055 -0.503 1 96.75 403 LYS A C 1
ATOM 3038 O O . LYS A 1 403 ? 9.117 12.008 -0.985 1 96.75 403 LYS A O 1
ATOM 3043 N N . SER A 1 404 ? 10.617 13.148 0.013 1 92.56 404 SER A N 1
ATOM 3044 C CA . SER A 1 404 ? 9.75 14.297 0.289 1 92.56 404 SER A CA 1
ATOM 3045 C C . SER A 1 404 ? 9.562 15.156 -0.953 1 92.56 404 SER A C 1
ATOM 3047 O O . SER A 1 404 ? 8.562 15.859 -1.082 1 92.56 404 SER A O 1
ATOM 3049 N N . GLY A 1 405 ? 10.445 15.266 -1.815 1 89.62 405 GLY A N 1
ATOM 3050 C CA . GLY A 1 405 ? 10.445 16.203 -2.932 1 89.62 405 GLY A CA 1
ATOM 3051 C C . GLY A 1 405 ? 11.086 17.531 -2.598 1 89.62 405 GLY A C 1
ATOM 3052 O O . GLY A 1 405 ? 11.055 18.469 -3.406 1 89.62 405 GLY A O 1
ATOM 3053 N N . ASP A 1 406 ? 11.656 17.656 -1.419 1 92 406 ASP A N 1
ATOM 3054 C CA . ASP A 1 406 ? 12.375 18.859 -0.97 1 92 406 ASP A CA 1
ATOM 3055 C C . ASP A 1 406 ? 13.883 18.609 -0.957 1 92 406 ASP A C 1
ATOM 3057 O O . ASP A 1 406 ? 14.328 17.469 -0.84 1 92 406 ASP A O 1
ATOM 3061 N N . LYS A 1 407 ? 14.602 19.688 -1.073 1 93.81 407 LYS A N 1
ATOM 3062 C CA . LYS A 1 407 ? 16.047 19.641 -0.959 1 93.81 407 LYS A CA 1
ATOM 3063 C C . LYS A 1 407 ? 16.531 20.391 0.281 1 93.81 407 LYS A C 1
ATOM 3065 O O . LYS A 1 407 ? 15.969 21.438 0.639 1 93.81 407 LYS A O 1
ATOM 3070 N N . TYR A 1 408 ? 17.531 19.859 0.912 1 96.12 408 TYR A N 1
ATOM 3071 C CA . TYR A 1 408 ? 18.062 20.406 2.154 1 96.12 408 TYR A CA 1
ATOM 3072 C C . TYR A 1 408 ? 19.578 20.375 2.158 1 96.12 408 TYR A C 1
ATOM 3074 O O . TYR A 1 408 ? 20.203 19.75 1.296 1 96.12 408 TYR A O 1
ATOM 3082 N N . VAL A 1 409 ? 20.172 21.125 3.109 1 95.38 409 VAL A N 1
ATOM 3083 C CA . VAL A 1 409 ? 21.594 21.094 3.451 1 95.38 409 VAL A CA 1
ATOM 3084 C C . VAL A 1 409 ? 21.766 20.703 4.922 1 95.38 409 VAL A C 1
ATOM 3086 O O . VAL A 1 409 ? 21.016 21.188 5.781 1 95.38 409 VAL A O 1
ATOM 3089 N N . HIS A 1 410 ? 22.641 19.766 5.141 1 97.62 410 HIS A N 1
ATOM 3090 C CA . HIS A 1 410 ? 23.047 19.453 6.504 1 97.62 410 HIS A CA 1
ATOM 3091 C C . HIS A 1 410 ? 24.203 20.328 6.957 1 97.62 410 HIS A C 1
ATOM 3093 O O . HIS A 1 410 ? 25.297 20.266 6.398 1 97.62 410 HIS A O 1
ATOM 3099 N N . ASN A 1 411 ? 23.938 21.078 7.996 1 96.56 411 ASN A N 1
ATOM 3100 C CA . ASN A 1 411 ? 24.906 22.078 8.438 1 96.56 411 ASN A CA 1
ATOM 3101 C C . ASN A 1 411 ? 25.938 21.484 9.398 1 96.56 411 ASN A C 1
ATOM 3103 O O . ASN A 1 411 ? 25.672 20.453 10.023 1 96.56 411 ASN A O 1
ATOM 3107 N N . PRO A 1 412 ? 27.062 22.109 9.578 1 94.88 412 PRO A N 1
ATOM 3108 C CA . PRO A 1 412 ? 28.109 21.609 10.469 1 94.88 412 PRO A CA 1
ATOM 3109 C C . PRO A 1 412 ? 27.641 21.453 11.914 1 94.88 412 PRO A C 1
ATOM 3111 O O . PRO A 1 412 ? 28.141 20.594 12.641 1 94.88 412 PRO A O 1
ATOM 3114 N N . ASP A 1 413 ? 26.703 22.266 12.281 1 94.94 413 ASP A N 1
ATOM 3115 C CA . ASP A 1 413 ? 26.234 22.203 13.672 1 94.94 413 ASP A CA 1
ATOM 3116 C C . ASP A 1 413 ? 25.156 21.141 13.844 1 94.94 413 ASP A C 1
ATOM 3118 O O . ASP A 1 413 ? 24.562 21.031 14.914 1 94.94 413 ASP A O 1
ATOM 3122 N N . GLY A 1 414 ? 24.875 20.453 12.797 1 96.25 414 GLY A N 1
ATOM 3123 C CA . GLY A 1 414 ? 23.938 19.344 12.867 1 96.25 414 GLY A CA 1
ATOM 3124 C C . GLY A 1 414 ? 22.531 19.703 12.43 1 96.25 414 GLY A C 1
ATOM 3125 O O . GLY A 1 414 ? 21.688 18.828 12.25 1 96.25 414 GLY A O 1
ATOM 3126 N N . THR A 1 415 ? 22.297 20.969 12.266 1 97.69 415 THR A N 1
ATOM 3127 C CA . THR A 1 415 ? 20.969 21.406 11.836 1 97.69 415 THR A CA 1
ATOM 3128 C C . THR A 1 415 ? 20.797 21.219 10.336 1 97.69 415 THR A C 1
ATOM 3130 O O . THR A 1 415 ? 21.781 21 9.609 1 97.69 415 THR A O 1
ATOM 3133 N N . TYR A 1 416 ? 19.562 21.234 9.945 1 97.69 416 TYR A N 1
ATOM 3134 C CA . TYR A 1 416 ? 19.219 21.172 8.531 1 97.69 416 TYR A CA 1
ATOM 3135 C C . TYR A 1 416 ? 18.594 22.469 8.062 1 97.69 416 TYR A C 1
ATOM 3137 O O . TYR A 1 416 ? 17.812 23.094 8.789 1 97.69 416 TYR A O 1
ATOM 3145 N N . SER A 1 417 ? 18.906 22.891 6.859 1 94.88 417 SER A N 1
ATOM 3146 C CA . SER A 1 417 ? 18.344 24.094 6.273 1 94.88 417 SER A CA 1
ATOM 3147 C C . SER A 1 417 ? 17.656 23.797 4.945 1 94.88 417 SER A C 1
ATOM 3149 O O . SER A 1 417 ? 18.172 23.031 4.129 1 94.88 417 SER A O 1
ATOM 3151 N N . TYR A 1 418 ? 16.484 24.406 4.809 1 93.25 418 TYR A N 1
ATOM 3152 C CA . TYR A 1 418 ? 15.672 24.234 3.607 1 93.25 418 TYR A CA 1
ATOM 3153 C C . TYR A 1 418 ? 16.328 24.922 2.41 1 93.25 418 TYR A C 1
ATOM 3155 O O . TYR A 1 418 ? 16.703 26.094 2.49 1 93.25 418 TYR A O 1
ATOM 3163 N N . ALA A 1 419 ? 16.422 24.203 1.315 1 89.75 419 ALA A N 1
ATOM 3164 C CA . ALA A 1 419 ? 16.984 24.781 0.097 1 89.75 419 ALA A CA 1
ATOM 3165 C C . ALA A 1 419 ? 15.883 25.094 -0.914 1 89.75 419 ALA A C 1
ATOM 3167 O O . ALA A 1 419 ? 15.977 26.078 -1.651 1 89.75 419 ALA A O 1
ATOM 3168 N N . GLY A 1 420 ? 14.875 24.281 -1.003 1 86.75 420 GLY A N 1
ATOM 3169 C CA . GLY A 1 420 ? 13.781 24.469 -1.937 1 86.75 420 GLY A CA 1
ATOM 3170 C C . GLY A 1 420 ? 13.172 23.156 -2.412 1 86.75 420 GLY A C 1
ATOM 3171 O O . GLY A 1 420 ? 13.656 22.078 -2.059 1 86.75 420 GLY A O 1
ATOM 3172 N N . ARG A 1 421 ? 12.062 23.297 -3.205 1 83.31 421 ARG A N 1
ATOM 3173 C CA . ARG A 1 421 ? 11.516 22.125 -3.883 1 83.31 421 ARG A CA 1
ATOM 3174 C C . ARG A 1 421 ? 12.461 21.625 -4.973 1 83.31 421 ARG A C 1
ATOM 3176 O O . ARG A 1 421 ? 13.07 22.422 -5.684 1 83.31 421 ARG A O 1
ATOM 3183 N N . SER A 1 422 ? 12.438 20.359 -5.078 1 82.88 422 SER A N 1
ATOM 3184 C CA . SER A 1 422 ? 13.328 19.766 -6.074 1 82.88 422 SER A CA 1
ATOM 3185 C C . SER A 1 422 ? 13.062 20.344 -7.461 1 82.88 422 SER A C 1
ATOM 3187 O O . SER A 1 422 ? 14 20.625 -8.211 1 82.88 422 SER A O 1
ATOM 3189 N N . ASP A 1 423 ? 11.82 20.562 -7.688 1 78.31 423 ASP A N 1
ATOM 3190 C CA . ASP A 1 423 ? 11.445 21.031 -9.023 1 78.31 423 ASP A CA 1
ATOM 3191 C C . ASP A 1 423 ? 11.648 22.531 -9.156 1 78.31 423 ASP A C 1
ATOM 3193 O O . ASP A 1 423 ? 11.625 23.078 -10.266 1 78.31 423 ASP A O 1
ATOM 3197 N N . ASP A 1 424 ? 12.016 23.188 -8.078 1 80.25 424 ASP A N 1
ATOM 3198 C CA . ASP A 1 424 ? 12.133 24.641 -8.086 1 80.25 424 ASP A CA 1
ATOM 3199 C C . ASP A 1 424 ? 13.594 25.078 -8.031 1 80.25 424 ASP A C 1
ATOM 3201 O O . ASP A 1 424 ? 13.906 26.266 -8.18 1 80.25 424 ASP A O 1
ATOM 3205 N N . MET A 1 425 ? 14.453 24.141 -7.84 1 80.44 425 MET A N 1
ATOM 3206 C CA . MET A 1 425 ? 15.867 24.469 -7.691 1 80.44 425 MET A CA 1
ATOM 3207 C C . MET A 1 425 ? 16.438 25.016 -9 1 80.44 425 MET A C 1
ATOM 3209 O O . MET A 1 425 ? 16.031 24.594 -10.078 1 80.44 425 MET A O 1
ATOM 3213 N N . LEU A 1 426 ? 17.297 25.984 -8.797 1 81.69 426 LEU A N 1
ATOM 3214 C CA . LEU A 1 426 ? 17.953 26.594 -9.945 1 81.69 426 LEU A CA 1
ATOM 3215 C C . LEU A 1 426 ? 19.422 26.172 -10.023 1 81.69 426 LEU A C 1
ATOM 3217 O O . LEU A 1 426 ? 20.109 26.094 -9 1 81.69 426 LEU A O 1
ATOM 3221 N N . LYS A 1 427 ? 19.766 25.672 -11.188 1 79.5 427 LYS A N 1
ATOM 3222 C CA . LYS A 1 427 ? 21.188 25.453 -11.43 1 79.5 427 LYS A CA 1
ATOM 3223 C C . LYS A 1 427 ? 21.781 26.562 -12.281 1 79.5 427 LYS A C 1
ATOM 3225 O O . LYS A 1 427 ? 21.531 26.625 -13.492 1 79.5 427 LYS A O 1
ATOM 3230 N N . VAL A 1 428 ? 22.531 27.516 -11.664 1 77.38 428 VAL A N 1
ATOM 3231 C CA . VAL A 1 428 ? 23.188 28.625 -12.336 1 77.38 428 VAL A CA 1
ATOM 3232 C C . VAL A 1 428 ? 24.672 28.312 -12.516 1 77.38 428 VAL A C 1
ATOM 3234 O O . VAL A 1 428 ? 25.422 28.188 -11.539 1 77.38 428 VAL A O 1
ATOM 3237 N N . SER A 1 429 ? 25.062 28.156 -13.727 1 74.75 429 SER A N 1
ATOM 3238 C CA . SER A 1 429 ? 26.438 27.812 -14.07 1 74.75 429 SER A CA 1
ATOM 3239 C C . SER A 1 429 ? 26.875 26.531 -13.359 1 74.75 429 SER A C 1
ATOM 3241 O O . SER A 1 429 ? 27.969 26.484 -12.781 1 74.75 429 SER A O 1
ATOM 3243 N N . GLY A 1 430 ? 25.984 25.625 -13.234 1 73.75 430 GLY A N 1
ATOM 3244 C CA . GLY A 1 430 ? 26.297 24.297 -12.703 1 73.75 430 GLY A CA 1
ATOM 3245 C C . GLY A 1 430 ? 26.156 24.219 -11.195 1 73.75 430 GLY A C 1
ATOM 3246 O O . GLY A 1 430 ? 26.312 23.141 -10.609 1 73.75 430 GLY A O 1
ATOM 3247 N N . ILE A 1 431 ? 25.812 25.391 -10.547 1 77.19 431 ILE A N 1
ATOM 3248 C CA . ILE A 1 431 ? 25.719 25.438 -9.094 1 77.19 431 ILE A CA 1
ATOM 3249 C C . ILE A 1 431 ? 24.25 25.625 -8.688 1 77.19 431 ILE A C 1
ATOM 3251 O O . ILE A 1 431 ? 23.547 26.469 -9.227 1 77.19 431 ILE A O 1
ATOM 3255 N N . TYR A 1 432 ? 23.891 24.844 -7.711 1 81 432 TYR A N 1
ATOM 3256 C CA . TYR A 1 432 ? 22.516 24.984 -7.223 1 81 432 TYR A CA 1
ATOM 3257 C C . TYR A 1 432 ? 22.344 26.281 -6.453 1 81 432 TYR A C 1
ATOM 3259 O O . TYR A 1 432 ? 23.172 26.625 -5.598 1 81 432 TYR A O 1
ATOM 3267 N N . VAL A 1 433 ? 21.328 26.984 -6.844 1 82.38 433 VAL A N 1
ATOM 3268 C CA . VAL A 1 433 ? 20.906 28.172 -6.109 1 82.38 433 VAL A CA 1
ATOM 3269 C C . VAL A 1 433 ? 19.531 27.953 -5.48 1 82.38 433 VAL A C 1
ATOM 3271 O O . VAL A 1 433 ? 18.594 27.531 -6.16 1 82.38 433 VAL A O 1
ATOM 3274 N N . SER A 1 434 ? 19.453 28.156 -4.246 1 84.06 434 SER A N 1
ATOM 3275 C CA . SER A 1 434 ? 18.203 28.016 -3.51 1 84.06 434 SER A CA 1
ATOM 3276 C C . SER A 1 434 ? 17.312 29.234 -3.707 1 84.06 434 SER A C 1
ATOM 3278 O O . SER A 1 434 ? 17.625 30.328 -3.223 1 84.06 434 SER A O 1
ATOM 3280 N N . PRO A 1 435 ? 16.172 28.984 -4.293 1 86.56 435 PRO A N 1
ATOM 3281 C CA . PRO A 1 435 ? 15.25 30.109 -4.406 1 86.56 435 PRO A CA 1
ATOM 3282 C C . PRO A 1 435 ? 14.82 30.672 -3.047 1 86.56 435 PRO A C 1
ATOM 3284 O O . PRO A 1 435 ? 14.688 31.875 -2.881 1 86.56 435 PRO A O 1
ATOM 3287 N N . PHE A 1 436 ? 14.742 29.828 -2.152 1 82.06 436 PHE A N 1
ATOM 3288 C CA . PHE A 1 436 ? 14.305 30.234 -0.82 1 82.06 436 PHE A CA 1
ATOM 3289 C C . PHE A 1 436 ? 15.328 31.156 -0.169 1 82.06 436 PHE A C 1
ATOM 3291 O O . PHE A 1 436 ? 14.969 32.125 0.494 1 82.06 436 PHE A O 1
ATOM 3298 N N . GLU A 1 437 ? 16.562 30.812 -0.313 1 82.31 437 GLU A N 1
ATOM 3299 C CA . GLU A 1 437 ? 17.609 31.641 0.262 1 82.31 437 GLU A CA 1
ATOM 3300 C C . GLU A 1 437 ? 17.562 33.062 -0.285 1 82.31 437 GLU A C 1
ATOM 3302 O O . GLU A 1 437 ? 17.672 34.031 0.471 1 82.31 437 GLU A O 1
ATOM 3307 N N . VAL A 1 438 ? 17.312 33.125 -1.537 1 86.94 438 VAL A N 1
ATOM 3308 C CA . VAL A 1 438 ? 17.25 34.438 -2.184 1 86.94 438 VAL A CA 1
ATOM 3309 C C . VAL A 1 438 ? 16 35.188 -1.724 1 86.94 438 VAL A C 1
ATOM 3311 O O . VAL A 1 438 ? 16.062 36.375 -1.399 1 86.94 438 VAL A O 1
ATOM 3314 N N . GLU A 1 439 ? 14.93 34.469 -1.637 1 89.19 439 GLU A N 1
ATOM 3315 C CA . GLU A 1 439 ? 13.664 35.062 -1.196 1 89.19 439 GLU A CA 1
ATOM 3316 C C . GLU A 1 439 ? 13.758 35.562 0.243 1 89.19 439 GLU A C 1
ATOM 3318 O O . GLU A 1 439 ? 13.312 36.656 0.551 1 89.19 439 GLU A O 1
ATOM 3323 N N . ALA A 1 440 ? 14.367 34.75 1.049 1 83.75 440 ALA A N 1
ATOM 3324 C CA . ALA A 1 440 ? 14.516 35.125 2.459 1 83.75 440 ALA A CA 1
ATOM 3325 C C . ALA A 1 440 ? 15.359 36.375 2.625 1 83.75 440 ALA A C 1
ATOM 3327 O O . ALA A 1 440 ? 15.117 37.188 3.531 1 83.75 440 ALA A O 1
ATOM 3328 N N . THR A 1 441 ? 16.312 36.562 1.747 1 86.56 441 THR A N 1
ATOM 3329 C CA . THR A 1 441 ? 17.141 37.75 1.778 1 86.56 441 THR A CA 1
ATOM 3330 C C . THR A 1 441 ? 16.375 38.969 1.287 1 86.56 441 THR A C 1
ATOM 3332 O O . THR A 1 441 ? 16.453 40.031 1.889 1 86.56 441 THR A O 1
ATOM 3335 N N . LEU A 1 442 ? 15.609 38.75 0.284 1 89.25 442 LEU A N 1
ATOM 3336 C CA . LEU A 1 442 ? 14.828 39.844 -0.295 1 89.25 442 LEU A CA 1
ATOM 3337 C C . LEU A 1 442 ? 13.828 40.406 0.713 1 89.25 442 LEU A C 1
ATOM 3339 O O . LEU A 1 442 ? 13.656 41.594 0.834 1 89.25 442 LEU A O 1
ATOM 3343 N N . VAL A 1 443 ? 13.281 39.562 1.468 1 86.62 443 VAL A N 1
ATOM 3344 C CA . VAL A 1 443 ? 12.195 39.938 2.363 1 86.62 443 VAL A CA 1
ATOM 3345 C C . VAL A 1 443 ? 12.758 40.656 3.582 1 86.62 443 VAL A C 1
ATOM 3347 O O . VAL A 1 443 ? 12.023 41.344 4.309 1 86.62 443 VAL A O 1
ATOM 3350 N N . GLN A 1 444 ? 14.023 40.594 3.787 1 84.75 444 GLN A N 1
ATOM 3351 C CA . GLN A 1 444 ? 14.656 41.344 4.863 1 84.75 444 GLN A CA 1
ATOM 3352 C C . GLN A 1 444 ? 14.641 42.844 4.574 1 84.75 444 GLN A C 1
ATOM 3354 O O . GLN A 1 444 ? 14.82 43.656 5.48 1 84.75 444 GLN A O 1
ATOM 3359 N N . HIS A 1 445 ? 14.492 43.156 3.34 1 88.25 445 HIS A N 1
ATOM 3360 C CA . HIS A 1 445 ? 14.398 44.562 3.008 1 88.25 445 HIS A CA 1
ATOM 3361 C C . HIS A 1 445 ? 13.109 45.188 3.557 1 88.25 445 HIS A C 1
ATOM 3363 O O . HIS A 1 445 ? 12.031 44.625 3.391 1 88.25 445 HIS A O 1
ATOM 3369 N N . PRO A 1 446 ? 13.18 46.281 4.086 1 86.5 446 PRO A N 1
ATOM 3370 C CA . PRO A 1 446 ? 12.031 46.875 4.777 1 86.5 446 PRO A CA 1
ATOM 3371 C C . PRO A 1 446 ? 10.852 47.125 3.846 1 86.5 446 PRO A C 1
ATOM 3373 O O . PRO A 1 446 ? 9.703 47.156 4.293 1 86.5 446 PRO A O 1
ATOM 3376 N N . ALA A 1 447 ? 11.102 47.281 2.637 1 90.25 447 ALA A N 1
ATOM 3377 C CA . ALA A 1 447 ? 10.047 47.656 1.693 1 90.25 447 ALA A CA 1
ATOM 3378 C C . ALA A 1 447 ? 9.398 46.406 1.096 1 90.25 447 ALA A C 1
ATOM 3380 O O . ALA A 1 447 ? 8.352 46.5 0.448 1 90.25 447 ALA A O 1
ATOM 3381 N N . VAL A 1 448 ? 9.977 45.25 1.261 1 90.31 448 VAL A N 1
ATOM 3382 C CA . VAL A 1 448 ? 9.523 44.031 0.587 1 90.31 448 VAL A CA 1
ATOM 3383 C C . VAL A 1 448 ? 8.562 43.281 1.495 1 90.31 448 VAL A C 1
ATOM 3385 O O . VAL A 1 448 ? 8.867 43.031 2.666 1 90.31 448 VAL A O 1
ATOM 3388 N N . LEU A 1 449 ? 7.41 42.969 0.949 1 83.25 449 LEU A N 1
ATOM 3389 C CA . LEU A 1 449 ? 6.418 42.156 1.666 1 83.25 449 LEU A CA 1
ATOM 3390 C C . LEU A 1 449 ? 6.641 40.688 1.425 1 83.25 449 LEU A C 1
ATOM 3392 O O . LEU A 1 449 ? 6.699 39.906 2.375 1 83.25 449 LEU A O 1
ATOM 3396 N N . GLU A 1 450 ? 6.652 40.219 0.243 1 87.25 450 GLU A N 1
ATOM 3397 C CA . GLU A 1 450 ? 6.895 38.812 -0.171 1 87.25 450 GLU A CA 1
ATOM 3398 C C . GLU A 1 450 ? 7.699 38.781 -1.466 1 87.25 450 GLU A C 1
ATOM 3400 O O . GLU A 1 450 ? 7.762 39.75 -2.205 1 87.25 450 GLU A O 1
ATOM 3405 N N . ALA A 1 451 ? 8.375 37.75 -1.678 1 89.94 451 ALA A N 1
ATOM 3406 C CA . ALA A 1 451 ? 9.156 37.594 -2.9 1 89.94 451 ALA A CA 1
ATOM 3407 C C . ALA A 1 451 ? 9.156 36.125 -3.354 1 89.94 451 ALA A C 1
ATOM 3409 O O . ALA A 1 451 ? 9.062 35.219 -2.527 1 89.94 451 ALA A O 1
ATOM 3410 N N . ALA A 1 452 ? 9.109 35.906 -4.59 1 91.88 452 ALA A N 1
ATOM 3411 C CA . ALA A 1 452 ? 9.281 34.594 -5.211 1 91.88 452 ALA A CA 1
ATOM 3412 C C . ALA A 1 452 ? 10.398 34.625 -6.246 1 91.88 452 ALA A C 1
ATOM 3414 O O . ALA A 1 452 ? 10.539 35.594 -6.992 1 91.88 452 ALA A O 1
ATOM 3415 N N . VAL A 1 453 ? 11.25 33.656 -6.262 1 91.5 453 VAL A N 1
ATOM 3416 C CA . VAL A 1 453 ? 12.391 33.594 -7.172 1 91.5 453 VAL A CA 1
ATOM 3417 C C . VAL A 1 453 ? 12.273 32.375 -8.062 1 91.5 453 VAL A C 1
ATOM 3419 O O . VAL A 1 453 ? 11.938 31.266 -7.59 1 91.5 453 VAL A O 1
ATOM 3422 N N . ILE A 1 454 ? 12.398 32.5 -9.305 1 91.44 454 ILE A N 1
ATOM 3423 C CA . ILE A 1 454 ? 12.398 31.406 -10.266 1 91.44 454 ILE A CA 1
ATOM 3424 C C . ILE A 1 454 ? 13.617 31.531 -11.188 1 91.44 454 ILE A C 1
ATOM 3426 O O . ILE A 1 454 ? 14.305 32.562 -11.18 1 91.44 454 ILE A O 1
ATOM 3430 N N . GLY A 1 455 ? 13.883 30.406 -11.883 1 87.44 455 GLY A N 1
ATOM 3431 C CA . GLY A 1 455 ? 14.867 30.438 -12.953 1 87.44 455 GLY A CA 1
ATOM 3432 C C . GLY A 1 455 ? 14.266 30.719 -14.32 1 87.44 455 GLY A C 1
ATOM 3433 O O . GLY A 1 455 ? 13.203 30.188 -14.648 1 87.44 455 GLY A O 1
ATOM 3434 N N . VAL A 1 456 ? 14.859 31.594 -15.008 1 86.94 456 VAL A N 1
ATOM 3435 C CA . VAL A 1 456 ? 14.438 31.875 -16.375 1 86.94 456 VAL A CA 1
ATOM 3436 C C . VAL A 1 456 ? 15.641 31.766 -17.312 1 86.94 456 VAL A C 1
ATOM 3438 O O . VAL A 1 456 ? 16.75 32.125 -16.953 1 86.94 456 VAL A O 1
ATOM 3441 N N . PRO A 1 457 ? 15.352 31.109 -18.484 1 83.06 457 PRO A N 1
ATOM 3442 C CA . PRO A 1 457 ? 16.453 31.031 -19.438 1 83.06 457 PRO A CA 1
ATOM 3443 C C . PRO A 1 457 ? 16.844 32.406 -20 1 83.06 457 PRO A C 1
ATOM 3445 O O . PRO A 1 457 ? 15.969 33.25 -20.234 1 83.06 457 PRO A O 1
ATOM 3448 N N . ASP A 1 458 ? 18.125 32.625 -20.125 1 77.75 458 ASP A N 1
ATOM 3449 C CA . ASP A 1 458 ? 18.578 33.844 -20.797 1 77.75 458 ASP A CA 1
ATOM 3450 C C . ASP A 1 458 ? 18.703 33.594 -22.312 1 77.75 458 ASP A C 1
ATOM 3452 O O . ASP A 1 458 ? 18.281 32.562 -22.812 1 77.75 458 ASP A O 1
ATOM 3456 N N . HIS A 1 459 ? 19.203 34.625 -22.938 1 75.38 459 HIS A N 1
ATOM 3457 C CA . HIS A 1 459 ? 19.281 34.562 -24.391 1 75.38 459 HIS A CA 1
ATOM 3458 C C . HIS A 1 459 ? 20.203 33.438 -24.859 1 75.38 459 HIS A C 1
ATOM 3460 O O . HIS A 1 459 ? 20.062 32.969 -25.984 1 75.38 459 HIS A O 1
ATOM 3466 N N . GLU A 1 460 ? 21.109 32.969 -23.984 1 74.94 460 GLU A N 1
ATOM 3467 C CA . GLU A 1 460 ? 22.047 31.891 -24.328 1 74.94 460 GLU A CA 1
ATOM 3468 C C . GLU A 1 460 ? 21.562 30.547 -23.828 1 74.94 460 GLU A C 1
ATOM 3470 O O . GLU A 1 460 ? 22.281 29.547 -23.906 1 74.94 460 GLU A O 1
ATOM 3475 N N . GLY A 1 461 ? 20.406 30.578 -23.281 1 76.44 461 GLY A N 1
ATOM 3476 C CA . GLY A 1 461 ? 19.828 29.344 -22.781 1 76.44 461 GLY A CA 1
ATOM 3477 C C . GLY A 1 461 ? 20.281 29 -21.375 1 76.44 461 GLY A C 1
ATOM 3478 O O . GLY A 1 461 ? 19.969 27.922 -20.859 1 76.44 461 GLY A O 1
ATOM 3479 N N . LEU A 1 462 ? 21.016 29.891 -20.859 1 79 462 LEU A N 1
ATOM 3480 C CA . LEU A 1 462 ? 21.484 29.656 -19.5 1 79 462 LEU A CA 1
ATOM 3481 C C . LEU A 1 462 ? 20.453 30.141 -18.484 1 79 462 LEU A C 1
ATOM 3483 O O . LEU A 1 462 ? 19.797 31.156 -18.703 1 79 462 LEU A O 1
ATOM 3487 N N . VAL A 1 463 ? 20.344 29.484 -17.359 1 86.56 463 VAL A N 1
ATOM 3488 C CA . VAL A 1 463 ? 19.344 29.812 -16.344 1 86.56 463 VAL A CA 1
ATOM 3489 C C . VAL A 1 463 ? 19.812 31 -15.523 1 86.56 463 VAL A C 1
ATOM 3491 O O . VAL A 1 463 ? 20.953 31.047 -15.078 1 86.56 463 VAL A O 1
ATOM 3494 N N . LYS A 1 464 ? 18.969 32.031 -15.477 1 86.19 464 LYS A N 1
ATOM 3495 C CA . LYS A 1 464 ? 19.188 33.156 -14.602 1 86.19 464 LYS A CA 1
ATOM 3496 C C . LYS A 1 464 ? 18.094 33.281 -13.555 1 86.19 464 LYS A C 1
ATOM 3498 O O . LYS A 1 464 ? 16.969 32.812 -13.773 1 86.19 464 LYS A O 1
ATOM 3503 N N . THR A 1 465 ? 18.438 33.938 -12.453 1 90.69 465 THR A N 1
ATOM 3504 C CA . THR A 1 465 ? 17.484 34.094 -11.359 1 90.69 465 THR A CA 1
ATOM 3505 C C . THR A 1 465 ? 16.609 35.312 -11.586 1 90.69 465 THR A C 1
ATOM 3507 O O . THR A 1 465 ? 17.109 36.406 -11.891 1 90.69 465 THR A O 1
ATOM 3510 N N . LYS A 1 466 ? 15.336 35.125 -11.523 1 92.44 466 LYS A N 1
ATOM 3511 C CA . LYS A 1 466 ? 14.359 36.219 -11.57 1 92.44 466 LYS A CA 1
ATOM 3512 C C . LYS A 1 466 ? 13.508 36.25 -10.305 1 92.44 466 LYS A C 1
ATOM 3514 O O . LYS A 1 466 ? 13.047 35.219 -9.836 1 92.44 466 LYS A O 1
ATOM 3519 N N . ALA A 1 467 ? 13.367 37.469 -9.789 1 94.5 467 ALA A N 1
ATOM 3520 C CA . ALA A 1 467 ? 12.562 37.625 -8.578 1 94.5 467 ALA A CA 1
ATOM 3521 C C . ALA A 1 467 ? 11.266 38.375 -8.883 1 94.5 467 ALA A C 1
ATOM 3523 O O . ALA A 1 467 ? 11.266 39.344 -9.656 1 94.5 467 ALA A O 1
ATOM 3524 N N . PHE A 1 468 ? 10.234 37.875 -8.391 1 94.62 468 PHE A N 1
ATOM 3525 C CA . PHE A 1 468 ? 8.969 38.594 -8.297 1 94.62 468 PHE A CA 1
ATOM 3526 C C . PHE A 1 468 ? 8.758 39.125 -6.891 1 94.62 468 PHE A C 1
ATOM 3528 O O . PHE A 1 468 ? 8.781 38.375 -5.914 1 94.62 468 PHE A O 1
ATOM 3535 N N . VAL A 1 469 ? 8.547 40.438 -6.812 1 93.62 469 VAL A N 1
ATOM 3536 C CA . VAL A 1 469 ? 8.57 41.062 -5.5 1 93.62 469 VAL A CA 1
ATOM 3537 C C . VAL A 1 469 ? 7.266 41.812 -5.27 1 93.62 469 VAL A C 1
ATOM 3539 O O . VAL A 1 469 ? 6.816 42.594 -6.133 1 93.62 469 VAL A O 1
ATOM 3542 N N . VAL A 1 470 ? 6.68 41.562 -4.156 1 90.56 470 VAL A N 1
ATOM 3543 C CA . VAL A 1 470 ? 5.547 42.344 -3.676 1 90.56 470 VAL A CA 1
ATOM 3544 C C . VAL A 1 470 ? 6.02 43.344 -2.613 1 90.56 470 VAL A C 1
ATOM 3546 O O . VAL A 1 470 ? 6.613 42.938 -1.608 1 90.56 470 VA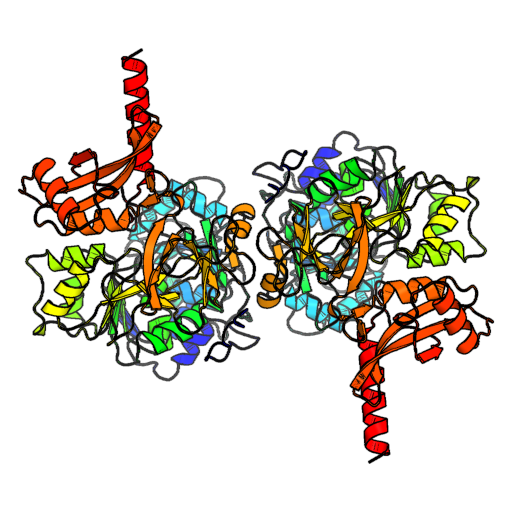L A O 1
ATOM 3549 N N . LEU A 1 471 ? 5.691 44.625 -2.838 1 89.5 471 LEU A N 1
ATOM 3550 C CA . LEU A 1 471 ? 6.105 45.656 -1.9 1 89.5 471 LEU A CA 1
ATOM 3551 C C . LEU A 1 471 ? 5.027 45.906 -0.848 1 89.5 471 LEU A C 1
ATOM 3553 O O . LEU A 1 471 ? 3.85 45.625 -1.087 1 89.5 471 LEU A O 1
ATOM 3557 N N . LYS A 1 472 ? 5.562 46.281 0.302 1 84.75 472 LYS A N 1
ATOM 3558 C CA . LYS A 1 472 ? 4.625 46.719 1.33 1 84.75 472 LYS A CA 1
ATOM 3559 C C . LYS A 1 472 ? 3.816 47.938 0.854 1 84.75 472 LYS A C 1
ATOM 3561 O O . LYS A 1 472 ? 4.25 48.656 -0.041 1 84.75 472 LYS A O 1
ATOM 3566 N N . ALA A 1 473 ? 2.635 48.125 1.45 1 80.69 473 ALA A N 1
ATOM 3567 C CA . ALA A 1 473 ? 1.761 49.219 1.043 1 80.69 473 ALA A CA 1
ATOM 3568 C C . ALA A 1 473 ? 2.479 50.562 1.157 1 80.69 473 ALA A C 1
ATOM 3570 O O . ALA A 1 473 ? 3.006 50.906 2.219 1 80.69 473 ALA A O 1
ATOM 3571 N N . GLY A 1 474 ? 2.533 51.25 0.064 1 82.88 474 GLY A N 1
ATOM 3572 C CA . GLY A 1 474 ? 3.068 52.594 0.054 1 82.88 474 GLY A CA 1
ATOM 3573 C C . GLY A 1 474 ? 4.57 52.656 -0.163 1 82.88 474 GLY A C 1
ATOM 3574 O O . GLY A 1 474 ? 5.145 53.719 -0.329 1 82.88 474 GLY A O 1
ATOM 3575 N N . ALA A 1 475 ? 5.176 51.469 -0.174 1 85.94 475 ALA A N 1
ATOM 3576 C CA . ALA A 1 475 ? 6.629 51.438 -0.326 1 85.94 475 ALA A CA 1
ATOM 3577 C C . ALA A 1 475 ? 7.027 51.594 -1.79 1 85.94 475 ALA A C 1
ATOM 3579 O O . ALA A 1 475 ? 6.281 51.188 -2.689 1 85.94 475 ALA A O 1
ATOM 3580 N N . GLN A 1 476 ? 8.094 52.344 -2.029 1 86.5 476 GLN A N 1
ATOM 3581 C CA . GLN A 1 476 ? 8.711 52.469 -3.346 1 86.5 476 GLN A CA 1
ATOM 3582 C C . GLN A 1 476 ? 10.156 52 -3.318 1 86.5 476 GLN A C 1
ATOM 3584 O O . GLN A 1 476 ? 10.898 52.281 -2.375 1 86.5 476 GLN A O 1
ATOM 3589 N N . LEU A 1 477 ? 10.391 51.125 -4.227 1 84.81 477 LEU A N 1
ATOM 3590 C CA . LEU A 1 477 ? 11.734 50.531 -4.273 1 84.81 477 LEU A CA 1
ATOM 3591 C C . LEU A 1 477 ? 12.156 50.25 -5.711 1 84.81 477 LEU A C 1
ATOM 3593 O O . LEU A 1 477 ? 11.352 49.781 -6.512 1 84.81 477 LEU A O 1
ATOM 3597 N N . GLY A 1 478 ? 13.352 50.688 -6.09 1 86.06 478 GLY A N 1
ATOM 3598 C CA . GLY A 1 478 ? 13.875 50.375 -7.41 1 86.06 478 GLY A CA 1
ATOM 3599 C C . GLY A 1 478 ? 14.594 49.031 -7.469 1 86.06 478 GLY A C 1
ATOM 3600 O O . GLY A 1 478 ? 15.055 48.531 -6.445 1 86.06 478 GLY A O 1
ATOM 3601 N N . ASP A 1 479 ? 14.688 48.438 -8.648 1 87.94 479 ASP A N 1
ATOM 3602 C CA . ASP A 1 479 ? 15.344 47.156 -8.883 1 87.94 479 ASP A CA 1
ATOM 3603 C C . ASP A 1 479 ? 16.812 47.219 -8.453 1 87.94 479 ASP A C 1
ATOM 3605 O O . ASP A 1 479 ? 17.328 46.25 -7.867 1 87.94 479 ASP A O 1
ATOM 3609 N N . GLY A 1 480 ? 17.469 48.312 -8.781 1 89.12 480 GLY A N 1
ATOM 3610 C CA . GLY A 1 480 ? 18.875 48.438 -8.461 1 89.12 480 GLY A CA 1
ATOM 3611 C C . GLY A 1 480 ? 19.141 48.375 -6.969 1 89.12 480 GLY A C 1
ATOM 3612 O O . GLY A 1 480 ? 20.094 47.719 -6.539 1 89.12 480 GLY A O 1
ATOM 3613 N N . GLU A 1 481 ? 18.328 49 -6.262 1 90.38 481 GLU A N 1
ATOM 3614 C CA . GLU A 1 481 ? 18.484 49 -4.809 1 90.38 481 GLU A CA 1
ATOM 3615 C C . GLU A 1 481 ? 18.297 47.594 -4.23 1 90.38 481 GLU A C 1
ATOM 3617 O O . GLU A 1 481 ? 19.047 47.188 -3.34 1 90.38 481 GLU A O 1
ATOM 3622 N N . LEU A 1 482 ? 17.375 46.969 -4.711 1 91.75 482 LEU A N 1
ATOM 3623 C CA . LEU A 1 482 ? 17.109 45.625 -4.207 1 91.75 482 LEU A CA 1
ATOM 3624 C C . LEU A 1 482 ? 18.219 44.656 -4.602 1 91.75 482 LEU A C 1
ATOM 3626 O O . LEU A 1 482 ? 18.594 43.781 -3.812 1 91.75 482 LEU A O 1
ATOM 3630 N N . LYS A 1 483 ? 18.734 44.75 -5.785 1 91.88 483 LYS A N 1
ATOM 3631 C CA . LYS A 1 483 ? 19.859 43.938 -6.223 1 91.88 483 LYS A CA 1
ATOM 3632 C C . LYS A 1 483 ? 21.078 44.156 -5.348 1 91.88 483 LYS A C 1
ATOM 3634 O O . LYS A 1 483 ? 21.75 43.219 -4.934 1 91.88 483 LYS A O 1
ATOM 3639 N N . ALA A 1 484 ? 21.359 45.406 -5.09 1 90.38 484 ALA A N 1
ATOM 3640 C CA . ALA A 1 484 ? 22.484 45.781 -4.23 1 90.38 484 ALA A CA 1
ATOM 3641 C C . ALA A 1 484 ? 22.297 45.188 -2.826 1 90.38 484 ALA A C 1
ATOM 3643 O O . ALA A 1 484 ? 23.266 44.719 -2.209 1 90.38 484 ALA A O 1
ATOM 3644 N N . PHE A 1 485 ? 21.125 45.281 -2.426 1 91.69 485 PHE A N 1
ATOM 3645 C CA . PHE A 1 485 ? 20.781 44.781 -1.107 1 91.69 485 PHE A CA 1
ATOM 3646 C C . PHE A 1 485 ? 21.109 43.281 -1.009 1 91.69 485 PHE A C 1
ATOM 3648 O O . PHE A 1 485 ? 21.688 42.844 -0.022 1 91.69 485 PHE A O 1
ATOM 3655 N N . VAL A 1 486 ? 20.75 42.531 -2.002 1 91.19 486 VAL A N 1
ATOM 3656 C CA . VAL A 1 486 ? 20.953 41.094 -2.018 1 91.19 486 VAL A CA 1
ATOM 3657 C C . VAL A 1 486 ? 22.438 40.781 -2.191 1 91.19 486 VAL A C 1
ATOM 3659 O O . VAL A 1 486 ? 22.969 39.875 -1.55 1 91.19 486 VAL A O 1
ATOM 3662 N N . LYS A 1 487 ? 23.156 41.531 -2.973 1 88.56 487 LYS A N 1
ATOM 3663 C CA . LYS A 1 487 ? 24.578 41.312 -3.256 1 88.56 487 LYS A CA 1
ATOM 3664 C C . LYS A 1 487 ? 25.422 41.5 -2.002 1 88.56 487 LYS A C 1
ATOM 3666 O O . LYS A 1 487 ? 26.484 40.875 -1.865 1 88.56 487 LYS A O 1
ATOM 3671 N N . GLU A 1 488 ? 24.938 42.219 -1.164 1 90.38 488 GLU A N 1
ATOM 3672 C CA . GLU A 1 488 ? 25.656 42.5 0.084 1 90.38 488 GLU A CA 1
ATOM 3673 C C . GLU A 1 488 ? 25.516 41.312 1.052 1 90.38 488 GLU A C 1
ATOM 3675 O O . GLU A 1 488 ? 26.328 41.188 1.977 1 90.38 488 GLU A O 1
ATOM 3680 N N . ARG A 1 489 ? 24.609 40.5 0.77 1 89 489 ARG A N 1
ATOM 3681 C CA . ARG A 1 489 ? 24.266 39.5 1.772 1 89 489 ARG A CA 1
ATOM 3682 C C . ARG A 1 489 ? 24.469 38.094 1.23 1 89 489 ARG A C 1
ATOM 3684 O O . ARG A 1 489 ? 24.641 37.156 2 1 89 489 ARG A O 1
ATOM 3691 N N . LEU A 1 490 ? 24.406 38.031 -0.069 1 88.88 490 LEU A N 1
ATOM 3692 C CA . LEU A 1 490 ? 24.578 36.719 -0.701 1 88.88 490 LEU A CA 1
ATOM 3693 C C . LEU A 1 490 ? 25.719 36.75 -1.716 1 88.88 490 LEU A C 1
ATOM 3695 O O . LEU A 1 490 ? 26.125 37.844 -2.154 1 88.88 490 LEU A O 1
ATOM 3699 N N . ALA A 1 491 ? 26.234 35.531 -2.008 1 82.62 491 ALA A N 1
ATOM 3700 C CA . ALA A 1 491 ? 27.234 35.438 -3.064 1 82.62 491 ALA A CA 1
ATOM 3701 C C . ALA A 1 491 ? 26.719 36.031 -4.375 1 82.62 491 ALA A C 1
ATOM 3703 O O . ALA A 1 491 ? 25.516 35.938 -4.672 1 82.62 491 ALA A O 1
ATOM 3704 N N . ALA A 1 492 ? 27.578 36.562 -5.148 1 80.44 492 ALA A N 1
ATOM 3705 C CA . ALA A 1 492 ? 27.266 37.312 -6.348 1 80.44 492 ALA A CA 1
ATOM 3706 C C . ALA A 1 492 ? 26.469 36.469 -7.344 1 80.44 492 ALA A C 1
ATOM 3708 O O . ALA A 1 492 ? 25.625 37 -8.086 1 80.44 492 ALA A O 1
ATOM 3709 N N . TYR A 1 493 ? 26.688 35.25 -7.363 1 80.56 493 TYR A N 1
ATOM 3710 C CA . TYR A 1 493 ? 26.016 34.406 -8.367 1 80.56 493 TYR A CA 1
ATOM 3711 C C . TYR A 1 493 ? 24.594 34.094 -7.945 1 80.56 493 TYR A C 1
ATOM 3713 O O . TYR A 1 493 ? 23.812 33.594 -8.742 1 80.56 493 TYR A O 1
ATOM 3721 N N . LYS A 1 494 ? 24.141 34.406 -6.762 1 84.44 494 LYS A N 1
ATOM 3722 C CA . LYS A 1 494 ? 22.828 34.062 -6.227 1 84.44 494 LYS A CA 1
ATOM 3723 C C . LYS A 1 494 ? 21.828 35.188 -6.426 1 84.44 494 LYS A C 1
ATOM 3725 O O . LYS A 1 494 ? 20.609 34.938 -6.383 1 84.44 494 LYS A O 1
ATOM 3730 N N . TYR A 1 495 ? 22.312 36.375 -6.586 1 87.06 495 TYR A N 1
ATOM 3731 C CA . TYR A 1 495 ? 21.375 37.5 -6.609 1 87.06 495 TYR A CA 1
ATOM 3732 C C . TYR A 1 495 ? 20.5 37.438 -7.852 1 87.06 495 TYR A C 1
ATOM 3734 O O . TYR A 1 495 ? 20.906 36.906 -8.883 1 87.06 495 TYR A O 1
ATOM 3742 N N . PRO A 1 496 ? 19.266 37.969 -7.789 1 91.62 496 PRO A N 1
ATOM 3743 C CA . PRO A 1 496 ? 18.375 37.969 -8.953 1 91.62 496 PRO A CA 1
ATOM 3744 C C . PRO A 1 496 ? 18.844 38.906 -10.062 1 91.62 496 PRO A C 1
ATOM 3746 O O . PRO A 1 496 ? 19 40.094 -9.828 1 91.62 496 PRO A O 1
ATOM 3749 N N . ARG A 1 497 ? 18.984 38.375 -11.18 1 88.31 497 ARG A N 1
ATOM 3750 C CA . ARG A 1 497 ? 19.422 39.156 -12.328 1 88.31 497 ARG A CA 1
ATOM 3751 C C . ARG A 1 497 ? 18.281 40.031 -12.836 1 88.31 497 ARG A C 1
ATOM 3753 O O . ARG A 1 497 ? 18.531 41.094 -13.445 1 88.31 497 ARG A O 1
ATOM 3760 N N . ALA A 1 498 ? 17.109 39.562 -12.648 1 91.12 498 ALA A N 1
ATOM 3761 C CA . ALA A 1 498 ? 15.914 40.312 -13.008 1 91.12 498 ALA A CA 1
ATOM 3762 C C . ALA A 1 498 ? 14.938 40.375 -11.836 1 91.12 498 ALA A C 1
ATOM 3764 O O . ALA A 1 498 ? 14.797 39.438 -11.078 1 91.12 498 ALA A O 1
ATOM 3765 N N . ILE A 1 499 ? 14.312 41.562 -11.688 1 94.25 499 ILE A N 1
ATOM 3766 C CA . ILE A 1 499 ? 13.312 41.75 -10.648 1 94.25 499 ILE A CA 1
ATOM 3767 C C . ILE A 1 499 ? 12.031 42.344 -11.25 1 94.25 499 ILE A C 1
ATOM 3769 O O . ILE A 1 499 ? 12.086 43.312 -12.023 1 94.25 499 ILE A O 1
ATOM 3773 N N . GLU A 1 500 ? 10.984 41.719 -11.016 1 94 500 GLU A N 1
ATOM 3774 C CA . GLU A 1 500 ? 9.672 42.219 -11.398 1 94 500 GLU A CA 1
ATOM 3775 C C . GLU A 1 500 ? 8.797 42.469 -10.172 1 94 500 GLU A C 1
ATOM 3777 O O . GLU A 1 500 ? 8.602 41.562 -9.344 1 94 500 GLU A O 1
ATOM 3782 N N . PHE A 1 501 ? 8.336 43.688 -10.07 1 94 501 PHE A N 1
ATOM 3783 C CA . PHE A 1 501 ? 7.422 44.031 -8.984 1 94 501 PHE A CA 1
ATOM 3784 C C . PHE A 1 501 ? 5.992 43.656 -9.352 1 94 501 PHE A C 1
ATOM 3786 O O . PHE A 1 501 ? 5.504 44.031 -10.422 1 94 501 PHE A O 1
ATOM 3793 N N . VAL A 1 502 ? 5.414 42.875 -8.5 1 92.81 502 VAL A N 1
ATOM 3794 C CA . VAL A 1 502 ? 4.047 42.438 -8.75 1 92.81 502 VAL A CA 1
ATOM 3795 C C . VAL A 1 502 ? 3.164 42.75 -7.551 1 92.81 502 VAL A C 1
ATOM 3797 O O . VAL A 1 502 ? 3.666 43 -6.453 1 92.81 502 VAL A O 1
ATOM 3800 N N . ASP A 1 503 ? 1.843 42.75 -7.828 1 88.88 503 ASP A N 1
ATOM 3801 C CA . ASP A 1 503 ? 0.901 43.094 -6.762 1 88.88 503 ASP A CA 1
ATOM 3802 C C . ASP A 1 503 ? 0.688 41.875 -5.832 1 88.88 503 ASP A C 1
ATOM 3804 O O . ASP A 1 503 ? 0.472 42.062 -4.629 1 88.88 503 ASP A O 1
ATOM 3808 N N . THR A 1 504 ? 0.639 40.719 -6.418 1 88.19 504 THR A N 1
ATOM 3809 C CA . THR A 1 504 ? 0.417 39.5 -5.648 1 88.19 504 THR A CA 1
ATOM 3810 C C . THR A 1 504 ? 1.201 38.344 -6.242 1 88.19 504 THR A C 1
ATOM 3812 O O . THR A 1 504 ? 1.602 38.375 -7.406 1 88.19 504 THR A O 1
ATOM 3815 N N . LEU A 1 505 ? 1.519 37.344 -5.387 1 89.44 505 LEU A N 1
ATOM 3816 C CA . LEU A 1 505 ? 2.129 36.094 -5.828 1 89.44 505 LEU A CA 1
ATOM 3817 C C . LEU A 1 505 ? 1.117 34.969 -5.793 1 89.44 505 LEU A C 1
ATOM 3819 O O . LEU A 1 505 ? 0.268 34.906 -4.902 1 89.44 505 LEU A O 1
ATOM 3823 N N . PRO A 1 506 ? 1.2 34.094 -6.812 1 86.25 506 PRO A N 1
ATOM 3824 C CA . PRO A 1 506 ? 0.302 32.938 -6.777 1 86.25 506 PRO A CA 1
ATOM 3825 C C . PRO A 1 506 ? 0.58 32 -5.598 1 86.25 506 PRO A C 1
ATOM 3827 O O . PRO A 1 506 ? 1.73 31.641 -5.359 1 86.25 506 PRO A O 1
ATOM 3830 N N . LYS A 1 507 ? -0.493 31.625 -4.855 1 77.44 507 LYS A N 1
ATOM 3831 C CA . LYS A 1 507 ? -0.349 30.766 -3.682 1 77.44 507 LYS A CA 1
ATOM 3832 C C . LYS A 1 507 ? -1.406 29.672 -3.674 1 77.44 507 LYS A C 1
ATOM 3834 O O . LYS A 1 507 ? -2.477 29.828 -4.266 1 77.44 507 LYS A O 1
ATOM 3839 N N . THR A 1 508 ? -0.954 28.547 -3.064 1 67.81 508 THR A N 1
ATOM 3840 C CA . THR A 1 508 ? -1.943 27.531 -2.76 1 67.81 508 THR A CA 1
ATOM 3841 C C . THR A 1 508 ? -2.912 28.016 -1.685 1 67.81 508 THR A C 1
ATOM 3843 O O . THR A 1 508 ? -2.736 29.094 -1.126 1 67.81 508 THR A O 1
ATOM 3846 N N . ALA A 1 509 ? -3.859 27.094 -1.465 1 60.56 509 ALA A N 1
ATOM 3847 C CA . ALA A 1 509 ? -4.848 27.422 -0.438 1 60.56 509 ALA A CA 1
ATOM 3848 C C . ALA A 1 509 ? -4.199 27.5 0.94 1 60.56 509 ALA A C 1
ATOM 3850 O O . ALA A 1 509 ? -4.699 28.203 1.824 1 60.56 509 ALA A O 1
ATOM 3851 N N . THR A 1 510 ? -3.066 26.859 1.023 1 58.16 510 THR A N 1
ATOM 3852 C CA . THR A 1 510 ? -2.396 26.875 2.32 1 58.16 510 THR A CA 1
ATOM 3853 C C . THR A 1 510 ? -1.347 27.969 2.383 1 58.16 510 THR A C 1
ATOM 3855 O O . THR A 1 510 ? -0.621 28.094 3.373 1 58.16 510 THR A O 1
ATOM 3858 N N . GLY A 1 511 ? -1.247 28.812 1.303 1 64.88 511 GLY A N 1
ATOM 3859 C CA . GLY A 1 511 ? -0.367 29.969 1.351 1 64.88 511 GLY A CA 1
ATOM 3860 C C . GLY A 1 511 ? 0.994 29.703 0.733 1 64.88 511 GLY A C 1
ATOM 3861 O O . GLY A 1 511 ? 1.835 30.609 0.67 1 64.88 511 GLY A O 1
ATOM 3862 N N . LYS A 1 512 ? 1.132 28.469 0.252 1 68.38 512 LYS A N 1
ATOM 3863 C CA . LYS A 1 512 ? 2.416 28.141 -0.365 1 68.38 512 LYS A CA 1
ATOM 3864 C C . LYS A 1 512 ? 2.541 28.797 -1.739 1 68.38 512 LYS A C 1
ATOM 3866 O O . LYS A 1 512 ? 1.608 28.75 -2.543 1 68.38 512 LYS A O 1
ATOM 3871 N N . ILE A 1 513 ? 3.627 29.547 -1.952 1 77.12 513 ILE A N 1
ATOM 3872 C CA . ILE A 1 513 ? 3.861 30.188 -3.244 1 77.12 513 ILE A CA 1
ATOM 3873 C C . ILE A 1 513 ? 3.945 29.125 -4.336 1 77.12 513 ILE A C 1
ATOM 3875 O O . ILE A 1 513 ? 4.648 28.125 -4.184 1 77.12 513 ILE A O 1
ATOM 3879 N N . GLN A 1 514 ? 3.141 29.281 -5.344 1 79.62 514 GLN A N 1
ATOM 3880 C CA . GLN A 1 514 ? 3.15 28.391 -6.492 1 79.62 514 GLN A CA 1
ATOM 3881 C C . GLN A 1 514 ? 4.113 28.875 -7.57 1 79.62 514 GLN A C 1
ATOM 3883 O O . GLN A 1 514 ? 3.691 29.453 -8.57 1 79.62 514 GLN A O 1
ATOM 3888 N N . ARG A 1 515 ? 5.348 28.547 -7.527 1 85.44 515 ARG A N 1
ATOM 3889 C CA . ARG A 1 515 ? 6.398 29.031 -8.414 1 85.44 515 ARG A CA 1
ATOM 3890 C C . ARG A 1 515 ? 6.195 28.516 -9.836 1 85.44 515 ARG A C 1
ATOM 3892 O O . ARG A 1 515 ? 6.57 29.188 -10.805 1 85.44 515 ARG A O 1
ATOM 3899 N N . PHE A 1 516 ? 5.578 27.312 -9.898 1 81.69 516 PHE A N 1
ATOM 3900 C CA . PHE A 1 516 ? 5.375 26.75 -11.227 1 81.69 516 PHE A CA 1
ATOM 3901 C C . PHE A 1 516 ? 4.516 27.672 -12.078 1 81.69 516 PHE A C 1
ATOM 3903 O O . PHE A 1 516 ? 4.734 27.797 -13.289 1 81.69 516 PHE A O 1
ATOM 3910 N N . MET A 1 517 ? 3.604 28.359 -11.477 1 84.38 517 MET A N 1
ATOM 3911 C CA . MET A 1 517 ? 2.744 29.281 -12.203 1 84.38 517 MET A CA 1
ATOM 3912 C C . MET A 1 517 ? 3.545 30.469 -12.734 1 84.38 517 MET A C 1
ATOM 3914 O O . MET A 1 517 ? 3.262 30.984 -13.812 1 84.38 517 MET A O 1
ATOM 3918 N N . LEU A 1 518 ? 4.559 30.875 -11.969 1 89.56 518 LEU A N 1
ATOM 3919 C CA . LEU A 1 518 ? 5.426 31.969 -12.383 1 89.56 518 LEU A CA 1
ATOM 3920 C C . LEU A 1 518 ? 6.332 31.547 -13.531 1 89.56 518 LEU A C 1
ATOM 3922 O O . LEU A 1 518 ? 6.562 32.312 -14.469 1 89.56 518 LEU A O 1
ATOM 3926 N N . ARG A 1 519 ? 6.738 30.297 -13.43 1 86.75 519 ARG A N 1
ATOM 3927 C CA . ARG A 1 519 ? 7.559 29.734 -14.508 1 86.75 519 ARG A CA 1
ATOM 3928 C C . ARG A 1 519 ? 6.762 29.641 -15.805 1 86.75 519 ARG A C 1
ATOM 3930 O O . ARG A 1 519 ? 7.262 29.984 -16.875 1 86.75 519 ARG A O 1
ATOM 3937 N N . GLU A 1 520 ? 5.562 29.141 -15.641 1 86 520 GLU A N 1
ATOM 3938 C CA . GLU A 1 520 ? 4.699 29.016 -16.812 1 86 520 GLU A CA 1
ATOM 3939 C C . GLU A 1 520 ? 4.414 30.375 -17.438 1 86 520 GLU A C 1
ATOM 3941 O O . GLU A 1 520 ? 4.383 30.516 -18.656 1 86 520 GLU A O 1
ATOM 3946 N N . ARG A 1 521 ? 4.207 31.328 -16.656 1 86.81 521 ARG A N 1
ATOM 3947 C CA . ARG A 1 521 ? 3.98 32.688 -17.109 1 86.81 521 ARG A CA 1
ATOM 3948 C C . ARG A 1 521 ? 5.18 33.219 -17.891 1 86.81 521 ARG A C 1
ATOM 3950 O O . ARG A 1 521 ? 5.016 33.844 -18.938 1 86.81 521 ARG A O 1
ATOM 3957 N N . GLU A 1 522 ? 6.355 32.969 -17.391 1 86.88 522 GLU A N 1
ATOM 3958 C CA . GLU A 1 522 ? 7.574 33.438 -18.047 1 86.88 522 GLU A CA 1
ATOM 3959 C C . GLU A 1 522 ? 7.82 32.688 -19.359 1 86.88 522 GLU A C 1
ATOM 3961 O O . GLU A 1 522 ? 8.312 33.281 -20.328 1 86.88 522 GLU A O 1
ATOM 3966 N N . LEU A 1 523 ? 7.484 31.375 -19.312 1 81.56 523 LEU A N 1
ATOM 3967 C CA . LEU A 1 523 ? 7.641 30.594 -20.531 1 81.56 523 LEU A CA 1
ATOM 3968 C C . LEU A 1 523 ? 6.672 31.062 -21.609 1 81.56 523 LEU A C 1
ATOM 3970 O O . LEU A 1 523 ? 7.035 31.156 -22.781 1 81.56 523 LEU A O 1
ATOM 3974 N N . LYS A 1 524 ? 5.477 31.375 -21.219 1 81.81 524 LYS A N 1
ATOM 3975 C CA . LYS A 1 524 ? 4.492 31.906 -22.156 1 81.81 524 LYS A CA 1
ATOM 3976 C C . LYS A 1 524 ? 4.918 33.25 -22.688 1 81.81 524 LYS A C 1
ATOM 3978 O O . LYS A 1 524 ? 4.789 33.531 -23.891 1 81.81 524 LYS A O 1
ATOM 3983 N N . ALA A 1 525 ? 5.414 34.031 -21.828 1 78.06 525 ALA A N 1
ATOM 3984 C CA . ALA A 1 525 ? 5.871 35.375 -22.219 1 78.06 525 ALA A CA 1
ATOM 3985 C C . ALA A 1 525 ? 7.062 35.281 -23.172 1 78.06 525 ALA A C 1
ATOM 3987 O O . ALA A 1 525 ? 7.164 36.062 -24.125 1 78.06 525 ALA A O 1
ATOM 3988 N N . ALA A 1 526 ? 7.922 34.438 -22.922 1 76.88 526 ALA A N 1
ATOM 3989 C CA . ALA A 1 526 ? 9.07 34.219 -23.797 1 76.88 526 ALA A CA 1
ATOM 3990 C C . ALA A 1 526 ? 8.633 33.719 -25.172 1 76.88 526 ALA A C 1
ATOM 3992 O O . ALA A 1 526 ? 9.195 34.156 -26.188 1 76.88 526 ALA A O 1
ATOM 3993 N N . ALA A 1 527 ? 7.73 32.812 -25.141 1 69.06 527 ALA A N 1
ATOM 3994 C CA . ALA A 1 527 ? 7.219 32.281 -26.406 1 69.06 527 ALA A CA 1
ATOM 3995 C C . ALA A 1 527 ? 6.559 33.375 -27.234 1 69.06 527 ALA A C 1
ATOM 3997 O O . ALA A 1 527 ? 6.734 33.406 -28.453 1 69.06 527 ALA A O 1
ATOM 3998 N N . GLU A 1 528 ? 5.848 34.219 -26.578 1 73.19 528 GLU A N 1
ATOM 3999 C CA . GLU A 1 528 ? 5.184 35.344 -27.234 1 73.19 528 GLU A CA 1
ATOM 4000 C C . GLU A 1 528 ? 6.199 36.344 -27.781 1 73.19 528 GLU A C 1
ATOM 4002 O O . GLU A 1 528 ? 6.023 36.875 -28.859 1 73.19 528 GLU A O 1
ATOM 4007 N N . ARG A 1 529 ? 7.191 36.5 -27.062 1 67.56 529 ARG A N 1
ATOM 4008 C CA . ARG A 1 529 ? 8.25 37.406 -27.516 1 67.56 529 ARG A CA 1
ATOM 4009 C C . ARG A 1 529 ? 8.992 36.812 -28.703 1 67.56 529 ARG A C 1
ATOM 4011 O O . ARG A 1 529 ? 9.398 37.562 -29.609 1 67.56 529 ARG A O 1
ATOM 4018 N N . ALA A 1 530 ? 9.133 35.5 -28.562 1 67.94 530 ALA A N 1
ATOM 4019 C CA . ALA A 1 530 ? 9.805 34.812 -29.672 1 67.94 530 ALA A CA 1
ATOM 4020 C C . ALA A 1 530 ? 8.953 34.875 -30.938 1 67.94 530 ALA A C 1
ATOM 4022 O O . ALA A 1 530 ? 9.477 35.031 -32.031 1 67.94 530 ALA A O 1
ATOM 4023 N N . VAL A 1 531 ? 7.637 34.719 -30.859 1 66.56 531 VAL A N 1
ATOM 4024 C CA . VAL A 1 531 ? 6.719 34.812 -32 1 66.56 531 VAL A CA 1
ATOM 4025 C C . VAL A 1 531 ? 6.68 36.25 -32.531 1 66.56 531 VAL A C 1
ATOM 4027 O O . VAL A 1 531 ? 6.648 36.469 -33.75 1 66.56 531 VAL A O 1
ATOM 4030 N N . ALA A 1 532 ? 6.801 37.156 -31.688 1 64.94 532 ALA A N 1
ATOM 4031 C CA . ALA A 1 532 ? 6.777 38.562 -32.094 1 64.94 532 ALA A CA 1
ATOM 4032 C C . ALA A 1 532 ? 8.086 38.969 -32.781 1 64.94 532 ALA A C 1
ATOM 4034 O O . ALA A 1 532 ? 8.102 39.812 -33.688 1 64.94 532 ALA A O 1
ATOM 4035 N N . ALA A 1 533 ? 8.992 38.344 -32.375 1 57.09 533 ALA A N 1
ATOM 4036 C CA . ALA A 1 533 ? 10.297 38.656 -32.969 1 57.09 533 ALA A CA 1
ATOM 4037 C C . ALA A 1 533 ? 10.516 37.844 -34.25 1 57.09 533 ALA A C 1
ATOM 4039 O O . ALA A 1 533 ? 11.367 38.219 -35.062 1 57.09 533 ALA A O 1
ATOM 4040 N N . ALA A 1 534 ? 9.656 36.969 -34.469 1 50.84 534 ALA A N 1
ATOM 4041 C CA . ALA A 1 534 ? 9.773 36.219 -35.719 1 50.84 534 ALA A CA 1
ATOM 4042 C C . ALA A 1 534 ? 8.898 36.812 -36.812 1 50.84 534 ALA A C 1
ATOM 4044 O O . ALA A 1 534 ? 7.789 37.281 -36.531 1 50.84 534 ALA A O 1
ATOM 4045 N N . MET B 1 1 ? 25.203 3.197 -14.477 1 25.47 1 MET B N 1
ATOM 4046 C CA . MET B 1 1 ? 24.234 3.426 -15.547 1 25.47 1 MET B CA 1
ATOM 4047 C C . MET B 1 1 ? 22.828 3.137 -15.062 1 25.47 1 MET B C 1
ATOM 4049 O O . MET B 1 1 ? 22.5 2.002 -14.695 1 25.47 1 MET B O 1
ATOM 4053 N N . THR B 1 2 ? 22.281 4.074 -14.344 1 31.45 2 THR B N 1
ATOM 4054 C CA . THR B 1 2 ? 20.938 3.99 -13.812 1 31.45 2 THR B CA 1
ATOM 4055 C C . THR B 1 2 ? 19.938 3.6 -14.906 1 31.45 2 THR B C 1
ATOM 4057 O O . THR B 1 2 ? 19.656 4.395 -15.797 1 31.45 2 THR B O 1
ATOM 4060 N N . ALA B 1 3 ? 20.062 2.391 -15.359 1 34.25 3 ALA B N 1
ATOM 4061 C CA . ALA B 1 3 ? 19.219 1.967 -16.469 1 34.25 3 ALA B CA 1
ATOM 4062 C C . ALA B 1 3 ? 17.766 2.396 -16.25 1 34.25 3 ALA B C 1
ATOM 4064 O O . ALA B 1 3 ? 17.188 2.133 -15.188 1 34.25 3 ALA B O 1
ATOM 4065 N N . THR B 1 4 ? 17.438 3.432 -16.812 1 37.91 4 THR B N 1
ATOM 4066 C CA . THR B 1 4 ? 16.016 3.791 -16.922 1 37.91 4 THR B CA 1
ATOM 4067 C C . THR B 1 4 ? 15.172 2.555 -17.203 1 37.91 4 THR B C 1
ATOM 4069 O O . THR B 1 4 ? 15.461 1.778 -18.109 1 37.91 4 THR B O 1
ATOM 4072 N N . PRO B 1 5 ? 14.484 2.023 -16.281 1 40.69 5 PRO B N 1
ATOM 4073 C CA . PRO B 1 5 ? 13.641 0.886 -16.672 1 40.69 5 PRO B CA 1
ATOM 4074 C C . PRO B 1 5 ? 13.062 1.028 -18.078 1 40.69 5 PRO B C 1
ATOM 4076 O O . PRO B 1 5 ? 12.641 2.121 -18.469 1 40.69 5 PRO B O 1
ATOM 4079 N N . ALA B 1 6 ? 13.555 0.275 -19.062 1 43.03 6 ALA B N 1
ATOM 4080 C CA . ALA B 1 6 ? 13 0.231 -20.406 1 43.03 6 ALA B CA 1
ATOM 4081 C C . ALA B 1 6 ? 11.477 0.295 -20.375 1 43.03 6 ALA B C 1
ATOM 4083 O O . ALA B 1 6 ? 10.844 -0.271 -19.484 1 43.03 6 ALA B O 1
ATOM 4084 N N . GLU B 1 7 ? 10.773 1.319 -20.938 1 50.88 7 GLU B N 1
ATOM 4085 C CA . GLU B 1 7 ? 9.336 1.427 -21.172 1 50.88 7 GLU B CA 1
ATOM 4086 C C . GLU B 1 7 ? 8.734 0.075 -21.547 1 50.88 7 GLU B C 1
ATOM 4088 O O . GLU B 1 7 ? 9.281 -0.644 -22.375 1 50.88 7 GLU B O 1
ATOM 4093 N N . PRO B 1 8 ? 7.797 -0.416 -20.688 1 56.03 8 PRO B N 1
ATOM 4094 C CA . PRO B 1 8 ? 7.176 -1.664 -21.141 1 56.03 8 PRO B CA 1
ATOM 4095 C C . PRO B 1 8 ? 6.715 -1.6 -22.594 1 56.03 8 PRO B C 1
ATOM 4097 O O . PRO B 1 8 ? 6.152 -0.588 -23.016 1 56.03 8 PRO B O 1
ATOM 4100 N N . PRO B 1 9 ? 7.133 -2.533 -23.344 1 65.75 9 PRO B N 1
ATOM 4101 C CA . PRO B 1 9 ? 6.781 -2.588 -24.766 1 65.75 9 PRO B CA 1
ATOM 4102 C C . PRO B 1 9 ? 5.273 -2.682 -25 1 65.75 9 PRO B C 1
ATOM 4104 O O . PRO B 1 9 ? 4.824 -2.73 -26.141 1 65.75 9 PRO B O 1
ATOM 4107 N N . VAL B 1 10 ? 4.449 -2.68 -23.812 1 76.31 10 VAL B N 1
ATOM 4108 C CA . VAL B 1 10 ? 3.012 -2.896 -23.922 1 76.31 10 VAL B CA 1
ATOM 4109 C C . VAL B 1 10 ? 2.262 -1.664 -23.422 1 76.31 10 VAL B C 1
ATOM 4111 O O . VAL B 1 10 ? 2.711 -0.992 -22.484 1 76.31 10 VAL B O 1
ATOM 4114 N N . ARG B 1 11 ? 1.176 -1.354 -24.094 1 80.31 11 ARG B N 1
ATOM 4115 C CA . ARG B 1 11 ? 0.342 -0.224 -23.703 1 80.31 11 ARG B CA 1
ATOM 4116 C C . ARG B 1 11 ? -0.264 -0.444 -22.312 1 80.31 11 ARG B C 1
ATOM 4118 O O . ARG B 1 11 ? -0.832 -1.504 -22.047 1 80.31 11 ARG B O 1
ATOM 4125 N N . PRO B 1 12 ? -0.139 0.486 -21.484 1 85.62 12 PRO B N 1
ATOM 4126 C CA . PRO B 1 12 ? -0.769 0.365 -20.156 1 85.62 12 PRO B CA 1
ATOM 4127 C C . PRO B 1 12 ? -2.295 0.371 -20.234 1 85.62 12 PRO B C 1
ATOM 4129 O O . PRO B 1 12 ? -2.867 0.873 -21.203 1 85.62 12 PRO B O 1
ATOM 4132 N N . PRO B 1 13 ? -2.848 -0.296 -19.219 1 87 13 PRO B N 1
ATOM 4133 C CA . PRO B 1 13 ? -4.309 -0.241 -19.203 1 87 13 PRO B CA 1
ATOM 4134 C C . PRO B 1 13 ? -4.844 1.184 -19.078 1 87 13 PRO B C 1
ATOM 4136 O O . PRO B 1 13 ? -4.145 2.066 -18.578 1 87 13 PRO B O 1
ATOM 4139 N N . GLY B 1 14 ? -5.98 1.479 -19.594 1 79.31 14 GLY B N 1
ATOM 4140 C CA . GLY B 1 14 ? -6.602 2.793 -19.5 1 79.31 14 GLY B CA 1
ATOM 4141 C C . GLY B 1 14 ? -6.941 3.191 -18.078 1 79.31 14 GLY B C 1
ATOM 4142 O O . GLY B 1 14 ? -6.746 2.408 -17.141 1 79.31 14 GLY B O 1
ATOM 4143 N N . THR B 1 15 ? -7.41 4.395 -17.891 1 78.88 15 THR B N 1
ATOM 4144 C CA . THR B 1 15 ? -7.719 4.973 -16.578 1 78.88 15 THR B CA 1
ATOM 4145 C C . THR B 1 15 ? -8.828 4.188 -15.891 1 78.88 15 THR B C 1
ATOM 4147 O O . THR B 1 15 ? -8.797 4.004 -14.672 1 78.88 15 THR B O 1
ATOM 4150 N N . SER B 1 16 ? -9.82 3.764 -16.688 1 90 16 SER B N 1
ATOM 4151 C CA . SER B 1 16 ? -10.836 2.842 -16.188 1 90 16 SER B CA 1
ATOM 4152 C C . SER B 1 16 ? -10.539 1.408 -16.609 1 90 16 SER B C 1
ATOM 4154 O O . SER B 1 16 ? -10.398 1.121 -17.812 1 90 16 SER B O 1
ATOM 4156 N N . PHE B 1 17 ? -10.367 0.54 -15.625 1 96.81 17 PHE B N 1
ATOM 4157 C CA . PHE B 1 17 ? -9.945 -0.816 -15.953 1 96.81 17 PHE B CA 1
ATOM 4158 C C . PHE B 1 17 ? -10.461 -1.809 -14.914 1 96.81 17 PHE B C 1
ATOM 4160 O O . PHE B 1 17 ? -10.227 -1.642 -13.719 1 96.81 17 PHE B O 1
ATOM 4167 N N . ASN B 1 18 ? -11.195 -2.713 -15.359 1 98.38 18 ASN B N 1
ATOM 4168 C CA . ASN B 1 18 ? -11.617 -3.9 -14.625 1 98.38 18 ASN B CA 1
ATOM 4169 C C . ASN B 1 18 ? -11.102 -5.18 -15.273 1 98.38 18 ASN B C 1
ATOM 4171 O O . ASN B 1 18 ? -11.453 -5.488 -16.422 1 98.38 18 ASN B O 1
ATOM 4175 N N . PHE B 1 19 ? -10.25 -5.887 -14.586 1 98.69 19 PHE B N 1
ATOM 4176 C CA . PHE B 1 19 ? -9.539 -6.996 -15.211 1 98.69 19 PHE B CA 1
ATOM 4177 C C . PHE B 1 19 ? -10.516 -8.047 -15.727 1 98.69 19 PHE B C 1
ATOM 4179 O O . PHE B 1 19 ? -10.328 -8.594 -16.812 1 98.69 19 PHE B O 1
ATOM 4186 N N . ALA B 1 20 ? -11.555 -8.398 -14.898 1 98.88 20 ALA B N 1
ATOM 4187 C CA . ALA B 1 20 ? -12.57 -9.344 -15.359 1 98.88 20 ALA B CA 1
ATOM 4188 C C . ALA B 1 20 ? -13.266 -8.836 -16.625 1 98.88 20 ALA B C 1
ATOM 4190 O O . ALA B 1 20 ? -13.43 -9.586 -17.594 1 98.88 20 ALA B O 1
ATOM 4191 N N . GLY B 1 21 ? -13.625 -7.551 -16.578 1 98.62 21 GLY B N 1
ATOM 4192 C CA . GLY B 1 21 ? -14.203 -6.945 -17.766 1 98.62 21 GLY B CA 1
ATOM 4193 C C . GLY B 1 21 ? -13.289 -7.008 -18.969 1 98.62 21 GLY B C 1
ATOM 4194 O O . GLY B 1 21 ? -13.75 -7.25 -20.094 1 98.62 21 GLY B O 1
ATOM 4195 N N . HIS B 1 22 ? -12.055 -6.777 -18.734 1 98.06 22 HIS B N 1
ATOM 4196 C CA . HIS B 1 22 ? -11.055 -6.828 -19.797 1 98.06 22 HIS B CA 1
ATOM 4197 C C . HIS B 1 22 ? -10.992 -8.211 -20.438 1 98.06 22 HIS B C 1
ATOM 4199 O O . HIS B 1 22 ? -11.031 -8.344 -21.656 1 98.06 22 HIS B O 1
ATOM 4205 N N . LEU B 1 23 ? -10.938 -9.289 -19.641 1 98.62 23 LEU B N 1
ATOM 4206 C CA . LEU B 1 23 ? -10.852 -10.648 -20.156 1 98.62 23 LEU B CA 1
ATOM 4207 C C . LEU B 1 23 ? -12.109 -11.016 -20.938 1 98.62 23 LEU B C 1
ATOM 4209 O O . LEU B 1 23 ? -12.031 -11.648 -21.984 1 98.62 23 LEU B O 1
ATOM 4213 N N . LEU B 1 24 ? -13.281 -10.672 -20.391 1 98.62 24 LEU B N 1
ATOM 4214 C CA . LEU B 1 24 ? -14.523 -10.938 -21.109 1 98.62 24 LEU B CA 1
ATOM 4215 C C . LEU B 1 24 ? -14.531 -10.227 -22.453 1 98.62 24 LEU B C 1
ATOM 4217 O O . LEU B 1 24 ? -14.961 -10.797 -23.453 1 98.62 24 LEU B O 1
ATOM 4221 N N . GLY B 1 25 ? -14.039 -8.984 -22.438 1 97.94 25 GLY B N 1
ATOM 4222 C CA . GLY B 1 25 ? -13.953 -8.227 -23.672 1 97.94 25 GLY B CA 1
ATOM 4223 C C . GLY B 1 25 ? -13.039 -8.867 -24.703 1 97.94 25 GLY B C 1
ATOM 4224 O O . GLY B 1 25 ? -13.367 -8.922 -25.891 1 97.94 25 GLY B O 1
ATOM 4225 N N . CYS B 1 26 ? -11.906 -9.344 -24.281 1 96.81 26 CYS B N 1
ATOM 4226 C CA . CYS B 1 26 ? -10.93 -9.992 -25.156 1 96.81 26 CYS B CA 1
ATOM 4227 C C . CYS B 1 26 ? -11.539 -11.203 -25.859 1 96.81 26 CYS B C 1
ATOM 4229 O O . CYS B 1 26 ? -11.117 -11.57 -26.953 1 96.81 26 CYS B O 1
ATOM 4231 N N . ASN B 1 27 ? -12.547 -11.82 -25.25 1 98.44 27 ASN B N 1
ATOM 4232 C CA . ASN B 1 27 ? -13.023 -13.117 -25.734 1 98.44 27 ASN B CA 1
ATOM 4233 C C . ASN B 1 27 ? -14.453 -13.031 -26.25 1 98.44 27 ASN B C 1
ATOM 4235 O O . ASN B 1 27 ? -15.078 -14.055 -26.547 1 98.44 27 ASN B O 1
ATOM 4239 N N . ALA B 1 28 ? -14.961 -11.859 -26.359 1 97.81 28 ALA B N 1
ATOM 4240 C CA . ALA B 1 28 ? -16.344 -11.648 -26.797 1 97.81 28 ALA B CA 1
ATOM 4241 C C . ALA B 1 28 ? -16.578 -12.188 -28.203 1 97.81 28 ALA B C 1
ATOM 4243 O O . ALA B 1 28 ? -17.672 -12.625 -28.531 1 97.81 28 ALA B O 1
ATOM 4244 N N . GLY B 1 29 ? -15.57 -12.266 -29 1 98 29 GLY B N 1
ATOM 4245 C CA . GLY B 1 29 ? -15.688 -12.703 -30.391 1 98 29 GLY B CA 1
ATOM 4246 C C . GLY B 1 29 ? -15.602 -14.211 -30.547 1 98 29 GLY B C 1
ATOM 4247 O O . GLY B 1 29 ? -15.727 -14.727 -31.656 1 98 29 GLY B O 1
ATOM 4248 N N . ARG B 1 30 ? -15.43 -14.953 -29.5 1 98.06 30 ARG B N 1
ATOM 4249 C CA . ARG B 1 30 ? -15.281 -16.406 -29.594 1 98.06 30 ARG B CA 1
ATOM 4250 C C . ARG B 1 30 ? -16.125 -17.109 -28.547 1 98.06 30 ARG B C 1
ATOM 4252 O O . ARG B 1 30 ? -15.625 -17.938 -27.781 1 98.06 30 ARG B O 1
ATOM 4259 N N . ALA B 1 31 ? -17.391 -16.797 -28.469 1 98.06 31 ALA B N 1
ATOM 4260 C CA . ALA B 1 31 ? -18.312 -17.266 -27.453 1 98.06 31 ALA B CA 1
ATOM 4261 C C . ALA B 1 31 ? -18.484 -18.781 -27.516 1 98.06 31 ALA B C 1
ATOM 4263 O O . ALA B 1 31 ? -18.703 -19.438 -26.5 1 98.06 31 ALA B O 1
ATOM 4264 N N . GLY B 1 32 ? -18.359 -19.344 -28.625 1 98.5 32 GLY B N 1
ATOM 4265 C CA . GLY B 1 32 ? -18.609 -20.766 -28.797 1 98.5 32 GLY B CA 1
ATOM 4266 C C . GLY B 1 32 ? -17.406 -21.625 -28.516 1 98.5 32 GLY B C 1
ATOM 4267 O O . GLY B 1 32 ? -17.516 -22.844 -28.391 1 98.5 32 GLY B O 1
ATOM 4268 N N . LYS B 1 33 ? -16.266 -21 -28.359 1 98.75 33 LYS B N 1
ATOM 4269 C CA . LYS B 1 33 ? -15.039 -21.75 -28.094 1 98.75 33 LYS B CA 1
ATOM 4270 C C . LYS B 1 33 ? -14.977 -22.219 -26.641 1 98.75 33 LYS B C 1
ATOM 4272 O O . LYS B 1 33 ? -15.43 -21.516 -25.734 1 98.75 33 LYS B O 1
ATOM 4277 N N . VAL B 1 34 ? -14.375 -23.375 -26.438 1 98.88 34 VAL B N 1
ATOM 4278 C CA . VAL B 1 34 ? -14.234 -23.938 -25.094 1 98.88 34 VAL B CA 1
ATOM 4279 C C . VAL B 1 34 ? -13.156 -23.156 -24.328 1 98.88 34 VAL B C 1
ATOM 4281 O O . VAL B 1 34 ? -12.031 -23.016 -24.812 1 98.88 34 VAL B O 1
ATOM 4284 N N . ALA B 1 35 ? -13.516 -22.656 -23.203 1 98.94 35 ALA B N 1
ATOM 4285 C CA . ALA B 1 35 ? -12.57 -21.969 -22.328 1 98.94 35 ALA B CA 1
ATOM 4286 C C . ALA B 1 35 ? -11.969 -22.938 -21.312 1 98.94 35 ALA B C 1
ATOM 4288 O O . ALA B 1 35 ? -10.75 -22.953 -21.109 1 98.94 35 ALA B O 1
ATOM 4289 N N . TYR B 1 36 ? -12.875 -23.75 -20.734 1 98.94 36 TYR B N 1
ATOM 4290 C CA . TYR B 1 36 ? -12.43 -24.656 -19.688 1 98.94 36 TYR B CA 1
ATOM 4291 C C . TYR B 1 36 ? -12.953 -26.062 -19.922 1 98.94 36 TYR B C 1
ATOM 4293 O O . TYR B 1 36 ? -14.094 -26.25 -20.375 1 98.94 36 TYR B O 1
ATOM 4301 N N . ILE B 1 37 ? -12.148 -27.047 -19.594 1 98.81 37 ILE B N 1
ATOM 4302 C CA . ILE B 1 37 ? -12.5 -28.453 -19.469 1 98.81 37 ILE B CA 1
ATOM 4303 C C . ILE B 1 37 ? -12.164 -28.938 -18.062 1 98.81 37 ILE B C 1
ATOM 4305 O O . ILE B 1 37 ? -11.047 -28.75 -17.594 1 98.81 37 ILE B O 1
ATOM 4309 N N . ASP B 1 38 ? -13.109 -29.422 -17.344 1 97.12 38 ASP B N 1
ATOM 4310 C CA . ASP B 1 38 ? -12.82 -30.062 -16.062 1 97.12 38 ASP B CA 1
ATOM 4311 C C . ASP B 1 38 ? -13.445 -31.453 -15.977 1 97.12 38 ASP B C 1
ATOM 4313 O O . ASP B 1 38 ? -13.797 -32.031 -17 1 97.12 38 ASP B O 1
ATOM 4317 N N . ASP B 1 39 ? -13.445 -32.031 -14.82 1 90.81 39 ASP B N 1
ATOM 4318 C CA . ASP B 1 39 ? -13.891 -33.438 -14.664 1 90.81 39 ASP B CA 1
ATOM 4319 C C . ASP B 1 39 ? -15.383 -33.562 -14.953 1 90.81 39 ASP B C 1
ATOM 4321 O O . ASP B 1 39 ? -15.875 -34.656 -15.227 1 90.81 39 ASP B O 1
ATOM 4325 N N . ASP B 1 40 ? -16.047 -32.469 -14.969 1 92.56 40 ASP B N 1
ATOM 4326 C CA . ASP B 1 40 ? -17.5 -32.531 -15.055 1 92.56 40 ASP B CA 1
ATOM 4327 C C . ASP B 1 40 ? -18 -32.031 -16.422 1 92.56 40 ASP B C 1
ATOM 4329 O O . ASP B 1 40 ? -19.172 -32.188 -16.75 1 92.56 40 ASP B O 1
ATOM 4333 N N . GLY B 1 41 ? -17.125 -31.469 -17.203 1 95.56 41 GLY B N 1
ATOM 4334 C CA . GLY B 1 41 ? -17.562 -31.031 -18.516 1 95.56 41 GLY B CA 1
ATOM 4335 C C . GLY B 1 41 ? -16.781 -29.844 -19.047 1 95.56 41 GLY B C 1
ATOM 4336 O O . GLY B 1 41 ? -15.617 -29.656 -18.703 1 95.56 41 GLY B O 1
ATOM 4337 N N . GLN B 1 42 ? -17.469 -29.188 -20.031 1 98.38 42 GLN B N 1
ATOM 4338 C CA . GLN B 1 42 ? -16.844 -28.062 -20.703 1 98.38 42 GLN B CA 1
ATOM 4339 C C . GLN B 1 42 ? -17.625 -26.781 -20.469 1 98.38 42 GLN B C 1
ATOM 4341 O O . GLN B 1 42 ? -18.828 -26.812 -20.234 1 98.38 42 GLN B O 1
ATOM 4346 N N . LEU B 1 43 ? -16.938 -25.672 -20.453 1 98.69 43 LEU B N 1
ATOM 4347 C CA . LEU B 1 43 ? -17.5 -24.328 -20.375 1 98.69 43 LEU B CA 1
ATOM 4348 C C . LEU B 1 43 ? -16.953 -23.453 -21.484 1 98.69 43 LEU B C 1
ATOM 4350 O O . LEU B 1 43 ? -15.727 -23.312 -21.641 1 98.69 43 LEU B O 1
ATOM 4354 N N . THR B 1 44 ? -17.828 -22.906 -22.281 1 98.88 44 THR B N 1
ATOM 4355 C CA . THR B 1 44 ? -17.406 -22.047 -23.375 1 98.88 44 THR B CA 1
ATOM 4356 C C . THR B 1 44 ? -17.125 -20.641 -22.891 1 98.88 44 THR B C 1
ATOM 4358 O O . THR B 1 44 ? -17.531 -20.266 -21.781 1 98.88 44 THR B O 1
ATOM 4361 N N . TYR B 1 45 ? -16.438 -19.828 -23.688 1 98.88 45 TYR B N 1
ATOM 4362 C CA . TYR B 1 45 ? -16.156 -18.438 -23.344 1 98.88 45 TYR B CA 1
ATOM 4363 C C . TYR B 1 45 ? -17.453 -17.656 -23.188 1 98.88 45 TYR B C 1
ATOM 4365 O O . TYR B 1 45 ? -17.547 -16.766 -22.328 1 98.88 45 TYR B O 1
ATOM 4373 N N . GLY B 1 46 ? -18.438 -17.938 -24.031 1 98.81 46 GLY B N 1
ATOM 4374 C CA . GLY B 1 46 ? -19.734 -17.297 -23.875 1 98.81 46 GLY B CA 1
ATOM 4375 C C . GLY B 1 46 ? -20.406 -17.625 -22.562 1 98.81 46 GLY B C 1
ATOM 4376 O O . GLY B 1 46 ? -20.938 -16.75 -21.891 1 98.81 46 GLY B O 1
ATOM 4377 N N . GLU B 1 47 ? -20.406 -18.922 -22.25 1 98.62 47 GLU B N 1
ATOM 4378 C CA . GLU B 1 47 ? -20.984 -19.359 -20.969 1 98.62 47 GLU B CA 1
ATOM 4379 C C . GLU B 1 47 ? -20.219 -18.766 -19.797 1 98.62 47 GLU B C 1
ATOM 4381 O O . GLU B 1 47 ? -20.812 -18.359 -18.797 1 98.62 47 GLU B O 1
ATOM 4386 N N . LEU B 1 48 ? -18.906 -18.734 -19.891 1 98.81 48 LEU B N 1
ATOM 4387 C CA . LEU B 1 48 ? -18.078 -18.125 -18.859 1 98.81 48 LEU B CA 1
ATOM 4388 C C . LEU B 1 48 ? -18.469 -16.672 -18.641 1 98.81 48 LEU B C 1
ATOM 4390 O O . LEU B 1 48 ? -18.656 -16.25 -17.5 1 98.81 48 LEU B O 1
ATOM 4394 N N . ALA B 1 49 ? -18.625 -15.953 -19.719 1 98.88 49 ALA B N 1
ATOM 4395 C CA . ALA B 1 49 ? -19 -14.539 -19.641 1 98.88 49 ALA B CA 1
ATOM 4396 C C . ALA B 1 49 ? -20.344 -14.359 -18.938 1 98.88 49 ALA B C 1
ATOM 4398 O O . ALA B 1 49 ? -20.484 -13.492 -18.062 1 98.88 49 ALA B O 1
ATOM 4399 N N . GLN B 1 50 ? -21.25 -15.188 -19.266 1 98.69 50 GLN B N 1
ATOM 4400 C CA . GLN B 1 50 ? -22.578 -15.117 -18.656 1 98.69 50 GLN B CA 1
ATOM 4401 C C . GLN B 1 50 ? -22.531 -15.438 -17.172 1 98.69 50 GLN B C 1
ATOM 4403 O O . GLN B 1 50 ? -23.109 -14.719 -16.359 1 98.69 50 GLN B O 1
ATOM 4408 N N . GLN B 1 51 ? -21.859 -16.469 -16.828 1 98.81 51 GLN B N 1
ATOM 4409 C CA . GLN B 1 51 ? -21.828 -16.906 -15.445 1 98.81 51 GLN B CA 1
ATOM 4410 C C . GLN B 1 51 ? -21.047 -15.93 -14.578 1 98.81 51 GLN B C 1
ATOM 4412 O O . GLN B 1 51 ? -21.391 -15.703 -13.414 1 98.81 51 GLN B O 1
ATOM 4417 N N . VAL B 1 52 ? -19.953 -15.336 -15.109 1 98.94 52 VAL B N 1
ATOM 4418 C CA . VAL B 1 52 ? -19.188 -14.32 -14.398 1 98.94 52 VAL B CA 1
ATOM 4419 C C . VAL B 1 52 ? -20.094 -13.141 -14.047 1 98.94 52 VAL B C 1
ATOM 4421 O O . VAL B 1 52 ? -20.109 -12.695 -12.898 1 98.94 52 VAL B O 1
ATOM 4424 N N . ARG B 1 53 ? -20.859 -12.734 -15.008 1 98.88 53 ARG B N 1
ATOM 4425 C CA . ARG B 1 53 ? -21.75 -11.586 -14.812 1 98.88 53 ARG B CA 1
ATOM 4426 C C . ARG B 1 53 ? -22.891 -11.93 -13.859 1 98.88 53 ARG B C 1
ATOM 4428 O O . ARG B 1 53 ? -23.328 -11.086 -13.078 1 98.88 53 ARG B O 1
ATOM 4435 N N . ARG B 1 54 ? -23.391 -13.156 -13.898 1 98.94 54 ARG B N 1
ATOM 4436 C CA . ARG B 1 54 ? -24.422 -13.594 -12.984 1 98.94 54 ARG B CA 1
ATOM 4437 C C . ARG B 1 54 ? -23.906 -13.688 -11.555 1 98.94 54 ARG B C 1
ATOM 4439 O O . ARG B 1 54 ? -24.594 -13.336 -10.602 1 98.94 54 ARG B O 1
ATOM 4446 N N . LEU B 1 55 ? -22.688 -14.203 -11.422 1 98.94 55 LEU B N 1
ATOM 4447 C CA . LEU B 1 55 ? -22.078 -14.258 -10.094 1 98.94 55 LEU B CA 1
ATOM 4448 C C . LEU B 1 55 ? -21.922 -12.859 -9.508 1 98.94 55 LEU B C 1
ATOM 4450 O O . LEU B 1 55 ? -22.188 -12.641 -8.32 1 98.94 55 LEU B O 1
ATOM 4454 N N . ALA B 1 56 ? -21.406 -11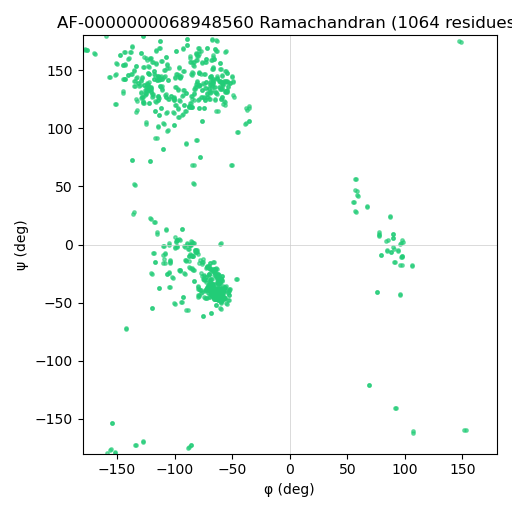.945 -10.352 1 98.94 56 ALA B N 1
ATOM 4455 C CA . ALA B 1 56 ? -21.281 -10.562 -9.914 1 98.94 56 ALA B CA 1
ATOM 4456 C C . ALA B 1 56 ? -22.594 -10.023 -9.383 1 98.94 56 ALA B C 1
ATOM 4458 O O . ALA B 1 56 ? -22.656 -9.461 -8.281 1 98.94 56 ALA B O 1
ATOM 4459 N N . ALA B 1 57 ? -23.656 -10.258 -10.141 1 98.81 57 ALA B N 1
ATOM 4460 C CA . ALA B 1 57 ? -25 -9.82 -9.742 1 98.81 57 ALA B CA 1
ATOM 4461 C C . ALA B 1 57 ? -25.422 -10.5 -8.445 1 98.81 57 ALA B C 1
ATOM 4463 O O . ALA B 1 57 ? -26.031 -9.867 -7.57 1 98.81 57 ALA B O 1
ATOM 4464 N N . ALA B 1 58 ? -25.156 -11.727 -8.328 1 98.62 58 ALA B N 1
ATOM 4465 C CA . ALA B 1 58 ? -25.547 -12.508 -7.164 1 98.62 58 ALA B CA 1
ATOM 4466 C C . ALA B 1 58 ? -24.859 -12 -5.902 1 98.62 58 ALA B C 1
ATOM 4468 O O . ALA B 1 58 ? -25.5 -11.891 -4.848 1 98.62 58 ALA B O 1
ATOM 4469 N N . LEU B 1 59 ? -23.562 -11.734 -5.984 1 98.62 59 LEU B N 1
ATOM 4470 C CA . LEU B 1 59 ? -22.828 -11.242 -4.828 1 98.62 59 LEU B CA 1
ATOM 4471 C C . LEU B 1 59 ? -23.359 -9.883 -4.383 1 98.62 59 LEU B C 1
ATOM 4473 O O . LEU B 1 59 ? -23.578 -9.648 -3.191 1 98.62 59 LEU B O 1
ATOM 4477 N N . LEU B 1 60 ? -23.547 -9 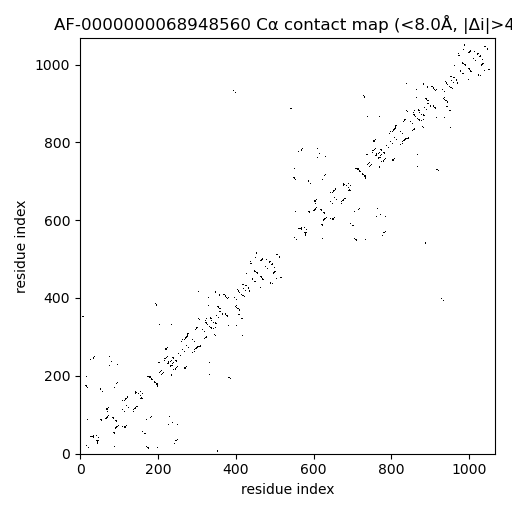-5.383 1 98.31 60 LEU B N 1
ATOM 4478 C CA . LEU B 1 60 ? -24.141 -7.703 -5.059 1 98.31 60 LEU B CA 1
ATOM 4479 C C . LEU B 1 60 ? -25.531 -7.871 -4.449 1 98.31 60 LEU B C 1
ATOM 4481 O O . LEU B 1 60 ? -25.859 -7.199 -3.471 1 98.31 60 LEU B O 1
ATOM 4485 N N . GLY B 1 61 ? -26.344 -8.781 -5.023 1 97.25 61 GLY B N 1
ATOM 4486 C CA . GLY B 1 61 ? -27.672 -9.062 -4.508 1 97.25 61 GLY B CA 1
ATOM 4487 C C . GLY B 1 61 ? -27.656 -9.633 -3.102 1 97.25 61 GLY B C 1
ATOM 4488 O O . GLY B 1 61 ? -28.609 -9.438 -2.338 1 97.25 61 GLY B O 1
ATOM 4489 N N . ALA B 1 62 ? -26.594 -10.305 -2.768 1 96.5 62 ALA B N 1
ATOM 4490 C CA . ALA B 1 62 ? -26.438 -10.891 -1.436 1 96.5 62 ALA B CA 1
ATOM 4491 C C . ALA B 1 62 ? -25.969 -9.836 -0.432 1 96.5 62 ALA B C 1
ATOM 4493 O O . ALA B 1 62 ? -25.797 -10.133 0.752 1 96.5 62 ALA B O 1
ATOM 4494 N N . GLY B 1 63 ? -25.703 -8.68 -0.897 1 96.81 63 GLY B N 1
ATOM 4495 C CA . GLY B 1 63 ? -25.375 -7.574 -0.013 1 96.81 63 GLY B CA 1
ATOM 4496 C C . GLY B 1 63 ? -23.875 -7.348 0.126 1 96.81 63 GLY B C 1
ATOM 4497 O O . GLY B 1 63 ? -23.438 -6.539 0.95 1 96.81 63 GLY B O 1
ATOM 4498 N N . ILE B 1 64 ? -23.031 -8.078 -0.58 1 98.06 64 ILE B N 1
ATOM 4499 C CA . ILE B 1 64 ? -21.594 -7.824 -0.568 1 98.06 64 ILE B CA 1
ATOM 4500 C C . ILE B 1 64 ? -21.297 -6.562 -1.373 1 98.06 64 ILE B C 1
ATOM 4502 O O . ILE B 1 64 ? -21.844 -6.363 -2.459 1 98.06 64 ILE B O 1
ATOM 4506 N N . ARG B 1 65 ? -20.484 -5.727 -0.85 1 97.94 65 ARG B N 1
ATOM 4507 C CA . ARG B 1 65 ? -20.25 -4.43 -1.472 1 97.94 65 ARG B CA 1
ATOM 4508 C C . ARG B 1 65 ? -18.875 -4.383 -2.123 1 97.94 65 ARG B C 1
ATOM 4510 O O . ARG B 1 65 ? -18.016 -5.215 -1.828 1 97.94 65 ARG B O 1
ATOM 4517 N N . ARG B 1 66 ? -18.719 -3.422 -3.035 1 97.19 66 ARG B N 1
ATOM 4518 C CA . ARG B 1 66 ? -17.438 -3.168 -3.666 1 97.19 66 ARG B CA 1
ATOM 4519 C C . ARG B 1 66 ? -16.328 -3 -2.619 1 97.19 66 ARG B C 1
ATOM 4521 O O . ARG B 1 66 ? -16.547 -2.381 -1.576 1 97.19 66 ARG B O 1
ATOM 4528 N N . GLU B 1 67 ? -15.148 -3.562 -2.863 1 97.81 67 GLU B N 1
ATOM 4529 C CA . GLU B 1 67 ? -13.938 -3.477 -2.053 1 97.81 67 GLU B CA 1
ATOM 4530 C C . GLU B 1 67 ? -14 -4.43 -0.863 1 97.81 67 GLU B C 1
ATOM 4532 O O . GLU B 1 67 ? -13 -4.625 -0.165 1 97.81 67 GLU B O 1
ATOM 4537 N N . GLU B 1 68 ? -15.18 -5.059 -0.594 1 98.5 68 GLU B N 1
ATOM 4538 C CA . GLU B 1 68 ? -15.234 -6.102 0.427 1 98.5 68 GLU B CA 1
ATOM 4539 C C . GLU B 1 68 ? -14.641 -7.41 -0.092 1 98.5 68 GLU B C 1
ATOM 4541 O O . GLU B 1 68 ? -14.547 -7.617 -1.304 1 98.5 68 GLU B O 1
ATOM 4546 N N . ARG B 1 69 ? -14.188 -8.258 0.837 1 98.81 69 ARG B N 1
ATOM 4547 C CA . ARG B 1 69 ? -13.508 -9.492 0.469 1 98.81 69 ARG B CA 1
ATOM 4548 C C . ARG B 1 69 ? -14.453 -10.688 0.541 1 98.81 69 ARG B C 1
ATOM 4550 O O . ARG B 1 69 ? -15.336 -10.734 1.403 1 98.81 69 ARG B O 1
ATOM 4557 N N . VAL B 1 70 ? -14.312 -11.602 -0.342 1 98.88 70 VAL B N 1
ATOM 4558 C CA . VAL B 1 70 ? -14.945 -12.914 -0.287 1 98.88 70 VAL B CA 1
ATOM 4559 C C . VAL B 1 70 ? -13.875 -14.008 -0.364 1 98.88 70 VAL B C 1
ATOM 4561 O O . VAL B 1 70 ? -12.945 -13.914 -1.168 1 98.88 70 VAL B O 1
ATOM 4564 N N . LEU B 1 71 ? -13.961 -14.953 0.488 1 98.88 71 LEU B N 1
ATOM 4565 C CA . LEU B 1 71 ? -12.977 -16.031 0.518 1 98.88 71 LEU B CA 1
ATOM 4566 C C . LEU B 1 71 ? -13.328 -17.109 -0.505 1 98.88 71 LEU B C 1
ATOM 4568 O O . LEU B 1 71 ? -14.477 -17.547 -0.584 1 98.88 71 LEU B O 1
ATOM 4572 N N . LEU B 1 72 ? -12.375 -17.484 -1.298 1 98.81 72 LEU B N 1
ATOM 4573 C CA . LEU B 1 72 ? -12.523 -18.531 -2.295 1 98.81 72 LEU B CA 1
ATOM 4574 C C . LEU B 1 72 ? -11.797 -19.797 -1.858 1 98.81 72 LEU B C 1
ATOM 4576 O O . LEU B 1 72 ? -10.578 -19.906 -2.02 1 98.81 72 LEU B O 1
ATOM 4580 N N . LEU B 1 73 ? -12.5 -20.719 -1.307 1 98.5 73 LEU B N 1
ATOM 4581 C CA . LEU B 1 73 ? -12.031 -22.031 -0.861 1 98.5 73 LEU B CA 1
ATOM 4582 C C . LEU B 1 73 ? -12.578 -23.141 -1.755 1 98.5 73 LEU B C 1
ATOM 4584 O O . LEU B 1 73 ? -13.555 -23.797 -1.4 1 98.5 73 LEU B O 1
ATOM 4588 N N . MET B 1 74 ? -11.875 -23.328 -2.898 1 98.31 74 MET B N 1
ATOM 4589 C CA . MET B 1 74 ? -12.453 -24.172 -3.943 1 98.31 74 MET B CA 1
ATOM 4590 C C . MET B 1 74 ? -11.375 -25 -4.633 1 98.31 74 MET B C 1
ATOM 4592 O O . MET B 1 74 ? -10.273 -24.5 -4.887 1 98.31 74 MET B O 1
ATOM 4596 N N . HIS B 1 75 ? -11.789 -26.219 -4.945 1 97.19 75 HIS B N 1
ATOM 4597 C CA . HIS B 1 75 ? -10.953 -27.016 -5.82 1 97.19 75 HIS B CA 1
ATOM 4598 C C . HIS B 1 75 ? -11.008 -26.516 -7.258 1 97.19 75 HIS B C 1
ATOM 4600 O O . HIS B 1 75 ? -11.984 -25.891 -7.66 1 97.19 75 HIS B O 1
ATOM 4606 N N . ASP B 1 76 ? -9.945 -26.859 -8.023 1 98.06 76 ASP B N 1
ATOM 4607 C CA . ASP B 1 76 ? -9.906 -26.438 -9.414 1 98.06 76 ASP B CA 1
ATOM 4608 C C . ASP B 1 76 ? -11.055 -27.047 -10.219 1 98.06 76 ASP B C 1
ATOM 4610 O O . ASP B 1 76 ? -11.109 -28.266 -10.383 1 98.06 76 ASP B O 1
ATOM 4614 N N . CYS B 1 77 ? -11.906 -26.281 -10.672 1 98.06 77 CYS B N 1
ATOM 4615 C CA . CYS B 1 77 ? -13.008 -26.578 -11.578 1 98.06 77 CYS B CA 1
ATOM 4616 C C . CYS B 1 77 ? -13.508 -25.312 -12.273 1 98.06 77 CYS B C 1
ATOM 4618 O O . CYS B 1 77 ? -13.008 -24.219 -12.008 1 98.06 77 CYS B O 1
ATOM 4620 N N . SER B 1 78 ? -14.492 -25.453 -13.117 1 98.19 78 SER B N 1
ATOM 4621 C CA . SER B 1 78 ? -14.922 -24.312 -13.922 1 98.19 78 SER B CA 1
ATOM 4622 C C . SER B 1 78 ? -15.625 -23.25 -13.07 1 98.19 78 SER B C 1
ATOM 4624 O O . SER B 1 78 ? -15.695 -22.094 -13.453 1 98.19 78 SER B O 1
ATOM 4626 N N . ASP B 1 79 ? -16.109 -23.609 -11.859 1 98.62 79 ASP B N 1
ATOM 4627 C CA . ASP B 1 79 ? -16.734 -22.641 -10.953 1 98.62 79 ASP B CA 1
ATOM 4628 C C . ASP B 1 79 ? -15.695 -21.656 -10.398 1 98.62 79 ASP B C 1
ATOM 4630 O O . ASP B 1 79 ? -16.031 -20.516 -10.07 1 98.62 79 ASP B O 1
ATOM 4634 N N . TRP B 1 80 ? -14.477 -22.125 -10.273 1 98.75 80 TRP B N 1
ATOM 4635 C CA . TRP B 1 80 ? -13.43 -21.312 -9.656 1 98.75 80 TRP B CA 1
ATOM 4636 C C . TRP B 1 80 ? -13.211 -20.016 -10.438 1 98.75 80 TRP B C 1
ATOM 4638 O O . TRP B 1 80 ? -13.336 -18.922 -9.875 1 98.75 80 TRP B O 1
ATOM 4648 N N . PRO B 1 81 ? -12.938 -20.078 -11.781 1 98.88 81 PRO B N 1
ATOM 4649 C CA . PRO B 1 81 ? -12.781 -18.828 -12.531 1 98.88 81 PRO B CA 1
ATOM 4650 C C . PRO B 1 81 ? -14.055 -17.984 -12.547 1 98.88 81 PRO B C 1
ATOM 4652 O O . PRO B 1 81 ? -13.984 -16.766 -12.578 1 98.88 81 PRO B O 1
ATOM 4655 N N . VAL B 1 82 ? -15.219 -18.609 -12.555 1 98.94 82 VAL B N 1
ATOM 4656 C CA . VAL B 1 82 ? -16.484 -17.891 -12.508 1 98.94 82 VAL B CA 1
ATOM 4657 C C . VAL B 1 82 ? -16.547 -17.047 -11.227 1 98.94 82 VAL B C 1
ATOM 4659 O O . VAL B 1 82 ? -16.875 -15.859 -11.273 1 98.94 82 VAL B O 1
ATOM 4662 N N . CYS B 1 83 ? -16.188 -17.672 -10.125 1 98.94 83 CYS B N 1
ATOM 4663 C CA . CYS B 1 83 ? -16.266 -17.016 -8.82 1 98.94 83 CYS B CA 1
ATOM 4664 C C . CYS B 1 83 ? -15.227 -15.906 -8.703 1 98.94 83 CYS B C 1
ATOM 4666 O O . CYS B 1 83 ? -15.531 -14.805 -8.25 1 98.94 83 CYS B O 1
ATOM 4668 N N . PHE B 1 84 ? -14.031 -16.203 -9.117 1 98.94 84 PHE B N 1
ATOM 4669 C CA . PHE B 1 84 ? -12.922 -15.25 -9.023 1 98.94 84 PHE B CA 1
ATOM 4670 C C . PHE B 1 84 ? -13.18 -14.031 -9.898 1 98.94 84 PHE B C 1
ATOM 4672 O O . PHE B 1 84 ? -13.148 -12.898 -9.414 1 98.94 84 PHE B O 1
ATOM 4679 N N . LEU B 1 85 ? -13.484 -14.242 -11.133 1 98.94 85 LEU B N 1
ATOM 4680 C CA . LEU B 1 85 ? -13.719 -13.156 -12.078 1 98.94 85 LEU B CA 1
ATOM 4681 C C . LEU B 1 85 ? -15.023 -12.438 -11.766 1 98.94 85 LEU B C 1
ATOM 4683 O O . LEU B 1 85 ? -15.125 -11.219 -11.953 1 98.94 85 LEU B O 1
ATOM 4687 N N . GLY B 1 86 ? -16.062 -13.18 -11.375 1 98.94 86 GLY B N 1
ATOM 4688 C CA . GLY B 1 86 ? -17.328 -12.547 -11.008 1 98.94 86 GLY B CA 1
ATOM 4689 C C . GLY B 1 86 ? -17.188 -11.562 -9.859 1 98.94 86 GLY B C 1
ATOM 4690 O O . GLY B 1 86 ? -17.781 -10.484 -9.883 1 98.94 86 GLY B O 1
ATOM 4691 N N . ALA B 1 87 ? -16.422 -11.961 -8.836 1 98.94 87 ALA B N 1
ATOM 4692 C CA . ALA B 1 87 ? -16.141 -11.047 -7.734 1 98.94 87 ALA B CA 1
ATOM 4693 C C . ALA B 1 87 ? -15.43 -9.789 -8.234 1 98.94 87 ALA B C 1
ATOM 4695 O O . ALA B 1 87 ? -15.867 -8.672 -7.949 1 98.94 87 ALA B O 1
ATOM 4696 N N . MET B 1 88 ? -14.414 -9.969 -9.062 1 98.94 88 MET B N 1
ATOM 4697 C CA . MET B 1 88 ? -13.664 -8.828 -9.586 1 98.94 88 MET B CA 1
ATOM 4698 C C . MET B 1 88 ? -14.547 -7.953 -10.469 1 98.94 88 MET B C 1
ATOM 4700 O O . MET B 1 88 ? -14.422 -6.727 -10.445 1 98.94 88 MET B O 1
ATOM 4704 N N . TYR B 1 89 ? -15.391 -8.633 -11.234 1 98.94 89 TYR B N 1
ATOM 4705 C CA . TYR B 1 89 ? -16.312 -7.91 -12.117 1 98.94 89 TYR B CA 1
ATOM 4706 C C . TYR B 1 89 ? -17.172 -6.949 -11.312 1 98.94 89 TYR B C 1
ATOM 4708 O O . TYR B 1 89 ? -17.453 -5.832 -11.766 1 98.94 89 TYR B O 1
ATOM 4716 N N . ALA B 1 90 ? -17.562 -7.328 -10.164 1 98.88 90 ALA B N 1
ATOM 4717 C CA . ALA B 1 90 ? -18.438 -6.539 -9.305 1 98.88 90 ALA B CA 1
ATOM 4718 C C . ALA B 1 90 ? -17.625 -5.547 -8.469 1 98.88 90 ALA B C 1
ATOM 4720 O O . ALA B 1 90 ? -18.203 -4.754 -7.715 1 98.88 90 ALA B O 1
ATOM 4721 N N . GLY B 1 91 ? -16.312 -5.512 -8.594 1 98.62 91 GLY B N 1
ATOM 4722 C CA . GLY B 1 91 ? -15.469 -4.668 -7.762 1 98.62 91 GLY B CA 1
ATOM 4723 C C . GLY B 1 91 ? -15.25 -5.234 -6.371 1 98.62 91 GLY B C 1
ATOM 4724 O O . GLY B 1 91 ? -14.758 -4.535 -5.484 1 98.62 91 GLY B O 1
ATOM 4725 N N . ILE B 1 92 ? -15.695 -6.449 -6.176 1 98.81 92 ILE B N 1
ATOM 4726 C CA . ILE B 1 92 ? -15.461 -7.207 -4.949 1 98.81 92 ILE B CA 1
ATOM 4727 C C . ILE B 1 92 ? -14.102 -7.895 -5.023 1 98.81 92 ILE B C 1
ATOM 4729 O O . ILE B 1 92 ? -13.57 -8.117 -6.113 1 98.81 92 ILE B O 1
ATOM 4733 N N . VAL B 1 93 ? -13.461 -8.195 -3.861 1 98.88 93 VAL B N 1
ATOM 4734 C CA . VAL B 1 93 ? -12.078 -8.664 -3.834 1 98.88 93 VAL B CA 1
ATOM 4735 C C . VAL B 1 93 ? -12.039 -10.133 -3.434 1 98.88 93 VAL B C 1
ATOM 4737 O O . VAL B 1 93 ? -12.18 -10.469 -2.254 1 98.88 93 VAL B O 1
ATOM 4740 N N . PRO B 1 94 ? -11.82 -11.016 -4.348 1 98.94 94 PRO B N 1
ATOM 4741 C CA . PRO B 1 94 ? -11.664 -12.422 -3.975 1 98.94 94 PRO B CA 1
ATOM 4742 C C . PRO B 1 94 ? -10.336 -12.711 -3.279 1 98.94 94 PRO B C 1
ATOM 4744 O O . PRO B 1 94 ? -9.312 -12.133 -3.643 1 98.94 94 PRO B O 1
ATOM 4747 N N . VAL B 1 95 ? -10.422 -13.531 -2.295 1 98.88 95 VAL B N 1
ATOM 4748 C CA . VAL B 1 95 ? -9.266 -14.016 -1.537 1 98.88 95 VAL B CA 1
ATOM 4749 C C . VAL B 1 95 ? -9.102 -15.516 -1.754 1 98.88 95 VAL B C 1
ATOM 4751 O O . VAL B 1 95 ? -9.789 -16.328 -1.122 1 98.88 95 VAL B O 1
ATOM 4754 N N . ALA B 1 96 ? -8.148 -15.859 -2.6 1 98.5 96 ALA B N 1
ATOM 4755 C CA . ALA B 1 96 ? -7.922 -17.266 -2.934 1 98.5 96 ALA B CA 1
ATOM 4756 C C . ALA B 1 96 ? -7.047 -17.938 -1.882 1 98.5 96 ALA B C 1
ATOM 4758 O O . ALA B 1 96 ? -5.992 -17.422 -1.514 1 98.5 96 ALA B O 1
ATOM 4759 N N . VAL B 1 97 ? -7.488 -19.156 -1.458 1 96.38 97 VAL B N 1
ATOM 4760 C CA . VAL B 1 97 ? -6.727 -19.766 -0.377 1 96.38 97 VAL B CA 1
ATOM 4761 C C . VAL B 1 97 ? -6.453 -21.234 -0.706 1 96.38 97 VAL B C 1
ATOM 4763 O O . VAL B 1 97 ? -7.219 -21.859 -1.439 1 96.38 97 VAL B O 1
ATOM 4766 N N . ASN B 1 98 ? -5.371 -21.703 -0.133 1 92.81 98 ASN B N 1
ATOM 4767 C CA . ASN B 1 98 ? -4.945 -23.094 -0.243 1 92.81 98 ASN B CA 1
ATOM 4768 C C . ASN B 1 98 ? -6 -24.047 0.312 1 92.81 98 ASN B C 1
ATOM 4770 O O . ASN B 1 98 ? -6.523 -23.828 1.405 1 92.81 98 ASN B O 1
ATOM 4774 N N . THR B 1 99 ? -6.328 -25.109 -0.376 1 95.19 99 THR B N 1
ATOM 4775 C CA . THR B 1 99 ? -7.434 -25.984 -0.011 1 95.19 99 THR B CA 1
ATOM 4776 C C . THR B 1 99 ? -6.957 -27.078 0.942 1 95.19 99 THR B C 1
ATOM 4778 O O . THR B 1 99 ? -7.754 -27.906 1.396 1 95.19 99 THR B O 1
ATOM 4781 N N . LEU B 1 100 ? -5.707 -27.078 1.287 1 88.31 100 LEU B N 1
ATOM 4782 C CA . LEU B 1 100 ? -5.152 -28.172 2.078 1 88.31 100 LEU B CA 1
ATOM 4783 C C . LEU B 1 100 ? -4.879 -27.719 3.51 1 88.31 100 LEU B C 1
ATOM 4785 O O . LEU B 1 100 ? -4.191 -28.406 4.262 1 88.31 100 LEU B O 1
ATOM 4789 N N . LEU B 1 101 ? -5.375 -26.609 3.908 1 88.94 101 LEU B N 1
ATOM 4790 C CA . LEU B 1 101 ? -5.059 -26.062 5.223 1 88.94 101 LEU B CA 1
ATOM 4791 C C . LEU B 1 101 ? -6.039 -26.562 6.273 1 88.94 101 LEU B C 1
ATOM 4793 O O . LEU B 1 101 ? -6.953 -27.328 5.961 1 88.94 101 LEU B O 1
ATOM 4797 N N . THR B 1 102 ? -5.797 -26.172 7.535 1 89.62 102 THR B N 1
ATOM 4798 C CA . THR B 1 102 ? -6.621 -26.594 8.664 1 89.62 102 THR B CA 1
ATOM 4799 C C . THR B 1 102 ? -7.727 -25.578 8.945 1 89.62 102 THR B C 1
ATOM 4801 O O . THR B 1 102 ? -7.688 -24.453 8.438 1 89.62 102 THR B O 1
ATOM 4804 N N . ALA B 1 103 ? -8.641 -25.984 9.773 1 95.75 103 ALA B N 1
ATOM 4805 C CA . ALA B 1 103 ? -9.711 -25.078 10.195 1 95.75 103 ALA B CA 1
ATOM 4806 C C . ALA B 1 103 ? -9.148 -23.859 10.914 1 95.75 103 ALA B C 1
ATOM 4808 O O . ALA B 1 103 ? -9.672 -22.75 10.773 1 95.75 103 ALA B O 1
ATOM 4809 N N . ASP B 1 104 ? -8.125 -24.078 11.672 1 91.81 104 ASP B N 1
ATOM 4810 C CA . ASP B 1 104 ? -7.492 -22.969 12.367 1 91.81 104 ASP B CA 1
ATOM 4811 C C . ASP B 1 104 ? -6.906 -21.953 11.375 1 91.81 104 ASP B C 1
ATOM 4813 O O . ASP B 1 104 ? -7.027 -20.75 11.578 1 91.81 104 ASP B O 1
ATOM 4817 N N . ASP B 1 105 ? -6.305 -22.484 10.344 1 91.5 105 ASP B N 1
ATOM 4818 C CA . ASP B 1 105 ? -5.762 -21.609 9.305 1 91.5 105 ASP B CA 1
ATOM 4819 C C . ASP B 1 105 ? -6.867 -20.797 8.641 1 91.5 105 ASP B C 1
ATOM 4821 O O . ASP B 1 105 ? -6.719 -19.578 8.453 1 91.5 105 ASP B O 1
ATOM 4825 N N . TYR B 1 106 ? -7.945 -21.453 8.344 1 96.31 106 TYR B N 1
ATOM 4826 C CA . TYR B 1 106 ? -9.047 -20.766 7.68 1 96.31 106 TYR B CA 1
ATOM 4827 C C . TYR B 1 106 ? -9.695 -19.75 8.609 1 96.31 106 TYR B C 1
ATOM 4829 O O . TYR B 1 106 ? -10.094 -18.656 8.172 1 96.31 106 TYR B O 1
ATOM 4837 N N . SER B 1 107 ? -9.82 -20.125 9.883 1 97.12 107 SER B N 1
ATOM 4838 C CA . SER B 1 107 ? -10.352 -19.188 10.859 1 97.12 107 SER B CA 1
ATOM 4839 C C . SER B 1 107 ? -9.523 -17.906 10.898 1 97.12 107 SER B C 1
ATOM 4841 O O . SER B 1 107 ? -10.07 -16.797 10.906 1 97.12 107 SER B O 1
ATOM 4843 N N . TYR B 1 108 ? -8.234 -18.062 10.914 1 94.62 108 TYR B N 1
ATOM 4844 C CA . TYR B 1 108 ? -7.34 -16.906 10.867 1 94.62 108 TYR B CA 1
ATOM 4845 C C . TYR B 1 108 ? -7.586 -16.078 9.617 1 94.62 108 TYR B C 1
ATOM 4847 O O . TYR B 1 108 ? -7.73 -14.859 9.695 1 94.62 108 TYR B O 1
ATOM 4855 N N . MET B 1 109 ? -7.656 -16.719 8.5 1 96.5 109 MET B N 1
ATOM 4856 C CA . MET B 1 109 ? -7.777 -16.016 7.223 1 96.5 109 MET B CA 1
ATOM 4857 C C . MET B 1 109 ? -9.117 -15.305 7.121 1 96.5 109 MET B C 1
ATOM 4859 O O . MET B 1 109 ? -9.203 -14.211 6.555 1 96.5 109 MET B O 1
ATOM 4863 N N . LEU B 1 110 ? -10.172 -15.93 7.688 1 98.19 110 LEU B N 1
ATOM 4864 C CA . LEU B 1 110 ? -11.492 -15.32 7.695 1 98.19 110 LEU B CA 1
ATOM 4865 C C . LEU B 1 110 ? -11.492 -14.023 8.508 1 98.19 110 LEU B C 1
ATOM 4867 O O . LEU B 1 110 ? -12.039 -13.016 8.07 1 98.19 110 LEU B O 1
ATOM 4871 N N . GLN B 1 111 ? -10.836 -14.055 9.602 1 96.5 111 GLN B N 1
ATOM 4872 C CA . GLN B 1 111 ? -10.758 -12.875 10.461 1 96.5 111 GLN B CA 1
ATOM 4873 C C . GLN B 1 111 ? -9.836 -11.82 9.859 1 96.5 111 GLN B C 1
ATOM 4875 O O . GLN B 1 111 ? -10.188 -10.641 9.797 1 96.5 111 GLN B O 1
ATOM 4880 N N . HIS B 1 112 ? -8.688 -12.258 9.398 1 95.56 112 HIS B N 1
ATOM 4881 C CA . HIS B 1 112 ? -7.648 -11.375 8.883 1 95.56 112 HIS B CA 1
ATOM 4882 C C . HIS B 1 112 ? -8.133 -10.633 7.641 1 95.56 112 HIS B C 1
ATOM 4884 O O . HIS B 1 112 ? -7.895 -9.43 7.504 1 95.56 112 HIS B O 1
ATOM 4890 N N . SER B 1 113 ? -8.852 -11.305 6.793 1 97.88 113 SER B N 1
ATOM 4891 C CA . SER B 1 113 ? -9.328 -10.688 5.559 1 97.88 113 SER B CA 1
ATOM 4892 C C . SER B 1 113 ? -10.664 -9.977 5.77 1 97.88 113 SER B C 1
ATOM 4894 O O . SER B 1 113 ? -11.102 -9.203 4.918 1 97.88 113 SER B O 1
ATOM 4896 N N . ARG B 1 114 ? -11.305 -10.367 6.836 1 97.56 114 ARG B N 1
ATOM 4897 C CA . ARG B 1 114 ? -12.664 -9.898 7.105 1 97.56 114 ARG B CA 1
ATOM 4898 C C . ARG B 1 114 ? -13.609 -10.258 5.965 1 97.56 114 ARG B C 1
ATOM 4900 O O . ARG B 1 114 ? -14.406 -9.43 5.527 1 97.56 114 ARG B O 1
ATOM 4907 N N . ALA B 1 115 ? -13.469 -11.43 5.484 1 98.56 115 ALA B N 1
ATOM 4908 C CA . ALA B 1 115 ? -14.32 -11.898 4.398 1 98.56 115 ALA B CA 1
ATOM 4909 C C . ALA B 1 115 ? -15.797 -11.828 4.793 1 98.56 115 ALA B C 1
ATOM 4911 O O . ALA B 1 115 ? -16.156 -12.211 5.91 1 98.56 115 ALA B O 1
ATOM 4912 N N . GLN B 1 116 ? -16.578 -11.367 3.836 1 98.31 116 GLN B N 1
ATOM 4913 C CA . GLN B 1 116 ? -18 -11.203 4.094 1 98.31 116 GLN B CA 1
ATOM 4914 C C . GLN B 1 116 ? -18.797 -12.422 3.625 1 98.31 116 GLN B C 1
ATOM 4916 O O . GLN B 1 116 ? -19.922 -12.641 4.059 1 98.31 116 GLN B O 1
ATOM 4921 N N . ALA B 1 117 ? -18.234 -13.164 2.732 1 98.44 117 ALA B N 1
ATOM 4922 C CA . ALA B 1 117 ? -18.812 -14.406 2.229 1 98.44 117 ALA B CA 1
ATOM 4923 C C . ALA B 1 117 ? -17.719 -15.414 1.878 1 98.44 117 ALA B C 1
ATOM 4925 O O . ALA B 1 117 ? -16.547 -15.062 1.793 1 98.44 117 ALA B O 1
ATOM 4926 N N . VAL B 1 118 ? -18.125 -16.672 1.749 1 98.75 118 VAL B N 1
ATOM 4927 C CA . VAL B 1 118 ? -17.219 -17.734 1.327 1 98.75 118 VAL B CA 1
ATOM 4928 C C . VAL B 1 118 ? -17.828 -18.484 0.15 1 98.75 118 VAL B C 1
ATOM 4930 O O . VAL B 1 118 ? -19 -18.844 0.175 1 98.75 118 VAL B O 1
ATOM 4933 N N . LEU B 1 119 ? -17.141 -18.609 -0.877 1 98.81 119 LEU B N 1
ATOM 4934 C CA . LEU B 1 119 ? -17.422 -19.531 -1.965 1 98.81 119 LEU B CA 1
ATOM 4935 C C . LEU B 1 119 ? -16.609 -20.812 -1.816 1 98.81 119 LEU B C 1
ATOM 4937 O O . LEU B 1 119 ? -15.367 -20.781 -1.855 1 98.81 119 LEU B O 1
ATOM 4941 N N . VAL B 1 120 ? -17.266 -21.922 -1.639 1 98.75 120 VAL B N 1
ATOM 4942 C CA . VAL B 1 120 ? -16.578 -23.125 -1.19 1 98.75 120 VAL B CA 1
ATOM 4943 C C . VAL B 1 120 ? -17.031 -24.328 -2.018 1 98.75 120 VAL B C 1
ATOM 4945 O O . VAL B 1 120 ? -18.203 -24.422 -2.387 1 98.75 120 VAL B O 1
ATOM 4948 N N . SER B 1 121 ? -16.078 -25.219 -2.355 1 98 121 SER B N 1
ATOM 4949 C CA . SER B 1 121 ? -16.453 -26.531 -2.9 1 98 121 SER B CA 1
ATOM 4950 C C . SER B 1 121 ? -17.172 -27.375 -1.861 1 98 121 SER B C 1
ATOM 4952 O O . SER B 1 121 ? -16.797 -27.391 -0.689 1 98 121 SER B O 1
ATOM 4954 N N . ALA B 1 122 ? -18.156 -28.078 -2.301 1 97.38 122 ALA B N 1
ATOM 4955 C CA . ALA B 1 122 ? -18.922 -28.938 -1.4 1 97.38 122 ALA B CA 1
ATOM 4956 C C . ALA B 1 122 ? -18 -29.859 -0.606 1 97.38 122 ALA B C 1
ATOM 4958 O O . ALA B 1 122 ? -18.234 -30.109 0.58 1 97.38 122 ALA B O 1
ATOM 4959 N N . ALA B 1 123 ? -16.984 -30.344 -1.223 1 95.75 123 ALA B N 1
ATOM 4960 C CA . ALA B 1 123 ? -16.062 -31.297 -0.608 1 95.75 123 ALA B CA 1
ATOM 4961 C C . ALA B 1 123 ? -15.32 -30.672 0.562 1 95.75 123 ALA B C 1
ATOM 4963 O O . ALA B 1 123 ? -14.797 -31.375 1.43 1 95.75 123 ALA B O 1
ATOM 4964 N N . LEU B 1 124 ? -15.211 -29.359 0.624 1 97.06 124 LEU B N 1
ATOM 4965 C CA . LEU B 1 124 ? -14.43 -28.656 1.635 1 97.06 124 LEU B CA 1
ATOM 4966 C C . LEU B 1 124 ? -15.336 -28.016 2.684 1 97.06 124 LEU B C 1
ATOM 4968 O O . LEU B 1 124 ? -14.867 -27.328 3.592 1 97.06 124 LEU B O 1
ATOM 4972 N N . LEU B 1 125 ? -16.609 -28.219 2.529 1 97.12 125 LEU B N 1
ATOM 4973 C CA . LEU B 1 125 ? -17.609 -27.594 3.398 1 97.12 125 LEU B CA 1
ATOM 4974 C C . LEU B 1 125 ? -17.375 -28 4.852 1 97.12 125 LEU B C 1
ATOM 4976 O O . LEU B 1 125 ? -17.469 -27.156 5.754 1 97.12 125 LEU B O 1
ATOM 4980 N N . PRO B 1 126 ? -17.031 -29.281 5.191 1 96.06 126 PRO B N 1
ATOM 4981 C CA . PRO B 1 126 ? -16.859 -29.672 6.598 1 96.06 126 PRO B CA 1
ATOM 4982 C C . PRO B 1 126 ? -15.75 -28.875 7.293 1 96.06 126 PRO B C 1
ATOM 4984 O O . PRO B 1 126 ? -15.938 -28.406 8.414 1 96.06 126 PRO B O 1
ATOM 4987 N N . VAL B 1 127 ? -14.594 -28.703 6.637 1 97.12 127 VAL B N 1
ATOM 4988 C CA . VAL B 1 127 ? -13.492 -27.984 7.262 1 97.12 127 VAL B CA 1
ATOM 4989 C C . VAL B 1 127 ? -13.844 -26.5 7.398 1 97.12 127 VAL B C 1
ATOM 4991 O O . VAL B 1 127 ? -13.461 -25.844 8.367 1 97.12 127 VAL B O 1
ATOM 4994 N N . LEU B 1 128 ? -14.586 -25.953 6.473 1 97.88 128 LEU B N 1
ATOM 4995 C CA . LEU B 1 128 ? -15.047 -24.578 6.57 1 97.88 128 LEU B CA 1
ATOM 4996 C C . LEU B 1 128 ? -15.992 -24.406 7.754 1 97.88 128 LEU B C 1
ATOM 4998 O O . LEU B 1 128 ? -15.906 -23.406 8.484 1 97.88 128 LEU B O 1
ATOM 5002 N N . GLN B 1 129 ? -16.922 -25.359 7.883 1 97.06 129 GLN B N 1
ATOM 5003 C CA . GLN B 1 129 ? -17.875 -25.297 8.984 1 97.06 129 GLN B CA 1
ATOM 5004 C C . GLN B 1 129 ? -17.156 -25.281 10.328 1 97.06 129 GLN B C 1
ATOM 5006 O O . GLN B 1 129 ? -17.562 -24.578 11.25 1 97.06 129 GLN B O 1
ATOM 5011 N N . GLU B 1 130 ? -16.109 -26.094 10.391 1 97.38 130 GLU B N 1
ATOM 5012 C CA . GLU B 1 130 ? -15.297 -26.094 11.602 1 97.38 130 GLU B CA 1
ATOM 5013 C C . GLU B 1 130 ? -14.656 -24.734 11.836 1 97.38 130 GLU B C 1
ATOM 5015 O O . GLU B 1 130 ? -14.609 -24.25 12.969 1 97.38 130 GLU B O 1
ATOM 5020 N N . ALA B 1 131 ? -14.18 -24.109 10.828 1 97.75 131 ALA B N 1
ATOM 5021 C CA . ALA B 1 131 ? -13.578 -22.781 10.922 1 97.75 131 ALA B CA 1
ATOM 5022 C C . ALA B 1 131 ? -14.609 -21.734 11.328 1 97.75 131 ALA B C 1
ATOM 5024 O O . ALA B 1 131 ? -14.336 -20.875 12.156 1 97.75 131 ALA B O 1
ATOM 5025 N N . LEU B 1 132 ? -15.828 -21.828 10.773 1 97 132 LEU B N 1
ATOM 5026 C CA . LEU B 1 132 ? -16.891 -20.844 11 1 97 132 LEU B CA 1
ATOM 5027 C C . LEU B 1 132 ? -17.453 -20.984 12.414 1 97 132 LEU B C 1
ATOM 5029 O O . LEU B 1 132 ? -18.141 -20.078 12.898 1 97 132 LEU B O 1
ATOM 5033 N N . ALA B 1 133 ? -17.25 -22.094 13 1 96.19 133 ALA B N 1
ATOM 5034 C CA . ALA B 1 133 ? -17.719 -22.297 14.367 1 96.19 133 ALA B CA 1
ATOM 5035 C C . ALA B 1 133 ? -16.891 -21.484 15.359 1 96.19 133 ALA B C 1
ATOM 5037 O O . ALA B 1 133 ? -17.312 -21.25 16.5 1 96.19 133 ALA B O 1
ATOM 5038 N N . ARG B 1 134 ? -15.75 -21.094 14.914 1 93.25 134 ARG B N 1
ATOM 5039 C CA . ARG B 1 134 ? -14.906 -20.234 15.734 1 93.25 134 ARG B CA 1
ATOM 5040 C C . ARG B 1 134 ? -15.391 -18.781 15.672 1 93.25 134 ARG B C 1
ATOM 5042 O O . ARG B 1 134 ? -15.875 -18.328 14.641 1 93.25 134 ARG B O 1
ATOM 5049 N N . PRO B 1 135 ? -15.195 -18.047 16.766 1 91.94 135 PRO B N 1
ATOM 5050 C CA . PRO B 1 135 ? -15.703 -16.672 16.781 1 91.94 135 PRO B CA 1
ATOM 5051 C C . PRO B 1 135 ? -14.781 -15.695 16.047 1 91.94 135 PRO B C 1
ATOM 5053 O O . PRO B 1 135 ? -13.656 -16.047 15.703 1 91.94 135 PRO B O 1
ATOM 5056 N N . GLY B 1 136 ? -15.336 -14.523 15.742 1 92.94 136 GLY B N 1
ATOM 5057 C CA . GLY B 1 136 ? -14.508 -13.398 15.32 1 92.94 136 GLY B CA 1
ATOM 5058 C C . GLY B 1 136 ? -14.617 -13.102 13.836 1 92.94 136 GLY B C 1
ATOM 5059 O O . GLY B 1 136 ? -14.203 -12.039 13.383 1 92.94 136 GLY B O 1
ATOM 5060 N N . HIS B 1 137 ? -15.094 -14.031 13.062 1 95.44 137 HIS B N 1
ATOM 5061 C CA . HIS B 1 137 ? -15.219 -13.766 11.633 1 95.44 137 HIS B CA 1
ATOM 5062 C C . HIS B 1 137 ? -16.453 -12.922 11.336 1 95.44 137 HIS B C 1
ATOM 5064 O O . HIS B 1 137 ? -17.297 -12.719 12.211 1 95.44 137 HIS B O 1
ATOM 5070 N N . GLU B 1 138 ? -16.547 -12.414 10.078 1 96.5 138 GLU B N 1
ATOM 5071 C CA . GLU B 1 138 ? -17.641 -11.531 9.68 1 96.5 138 GLU B CA 1
ATOM 5072 C C . GLU B 1 138 ? -18.438 -12.133 8.523 1 96.5 138 GLU B C 1
ATOM 5074 O O . GLU B 1 138 ? -19.141 -11.414 7.805 1 96.5 138 GLU B O 1
ATOM 5079 N N . VAL B 1 139 ? -18.344 -13.453 8.367 1 97.25 139 VAL B N 1
ATOM 5080 C CA . VAL B 1 139 ? -18.969 -14.125 7.23 1 97.25 139 VAL B CA 1
ATOM 5081 C C . VAL B 1 139 ? -20.484 -14.117 7.402 1 97.25 139 VAL B C 1
ATOM 5083 O O . VAL B 1 139 ? -21 -14.547 8.438 1 97.25 139 VAL B O 1
ATOM 5086 N N . GLY B 1 140 ? -21.172 -13.625 6.352 1 95.75 140 GLY B N 1
ATOM 5087 C CA . GLY B 1 140 ? -22.625 -13.594 6.387 1 95.75 140 GLY B CA 1
ATOM 5088 C C . GLY B 1 140 ? -23.266 -14.633 5.488 1 95.75 140 GLY B C 1
ATOM 5089 O O . GLY B 1 140 ? -24.406 -15.031 5.707 1 95.75 140 GLY B O 1
ATOM 5090 N N . GLN B 1 141 ? -22.562 -15.047 4.449 1 95.88 141 GLN B N 1
ATOM 5091 C CA . GLN B 1 141 ? -23.109 -15.977 3.469 1 95.88 141 GLN B CA 1
ATOM 5092 C C . GLN B 1 141 ? -22.078 -17 3.025 1 95.88 141 GLN B C 1
ATOM 5094 O O . GLN B 1 141 ? -20.875 -16.703 2.979 1 95.88 141 GLN B O 1
ATOM 5099 N N . VAL B 1 142 ? -22.547 -18.203 2.752 1 98.19 142 VAL B N 1
ATOM 5100 C CA . VAL B 1 142 ? -21.719 -19.266 2.197 1 98.19 142 VAL B CA 1
ATOM 5101 C C . VAL B 1 142 ? -22.375 -19.828 0.942 1 98.19 142 VAL B C 1
ATOM 5103 O O . VAL B 1 142 ? -23.531 -20.25 0.975 1 98.19 142 VAL B O 1
ATOM 5106 N N . PHE B 1 143 ? -21.703 -19.781 -0.137 1 98.44 143 PHE B N 1
ATOM 5107 C CA . PHE B 1 143 ? -22.156 -20.359 -1.4 1 98.44 143 PHE B CA 1
ATOM 5108 C C . PHE B 1 143 ? -21.375 -21.609 -1.747 1 98.44 143 PHE B C 1
ATOM 5110 O O . PHE B 1 143 ? -20.141 -21.594 -1.789 1 98.44 143 PHE B O 1
ATOM 5117 N N . VAL B 1 144 ? -22.047 -22.656 -2.051 1 98.5 144 VAL B N 1
ATOM 5118 C CA . VAL B 1 144 ? -21.406 -23.969 -2.158 1 98.5 144 VAL B CA 1
ATOM 5119 C C . VAL B 1 144 ? -21.406 -24.422 -3.615 1 98.5 144 VAL B C 1
ATOM 5121 O O . VAL B 1 144 ? -22.469 -24.562 -4.227 1 98.5 144 VAL B O 1
ATOM 5124 N N . SER B 1 145 ? -20.25 -24.578 -4.121 1 97.44 145 SER B N 1
ATOM 5125 C CA . SER B 1 145 ? -20.047 -25.094 -5.469 1 97.44 145 SER B CA 1
ATOM 5126 C C . SER B 1 145 ? -20.188 -26.609 -5.508 1 97.44 145 SER B C 1
ATOM 5128 O O . SER B 1 145 ? -19.688 -27.312 -4.621 1 97.44 145 SER B O 1
ATOM 5130 N N . ARG B 1 146 ? -20.906 -27.109 -6.562 1 94.69 146 ARG B N 1
ATOM 5131 C CA . ARG B 1 146 ? -21.062 -28.531 -6.852 1 94.69 146 ARG B CA 1
ATOM 5132 C C . ARG B 1 146 ? -21.688 -29.266 -5.668 1 94.69 146 ARG B C 1
ATOM 5134 O O . ARG B 1 146 ? -21.188 -30.312 -5.246 1 94.69 146 ARG B O 1
ATOM 5141 N N . ALA B 1 147 ? -22.703 -28.656 -5.184 1 91.44 147 ALA B N 1
ATOM 5142 C CA . ALA B 1 147 ? -23.453 -29.281 -4.09 1 91.44 147 ALA B CA 1
ATOM 5143 C C . ALA B 1 147 ? -24.297 -30.438 -4.59 1 91.44 147 ALA B C 1
ATOM 5145 O O . ALA B 1 147 ? -25.141 -30.266 -5.469 1 91.44 147 ALA B O 1
ATOM 5146 N N . HIS B 1 148 ? -24.016 -31.594 -4.129 1 87.38 148 HIS B N 1
ATOM 5147 C CA . HIS B 1 148 ? -24.781 -32.75 -4.555 1 87.38 148 HIS B CA 1
ATOM 5148 C C . HIS B 1 148 ? -25.75 -33.188 -3.469 1 87.38 148 HIS B C 1
ATOM 5150 O O . HIS B 1 148 ? -26.609 -34.062 -3.709 1 87.38 148 HIS B O 1
ATOM 5156 N N . GLU B 1 149 ? -25.578 -32.688 -2.285 1 88.31 149 GLU B N 1
ATOM 5157 C CA . GLU B 1 149 ? -26.453 -32.969 -1.151 1 88.31 149 GLU B CA 1
ATOM 5158 C C . GLU B 1 149 ? -27.125 -31.719 -0.62 1 88.31 149 GLU B C 1
ATOM 5160 O O . GLU B 1 149 ? -26.688 -30.594 -0.917 1 88.31 149 GLU B O 1
ATOM 5165 N N . PRO B 1 150 ? -28.25 -31.922 0.047 1 90.44 150 PRO B N 1
ATOM 5166 C CA . PRO B 1 150 ? -28.859 -30.75 0.672 1 90.44 150 PRO B CA 1
ATOM 5167 C C . PRO B 1 150 ? -27.891 -30 1.577 1 90.44 150 PRO B C 1
ATOM 5169 O O . PRO B 1 150 ? -27.078 -30.609 2.271 1 90.44 150 PRO B O 1
ATOM 5172 N N . LEU B 1 151 ? -28 -28.75 1.483 1 93.69 151 LEU B N 1
ATOM 5173 C CA . LEU B 1 151 ? -27.078 -27.906 2.225 1 93.69 151 LEU B CA 1
ATOM 5174 C C . LEU B 1 151 ? -27.672 -27.484 3.564 1 93.69 151 LEU B C 1
ATOM 5176 O O . LEU B 1 151 ? -28.891 -27.375 3.697 1 93.69 151 LEU B O 1
ATOM 5180 N N . PRO B 1 152 ? -26.781 -27.375 4.594 1 89 152 PRO B N 1
ATOM 5181 C CA . PRO B 1 152 ? -27.266 -26.844 5.867 1 89 152 PRO B CA 1
ATOM 5182 C C . PRO B 1 152 ? -27.922 -25.469 5.723 1 89 152 PRO B C 1
ATOM 5184 O O . PRO B 1 152 ? -27.75 -24.797 4.699 1 89 152 PRO B O 1
ATOM 5187 N N . ASP B 1 153 ? -28.641 -25.016 6.77 1 84.75 153 ASP B N 1
ATOM 5188 C CA . ASP B 1 153 ? -29.297 -23.719 6.805 1 84.75 153 ASP B CA 1
ATOM 5189 C C . ASP B 1 153 ? -28.266 -22.578 6.684 1 84.75 153 ASP B C 1
ATOM 5191 O O . ASP B 1 153 ? -27.188 -22.641 7.277 1 84.75 153 ASP B O 1
ATOM 5195 N N . GLY B 1 154 ? -28.594 -21.625 5.871 1 84.12 154 GLY B N 1
ATOM 5196 C CA . GLY B 1 154 ? -27.734 -20.469 5.738 1 84.12 154 GLY B CA 1
ATOM 5197 C C . GLY B 1 154 ? -26.75 -20.578 4.598 1 84.12 154 GLY B C 1
ATOM 5198 O O . GLY B 1 154 ? -26 -19.641 4.324 1 84.12 154 GLY B O 1
ATOM 5199 N N . MET B 1 155 ? -26.766 -21.781 3.982 1 94.19 155 MET B N 1
ATOM 5200 C CA . MET B 1 155 ? -25.875 -21.984 2.846 1 94.19 155 MET B CA 1
ATOM 5201 C C . MET B 1 155 ? -26.672 -22.172 1.558 1 94.19 155 MET B C 1
ATOM 5203 O O . MET B 1 155 ? -27.781 -22.688 1.58 1 94.19 155 MET B O 1
ATOM 5207 N N . THR B 1 156 ? -26.156 -21.656 0.494 1 96.38 156 THR B N 1
ATOM 5208 C CA . THR B 1 156 ? -26.844 -21.688 -0.789 1 96.38 156 THR B CA 1
ATOM 5209 C C . THR B 1 156 ? -26 -22.375 -1.853 1 96.38 156 THR B C 1
ATOM 5211 O O . THR B 1 156 ? -24.781 -22.156 -1.915 1 96.38 156 THR B O 1
ATOM 5214 N N . ALA B 1 157 ? -26.656 -23.141 -2.641 1 97.62 157 ALA B N 1
ATOM 5215 C CA . ALA B 1 157 ? -25.969 -23.766 -3.768 1 97.62 157 ALA B CA 1
ATOM 5216 C C . ALA B 1 157 ? -25.609 -22.719 -4.828 1 97.62 157 ALA B C 1
ATOM 5218 O O . ALA B 1 157 ? -26.453 -21.906 -5.219 1 97.62 157 ALA B O 1
ATOM 5219 N N . LEU B 1 158 ? -24.406 -22.781 -5.297 1 97.81 158 LEU B N 1
ATOM 5220 C CA . LEU B 1 158 ? -23.891 -21.797 -6.254 1 97.81 158 LEU B CA 1
ATOM 5221 C C . LEU B 1 158 ? -24.719 -21.812 -7.535 1 97.81 158 LEU B C 1
ATOM 5223 O O . LEU B 1 158 ? -25.062 -20.75 -8.078 1 97.81 158 LEU B O 1
ATOM 5227 N N . ASP B 1 159 ? -25.078 -23 -8.016 1 95.81 159 ASP B N 1
ATOM 5228 C CA . ASP B 1 159 ? -25.828 -23.125 -9.258 1 95.81 159 ASP B CA 1
ATOM 5229 C C . ASP B 1 159 ? -27.188 -22.422 -9.148 1 95.81 159 ASP B C 1
ATOM 5231 O O . ASP B 1 159 ? -27.641 -21.766 -10.086 1 95.81 159 ASP B O 1
ATOM 5235 N N . ALA B 1 160 ? -27.812 -22.641 -8.031 1 95.06 160 ALA B N 1
ATOM 5236 C CA . ALA B 1 160 ? -29.109 -22 -7.797 1 95.06 160 ALA B CA 1
ATOM 5237 C C . ALA B 1 160 ? -28.969 -20.484 -7.727 1 95.06 160 ALA B C 1
ATOM 5239 O O . ALA B 1 160 ? -29.812 -19.75 -8.227 1 95.06 160 ALA B O 1
ATOM 5240 N N . LEU B 1 161 ? -27.922 -20.125 -7.078 1 95.5 161 LEU B N 1
ATOM 5241 C CA . LEU B 1 161 ? -27.625 -18.703 -6.945 1 95.5 161 LEU B CA 1
ATOM 5242 C C . LEU B 1 161 ? -27.453 -18.062 -8.312 1 95.5 161 LEU B C 1
ATOM 5244 O O . LEU B 1 161 ? -28 -16.984 -8.578 1 95.5 161 LEU B O 1
ATOM 5248 N N . LEU B 1 162 ? -26.719 -18.656 -9.211 1 97.44 162 LEU B N 1
ATOM 5249 C CA . LEU B 1 162 ? -26.438 -18.141 -10.539 1 97.44 162 LEU B CA 1
ATOM 5250 C C . LEU B 1 162 ? -27.703 -18.125 -11.398 1 97.44 162 LEU B C 1
ATOM 5252 O O . LEU B 1 162 ? -27.953 -17.156 -12.109 1 97.44 162 LEU B O 1
ATOM 5256 N N . ALA B 1 163 ? -28.438 -19.125 -11.297 1 96.12 163 ALA B N 1
ATOM 5257 C CA . ALA B 1 163 ? -29.641 -19.281 -12.133 1 96.12 163 ALA B CA 1
ATOM 5258 C C . ALA B 1 163 ? -30.672 -18.219 -11.805 1 96.12 163 ALA B C 1
ATOM 5260 O O . ALA B 1 163 ? -31.453 -17.828 -12.672 1 96.12 163 ALA B O 1
ATOM 5261 N N . ALA B 1 164 ? -30.594 -17.719 -10.672 1 96.44 164 ALA B N 1
ATOM 5262 C CA . ALA B 1 164 ? -31.625 -16.781 -10.195 1 96.44 164 ALA B CA 1
ATOM 5263 C C . ALA B 1 164 ? -31.281 -15.352 -10.594 1 96.44 164 ALA B C 1
ATOM 5265 O O . ALA B 1 164 ? -32.094 -14.438 -10.391 1 96.44 164 ALA B O 1
ATOM 5266 N N . GLN B 1 165 ? -30.156 -15.117 -11.203 1 96.94 165 GLN B N 1
ATOM 5267 C CA . GLN B 1 165 ? -29.703 -13.75 -11.422 1 96.94 165 GLN B CA 1
ATOM 5268 C C . GLN B 1 165 ? -29.672 -13.414 -12.906 1 96.94 165 GLN B C 1
ATOM 5270 O O . GLN B 1 165 ? -29.359 -14.266 -13.742 1 96.94 165 GLN B O 1
ATOM 5275 N N . THR B 1 166 ? -30 -12.172 -13.211 1 97.88 166 THR B N 1
ATOM 5276 C CA . THR B 1 166 ? -29.688 -11.594 -14.516 1 97.88 166 THR B CA 1
ATOM 5277 C C . THR B 1 166 ? -28.234 -11.117 -14.562 1 97.88 166 THR B C 1
ATOM 5279 O O . THR B 1 166 ? -27.75 -10.508 -13.609 1 97.88 166 THR B O 1
ATOM 5282 N N . PRO B 1 167 ? -27.578 -11.438 -15.648 1 98.31 167 PRO B N 1
ATOM 5283 C CA . PRO B 1 167 ? -26.172 -11.016 -15.742 1 98.31 167 PRO B CA 1
ATOM 5284 C C . PRO B 1 167 ? -25.984 -9.516 -15.539 1 98.31 167 PRO B C 1
ATOM 5286 O O . PRO B 1 167 ? -26.734 -8.719 -16.094 1 98.31 167 PRO B O 1
ATOM 5289 N N . LEU B 1 168 ? -25.031 -9.156 -14.68 1 98.5 168 LEU B N 1
ATOM 5290 C CA . LEU B 1 168 ? -24.703 -7.746 -14.477 1 98.5 168 LEU B CA 1
ATOM 5291 C C . LEU B 1 168 ? -24.266 -7.098 -15.781 1 98.5 168 LEU B C 1
ATOM 5293 O O . LEU B 1 168 ? -23.391 -7.625 -16.484 1 98.5 168 LEU B O 1
ATOM 5297 N N . GLN B 1 169 ? -24.719 -5.98 -16.125 1 97.44 169 GLN B N 1
ATOM 5298 C CA . GLN B 1 169 ? -24.578 -5.387 -17.453 1 97.44 169 GLN B CA 1
ATOM 5299 C C . GLN B 1 169 ? -23.172 -4.84 -17.672 1 97.44 169 GLN B C 1
ATOM 5301 O O . GLN B 1 169 ? -22.656 -4.895 -18.781 1 97.44 169 GLN B O 1
ATOM 5306 N N . ALA B 1 170 ? -22.625 -4.207 -16.641 1 97.75 170 ALA B N 1
ATOM 5307 C CA . ALA B 1 170 ? -21.312 -3.59 -16.75 1 97.75 170 ALA B CA 1
ATOM 5308 C C . ALA B 1 170 ? -20.469 -3.857 -15.508 1 97.75 170 ALA B C 1
ATOM 5310 O O . ALA B 1 170 ? -21.016 -4.023 -14.406 1 97.75 170 ALA B O 1
ATOM 5311 N N . PRO B 1 171 ? -19.141 -3.969 -15.758 1 98.25 171 PRO B N 1
ATOM 5312 C CA . PRO B 1 171 ? -18.281 -4.148 -14.578 1 98.25 171 PRO B CA 1
ATOM 5313 C C . PRO B 1 171 ? -18.234 -2.908 -13.695 1 98.25 171 PRO B C 1
ATOM 5315 O O . PRO B 1 171 ? -18.562 -1.809 -14.141 1 98.25 171 PRO B O 1
ATOM 5318 N N . ALA B 1 172 ? -17.875 -3.146 -12.477 1 97.94 172 ALA B N 1
ATOM 5319 C CA . ALA B 1 172 ? -17.641 -2.021 -11.57 1 97.94 172 ALA B CA 1
ATOM 5320 C C . ALA B 1 172 ? -16.625 -1.05 -12.156 1 97.94 172 ALA B C 1
ATOM 5322 O O . ALA B 1 172 ? -15.695 -1.461 -12.852 1 97.94 172 ALA B O 1
ATOM 5323 N N . ALA B 1 173 ? -16.781 0.217 -11.859 1 95.69 173 ALA B N 1
ATOM 5324 C CA . ALA B 1 173 ? -15.867 1.258 -12.328 1 95.69 173 ALA B CA 1
ATOM 5325 C C . ALA B 1 173 ? -14.586 1.28 -11.5 1 95.69 173 ALA B C 1
ATOM 5327 O O . ALA B 1 173 ? -14.359 2.213 -10.727 1 95.69 173 ALA B O 1
ATOM 5328 N N . THR B 1 174 ? -13.719 0.32 -11.742 1 96.88 174 THR B N 1
ATOM 5329 C CA . THR B 1 174 ? -12.43 0.247 -11.07 1 96.88 174 THR B CA 1
ATOM 5330 C C . THR B 1 174 ? -11.32 0.812 -11.961 1 96.88 174 THR B C 1
ATOM 5332 O O . THR B 1 174 ? -11.547 1.089 -13.141 1 96.88 174 THR B O 1
ATOM 5335 N N . SER B 1 175 ? -10.156 1.059 -11.391 1 94.94 175 SER B N 1
ATOM 5336 C CA . SER B 1 175 ? -8.945 1.391 -12.133 1 94.94 175 SER B CA 1
ATOM 5337 C C . SER B 1 175 ? -7.902 0.281 -12.016 1 94.94 175 SER B C 1
ATOM 5339 O O . SER B 1 175 ? -8.094 -0.679 -11.266 1 94.94 175 SER B O 1
ATOM 5341 N N . CYS B 1 176 ? -6.812 0.412 -12.711 1 95.81 176 CYS B N 1
ATOM 5342 C CA . CYS B 1 176 ? -5.738 -0.574 -12.695 1 95.81 176 CYS B CA 1
ATOM 5343 C C . CYS B 1 176 ? -5.086 -0.649 -11.32 1 95.81 176 CYS B C 1
ATOM 5345 O O . CYS B 1 176 ? -4.512 -1.677 -10.961 1 95.81 176 CYS B O 1
ATOM 5347 N N . ASP B 1 177 ? -5.258 0.429 -10.562 1 95.94 177 ASP B N 1
ATOM 5348 C CA . ASP B 1 177 ? -4.531 0.525 -9.297 1 95.94 177 ASP B CA 1
ATOM 5349 C C . ASP B 1 177 ? -5.426 0.144 -8.125 1 95.94 177 ASP B C 1
ATOM 5351 O O . ASP B 1 177 ? -4.969 0.083 -6.98 1 95.94 177 ASP B O 1
ATOM 5355 N N . ASP B 1 178 ? -6.727 -0.159 -8.391 1 97.19 178 ASP B N 1
ATOM 5356 C CA . ASP B 1 178 ? -7.629 -0.599 -7.332 1 97.19 178 ASP B CA 1
ATOM 5357 C C . ASP B 1 178 ? -7.32 -2.033 -6.91 1 97.19 178 ASP B C 1
ATOM 5359 O O . ASP B 1 178 ? -6.902 -2.852 -7.73 1 97.19 178 ASP B O 1
ATOM 5363 N N . PRO B 1 179 ? -7.516 -2.348 -5.625 1 97.62 179 PRO B N 1
ATOM 5364 C CA . PRO B 1 179 ? -7.375 -3.748 -5.219 1 97.62 179 PRO B CA 1
ATOM 5365 C C . PRO B 1 179 ? -8.266 -4.691 -6.023 1 97.62 179 PRO B C 1
ATOM 5367 O O . PRO B 1 179 ? -9.453 -4.406 -6.215 1 97.62 179 PRO B O 1
ATOM 5370 N N . GLY B 1 180 ? -7.633 -5.746 -6.477 1 98.56 180 GLY B N 1
ATOM 5371 C CA . GLY B 1 180 ? -8.391 -6.676 -7.305 1 98.56 180 GLY B CA 1
ATOM 5372 C C . GLY B 1 180 ? -8.586 -8.031 -6.652 1 98.56 180 GLY B C 1
ATOM 5373 O O . GLY B 1 180 ? -9.633 -8.664 -6.824 1 98.56 180 GLY B O 1
ATOM 5374 N N . PHE B 1 181 ? -7.574 -8.508 -5.93 1 98.88 181 PHE B N 1
ATOM 5375 C CA . PHE B 1 181 ? -7.645 -9.828 -5.305 1 98.88 181 PHE B CA 1
ATOM 5376 C C . PHE B 1 181 ? -6.48 -10.031 -4.344 1 98.88 181 PHE B C 1
ATOM 5378 O O . PHE B 1 181 ? -5.543 -9.234 -4.32 1 98.88 181 PHE B O 1
ATOM 5385 N N . TRP B 1 182 ? -6.672 -11.086 -3.494 1 98.69 182 TRP B N 1
ATOM 5386 C CA . TRP B 1 182 ? -5.609 -11.453 -2.564 1 98.69 182 TRP B CA 1
ATOM 5387 C C . TRP B 1 182 ? -5.109 -12.867 -2.848 1 98.69 182 TRP B C 1
ATOM 5389 O O . TRP B 1 182 ? -5.871 -13.727 -3.301 1 98.69 182 TRP B O 1
ATOM 5399 N N . LEU B 1 183 ? -3.82 -13.055 -2.611 1 97.94 183 LEU B N 1
ATOM 5400 C CA . LEU B 1 183 ? -3.199 -14.359 -2.416 1 97.94 183 LEU B CA 1
ATOM 5401 C C . LEU B 1 183 ? -2.465 -14.414 -1.08 1 97.94 183 LEU B C 1
ATOM 5403 O O . LEU B 1 183 ? -1.819 -13.445 -0.679 1 97.94 183 LEU B O 1
ATOM 5407 N N . TYR B 1 184 ? -2.605 -15.523 -0.381 1 94.12 184 TYR B N 1
ATOM 5408 C CA . TYR B 1 184 ? -1.832 -15.664 0.846 1 94.12 184 TYR B CA 1
ATOM 5409 C C . TYR B 1 184 ? -0.486 -16.328 0.566 1 94.12 184 TYR B C 1
ATOM 5411 O O . TYR B 1 184 ? -0.411 -17.312 -0.167 1 94.12 184 TYR B O 1
ATOM 5419 N N . SER B 1 185 ? 0.565 -15.734 1.065 1 87.06 185 SER B N 1
ATOM 5420 C CA . SER B 1 185 ? 1.902 -16.312 0.969 1 87.06 185 SER B CA 1
ATOM 5421 C C . SER B 1 185 ? 2.271 -17.062 2.242 1 87.06 185 SER B C 1
ATOM 5423 O O . SER B 1 185 ? 1.903 -16.641 3.344 1 87.06 185 SER B O 1
ATOM 5425 N N . SER B 1 186 ? 2.83 -18.328 2.168 1 71.12 186 SER B N 1
ATOM 5426 C CA . SER B 1 186 ? 3.113 -19.219 3.287 1 71.12 186 SER B CA 1
ATOM 5427 C C . SER B 1 186 ? 4.461 -18.906 3.928 1 71.12 186 SER B C 1
ATOM 5429 O O . SER B 1 186 ? 4.836 -19.5 4.934 1 71.12 186 SER B O 1
ATOM 5431 N N . GLY B 1 187 ? 4.801 -17.781 4.328 1 57.03 187 GLY B N 1
ATOM 5432 C CA . GLY B 1 187 ? 6.152 -17.516 4.793 1 57.03 187 GLY B CA 1
ATOM 5433 C C . GLY B 1 187 ? 6.652 -18.531 5.801 1 57.03 187 GLY B C 1
ATOM 5434 O O . GLY B 1 187 ? 5.859 -19.281 6.375 1 57.03 187 GLY B O 1
ATOM 5435 N N . SER B 1 188 ? 7.984 -18.969 5.738 1 51.84 188 SER B N 1
ATOM 5436 C CA . SER B 1 188 ? 8.695 -19.922 6.582 1 51.84 188 SER B CA 1
ATOM 5437 C C . SER B 1 188 ? 8.422 -19.672 8.062 1 51.84 188 SER B C 1
ATOM 5439 O O . SER B 1 188 ? 8.484 -20.594 8.875 1 51.84 188 SER B O 1
ATOM 5441 N N . THR B 1 189 ? 8.164 -18.297 8.336 1 53.03 189 THR B N 1
ATOM 5442 C CA . THR B 1 189 ? 8.031 -17.906 9.734 1 53.03 189 THR B CA 1
ATOM 5443 C C . THR B 1 189 ? 6.711 -17.188 9.977 1 53.03 189 THR B C 1
ATOM 5445 O O . THR B 1 189 ? 6.312 -16.328 9.188 1 53.03 189 THR B O 1
ATOM 5448 N N . GLY B 1 190 ? 5.75 -17.953 10.648 1 65.69 190 GLY B N 1
ATOM 5449 C CA . GLY B 1 190 ? 4.637 -17.203 11.203 1 65.69 190 GLY B CA 1
ATOM 5450 C C . GLY B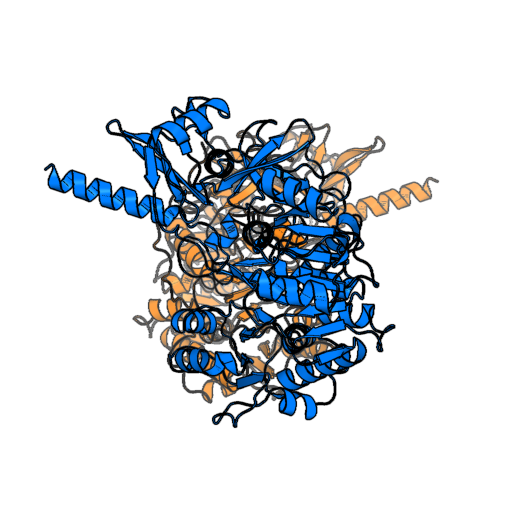 1 190 ? 3.346 -17.391 10.43 1 65.69 190 GLY B C 1
ATOM 5451 O O . GLY B 1 190 ? 3.211 -18.344 9.664 1 65.69 190 GLY B O 1
ATOM 5452 N N . GLN B 1 191 ? 2.357 -16.578 10.547 1 81.19 191 GLN B N 1
ATOM 5453 C CA . GLN B 1 191 ? 1.042 -16.609 9.914 1 81.19 191 GLN B CA 1
ATOM 5454 C C . GLN B 1 191 ? 1.124 -16.188 8.453 1 81.19 191 GLN B C 1
ATOM 5456 O O . GLN B 1 191 ? 1.932 -15.328 8.086 1 81.19 191 GLN B O 1
ATOM 5461 N N . PRO B 1 192 ? 0.378 -16.891 7.582 1 87.25 192 PRO B N 1
ATOM 5462 C CA . PRO B 1 192 ? 0.355 -16.5 6.172 1 87.25 192 PRO B CA 1
ATOM 5463 C C . PRO B 1 192 ? 0.062 -15.016 5.977 1 87.25 192 PRO B C 1
ATOM 5465 O O . PRO B 1 192 ? -0.681 -14.422 6.766 1 87.25 192 PRO B O 1
ATOM 5468 N N . LYS B 1 193 ? 0.667 -14.422 4.996 1 93.75 193 LYS B N 1
ATOM 5469 C CA . LYS B 1 193 ? 0.51 -12.992 4.73 1 93.75 193 LYS B CA 1
ATOM 5470 C C . LYS B 1 193 ? -0.431 -12.75 3.553 1 93.75 193 LYS B C 1
ATOM 5472 O O . LYS B 1 193 ? -0.272 -13.359 2.492 1 93.75 193 LYS B O 1
ATOM 5477 N N . GLY B 1 194 ? -1.432 -11.914 3.76 1 97 194 GLY B N 1
ATOM 5478 C CA . GLY B 1 194 ? -2.314 -11.539 2.666 1 97 194 GLY B CA 1
ATOM 5479 C C . GLY B 1 194 ? -1.694 -10.539 1.711 1 97 194 GLY B C 1
ATOM 5480 O O . GLY B 1 194 ? -1.54 -9.367 2.051 1 97 194 GLY B O 1
ATOM 5481 N N . VAL B 1 195 ? -1.313 -11.016 0.524 1 98.31 195 VAL B N 1
ATOM 5482 C CA . VAL B 1 195 ? -0.714 -10.164 -0.499 1 98.31 195 VAL B CA 1
ATOM 5483 C C . VAL B 1 195 ? -1.812 -9.531 -1.354 1 98.31 195 VAL B C 1
ATOM 5485 O O . VAL B 1 195 ? -2.592 -10.242 -1.995 1 98.31 195 VAL B O 1
ATOM 5488 N N . VAL B 1 196 ? -1.901 -8.227 -1.356 1 98.62 196 VAL B N 1
ATOM 5489 C CA . VAL B 1 196 ? -2.955 -7.516 -2.068 1 98.62 196 VAL B CA 1
ATOM 5490 C C . VAL B 1 196 ? -2.48 -7.16 -3.477 1 98.62 196 VAL B C 1
ATOM 5492 O O . VAL B 1 196 ? -1.489 -6.449 -3.643 1 98.62 196 VAL B O 1
ATOM 5495 N N . HIS B 1 197 ? -3.199 -7.664 -4.438 1 98.75 197 HIS B N 1
ATOM 5496 C CA . HIS B 1 197 ? -2.9 -7.367 -5.836 1 98.75 197 HIS B CA 1
ATOM 5497 C C . HIS B 1 197 ? -3.961 -6.457 -6.441 1 98.75 197 HIS B C 1
ATOM 5499 O O . HIS B 1 197 ? -5.129 -6.508 -6.051 1 98.75 197 HIS B O 1
ATOM 5505 N N . SER B 1 198 ? -3.566 -5.645 -7.41 1 97.94 198 SER B N 1
ATOM 5506 C CA . SER B 1 198 ? -4.477 -4.727 -8.094 1 97.94 198 SER B CA 1
ATOM 5507 C C . SER B 1 198 ? -5.117 -5.387 -9.305 1 97.94 198 SER B C 1
ATOM 5509 O O . SER B 1 198 ? -4.695 -6.465 -9.734 1 97.94 198 SER B O 1
ATOM 5511 N N . HIS B 1 199 ? -6.098 -4.703 -9.906 1 98.5 199 HIS B N 1
ATOM 5512 C CA . HIS B 1 199 ? -6.711 -5.129 -11.156 1 98.5 199 HIS B CA 1
ATOM 5513 C C . HIS B 1 199 ? -5.691 -5.168 -12.289 1 98.5 199 HIS B C 1
ATOM 5515 O O . HIS B 1 199 ? -5.809 -5.98 -13.211 1 98.5 199 HIS B O 1
ATOM 5521 N N . GLY B 1 200 ? -4.699 -4.34 -12.195 1 97.56 200 GLY B N 1
ATOM 5522 C CA . GLY B 1 200 ? -3.746 -4.207 -13.289 1 97.56 200 GLY B CA 1
ATOM 5523 C C . GLY B 1 200 ? -2.658 -5.266 -13.258 1 97.56 200 GLY B C 1
ATOM 5524 O O . GLY B 1 200 ? -2.041 -5.555 -14.289 1 97.56 200 GLY B O 1
ATOM 5525 N N . ASN B 1 201 ? -2.406 -5.859 -12.148 1 97.94 201 ASN B N 1
ATOM 5526 C CA . ASN B 1 201 ? -1.257 -6.742 -11.977 1 97.94 201 ASN B CA 1
ATOM 5527 C C . ASN B 1 201 ? -1.315 -7.93 -12.938 1 97.94 201 ASN B C 1
ATOM 5529 O O . ASN B 1 201 ? -0.347 -8.211 -13.641 1 97.94 201 ASN B O 1
ATOM 5533 N N . PRO B 1 202 ? -2.451 -8.617 -13.023 1 98.25 202 PRO B N 1
ATOM 5534 C CA . PRO B 1 202 ? -2.473 -9.781 -13.906 1 98.25 202 PRO B CA 1
ATOM 5535 C C . PRO B 1 202 ? -2.41 -9.398 -15.383 1 98.25 202 PRO B C 1
ATOM 5537 O O . PRO B 1 202 ? -1.952 -10.195 -16.203 1 98.25 202 PRO B O 1
ATOM 5540 N N . TYR B 1 203 ? -2.848 -8.195 -15.711 1 97.69 203 TYR B N 1
ATOM 5541 C CA . TYR B 1 203 ? -2.701 -7.703 -17.078 1 97.69 203 TYR B CA 1
ATOM 5542 C C . TYR B 1 203 ? -1.238 -7.695 -17.5 1 97.69 203 TYR B C 1
ATOM 5544 O O . TYR B 1 203 ? -0.896 -8.188 -18.578 1 97.69 203 TYR B O 1
ATOM 5552 N N . TRP B 1 204 ? -0.399 -7.219 -16.672 1 97.19 204 TRP B N 1
ATOM 5553 C CA . TRP B 1 204 ? 1.018 -7.062 -16.984 1 97.19 204 TRP B CA 1
ATOM 5554 C C . TRP B 1 204 ? 1.7 -8.422 -17.109 1 97.19 204 TRP B C 1
ATOM 5556 O O . TRP B 1 204 ? 2.535 -8.617 -18 1 97.19 204 TRP B O 1
ATOM 5566 N N . THR B 1 205 ? 1.376 -9.367 -16.234 1 97.94 205 THR B N 1
ATOM 5567 C CA . THR B 1 205 ? 2.018 -10.68 -16.312 1 97.94 205 THR B CA 1
ATOM 5568 C C . THR B 1 205 ? 1.66 -11.383 -17.609 1 97.94 205 THR B C 1
ATOM 5570 O O . THR B 1 205 ? 2.506 -12.047 -18.219 1 97.94 205 THR B O 1
ATOM 5573 N N . ALA B 1 206 ? 0.432 -11.258 -18.047 1 97.56 206 ALA B N 1
ATOM 5574 C CA . ALA B 1 206 ? 0.024 -11.852 -19.312 1 97.56 206 ALA B CA 1
ATOM 5575 C C . ALA B 1 206 ? 0.705 -11.156 -20.5 1 97.56 206 ALA B C 1
ATOM 5577 O O . ALA B 1 206 ? 1.225 -11.82 -21.391 1 97.56 206 ALA B O 1
ATOM 5578 N N . ALA B 1 207 ? 0.776 -9.852 -20.422 1 96.5 207 ALA B N 1
ATOM 5579 C CA . ALA B 1 207 ? 1.257 -9.047 -21.547 1 96.5 207 ALA B CA 1
ATOM 5580 C C . ALA B 1 207 ? 2.77 -9.164 -21.703 1 96.5 207 ALA B C 1
ATOM 5582 O O . ALA B 1 207 ? 3.299 -9.055 -22.812 1 96.5 207 ALA B O 1
ATOM 5583 N N . LEU B 1 208 ? 3.447 -9.453 -20.625 1 97.06 208 LEU B N 1
ATOM 5584 C CA . LEU B 1 208 ? 4.902 -9.398 -20.672 1 97.06 208 LEU B CA 1
ATOM 5585 C C . LEU B 1 208 ? 5.496 -10.805 -20.719 1 97.06 208 LEU B C 1
ATOM 5587 O O . LEU B 1 208 ? 6.602 -11 -21.219 1 97.06 208 LEU B O 1
ATOM 5591 N N . TYR B 1 209 ? 4.758 -11.789 -20.219 1 97.81 209 TYR B N 1
ATOM 5592 C CA . TYR B 1 209 ? 5.363 -13.109 -20.094 1 97.81 209 TYR B CA 1
ATOM 5593 C C . TYR B 1 209 ? 4.602 -14.133 -20.922 1 97.81 209 TYR B C 1
ATOM 5595 O O . TYR B 1 209 ? 5.18 -14.789 -21.797 1 97.81 209 TYR B O 1
ATOM 5603 N N . ALA B 1 210 ? 3.336 -14.297 -20.766 1 97.12 210 ALA B N 1
ATOM 5604 C CA . ALA B 1 210 ? 2.553 -15.352 -21.406 1 97.12 210 ALA B CA 1
ATOM 5605 C C . ALA B 1 210 ? 2.637 -15.266 -22.922 1 97.12 210 ALA B C 1
ATOM 5607 O O . ALA B 1 210 ? 2.873 -16.266 -23.594 1 97.12 210 ALA B O 1
ATOM 5608 N N . GLY B 1 211 ? 2.424 -14.07 -23.375 1 94.38 211 GLY B N 1
ATOM 5609 C CA . GLY B 1 211 ? 2.48 -13.875 -24.812 1 94.38 211 GLY B CA 1
ATOM 5610 C C . GLY B 1 211 ? 3.896 -13.859 -25.359 1 94.38 211 GLY B C 1
ATOM 5611 O O . GLY B 1 211 ? 4.301 -14.781 -26.078 1 94.38 211 GLY B O 1
ATOM 5612 N N . PRO B 1 212 ? 4.672 -12.922 -24.906 1 94.88 212 PRO B N 1
ATOM 5613 C CA . PRO B 1 212 ? 5.969 -12.68 -25.547 1 94.88 212 PRO B CA 1
ATOM 5614 C C . PRO B 1 212 ? 6.992 -13.766 -25.234 1 94.88 212 PRO B C 1
ATOM 5616 O O . PRO B 1 212 ? 7.887 -14.031 -26.031 1 94.88 212 PRO B O 1
ATOM 5619 N N . VAL B 1 213 ? 6.879 -14.43 -24.094 1 96.94 213 VAL B N 1
ATOM 5620 C CA . VAL B 1 213 ? 7.895 -15.398 -23.703 1 96.94 213 VAL B CA 1
ATOM 5621 C C . VAL B 1 213 ? 7.414 -16.812 -24.016 1 96.94 213 VAL B C 1
ATOM 5623 O O . VAL B 1 213 ? 8.078 -17.547 -24.75 1 96.94 213 VAL B O 1
ATOM 5626 N N . LEU B 1 214 ? 6.238 -17.141 -23.594 1 97.81 214 LEU B N 1
ATOM 5627 C CA . LEU B 1 214 ? 5.742 -18.5 -23.781 1 97.81 214 LEU B CA 1
ATOM 5628 C C . LEU B 1 214 ? 5.109 -18.656 -25.172 1 97.81 214 LEU B C 1
ATOM 5630 O O . LEU B 1 214 ? 4.922 -19.781 -25.641 1 97.81 214 LEU B O 1
ATOM 5634 N N . GLY B 1 215 ? 4.719 -17.547 -25.766 1 97.75 215 GLY B N 1
ATOM 5635 C CA . GLY B 1 215 ? 4.074 -17.594 -27.062 1 97.75 215 GLY B CA 1
ATOM 5636 C C . GLY B 1 215 ? 2.707 -18.25 -27.031 1 97.75 215 GLY B C 1
ATOM 5637 O O . GLY B 1 215 ? 2.344 -18.984 -27.953 1 97.75 215 GLY B O 1
ATOM 5638 N N . LEU B 1 216 ? 1.979 -18.109 -25.969 1 98.31 216 LEU B N 1
ATOM 5639 C CA . LEU B 1 216 ? 0.64 -18.688 -25.891 1 98.31 216 LEU B CA 1
ATOM 5640 C C . LEU B 1 216 ? -0.274 -18.109 -26.953 1 98.31 216 LEU B C 1
ATOM 5642 O O . LEU B 1 216 ? -0.222 -16.906 -27.25 1 98.31 216 LEU B O 1
ATOM 5646 N N . GLN B 1 217 ? -1.071 -18.953 -27.5 1 97.88 217 GLN B N 1
ATOM 5647 C CA . GLN B 1 217 ? -1.98 -18.578 -28.578 1 97.88 217 GLN B CA 1
ATOM 5648 C C . GLN B 1 217 ? -3.365 -19.188 -28.375 1 97.88 217 GLN B C 1
ATOM 5650 O O . GLN B 1 217 ? -3.547 -20.047 -27.5 1 97.88 217 GLN B O 1
ATOM 5655 N N . GLU B 1 218 ? -4.293 -18.734 -29.188 1 98.31 218 GLU B N 1
ATOM 5656 C CA . GLU B 1 218 ? -5.695 -19.141 -29.094 1 98.31 218 GLU B CA 1
ATOM 5657 C C . GLU B 1 218 ? -5.855 -20.641 -29.25 1 98.31 218 GLU B C 1
ATOM 5659 O O . GLU B 1 218 ? -6.719 -21.25 -28.609 1 98.31 218 GLU B O 1
ATOM 5664 N N . GLN B 1 219 ? -5.008 -21.281 -30 1 98.12 219 GLN B N 1
ATOM 5665 C CA . GLN B 1 219 ? -5.172 -22.688 -30.328 1 98.12 219 GLN B CA 1
ATOM 5666 C C . GLN B 1 219 ? -4.602 -23.578 -29.219 1 98.12 219 GLN B C 1
ATOM 5668 O O . GLN B 1 219 ? -4.812 -24.797 -29.219 1 98.12 219 GLN B O 1
ATOM 5673 N N . ASP B 1 220 ? -3.908 -23 -28.297 1 98.81 220 ASP B N 1
ATOM 5674 C CA . ASP B 1 220 ? -3.281 -23.781 -27.234 1 98.81 220 ASP B CA 1
ATOM 5675 C C . ASP B 1 220 ? -4.332 -24.375 -26.297 1 98.81 220 ASP B C 1
ATOM 5677 O O . ASP B 1 220 ? -5.383 -23.766 -26.078 1 98.81 220 ASP B O 1
ATOM 5681 N N . VAL B 1 221 ? -4.07 -25.531 -25.828 1 98.88 221 VAL B N 1
ATOM 5682 C CA . VAL B 1 221 ? -4.723 -26.156 -24.672 1 98.88 221 VAL B CA 1
ATOM 5683 C C . VAL B 1 221 ? -3.762 -26.172 -23.484 1 98.88 221 VAL B C 1
ATOM 5685 O O . VAL B 1 221 ? -2.738 -26.859 -23.531 1 98.88 221 VAL B O 1
ATOM 5688 N N . CYS B 1 222 ? -4.07 -25.422 -22.453 1 98.94 222 CYS B N 1
ATOM 5689 C CA . CYS B 1 222 ? -3.195 -25.25 -21.312 1 98.94 222 CYS B CA 1
ATOM 5690 C C . CYS B 1 222 ? -3.617 -26.156 -20.156 1 98.94 222 CYS B C 1
ATOM 5692 O O . CYS B 1 222 ? -4.809 -26.281 -19.859 1 98.94 222 CYS B O 1
ATOM 5694 N N . PHE B 1 223 ? -2.674 -26.812 -19.516 1 98.81 223 PHE B N 1
ATOM 5695 C CA . PHE B 1 223 ? -2.914 -27.641 -18.328 1 98.81 223 PHE B CA 1
ATOM 5696 C C . PHE B 1 223 ? -1.886 -27.328 -17.25 1 98.81 223 PHE B C 1
ATOM 5698 O O . PHE B 1 223 ? -0.695 -27.594 -17.422 1 98.81 223 PHE B O 1
ATOM 5705 N N . SER B 1 224 ? -2.379 -26.781 -16.156 1 98.19 224 SER B N 1
ATOM 5706 C CA . SER B 1 224 ? -1.51 -26.453 -15.023 1 98.19 224 SER B CA 1
ATOM 5707 C C . SER B 1 224 ? -1.689 -27.453 -13.883 1 98.19 224 SER B C 1
ATOM 5709 O O . SER B 1 224 ? -2.799 -27.625 -13.375 1 98.19 224 SER B O 1
ATOM 5711 N N . ALA B 1 225 ? -0.586 -28.047 -13.469 1 94.69 225 ALA B N 1
ATOM 5712 C CA . ALA B 1 225 ? -0.608 -28.859 -12.258 1 94.69 225 ALA B CA 1
ATOM 5713 C C . ALA B 1 225 ? -0.711 -27.984 -11.008 1 94.69 225 ALA B C 1
ATOM 5715 O O . ALA B 1 225 ? -1.273 -28.406 -10 1 94.69 225 ALA B O 1
ATOM 5716 N N . ALA B 1 226 ? -0.13 -26.781 -11.078 1 93.06 226 ALA B N 1
ATOM 5717 C CA . ALA B 1 226 ? -0.266 -25.828 -9.984 1 93.06 226 ALA B CA 1
ATOM 5718 C C . ALA B 1 226 ? -1.702 -25.328 -9.867 1 93.06 226 ALA B C 1
ATOM 5720 O O . ALA B 1 226 ? -2.359 -25.078 -10.883 1 93.06 226 ALA B O 1
ATOM 5721 N N . LYS B 1 227 ? -2.129 -25.188 -8.695 1 95.44 227 LYS B N 1
ATOM 5722 C CA . LYS B 1 227 ? -3.529 -24.875 -8.43 1 95.44 227 LYS B CA 1
ATOM 5723 C C . LYS B 1 227 ? -3.799 -23.391 -8.602 1 95.44 227 LYS B C 1
ATOM 5725 O O . LYS B 1 227 ? -2.893 -22.562 -8.445 1 95.44 227 LYS B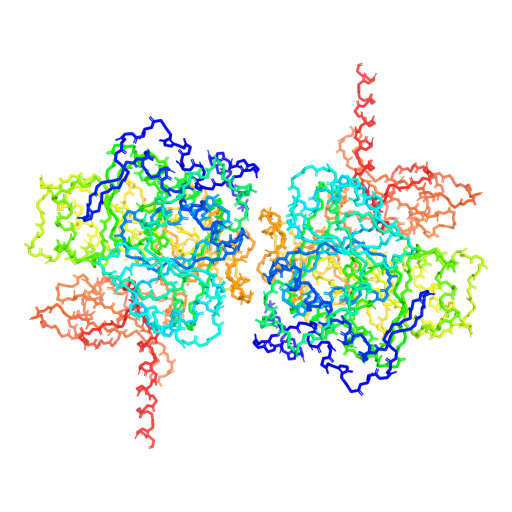 O 1
ATOM 5730 N N . LEU B 1 228 ? -5.07 -23.094 -8.812 1 97.88 228 LEU B N 1
ATOM 5731 C CA . LEU B 1 228 ? -5.52 -21.75 -9.141 1 97.88 228 LEU B CA 1
ATOM 5732 C C . LEU B 1 228 ? -5.328 -20.812 -7.957 1 97.88 228 LEU B C 1
ATOM 5734 O O . LEU B 1 228 ? -5.238 -19.594 -8.133 1 97.88 228 LEU B O 1
ATOM 5738 N N . TYR B 1 229 ? -5.254 -21.328 -6.77 1 95.38 229 TYR B N 1
ATOM 5739 C CA . TYR B 1 229 ? -5.184 -20.453 -5.602 1 95.38 229 TYR B CA 1
ATOM 5740 C C . TYR B 1 229 ? -3.756 -19.984 -5.352 1 95.38 229 TYR B C 1
ATOM 5742 O O . TYR B 1 229 ? -3.508 -19.188 -4.453 1 95.38 229 TYR B O 1
ATOM 5750 N N . PHE B 1 230 ? -2.797 -20.406 -6.219 1 92.69 230 PHE B N 1
ATOM 5751 C CA . PHE B 1 230 ? -1.424 -19.922 -6.227 1 92.69 230 PHE B CA 1
ATOM 5752 C C . PHE B 1 230 ? -1.196 -18.969 -7.402 1 92.69 230 PHE B C 1
ATOM 5754 O O . PHE B 1 230 ? -1.795 -19.141 -8.469 1 92.69 230 PHE B O 1
ATOM 5761 N N . ALA B 1 231 ? -0.245 -18.062 -7.168 1 96.62 231 ALA B N 1
ATOM 5762 C CA . ALA B 1 231 ? 0.047 -17.109 -8.234 1 96.62 231 ALA B CA 1
ATOM 5763 C C . ALA B 1 231 ? 0.409 -17.828 -9.531 1 96.62 231 ALA B C 1
ATOM 5765 O O . ALA B 1 231 ? -0.088 -17.469 -10.602 1 96.62 231 ALA B O 1
ATOM 5766 N N . TYR B 1 232 ? 1.25 -18.812 -9.484 1 96 232 TYR B N 1
ATOM 5767 C CA . TYR B 1 232 ? 1.685 -19.578 -10.648 1 96 232 TYR B CA 1
ATOM 5768 C C . TYR B 1 232 ? 0.499 -20.25 -11.344 1 96 232 TYR B C 1
ATOM 5770 O O . TYR B 1 232 ? 0.304 -20.078 -12.547 1 96 232 TYR B O 1
ATOM 5778 N N . GLY B 1 233 ? -0.282 -20.922 -10.578 1 97.31 233 GLY B N 1
ATOM 5779 C CA . GLY B 1 233 ? -1.457 -21.562 -11.133 1 97.31 233 GLY B CA 1
ATOM 5780 C C . GLY B 1 233 ? -2.516 -20.594 -11.609 1 97.31 233 GLY B C 1
ATOM 5781 O O . GLY B 1 233 ? -3.199 -20.844 -12.602 1 97.31 233 GLY B O 1
ATOM 5782 N N . LEU B 1 234 ? -2.658 -19.516 -10.906 1 98.44 234 LEU B N 1
ATOM 5783 C CA . LEU B 1 234 ? -3.629 -18.484 -11.273 1 98.44 234 LEU B CA 1
ATOM 5784 C C . LEU B 1 234 ? -3.316 -17.922 -12.656 1 98.44 234 LEU B C 1
ATOM 5786 O O . LEU B 1 234 ? -4.215 -17.766 -13.492 1 98.44 234 LEU B O 1
ATOM 5790 N N . GLY B 1 235 ? -2.064 -17.609 -12.867 1 98.69 235 GLY B N 1
ATOM 5791 C CA . GLY B 1 235 ? -1.672 -17.141 -14.188 1 98.69 235 GLY B CA 1
ATOM 5792 C C . GLY B 1 235 ? -1.866 -18.172 -15.273 1 98.69 235 GLY B C 1
ATOM 5793 O O . GLY B 1 235 ? -2.473 -17.891 -16.312 1 98.69 235 GLY B O 1
ATOM 5794 N N . ASN B 1 236 ? -1.455 -19.406 -15.016 1 98.5 236 ASN B N 1
ATOM 5795 C CA . ASN B 1 236 ? -1.379 -20.469 -16.016 1 98.5 236 ASN B CA 1
ATOM 5796 C C . ASN B 1 236 ? -2.758 -21.047 -16.312 1 98.5 236 ASN B C 1
ATOM 5798 O O . ASN B 1 236 ? -2.977 -21.594 -17.406 1 98.5 236 ASN B O 1
ATOM 5802 N N . GLY B 1 237 ? -3.621 -20.906 -15.344 1 98.69 237 GLY B N 1
ATOM 5803 C CA . GLY B 1 237 ? -4.926 -21.531 -15.516 1 98.69 237 GLY B CA 1
ATOM 5804 C C . GLY B 1 237 ? -6.043 -20.516 -15.711 1 98.69 237 GLY B C 1
ATOM 5805 O O . GLY B 1 237 ? -7.199 -20.891 -15.914 1 98.69 237 GLY B O 1
ATOM 5806 N N . LEU B 1 238 ? -5.672 -19.219 -15.664 1 98.81 238 LEU B N 1
ATOM 5807 C CA . LEU B 1 238 ? -6.734 -18.219 -15.766 1 98.81 238 LEU B CA 1
ATOM 5808 C C . LEU B 1 238 ? -6.273 -17.016 -16.578 1 98.81 238 LEU B C 1
ATOM 5810 O O . LEU B 1 238 ? -6.648 -16.859 -17.734 1 98.81 238 LEU B O 1
ATOM 5814 N N . SER B 1 239 ? -5.43 -16.172 -16.078 1 98.75 239 SER B N 1
ATOM 5815 C CA . SER B 1 239 ? -5.133 -14.891 -16.719 1 98.75 239 SER B CA 1
ATOM 5816 C C . SER B 1 239 ? -4.426 -15.086 -18.047 1 98.75 239 SER B C 1
ATOM 5818 O O . SER B 1 239 ? -4.75 -14.422 -19.031 1 98.75 239 SER B O 1
ATOM 5820 N N . PHE B 1 240 ? -3.436 -16 -18.156 1 98.75 240 PHE B N 1
ATOM 5821 C CA . PHE B 1 240 ? -2.648 -16.188 -19.359 1 98.75 240 PHE B CA 1
ATOM 5822 C C . PHE B 1 240 ? -3.508 -16.766 -20.484 1 98.75 240 PHE B C 1
ATOM 5824 O O . PHE B 1 240 ? -3.672 -16.141 -21.531 1 98.75 240 PHE B O 1
ATOM 5831 N N . PRO B 1 241 ? -4.098 -17.938 -20.266 1 98.88 241 PRO B N 1
ATOM 5832 C CA . PRO B 1 241 ? -4.859 -18.516 -21.359 1 98.88 241 PRO B CA 1
ATOM 5833 C C . PRO B 1 241 ? -6.039 -17.656 -21.797 1 98.88 241 PRO B C 1
ATOM 5835 O O . PRO B 1 241 ? -6.332 -17.531 -22.984 1 98.88 241 PRO B O 1
ATOM 5838 N N . LEU B 1 242 ? -6.742 -17.016 -20.859 1 98.81 242 LEU B N 1
ATOM 5839 C CA . LEU B 1 242 ? -7.91 -16.219 -21.203 1 98.81 242 LEU B CA 1
ATOM 5840 C C . LEU B 1 242 ? -7.5 -14.953 -21.953 1 98.81 242 LEU B C 1
ATOM 5842 O O . LEU B 1 242 ? -8.297 -14.383 -22.703 1 98.81 242 LEU B O 1
ATOM 5846 N N . SER B 1 243 ? -6.289 -14.484 -21.734 1 98.38 243 SER B N 1
ATOM 5847 C CA . SER B 1 243 ? -5.828 -13.289 -22.422 1 98.38 243 SER B CA 1
ATOM 5848 C C . SER B 1 243 ? -5.625 -13.555 -23.906 1 98.38 243 SER B C 1
ATOM 5850 O O . SER B 1 243 ? -5.609 -12.625 -24.719 1 98.38 243 SER B O 1
ATOM 5852 N N . VAL B 1 244 ? -5.465 -14.812 -24.328 1 98.25 244 VAL B N 1
ATOM 5853 C CA . VAL B 1 244 ? -5.195 -15.117 -25.734 1 98.25 244 VAL B CA 1
ATOM 5854 C C . VAL B 1 244 ? -6.324 -15.969 -26.312 1 98.25 244 VAL B C 1
ATOM 5856 O O . VAL B 1 244 ? -6.32 -16.297 -27.5 1 98.25 244 VAL B O 1
ATOM 5859 N N . GLY B 1 245 ? -7.234 -16.406 -25.453 1 98.62 245 GLY B N 1
ATOM 5860 C CA . GLY B 1 245 ? -8.375 -17.188 -25.906 1 98.62 245 GLY B CA 1
ATOM 5861 C C . GLY B 1 245 ? -8.086 -18.672 -25.969 1 98.62 245 GLY B C 1
ATOM 5862 O O . GLY B 1 245 ? -8.766 -19.406 -26.688 1 98.62 245 GLY B O 1
ATOM 5863 N N . ALA B 1 246 ? -7.148 -19.172 -25.219 1 98.88 246 ALA B N 1
ATOM 5864 C CA . ALA B 1 246 ? -6.793 -20.594 -25.188 1 98.88 246 ALA B CA 1
ATOM 5865 C C . ALA B 1 246 ? -7.793 -21.391 -24.344 1 98.88 246 ALA B C 1
ATOM 5867 O O . ALA B 1 246 ? -8.672 -20.812 -23.703 1 98.88 246 ALA B O 1
ATOM 5868 N N . THR B 1 247 ? -7.742 -22.719 -24.469 1 98.88 247 THR B N 1
ATOM 5869 C CA . THR B 1 247 ? -8.539 -23.625 -23.656 1 98.88 247 THR B CA 1
ATOM 5870 C C . THR B 1 247 ? -7.742 -24.125 -22.453 1 98.88 247 THR B C 1
ATOM 5872 O O . THR B 1 247 ? -6.527 -24.328 -22.547 1 98.88 247 THR B O 1
ATOM 5875 N N . VAL B 1 248 ? -8.422 -24.297 -21.344 1 98.94 248 VAL B N 1
ATOM 5876 C CA . VAL B 1 248 ? -7.727 -24.703 -20.109 1 98.94 248 VAL B CA 1
ATOM 5877 C C . VAL B 1 248 ? -8.312 -26 -19.594 1 98.94 248 VAL B C 1
ATOM 5879 O O . VAL B 1 248 ? -9.539 -26.156 -19.516 1 98.94 248 VAL B O 1
ATOM 5882 N N . VAL B 1 249 ? -7.465 -26.922 -19.25 1 98.88 249 VAL B N 1
ATOM 5883 C CA . VAL B 1 249 ? -7.848 -28.141 -18.531 1 98.88 249 VAL B CA 1
ATOM 5884 C C . VAL B 1 249 ? -7.641 -27.953 -17.031 1 98.88 249 VAL B C 1
ATOM 5886 O O . VAL B 1 249 ? -6.547 -27.594 -16.594 1 98.88 249 VAL B O 1
ATOM 5889 N N . LEU B 1 250 ? -8.703 -28.156 -16.25 1 98.62 250 LEU B N 1
ATOM 5890 C CA . LEU B 1 250 ? -8.641 -28.031 -14.789 1 98.62 250 LEU B CA 1
ATOM 5891 C C . LEU B 1 250 ? -8.805 -29.406 -14.125 1 98.62 250 LEU B C 1
ATOM 5893 O O . LEU B 1 250 ? -9.578 -30.234 -14.594 1 98.62 250 LEU B O 1
ATOM 5897 N N . MET B 1 251 ? -8.055 -29.562 -13.055 1 96.75 251 MET B N 1
ATOM 5898 C CA . MET B 1 251 ? -8.078 -30.828 -12.32 1 96.75 251 MET B CA 1
ATOM 5899 C C . MET B 1 251 ? -8.195 -30.578 -10.82 1 96.75 251 MET B C 1
ATOM 5901 O O . MET B 1 251 ? -7.34 -29.922 -10.227 1 96.75 251 MET B O 1
ATOM 5905 N N . ALA B 1 252 ? -9.164 -31.141 -10.141 1 95.56 252 ALA B N 1
ATOM 5906 C CA . ALA B 1 252 ? -9.414 -30.953 -8.719 1 95.56 252 ALA B CA 1
ATOM 5907 C C . ALA B 1 252 ? -8.445 -31.781 -7.875 1 95.56 252 ALA B C 1
ATOM 5909 O O . ALA B 1 252 ? -7.992 -31.328 -6.82 1 95.56 252 ALA B O 1
ATOM 5910 N N . GLU B 1 253 ? -8.18 -32.938 -8.32 1 93.25 253 GLU B N 1
ATOM 5911 C CA . GLU B 1 253 ? -7.402 -33.875 -7.523 1 93.25 253 GLU B CA 1
ATOM 5912 C C . GLU B 1 253 ? -5.934 -33.469 -7.453 1 93.25 253 GLU B C 1
ATOM 5914 O O . GLU B 1 253 ? -5.508 -32.562 -8.18 1 93.25 253 GLU B O 1
ATOM 5919 N N . ARG B 1 254 ? -5.215 -34.094 -6.625 1 89.44 254 ARG B N 1
ATOM 5920 C CA . ARG B 1 254 ? -3.785 -33.844 -6.488 1 89.44 254 ARG B CA 1
ATOM 5921 C C . ARG B 1 254 ? -3.045 -34.188 -7.777 1 89.44 254 ARG B C 1
ATOM 5923 O O . ARG B 1 254 ? -3.352 -35.188 -8.43 1 89.44 254 ARG B O 1
ATOM 5930 N N . PRO B 1 255 ? -2.066 -33.406 -8.062 1 92.44 255 PRO B N 1
ATOM 5931 C CA . PRO B 1 255 ? -1.368 -33.625 -9.328 1 92.44 255 PRO B CA 1
ATOM 5932 C C . PRO B 1 255 ? -0.291 -34.719 -9.227 1 92.44 255 PRO B C 1
ATOM 5934 O O . PRO B 1 255 ? 0.893 -34.438 -9.422 1 92.44 255 PRO B O 1
ATOM 5937 N N . THR B 1 256 ? -0.724 -35.938 -9.047 1 90.5 256 THR B N 1
ATOM 5938 C CA . THR B 1 256 ? 0.193 -37.062 -9.148 1 90.5 256 THR B CA 1
ATOM 5939 C C . THR B 1 256 ? 0.589 -37.312 -10.602 1 90.5 256 THR B C 1
ATOM 5941 O O . THR B 1 256 ? -0.091 -36.844 -11.523 1 90.5 256 THR B O 1
ATOM 5944 N N . PRO B 1 257 ? 1.7 -38 -10.781 1 93.94 257 PRO B N 1
ATOM 5945 C CA . PRO B 1 257 ? 2.066 -38.312 -12.156 1 93.94 257 PRO B CA 1
ATOM 5946 C C . PRO B 1 257 ? 0.934 -39 -12.93 1 93.94 257 PRO B C 1
ATOM 5948 O O . PRO B 1 257 ? 0.615 -38.594 -14.047 1 93.94 257 PRO B O 1
ATOM 5951 N N . GLU B 1 258 ? 0.288 -39.938 -12.297 1 96.06 258 GLU B N 1
ATOM 5952 C CA . GLU B 1 258 ? -0.781 -40.688 -12.961 1 96.06 258 GLU B CA 1
ATOM 5953 C C . GLU B 1 258 ? -1.951 -39.75 -13.312 1 96.06 258 GLU B C 1
ATOM 5955 O O . GLU B 1 258 ? -2.498 -39.844 -14.414 1 96.06 258 GLU B O 1
ATOM 5960 N N . ALA B 1 259 ? -2.324 -38.969 -12.367 1 96.5 259 ALA B N 1
ATOM 5961 C CA . ALA B 1 259 ? -3.424 -38.031 -12.602 1 96.5 259 ALA B CA 1
ATOM 5962 C C . ALA B 1 259 ? -3.086 -37.062 -13.734 1 96.5 259 ALA B C 1
ATOM 5964 O O . ALA B 1 259 ? -3.947 -36.75 -14.555 1 96.5 259 ALA B O 1
ATOM 5965 N N . THR B 1 260 ? -1.863 -36.625 -13.805 1 97.75 260 THR B N 1
ATOM 5966 C CA . THR B 1 260 ? -1.397 -35.719 -14.836 1 97.75 260 THR B CA 1
ATOM 5967 C C . THR B 1 260 ? -1.394 -36.406 -16.203 1 97.75 260 THR B C 1
ATOM 5969 O O . THR B 1 260 ? -1.917 -35.844 -17.172 1 97.75 260 THR B O 1
ATOM 5972 N N . PHE B 1 261 ? -0.899 -37.656 -16.281 1 98.25 261 PHE B N 1
ATOM 5973 C CA . PHE B 1 261 ? -0.832 -38.406 -17.531 1 98.25 261 PHE B CA 1
ATOM 5974 C C . PHE B 1 261 ? -2.229 -38.656 -18.094 1 98.25 261 PHE B C 1
ATOM 5976 O O . PHE B 1 261 ? -2.439 -38.562 -19.297 1 98.25 261 PHE B O 1
ATOM 5983 N N . ARG B 1 262 ? -3.104 -38.906 -17.203 1 97.81 262 ARG B N 1
ATOM 5984 C CA . ARG B 1 262 ? -4.477 -39.125 -17.656 1 97.81 262 ARG B CA 1
ATOM 5985 C C . ARG B 1 262 ? -4.988 -37.906 -18.422 1 97.81 262 ARG B C 1
ATOM 5987 O O . ARG B 1 262 ? -5.625 -38.031 -19.469 1 97.81 262 ARG B O 1
ATOM 5994 N N . ARG B 1 263 ? -4.727 -36.719 -17.984 1 98.06 263 ARG B N 1
ATOM 5995 C CA . ARG B 1 263 ? -5.168 -35.5 -18.641 1 98.06 263 ARG B CA 1
ATOM 5996 C C . ARG B 1 263 ? -4.387 -35.25 -19.922 1 98.06 263 ARG B C 1
ATOM 5998 O O . ARG B 1 263 ? -4.941 -34.75 -20.906 1 98.06 263 ARG B O 1
ATOM 6005 N N . TRP B 1 264 ? -3.051 -35.562 -19.906 1 98.31 264 TRP B N 1
ATOM 6006 C CA . TRP B 1 264 ? -2.236 -35.406 -21.109 1 98.31 264 TRP B CA 1
ATOM 6007 C C . TRP B 1 264 ? -2.797 -36.25 -22.25 1 98.31 264 TRP B C 1
ATOM 6009 O O . TRP B 1 264 ? -2.836 -35.812 -23.406 1 98.31 264 TRP B O 1
ATOM 6019 N N . LEU B 1 265 ? -3.197 -37.469 -21.859 1 98.12 265 LEU B N 1
ATOM 6020 C CA . LEU B 1 265 ? -3.625 -38.438 -22.875 1 98.12 265 LEU B CA 1
ATOM 6021 C C . LEU B 1 265 ? -5.055 -38.156 -23.328 1 98.12 265 LEU B C 1
ATOM 6023 O O . LEU B 1 265 ? -5.379 -38.312 -24.5 1 98.12 265 LEU B O 1
ATOM 6027 N N . GLN B 1 266 ? -5.848 -37.75 -22.438 1 97.62 266 GLN B N 1
ATOM 6028 C CA . GLN B 1 266 ? -7.266 -37.531 -22.719 1 97.62 266 GLN B CA 1
ATOM 6029 C C . GLN B 1 266 ? -7.5 -36.219 -23.438 1 97.62 266 GLN B C 1
ATOM 6031 O O . GLN B 1 266 ? -8.281 -36.156 -24.406 1 97.62 266 GLN B O 1
ATOM 6036 N N . HIS B 1 267 ? -6.848 -35.125 -23 1 98.06 267 HIS B N 1
ATOM 6037 C CA . HIS B 1 267 ? -7.191 -33.781 -23.484 1 98.06 267 HIS B CA 1
ATOM 6038 C C . HIS B 1 267 ? -6.086 -33.219 -24.375 1 98.06 267 HIS B C 1
ATOM 6040 O O . HIS B 1 267 ? -6.262 -32.188 -25.016 1 98.06 267 HIS B O 1
ATOM 6046 N N . ARG B 1 268 ? -4.93 -33.812 -24.328 1 98.12 268 ARG B N 1
ATOM 6047 C CA . ARG B 1 268 ? -3.801 -33.5 -25.203 1 98.12 268 ARG B CA 1
ATOM 6048 C C . ARG B 1 268 ? -3.418 -32.031 -25.125 1 98.12 268 ARG B C 1
ATOM 6050 O O . ARG B 1 268 ? -3.357 -31.359 -26.141 1 98.12 268 ARG B O 1
ATOM 6057 N N . PRO B 1 269 ? -3.146 -31.609 -23.953 1 98.81 269 PRO B N 1
ATOM 6058 C CA . PRO B 1 269 ? -2.684 -30.219 -23.828 1 98.81 269 PRO B CA 1
ATOM 6059 C C . PRO B 1 269 ? -1.419 -29.953 -24.641 1 98.81 269 PRO B C 1
ATOM 6061 O O . PRO B 1 269 ? -0.561 -30.828 -24.766 1 98.81 269 PRO B O 1
ATOM 6064 N N . THR B 1 270 ? -1.345 -28.734 -25.172 1 98.75 270 THR B N 1
ATOM 6065 C CA . THR B 1 270 ? -0.171 -28.312 -25.938 1 98.75 270 THR B CA 1
ATOM 6066 C C . THR B 1 270 ? 0.852 -27.641 -25.031 1 98.75 270 THR B C 1
ATOM 6068 O O . THR B 1 270 ? 2.039 -27.594 -25.344 1 98.75 270 THR B O 1
ATOM 6071 N N . VAL B 1 271 ? 0.418 -27.094 -23.922 1 98.81 271 VAL B N 1
ATOM 6072 C CA . VAL B 1 271 ? 1.302 -26.469 -22.953 1 98.81 271 VAL B CA 1
ATOM 6073 C C . VAL B 1 271 ? 1.011 -27.016 -21.562 1 98.81 271 VAL B C 1
ATOM 6075 O O . VAL B 1 271 ? -0.145 -27.047 -21.125 1 98.81 271 VAL B O 1
ATOM 6078 N N . PHE B 1 272 ? 2.031 -27.438 -20.828 1 98.75 272 PHE B N 1
ATOM 6079 C CA . PHE B 1 272 ? 1.903 -27.953 -19.484 1 98.75 272 PHE B CA 1
ATOM 6080 C C . PHE B 1 272 ? 2.723 -27.125 -18.5 1 98.75 272 PHE B C 1
ATOM 6082 O O . PHE B 1 272 ? 3.863 -26.75 -18.797 1 98.75 272 PHE B O 1
ATOM 6089 N N . PHE B 1 273 ? 2.121 -26.797 -17.406 1 98.31 273 PHE B N 1
ATOM 6090 C CA . PHE B 1 273 ? 2.783 -26.031 -16.359 1 98.31 273 PHE B CA 1
ATOM 6091 C C . PHE B 1 273 ? 2.971 -26.875 -15.094 1 98.31 273 PHE B C 1
ATOM 6093 O O . PHE B 1 273 ? 1.997 -27.219 -14.43 1 98.31 273 PHE B O 1
ATOM 6100 N N . GLY B 1 274 ? 4.191 -27.203 -14.789 1 95.31 274 GLY B N 1
ATOM 6101 C CA . GLY B 1 274 ? 4.508 -28.016 -13.633 1 95.31 274 GLY B CA 1
ATOM 6102 C C . GLY B 1 274 ? 5.562 -27.391 -12.734 1 95.31 274 GLY B C 1
ATOM 6103 O O . GLY B 1 274 ? 5.977 -26.25 -12.953 1 95.31 274 GLY B O 1
ATOM 6104 N N . ALA B 1 275 ? 5.867 -28.078 -11.68 1 89.88 275 ALA B N 1
ATOM 6105 C CA . ALA B 1 275 ? 6.98 -27.766 -10.797 1 89.88 275 ALA B CA 1
ATOM 6106 C C . ALA B 1 275 ? 8.078 -28.812 -10.891 1 89.88 275 ALA B C 1
ATOM 6108 O O . ALA B 1 275 ? 7.832 -29.953 -11.32 1 89.88 275 ALA B O 1
ATOM 6109 N N . PRO B 1 276 ? 9.289 -28.438 -10.516 1 88.12 276 PRO B N 1
ATOM 6110 C CA . PRO B 1 276 ? 10.406 -29.375 -10.641 1 88.12 276 PRO B CA 1
ATOM 6111 C C . PRO B 1 276 ? 10.133 -30.719 -9.953 1 88.12 276 PRO B C 1
ATOM 6113 O O . PRO B 1 276 ? 10.391 -31.781 -10.539 1 88.12 276 PRO B O 1
ATOM 6116 N N . THR B 1 277 ? 9.547 -30.625 -8.805 1 78.19 277 THR B N 1
ATOM 6117 C CA . THR B 1 277 ? 9.227 -31.859 -8.102 1 78.19 277 THR B CA 1
ATOM 6118 C C . THR B 1 277 ? 8.227 -32.688 -8.891 1 78.19 277 THR B C 1
ATOM 6120 O O . THR B 1 277 ? 8.328 -33.938 -8.93 1 78.19 277 THR B O 1
ATOM 6123 N N . GLY B 1 278 ? 7.285 -32.094 -9.469 1 87.62 278 GLY B N 1
ATOM 6124 C CA . GLY B 1 278 ? 6.324 -32.781 -10.305 1 87.62 278 GLY B CA 1
ATOM 6125 C C . GLY B 1 278 ? 6.953 -33.438 -11.531 1 87.62 278 GLY B C 1
ATOM 6126 O O . GLY B 1 278 ? 6.645 -34.594 -11.867 1 87.62 278 GLY B O 1
ATOM 6127 N N . TYR B 1 279 ? 7.891 -32.75 -12.156 1 92.88 279 TYR B N 1
ATOM 6128 C CA . TYR B 1 279 ? 8.578 -33.25 -13.336 1 92.88 279 TYR B CA 1
ATOM 6129 C C . TYR B 1 279 ? 9.43 -34.469 -12.969 1 92.88 279 TYR B C 1
ATOM 6131 O O . TYR B 1 279 ? 9.461 -35.469 -13.711 1 92.88 279 TYR B O 1
ATOM 6139 N N . ALA B 1 280 ? 10.125 -34.344 -11.859 1 84.69 280 ALA B N 1
ATOM 6140 C CA . ALA B 1 280 ? 10.938 -35.469 -11.398 1 84.69 280 ALA B CA 1
ATOM 6141 C C . ALA B 1 280 ? 10.07 -36.719 -11.164 1 84.69 280 ALA B C 1
ATOM 6143 O O . ALA B 1 280 ? 10.445 -37.812 -11.562 1 84.69 280 ALA B O 1
ATOM 6144 N N . GLY B 1 281 ? 8.953 -36.5 -10.523 1 85.31 281 GLY B N 1
ATOM 6145 C CA . GLY B 1 281 ? 8.031 -37.594 -10.281 1 85.31 281 GLY B CA 1
ATOM 6146 C C . GLY B 1 281 ? 7.496 -38.219 -11.555 1 85.31 281 GLY B C 1
ATOM 6147 O O . GLY B 1 281 ? 7.367 -39.438 -11.648 1 85.31 281 GLY B O 1
ATOM 6148 N N . MET B 1 282 ? 7.215 -37.469 -12.5 1 92.94 282 MET B N 1
ATOM 6149 C CA . MET B 1 282 ? 6.719 -37.969 -13.789 1 92.94 282 MET B CA 1
ATOM 6150 C C . MET B 1 282 ? 7.77 -38.812 -14.492 1 92.94 282 MET B C 1
ATOM 6152 O O . MET B 1 282 ? 7.473 -39.906 -14.969 1 92.94 282 MET B O 1
ATOM 6156 N N . LEU B 1 283 ? 9.031 -38.312 -14.523 1 92 283 LEU B N 1
ATOM 6157 C CA . LEU B 1 283 ? 10.117 -39 -15.211 1 92 283 LEU B CA 1
ATOM 6158 C C . LEU B 1 283 ? 10.414 -40.344 -14.555 1 92 283 LEU B C 1
ATOM 6160 O O . LEU B 1 283 ? 10.891 -41.281 -15.211 1 92 283 LEU B O 1
ATOM 6164 N N . ALA B 1 284 ? 10.117 -40.406 -13.258 1 85 284 ALA B N 1
ATOM 6165 C CA . ALA B 1 284 ? 10.406 -41.594 -12.5 1 85 284 ALA B CA 1
ATOM 6166 C C . ALA B 1 284 ? 9.266 -42.625 -12.625 1 85 284 ALA B C 1
ATOM 6168 O O . ALA B 1 284 ? 9.414 -43.781 -12.25 1 85 284 ALA B O 1
ATOM 6169 N N . SER B 1 285 ? 8.203 -42.25 -13.164 1 91.06 285 SER B N 1
ATOM 6170 C CA . SER B 1 285 ? 7.012 -43.094 -13.188 1 91.06 285 SER B CA 1
ATOM 6171 C C . SER B 1 285 ? 7.117 -44.156 -14.266 1 91.06 285 SER B C 1
ATOM 6173 O O . SER B 1 285 ? 7.473 -43.875 -15.406 1 91.06 285 SER B O 1
ATOM 6175 N N . PRO B 1 286 ? 6.719 -45.375 -13.922 1 93.06 286 PRO B N 1
ATOM 6176 C CA . PRO B 1 286 ? 6.691 -46.438 -14.938 1 93.06 286 PRO B CA 1
ATOM 6177 C C . PRO B 1 286 ? 5.609 -46.219 -15.992 1 93.06 286 PRO B C 1
ATOM 6179 O O . PRO B 1 286 ? 5.648 -46.812 -17.062 1 93.06 286 PRO B O 1
ATOM 6182 N N . ALA B 1 287 ? 4.719 -45.375 -15.703 1 95.62 287 ALA B N 1
ATOM 6183 C CA . ALA B 1 287 ? 3.604 -45.094 -16.609 1 95.62 287 ALA B CA 1
ATOM 6184 C C . ALA B 1 287 ? 3.902 -43.906 -17.516 1 95.62 287 ALA B C 1
ATOM 6186 O O . ALA B 1 287 ? 3.014 -43.406 -18.219 1 95.62 287 ALA B O 1
ATOM 6187 N N . LEU B 1 288 ? 5.105 -43.5 -17.578 1 96.5 288 LEU B N 1
ATOM 6188 C CA . LEU B 1 288 ? 5.496 -42.312 -18.359 1 96.5 288 LEU B CA 1
ATOM 6189 C C . LEU B 1 288 ? 5.094 -42.5 -19.812 1 96.5 288 LEU B C 1
ATOM 6191 O O . LEU B 1 288 ? 5.531 -43.438 -20.484 1 96.5 288 LEU B O 1
ATOM 6195 N N . PRO B 1 289 ? 4.266 -41.594 -20.312 1 98.19 289 PRO B N 1
ATOM 6196 C CA . PRO B 1 289 ? 3.85 -41.719 -21.703 1 98.19 289 PRO B CA 1
ATOM 6197 C C . PRO B 1 289 ? 5.004 -41.531 -22.688 1 98.19 289 PRO B C 1
ATOM 6199 O O . PRO B 1 289 ? 6 -40.875 -22.359 1 98.19 289 PRO B O 1
ATOM 6202 N N . GLN B 1 290 ? 4.781 -42.031 -23.875 1 97.56 290 GLN B N 1
ATOM 6203 C CA . GLN B 1 290 ? 5.734 -41.812 -24.953 1 97.56 290 GLN B CA 1
ATOM 6204 C C . GLN B 1 290 ? 5.5 -40.469 -25.625 1 97.56 290 GLN B C 1
ATOM 6206 O O . GLN B 1 290 ? 4.395 -39.938 -25.562 1 97.56 290 GLN B O 1
ATOM 6211 N N . ARG B 1 291 ? 6.531 -40.031 -26.219 1 97.44 291 ARG B N 1
ATOM 6212 C CA . ARG B 1 291 ? 6.5 -38.75 -26.875 1 97.44 291 ARG B CA 1
ATOM 6213 C C . ARG B 1 291 ? 5.32 -38.656 -27.844 1 97.44 291 ARG B C 1
ATOM 6215 O O . ARG B 1 291 ? 4.621 -37.625 -27.891 1 97.44 291 ARG B O 1
ATOM 6222 N N . ALA B 1 292 ? 5.031 -39.688 -28.531 1 97.31 292 ALA B N 1
ATOM 6223 C CA . ALA B 1 292 ? 4.02 -39.688 -29.594 1 97.31 292 ALA B CA 1
ATOM 6224 C C . ALA B 1 292 ? 2.611 -39.688 -29 1 97.31 292 ALA B C 1
ATOM 6226 O O . ALA B 1 292 ? 1.642 -39.375 -29.703 1 97.31 292 ALA B O 1
ATOM 6227 N N . GLU B 1 293 ? 2.518 -39.938 -27.75 1 97.81 293 GLU B N 1
ATOM 6228 C CA . GLU B 1 293 ? 1.211 -40.062 -27.109 1 97.81 293 GLU B CA 1
ATOM 6229 C C . GLU B 1 293 ? 0.716 -38.719 -26.594 1 97.81 293 GLU B C 1
ATOM 6231 O O . GLU B 1 293 ? -0.457 -38.594 -26.25 1 97.81 293 GLU B O 1
ATOM 6236 N N . VAL B 1 294 ? 1.604 -37.812 -26.547 1 97.94 294 VAL B N 1
ATOM 6237 C CA . VAL B 1 294 ? 1.245 -36.5 -26 1 97.94 294 VAL B CA 1
ATOM 6238 C C . VAL B 1 294 ? 1.371 -35.438 -27.094 1 97.94 294 VAL B C 1
ATOM 6240 O O . VAL B 1 294 ? 1.912 -35.688 -28.172 1 97.94 294 VAL B O 1
ATOM 6243 N N . ALA B 1 295 ? 0.822 -34.219 -26.828 1 98.31 295 ALA B N 1
ATOM 6244 C CA . ALA B 1 295 ? 0.816 -33.156 -27.828 1 98.31 295 ALA B CA 1
ATOM 6245 C C . ALA B 1 295 ? 1.611 -31.938 -27.344 1 98.31 295 ALA B C 1
ATOM 6247 O O . ALA B 1 295 ? 1.499 -30.844 -27.906 1 98.31 295 ALA B O 1
ATOM 6248 N N . LEU B 1 296 ? 2.439 -32.094 -26.406 1 98.38 296 LEU B N 1
ATOM 6249 C CA . LEU B 1 296 ? 3.156 -31.016 -25.734 1 98.38 296 LEU B CA 1
ATOM 6250 C C . LEU B 1 296 ? 4.102 -30.312 -26.719 1 98.38 296 LEU B C 1
ATOM 6252 O O . LEU B 1 296 ? 4.973 -30.953 -27.297 1 98.38 296 LEU B O 1
ATOM 6256 N N . ARG B 1 297 ? 3.939 -29.031 -26.828 1 97.31 297 ARG B N 1
ATOM 6257 C CA . ARG B 1 297 ? 4.914 -28.25 -27.594 1 97.31 297 ARG B CA 1
ATOM 6258 C C . ARG B 1 297 ? 5.875 -27.516 -26.656 1 97.31 297 ARG B C 1
ATOM 6260 O O . ARG B 1 297 ? 6.988 -27.172 -27.047 1 97.31 297 ARG B O 1
ATOM 6267 N N . LEU B 1 298 ? 5.328 -27.234 -25.484 1 96.75 298 LEU B N 1
ATOM 6268 C CA . LEU B 1 298 ? 6.086 -26.469 -24.516 1 96.75 298 LEU B CA 1
ATOM 6269 C C . LEU B 1 298 ? 5.664 -26.828 -23.094 1 96.75 298 LEU B C 1
ATOM 6271 O O . LEU B 1 298 ? 4.488 -27.078 -22.828 1 96.75 298 LEU B O 1
ATOM 6275 N N . CYS B 1 299 ? 6.648 -26.781 -22.156 1 98.31 299 CYS B N 1
ATOM 6276 C CA . CYS B 1 299 ? 6.359 -26.875 -20.734 1 98.31 299 CYS B CA 1
ATOM 6277 C C . CYS B 1 299 ? 6.977 -25.719 -19.969 1 98.31 299 CYS B C 1
ATOM 6279 O O . CYS B 1 299 ? 7.906 -25.062 -20.469 1 98.31 299 CYS B O 1
ATOM 6281 N N . SER B 1 300 ? 6.398 -25.375 -18.875 1 98.12 300 SER B N 1
ATOM 6282 C CA . SER B 1 300 ? 6.934 -24.344 -17.984 1 98.12 300 SER B CA 1
ATOM 6283 C C . SER B 1 300 ? 7.152 -24.875 -16.578 1 98.12 300 SER B C 1
ATOM 6285 O O . SER B 1 300 ? 6.492 -25.828 -16.156 1 98.12 300 SER B O 1
ATOM 6287 N N . SER B 1 301 ? 8.148 -24.344 -15.938 1 96.38 301 SER B N 1
ATOM 6288 C CA . SER B 1 301 ? 8.461 -24.734 -14.562 1 96.38 301 SER B CA 1
ATOM 6289 C C . SER B 1 301 ? 8.75 -23.516 -13.703 1 96.38 301 SER B C 1
ATOM 6291 O O . SER B 1 301 ? 9.383 -22.562 -14.164 1 96.38 301 SER B O 1
ATOM 6293 N N . ALA B 1 302 ? 8.203 -23.516 -12.508 1 93.5 302 ALA B N 1
ATOM 6294 C CA . ALA B 1 302 ? 8.508 -22.5 -11.5 1 93.5 302 ALA B CA 1
ATOM 6295 C C . ALA B 1 302 ? 8.242 -23.031 -10.094 1 93.5 302 ALA B C 1
ATOM 6297 O O . ALA B 1 302 ? 7.91 -24.203 -9.914 1 93.5 302 ALA B O 1
ATOM 6298 N N . GLY B 1 303 ? 8.422 -22.141 -9.055 1 83.31 303 GLY B N 1
ATOM 6299 C CA . GLY B 1 303 ? 8.172 -22.5 -7.672 1 83.31 303 GLY B CA 1
ATOM 6300 C C . GLY B 1 303 ? 9.43 -22.938 -6.938 1 83.31 303 GLY B C 1
ATOM 6301 O O . GLY B 1 303 ? 9.594 -22.641 -5.754 1 83.31 303 GLY B O 1
ATOM 6302 N N . GLU B 1 304 ? 10.227 -23.75 -7.672 1 78.38 304 GLU B N 1
ATOM 6303 C CA . GLU B 1 304 ? 11.523 -24.219 -7.199 1 78.38 304 GLU B CA 1
ATOM 6304 C C . GLU B 1 304 ? 12.555 -24.219 -8.328 1 78.38 304 GLU B C 1
ATOM 6306 O O . GLU B 1 304 ? 12.195 -24.141 -9.508 1 78.38 304 GLU B O 1
ATOM 6311 N N . ALA B 1 305 ? 13.789 -24.219 -7.855 1 83.5 305 ALA B N 1
ATOM 6312 C CA . ALA B 1 305 ? 14.82 -24.328 -8.883 1 83.5 305 ALA B CA 1
ATOM 6313 C C . ALA B 1 305 ? 14.75 -25.672 -9.594 1 83.5 305 ALA B C 1
ATOM 6315 O O . ALA B 1 305 ? 14.57 -26.719 -8.953 1 83.5 305 ALA B O 1
ATOM 6316 N N . LEU B 1 306 ? 14.852 -25.656 -10.875 1 89.31 306 LEU B N 1
ATOM 6317 C CA . LEU B 1 306 ? 14.836 -26.875 -11.688 1 89.31 306 LEU B CA 1
ATOM 6318 C C . LEU B 1 306 ? 16.25 -27.406 -11.891 1 89.31 306 LEU B C 1
ATOM 6320 O O . LEU B 1 306 ? 17.062 -26.766 -12.539 1 89.31 306 LEU B O 1
ATOM 6324 N N . PRO B 1 307 ? 16.516 -28.594 -11.344 1 85.75 307 PRO B N 1
ATOM 6325 C CA . PRO B 1 307 ? 17.828 -29.203 -11.633 1 85.75 307 PRO B CA 1
ATOM 6326 C C . PRO B 1 307 ? 18.031 -29.453 -13.125 1 85.75 307 PRO B C 1
ATOM 6328 O O . PRO B 1 307 ? 17.109 -29.859 -13.828 1 85.75 307 PRO B O 1
ATOM 6331 N N . ALA B 1 308 ? 19.266 -29.203 -13.586 1 91.31 308 ALA B N 1
ATOM 6332 C CA . ALA B 1 308 ? 19.578 -29.297 -15.008 1 91.31 308 ALA B CA 1
ATOM 6333 C C . ALA B 1 308 ? 19.25 -30.672 -15.555 1 91.31 308 ALA B C 1
ATOM 6335 O O . ALA B 1 308 ? 18.703 -30.797 -16.656 1 91.31 308 ALA B O 1
ATOM 6336 N N . ASP B 1 309 ? 19.516 -31.672 -14.773 1 88.62 309 ASP B N 1
ATOM 6337 C CA . ASP B 1 309 ? 19.344 -33.062 -15.203 1 88.62 309 ASP B CA 1
ATOM 6338 C C . ASP B 1 309 ? 17.875 -33.344 -15.508 1 88.62 309 ASP B C 1
ATOM 6340 O O . ASP B 1 309 ? 17.562 -34.031 -16.484 1 88.62 309 ASP B O 1
ATOM 6344 N N . ILE B 1 310 ? 16.984 -32.875 -14.727 1 90.06 310 ILE B N 1
ATOM 6345 C CA . ILE B 1 310 ? 15.555 -33.094 -14.906 1 90.06 310 ILE B CA 1
ATOM 6346 C C . ILE B 1 310 ? 15.086 -32.469 -16.219 1 90.06 310 ILE B C 1
ATOM 6348 O O . ILE B 1 310 ? 14.352 -33.094 -16.984 1 90.06 310 ILE B O 1
ATOM 6352 N N . GLY B 1 311 ? 15.516 -31.266 -16.516 1 95.75 311 GLY B N 1
ATOM 6353 C CA . GLY B 1 311 ? 15.164 -30.594 -17.75 1 95.75 311 GLY B CA 1
ATOM 6354 C C . GLY B 1 311 ? 15.68 -31.297 -18.984 1 95.75 311 GLY B C 1
ATOM 6355 O O . GLY B 1 311 ? 14.953 -31.453 -19.969 1 95.75 311 GLY B O 1
ATOM 6356 N N . GLN B 1 312 ? 16.922 -31.75 -18.891 1 96.25 312 GLN B N 1
ATOM 6357 C CA . GLN B 1 312 ? 17.547 -32.438 -20 1 96.25 312 GLN B CA 1
ATOM 6358 C C . GLN B 1 312 ? 16.859 -33.75 -20.297 1 96.25 312 GLN B C 1
ATOM 6360 O O . GLN B 1 312 ? 16.562 -34.062 -21.453 1 96.25 312 GLN B O 1
ATOM 6365 N N . ARG B 1 313 ? 16.594 -34.5 -19.25 1 95.5 313 ARG B N 1
ATOM 6366 C CA . ARG B 1 313 ? 15.945 -35.781 -19.422 1 95.5 313 ARG B CA 1
ATOM 6367 C C . ARG B 1 313 ? 14.531 -35.625 -19.969 1 95.5 313 ARG B C 1
ATOM 6369 O O . ARG B 1 313 ? 14.102 -36.406 -20.828 1 95.5 313 ARG B O 1
ATOM 6376 N N . PHE B 1 314 ? 13.836 -34.688 -19.484 1 97.44 314 PHE B N 1
ATOM 6377 C CA . PHE B 1 314 ? 12.469 -34.438 -19.938 1 97.44 314 PHE B CA 1
ATOM 6378 C C . PHE B 1 314 ? 12.445 -34.062 -21.406 1 97.44 314 PHE B C 1
ATOM 6380 O O . PHE B 1 314 ? 11.648 -34.594 -22.188 1 97.44 314 PHE B O 1
ATOM 6387 N N . THR B 1 315 ? 13.336 -33.125 -21.766 1 98.12 315 THR B N 1
ATOM 6388 C CA . THR B 1 315 ? 13.43 -32.656 -23.156 1 98.12 315 THR B CA 1
ATOM 6389 C C . THR B 1 315 ? 13.805 -33.812 -24.078 1 98.12 315 THR B C 1
ATOM 6391 O O . THR B 1 315 ? 13.25 -33.938 -25.172 1 98.12 315 THR B O 1
ATOM 6394 N N . ALA B 1 316 ? 14.727 -34.594 -23.625 1 97.69 316 ALA B N 1
ATOM 6395 C CA . ALA B 1 316 ? 15.156 -35.719 -24.422 1 97.69 316 ALA B CA 1
ATOM 6396 C C . ALA B 1 316 ? 14 -36.688 -24.656 1 97.69 316 ALA B C 1
ATOM 6398 O O . ALA B 1 316 ? 13.859 -37.25 -25.75 1 97.69 316 ALA B O 1
ATOM 6399 N N . HIS B 1 317 ? 13.234 -36.938 -23.672 1 97.75 317 HIS B N 1
ATOM 6400 C CA . HIS B 1 317 ? 12.156 -37.906 -23.75 1 97.75 317 HIS B CA 1
ATOM 6401 C C . HIS B 1 317 ? 10.992 -37.406 -24.578 1 97.75 317 HIS B C 1
ATOM 6403 O O . HIS B 1 317 ? 10.469 -38.094 -25.438 1 97.75 317 HIS B O 1
ATOM 6409 N N . PHE B 1 318 ? 10.539 -36.188 -24.391 1 98.06 318 PHE B N 1
ATOM 6410 C CA . PHE B 1 318 ? 9.289 -35.719 -24.969 1 98.06 318 PHE B CA 1
ATOM 6411 C C . PHE B 1 318 ? 9.57 -34.812 -26.156 1 98.06 318 PHE B C 1
ATOM 6413 O O . PHE B 1 318 ? 8.664 -34.469 -26.938 1 98.06 318 PHE B O 1
ATOM 6420 N N . GLY B 1 319 ? 10.789 -34.344 -26.297 1 96.69 319 GLY B N 1
ATOM 6421 C CA . GLY B 1 319 ? 11.148 -33.469 -27.391 1 96.69 319 GLY B CA 1
ATOM 6422 C C . GLY B 1 319 ? 10.688 -32.031 -27.188 1 96.69 319 GLY B C 1
ATOM 6423 O O . GLY B 1 319 ? 10.664 -31.234 -28.141 1 96.69 319 GLY B O 1
ATOM 6424 N N . CYS B 1 320 ? 10.219 -31.719 -26.062 1 96.12 320 CYS B N 1
ATOM 6425 C CA . CYS B 1 320 ? 9.797 -30.359 -25.766 1 96.12 320 CYS B CA 1
ATOM 6426 C C . CYS B 1 320 ? 10.562 -29.797 -24.562 1 96.12 320 CYS B C 1
ATOM 6428 O O . CYS B 1 320 ? 10.844 -30.531 -23.609 1 96.12 320 CYS B O 1
ATOM 6430 N N . GLU B 1 321 ? 10.82 -28.5 -24.562 1 98 321 GLU B N 1
ATOM 6431 C CA . GLU B 1 321 ? 11.617 -27.844 -23.531 1 98 321 GLU B CA 1
ATOM 6432 C C . GLU B 1 321 ? 10.758 -27.469 -22.328 1 98 321 GLU B C 1
ATOM 6434 O O . GLU B 1 321 ? 9.562 -27.219 -22.469 1 98 321 GLU B O 1
ATOM 6439 N N . ILE B 1 322 ? 11.391 -27.5 -21.188 1 98.38 322 ILE B N 1
ATOM 6440 C CA . ILE B 1 322 ? 10.828 -26.875 -20 1 98.38 322 ILE B CA 1
ATOM 6441 C C . ILE B 1 322 ? 11.367 -25.453 -19.859 1 98.38 322 ILE B C 1
ATOM 6443 O O . ILE B 1 322 ? 12.562 -25.25 -19.656 1 98.38 322 ILE B O 1
ATOM 6447 N N . ILE B 1 323 ? 10.516 -24.484 -20.031 1 98.5 323 ILE B N 1
ATOM 6448 C CA . ILE B 1 323 ? 10.891 -23.078 -19.828 1 98.5 323 ILE B CA 1
ATOM 6449 C C . ILE B 1 323 ? 10.852 -22.75 -18.344 1 98.5 323 ILE B C 1
ATOM 6451 O O . ILE B 1 323 ? 9.82 -22.297 -17.828 1 98.5 323 ILE B O 1
ATOM 6455 N N . ASP B 1 324 ? 11.961 -22.938 -17.703 1 97.56 324 ASP B N 1
ATOM 6456 C CA . ASP B 1 324 ? 12.078 -22.719 -16.266 1 97.56 324 ASP B CA 1
ATOM 6457 C C . ASP B 1 324 ? 12.266 -21.25 -15.945 1 97.56 324 ASP B C 1
ATOM 6459 O O . ASP B 1 324 ? 12.953 -20.531 -16.672 1 97.56 324 ASP B O 1
ATOM 6463 N N . GLY B 1 325 ? 11.602 -20.797 -14.938 1 96.62 325 GLY B N 1
ATOM 6464 C CA . GLY B 1 325 ? 11.719 -19.438 -14.43 1 96.62 325 GLY B CA 1
ATOM 6465 C C . GLY B 1 325 ? 11.414 -19.328 -12.945 1 96.62 325 GLY B C 1
ATOM 6466 O O . GLY B 1 325 ? 11.258 -20.344 -12.266 1 96.62 325 GLY B O 1
ATOM 6467 N N . ILE B 1 326 ? 11.492 -18.109 -12.484 1 95.12 326 ILE B N 1
ATOM 6468 C CA . ILE B 1 326 ? 11.141 -17.859 -11.094 1 95.12 326 ILE B CA 1
ATOM 6469 C C . ILE B 1 326 ? 10.195 -16.656 -11 1 95.12 326 ILE B C 1
ATOM 6471 O O . ILE B 1 326 ? 10.297 -15.727 -11.797 1 95.12 326 ILE B O 1
ATOM 6475 N N . GLY B 1 327 ? 9.234 -16.812 -10.148 1 95 327 GLY B N 1
ATOM 6476 C CA . GLY B 1 327 ? 8.352 -15.742 -9.719 1 95 327 GLY B CA 1
ATOM 6477 C C . GLY B 1 327 ? 8.141 -15.711 -8.211 1 95 327 GLY B C 1
ATOM 6478 O O . GLY B 1 327 ? 8.914 -16.297 -7.461 1 95 327 GLY B O 1
ATOM 6479 N N . SER B 1 328 ? 7.309 -14.945 -7.746 1 93.44 328 SER B N 1
ATOM 6480 C CA . SER B 1 328 ? 6.855 -14.859 -6.363 1 93.44 328 SER B CA 1
ATOM 6481 C C . SER B 1 328 ? 5.414 -14.359 -6.281 1 93.44 328 SER B C 1
ATOM 6483 O O . SER B 1 328 ? 4.895 -13.805 -7.25 1 93.44 328 SER B O 1
ATOM 6485 N N . THR B 1 329 ? 4.785 -14.711 -5.18 1 95.25 329 THR B N 1
ATOM 6486 C CA . THR B 1 329 ? 3.451 -14.164 -4.969 1 95.25 329 THR B CA 1
ATOM 6487 C C . THR B 1 329 ? 3.475 -12.641 -5.02 1 95.25 329 THR B C 1
ATOM 6489 O O . THR B 1 329 ? 2.582 -12.016 -5.598 1 95.25 329 THR B O 1
ATOM 6492 N N . GLU B 1 330 ? 4.52 -12 -4.523 1 97 330 GLU B N 1
ATOM 6493 C CA . GLU B 1 330 ? 4.668 -10.555 -4.418 1 97 330 GLU B CA 1
ATOM 6494 C C . GLU B 1 330 ? 4.742 -9.906 -5.793 1 97 330 GLU B C 1
ATOM 6496 O O . GLU B 1 330 ? 4.258 -8.789 -5.988 1 97 330 GLU B O 1
ATOM 6501 N N . MET B 1 331 ? 5.352 -10.656 -6.707 1 97.75 331 MET B N 1
ATOM 6502 C CA . MET B 1 331 ? 5.449 -10.148 -8.07 1 97.75 331 MET B CA 1
ATOM 6503 C C . MET B 1 331 ? 4.371 -10.758 -8.961 1 97.75 331 MET B C 1
ATOM 6505 O O . MET B 1 331 ? 4.359 -10.539 -10.172 1 97.75 331 MET B O 1
ATOM 6509 N N . LEU B 1 332 ? 3.51 -11.586 -8.367 1 97.62 332 LEU B N 1
ATOM 6510 C CA . LEU B 1 332 ? 2.324 -12.242 -8.906 1 97.62 332 LEU B CA 1
ATOM 6511 C C . LEU B 1 332 ? 2.713 -13.414 -9.805 1 97.62 332 LEU B C 1
ATOM 6513 O O . LEU B 1 332 ? 2.055 -14.453 -9.781 1 97.62 332 LEU B O 1
ATOM 6517 N N . HIS B 1 333 ? 3.82 -13.188 -10.656 1 96.69 333 HIS B N 1
ATOM 6518 C CA . HIS B 1 333 ? 4.215 -14.305 -11.508 1 96.69 333 HIS B CA 1
ATOM 6519 C C . HIS B 1 333 ? 5.688 -14.219 -11.883 1 96.69 333 HIS B C 1
ATOM 6521 O O . HIS B 1 333 ? 6.504 -13.727 -11.102 1 96.69 333 HIS B O 1
ATOM 6527 N N . ILE B 1 334 ? 6.105 -14.805 -13.039 1 97.75 334 ILE B N 1
ATOM 6528 C CA . ILE B 1 334 ? 7.492 -15.023 -13.43 1 97.75 334 ILE B CA 1
ATOM 6529 C C . ILE B 1 334 ? 8.109 -13.711 -13.906 1 97.75 334 ILE B C 1
ATOM 6531 O O . ILE B 1 334 ? 7.531 -13.008 -14.742 1 97.75 334 ILE B O 1
ATOM 6535 N N . PHE B 1 335 ? 9.273 -13.328 -13.32 1 97.81 335 PHE B N 1
ATOM 6536 C CA . PHE B 1 335 ? 10.008 -12.133 -13.719 1 97.81 335 PHE B CA 1
ATOM 6537 C C . PHE B 1 335 ? 11.383 -12.492 -14.266 1 97.81 335 PHE B C 1
ATOM 6539 O O . PHE B 1 335 ? 12.062 -11.656 -14.859 1 97.81 335 PHE B O 1
ATOM 6546 N N . LEU B 1 336 ? 11.883 -13.641 -14.086 1 97.62 336 LEU B N 1
ATOM 6547 C CA . LEU B 1 336 ? 13.086 -14.258 -14.633 1 97.62 336 LEU B CA 1
ATOM 6548 C C . LEU B 1 336 ? 12.75 -15.586 -15.305 1 97.62 336 LEU B C 1
ATOM 6550 O O . LEU B 1 336 ? 12.062 -16.422 -14.719 1 97.62 336 LEU B O 1
ATOM 6554 N N . SER B 1 337 ? 13.234 -15.758 -16.547 1 98.19 337 SER B N 1
ATOM 6555 C CA . SER B 1 337 ? 12.789 -16.953 -17.25 1 98.19 337 SER B CA 1
ATOM 6556 C C . SER B 1 337 ? 13.773 -17.359 -18.344 1 98.19 337 SER B C 1
ATOM 6558 O O . SER B 1 337 ? 14.367 -16.484 -18.984 1 98.19 337 SER B O 1
ATOM 6560 N N . ASN B 1 338 ? 13.906 -18.672 -18.5 1 98.06 338 ASN B N 1
ATOM 6561 C CA . ASN B 1 338 ? 14.422 -19.156 -19.781 1 98.06 338 ASN B CA 1
ATOM 6562 C C . ASN B 1 338 ? 13.469 -18.844 -20.938 1 98.06 338 ASN B C 1
ATOM 6564 O O . ASN B 1 338 ? 12.344 -18.375 -20.703 1 98.06 338 ASN B O 1
ATOM 6568 N N . ARG B 1 339 ? 13.977 -19.031 -22.156 1 97 339 ARG B N 1
ATOM 6569 C CA . ARG B 1 339 ? 13.195 -18.75 -23.375 1 97 339 ARG B CA 1
ATOM 6570 C C . ARG B 1 339 ? 13.219 -19.953 -24.312 1 97 339 ARG B C 1
ATOM 6572 O O . ARG B 1 339 ? 14.242 -20.641 -24.438 1 97 339 ARG B O 1
ATOM 6579 N N . PRO B 1 340 ? 12.047 -20.125 -24.938 1 97.12 340 PRO B N 1
ATOM 6580 C CA . PRO B 1 340 ? 12.023 -21.219 -25.906 1 97.12 340 PRO B CA 1
ATOM 6581 C C . PRO B 1 340 ? 13.141 -21.109 -26.953 1 97.12 340 PRO B C 1
ATOM 6583 O O . PRO B 1 340 ? 13.352 -20.047 -27.531 1 97.12 340 PRO B O 1
ATOM 6586 N N . GLY B 1 341 ? 13.789 -22.188 -27.156 1 96.38 341 GLY B N 1
ATOM 6587 C CA . GLY B 1 341 ? 14.867 -22.234 -28.141 1 96.38 341 GLY B CA 1
ATOM 6588 C C . GLY B 1 341 ? 16.203 -21.75 -27.594 1 96.38 341 GLY B C 1
ATOM 6589 O O . GLY B 1 341 ? 17.234 -21.875 -28.25 1 96.38 341 GLY B O 1
ATOM 6590 N N . GLN B 1 342 ? 16.172 -21.25 -26.359 1 96.19 342 GLN B N 1
ATOM 6591 C CA . GLN B 1 342 ? 17.391 -20.703 -25.766 1 96.19 342 GLN B CA 1
ATOM 6592 C C . GLN B 1 342 ? 17.562 -21.172 -24.328 1 96.19 342 GLN B C 1
ATOM 6594 O O . GLN B 1 342 ? 18.109 -20.453 -23.5 1 96.19 342 GLN B O 1
ATOM 6599 N N . VAL B 1 343 ? 17.031 -22.312 -24.047 1 97.62 343 VAL B N 1
ATOM 6600 C CA . VAL B 1 343 ? 16.984 -22.781 -22.672 1 97.62 343 VAL B CA 1
ATOM 6601 C C . VAL B 1 343 ? 18.406 -23.094 -22.188 1 97.62 343 VAL B C 1
ATOM 6603 O O . VAL B 1 343 ? 19.203 -23.688 -22.922 1 97.62 343 VAL B O 1
ATOM 6606 N N . ARG B 1 344 ? 18.719 -22.578 -21.031 1 97.31 344 ARG B N 1
ATOM 6607 C CA . ARG B 1 344 ? 19.922 -22.953 -20.281 1 97.31 344 ARG B CA 1
ATOM 6608 C C . ARG B 1 344 ? 19.562 -23.641 -18.969 1 97.31 344 ARG B C 1
ATOM 6610 O O . ARG B 1 344 ? 19.469 -22.984 -17.922 1 97.31 344 ARG B O 1
ATOM 6617 N N . TYR B 1 345 ? 19.484 -25 -19.062 1 94.94 345 TYR B N 1
ATOM 6618 C CA . TYR B 1 345 ? 19.141 -25.719 -17.844 1 94.94 345 TYR B CA 1
ATOM 6619 C C . TYR B 1 345 ? 20.188 -25.531 -16.766 1 94.94 345 TYR B C 1
ATOM 6621 O O . TYR B 1 345 ? 21.391 -25.516 -17.062 1 94.94 345 TYR B O 1
ATOM 6629 N N . GLY B 1 346 ? 19.719 -25.422 -15.531 1 89.62 346 GLY B N 1
ATOM 6630 C CA . GLY B 1 346 ? 20.609 -25.109 -14.422 1 89.62 346 GLY B CA 1
ATOM 6631 C C . GLY B 1 346 ? 20.609 -23.625 -14.07 1 89.62 346 GLY B C 1
ATOM 6632 O O . GLY B 1 346 ? 21.078 -23.25 -12.992 1 89.62 346 GLY B O 1
ATOM 6633 N N . THR B 1 347 ? 20.141 -22.859 -14.984 1 94.62 347 THR B N 1
ATOM 6634 C CA . THR B 1 347 ? 19.938 -21.438 -14.734 1 94.62 347 THR B CA 1
ATOM 6635 C C . THR B 1 347 ? 18.453 -21.094 -14.742 1 94.62 347 THR B C 1
ATOM 6637 O O . THR B 1 347 ? 17.625 -21.906 -15.133 1 94.62 347 THR B O 1
ATOM 6640 N N . THR B 1 348 ? 18.188 -19.891 -14.297 1 96.12 348 THR B N 1
ATOM 6641 C CA . THR B 1 348 ? 16.812 -19.391 -14.312 1 96.12 348 THR B CA 1
ATOM 6642 C C . THR B 1 348 ? 16.562 -18.516 -15.531 1 96.12 348 THR B C 1
ATOM 6644 O O . THR B 1 348 ? 15.438 -18.047 -15.742 1 96.12 348 THR B O 1
ATOM 6647 N N . GLY B 1 349 ? 17.594 -18.328 -16.312 1 97.44 349 GLY B N 1
ATOM 6648 C CA . GLY B 1 349 ? 17.453 -17.594 -17.562 1 97.44 349 GLY B CA 1
ATOM 6649 C C . GLY B 1 349 ? 17.734 -16.109 -17.406 1 97.44 349 GLY B C 1
ATOM 6650 O O . GLY B 1 349 ? 18.734 -15.727 -16.812 1 97.44 349 GLY B O 1
ATOM 6651 N N . TRP B 1 350 ? 16.906 -15.289 -18.125 1 98 350 TRP B N 1
ATOM 6652 C CA . TRP B 1 350 ? 17.094 -13.844 -18.25 1 98 350 TRP B CA 1
ATOM 6653 C C . TRP B 1 350 ? 15.891 -13.086 -17.719 1 98 350 TRP B C 1
ATOM 6655 O O . TRP B 1 350 ? 14.805 -13.656 -17.562 1 98 350 TRP B O 1
ATOM 6665 N N . PRO B 1 351 ? 16.062 -11.812 -17.406 1 97.94 351 PRO B N 1
ATOM 6666 C CA . PRO B 1 351 ? 14.875 -11.023 -17.047 1 97.94 351 PRO B CA 1
ATOM 6667 C C . PRO B 1 351 ? 13.797 -11.031 -18.125 1 97.94 351 PRO B C 1
ATOM 6669 O O . PRO B 1 351 ? 14.102 -10.891 -19.312 1 97.94 351 PRO B O 1
ATOM 6672 N N . VAL B 1 352 ? 12.609 -11.281 -17.719 1 98.12 352 VAL B N 1
ATOM 6673 C CA . VAL B 1 352 ? 11.477 -11.125 -18.625 1 98.12 352 VAL B CA 1
ATOM 6674 C C . VAL B 1 352 ? 11.414 -9.68 -19.125 1 98.12 352 VAL B C 1
ATOM 6676 O O . VAL B 1 352 ? 11.609 -8.742 -18.344 1 98.12 352 VAL B O 1
ATOM 6679 N N . PRO B 1 353 ? 11.109 -9.484 -20.422 1 94.94 353 PRO B N 1
ATOM 6680 C CA . PRO B 1 353 ? 10.961 -8.094 -20.859 1 94.94 353 PRO B CA 1
ATOM 6681 C C . PRO B 1 353 ? 9.977 -7.301 -20.016 1 94.94 353 PRO B C 1
ATOM 6683 O O . PRO B 1 353 ? 8.906 -7.805 -19.672 1 94.94 353 PRO B O 1
ATOM 6686 N N . GLY B 1 354 ? 10.359 -6.059 -19.656 1 95.56 354 GLY B N 1
ATOM 6687 C CA . GLY B 1 354 ? 9.531 -5.234 -18.781 1 95.56 354 GLY B CA 1
ATOM 6688 C C . GLY B 1 354 ? 9.953 -5.285 -17.328 1 95.56 354 GLY B C 1
ATOM 6689 O O . GLY B 1 354 ? 9.477 -4.5 -16.516 1 95.56 354 GLY B O 1
ATOM 6690 N N . TYR B 1 355 ? 10.852 -6.211 -17.031 1 97.56 355 TYR B N 1
ATOM 6691 C CA . TYR B 1 355 ? 11.383 -6.32 -15.672 1 97.56 355 TYR B CA 1
ATOM 6692 C C . TYR B 1 355 ? 12.867 -5.977 -15.648 1 97.56 355 TYR B C 1
ATOM 6694 O O . TYR B 1 355 ? 13.586 -6.223 -16.625 1 97.56 355 TYR B O 1
ATOM 6702 N N . ALA B 1 356 ? 13.305 -5.363 -14.578 1 97.19 356 ALA B N 1
ATOM 6703 C CA . ALA B 1 356 ? 14.719 -5.145 -14.281 1 97.19 356 ALA B CA 1
ATOM 6704 C C . ALA B 1 356 ? 15.141 -5.895 -13.023 1 97.19 356 ALA B C 1
ATOM 6706 O O . ALA B 1 356 ? 14.367 -6 -12.07 1 97.19 356 ALA B O 1
ATOM 6707 N N . ILE B 1 357 ? 16.328 -6.426 -13.078 1 97.5 357 ILE B N 1
ATOM 6708 C CA . ILE B 1 357 ? 16.875 -7.215 -11.977 1 97.5 357 ILE B CA 1
ATOM 6709 C C . ILE B 1 357 ? 18.172 -6.582 -11.484 1 97.5 357 ILE B C 1
ATOM 6711 O O . ILE B 1 357 ? 19.016 -6.148 -12.289 1 97.5 357 ILE B O 1
ATOM 6715 N N . GLU B 1 358 ? 18.328 -6.484 -10.219 1 97.19 358 GLU B N 1
ATOM 6716 C CA . GLU B 1 358 ? 19.594 -6.109 -9.594 1 97.19 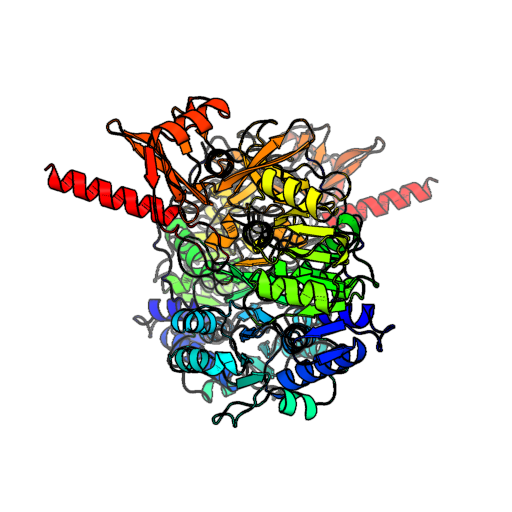358 GLU B CA 1
ATOM 6717 C C . GLU B 1 358 ? 19.969 -7.078 -8.469 1 97.19 358 GLU B C 1
ATOM 6719 O O . GLU B 1 358 ? 19.094 -7.555 -7.742 1 97.19 358 GLU B O 1
ATOM 6724 N N . LEU B 1 359 ? 21.188 -7.434 -8.445 1 97.81 359 LEU B N 1
ATOM 6725 C CA . LEU B 1 359 ? 21.734 -8.148 -7.305 1 97.81 359 LEU B CA 1
ATOM 6726 C C . LEU B 1 359 ? 22.516 -7.207 -6.395 1 97.81 359 LEU B C 1
ATOM 6728 O O . LEU B 1 359 ? 23.406 -6.496 -6.852 1 97.81 359 LEU B O 1
ATOM 6732 N N . ARG B 1 360 ? 22.125 -7.211 -5.113 1 96.06 360 ARG B N 1
ATOM 6733 C CA . ARG B 1 360 ? 22.719 -6.242 -4.199 1 96.06 360 ARG B CA 1
ATOM 6734 C C . ARG B 1 360 ? 23.391 -6.941 -3.018 1 96.06 360 ARG B C 1
ATOM 6736 O O . ARG B 1 360 ? 23 -8.047 -2.643 1 96.06 360 ARG B O 1
ATOM 6743 N N . ASP B 1 361 ? 24.359 -6.285 -2.482 1 93.38 361 ASP B N 1
ATOM 6744 C CA . ASP B 1 361 ? 25 -6.793 -1.273 1 93.38 361 ASP B CA 1
ATOM 6745 C C . ASP B 1 361 ? 24.25 -6.352 -0.022 1 93.38 361 ASP B C 1
ATOM 6747 O O . ASP B 1 361 ? 23.125 -5.844 -0.114 1 93.38 361 ASP B O 1
ATOM 6751 N N . GLU B 1 362 ? 24.766 -6.59 1.128 1 86.44 362 GLU B N 1
ATOM 6752 C CA . GLU B 1 362 ? 24.109 -6.324 2.406 1 86.44 362 GLU B CA 1
ATOM 6753 C C . GLU B 1 362 ? 23.938 -4.824 2.641 1 86.44 362 GLU B C 1
ATOM 6755 O O . GLU B 1 362 ? 23.094 -4.402 3.434 1 86.44 362 GLU B O 1
ATOM 6760 N N . GLU B 1 363 ? 24.75 -4.074 1.965 1 84.56 363 GLU B N 1
ATOM 6761 C CA . GLU B 1 363 ? 24.672 -2.625 2.117 1 84.56 363 GLU B CA 1
ATOM 6762 C C . GLU B 1 363 ? 23.734 -2.006 1.086 1 84.56 363 GLU B C 1
ATOM 6764 O O . GLU B 1 363 ? 23.547 -0.788 1.062 1 84.56 363 GLU B O 1
ATOM 6769 N N . GLY B 1 364 ? 23.203 -2.84 0.274 1 87.62 364 GLY B N 1
ATOM 6770 C CA . GLY B 1 364 ? 22.234 -2.363 -0.7 1 87.62 364 GLY B CA 1
ATOM 6771 C C . GLY B 1 364 ? 22.859 -1.926 -2.008 1 87.62 364 GLY B C 1
ATOM 6772 O O . GLY B 1 364 ? 22.203 -1.322 -2.852 1 87.62 364 GLY B O 1
ATOM 6773 N N . ARG B 1 365 ? 24.219 -2.197 -2.227 1 89.38 365 ARG B N 1
ATOM 6774 C CA . ARG B 1 365 ? 24.922 -1.823 -3.449 1 89.38 365 ARG B CA 1
ATOM 6775 C C . ARG B 1 365 ? 24.953 -2.984 -4.438 1 89.38 365 ARG B C 1
ATOM 6777 O O . ARG B 1 365 ? 25.047 -4.145 -4.031 1 89.38 365 ARG B O 1
ATOM 6784 N N . PRO B 1 366 ? 24.844 -2.691 -5.766 1 93.62 366 PRO B N 1
ATOM 6785 C CA . PRO B 1 366 ? 24.953 -3.758 -6.766 1 93.62 366 PRO B CA 1
ATOM 6786 C C . PRO B 1 366 ? 26.234 -4.562 -6.645 1 93.62 366 PRO B C 1
ATOM 6788 O O . PRO B 1 366 ? 27.297 -3.996 -6.363 1 93.62 366 PRO B O 1
ATOM 6791 N N . VAL B 1 367 ? 26.156 -5.805 -6.816 1 95.44 367 VAL B N 1
ATOM 6792 C CA . VAL B 1 367 ? 27.344 -6.66 -6.793 1 95.44 367 VAL B CA 1
ATOM 6793 C C . VAL B 1 367 ? 27.828 -6.902 -8.219 1 95.44 367 VAL B C 1
ATOM 6795 O O . VAL B 1 367 ? 27.031 -6.883 -9.164 1 95.44 367 VAL B O 1
ATOM 6798 N N . PRO B 1 368 ? 29.141 -7.148 -8.383 1 94.44 368 PRO B N 1
ATOM 6799 C CA . PRO B 1 368 ? 29.641 -7.473 -9.727 1 94.44 368 PRO B CA 1
ATOM 6800 C C . PRO B 1 368 ? 29.125 -8.812 -10.234 1 94.44 368 PRO B C 1
ATOM 6802 O O . PRO B 1 368 ? 28.703 -9.664 -9.445 1 94.44 368 PRO B O 1
ATOM 6805 N N . ASP B 1 369 ? 29.234 -9.039 -11.539 1 94.81 369 ASP B N 1
ATOM 6806 C CA . ASP B 1 369 ? 28.891 -10.328 -12.133 1 94.81 369 ASP B CA 1
ATOM 6807 C C . ASP B 1 369 ? 29.688 -11.461 -11.5 1 94.81 369 ASP B C 1
ATOM 6809 O O . ASP B 1 369 ? 30.875 -11.297 -11.219 1 94.81 369 ASP B O 1
ATOM 6813 N N . GLY B 1 370 ? 29.016 -12.539 -11.32 1 93.5 370 GLY B N 1
ATOM 6814 C CA . GLY B 1 370 ? 29.688 -13.703 -10.766 1 93.5 370 GLY B CA 1
ATOM 6815 C C . GLY B 1 370 ? 29.609 -13.773 -9.25 1 93.5 370 GLY B C 1
ATOM 6816 O O . GLY B 1 370 ? 29.859 -14.82 -8.656 1 93.5 370 GLY B O 1
ATOM 6817 N N . GLU B 1 371 ? 29.25 -12.703 -8.633 1 92.38 371 GLU B N 1
ATOM 6818 C CA . GLU B 1 371 ? 29.125 -12.68 -7.18 1 92.38 371 GLU B CA 1
ATOM 6819 C C . GLU B 1 371 ? 27.672 -12.859 -6.75 1 92.38 371 GLU B C 1
ATOM 6821 O O . GLU B 1 371 ? 26.766 -12.391 -7.43 1 92.38 371 GLU B O 1
ATOM 6826 N N . ILE B 1 372 ? 27.547 -13.516 -5.617 1 92.5 372 ILE B N 1
ATOM 6827 C CA . ILE B 1 372 ? 26.219 -13.766 -5.074 1 92.5 372 ILE B CA 1
ATOM 6828 C C . ILE B 1 372 ? 25.656 -12.492 -4.445 1 92.5 372 ILE B C 1
ATOM 6830 O O . ILE B 1 372 ? 26.359 -11.789 -3.725 1 92.5 372 ILE B O 1
ATOM 6834 N N . GLY B 1 373 ? 24.422 -12.141 -4.742 1 94.94 373 GLY B N 1
ATOM 6835 C CA . GLY B 1 373 ? 23.734 -10.992 -4.156 1 94.94 373 GLY B CA 1
ATOM 6836 C C . GLY B 1 373 ? 22.266 -11.234 -3.914 1 94.94 373 GLY B C 1
ATOM 6837 O O . GLY B 1 373 ? 21.688 -12.211 -4.418 1 94.94 373 GLY B O 1
ATOM 6838 N N . ASP B 1 374 ? 21.688 -10.336 -3.109 1 96.25 374 ASP B N 1
ATOM 6839 C CA . ASP B 1 374 ? 20.234 -10.359 -2.895 1 96.25 374 ASP B CA 1
ATOM 6840 C C . ASP B 1 374 ? 19.484 -9.945 -4.16 1 96.25 374 ASP B C 1
ATOM 6842 O O . ASP B 1 374 ? 19.859 -8.977 -4.82 1 96.25 374 ASP B O 1
ATOM 6846 N N . LEU B 1 375 ? 18.469 -10.633 -4.426 1 97.5 375 LEU B N 1
ATOM 6847 C CA . LEU B 1 375 ? 17.719 -10.422 -5.656 1 97.5 375 LEU B CA 1
ATOM 6848 C C . LEU B 1 375 ? 16.688 -9.312 -5.473 1 97.5 375 LEU B C 1
ATOM 6850 O O . LEU B 1 375 ? 15.805 -9.406 -4.617 1 97.5 375 LEU B O 1
ATOM 6854 N N . TYR B 1 376 ? 16.766 -8.242 -6.203 1 97.62 376 TYR B N 1
ATOM 6855 C CA . TYR B 1 376 ? 15.805 -7.152 -6.301 1 97.62 376 TYR B CA 1
ATOM 6856 C C . TYR B 1 376 ? 15.164 -7.109 -7.688 1 97.62 376 TYR B C 1
ATOM 6858 O O . TYR B 1 376 ? 15.859 -7.254 -8.695 1 97.62 376 TYR B O 1
ATOM 6866 N N . ILE B 1 377 ? 13.867 -6.914 -7.719 1 98.25 377 ILE B N 1
ATOM 6867 C CA . ILE B 1 377 ? 13.133 -6.945 -8.977 1 98.25 377 ILE B CA 1
ATOM 6868 C C . ILE B 1 377 ? 12.336 -5.652 -9.148 1 98.25 377 ILE B C 1
ATOM 6870 O O . ILE B 1 377 ? 11.703 -5.176 -8.195 1 98.25 377 ILE B O 1
ATOM 6874 N N . GLN B 1 378 ? 12.406 -5.086 -10.242 1 97.38 378 GLN B N 1
ATOM 6875 C CA . GLN B 1 378 ? 11.547 -3.973 -10.633 1 97.38 378 GLN B CA 1
ATOM 6876 C C . GLN B 1 378 ? 10.625 -4.359 -11.789 1 97.38 378 GLN B C 1
ATOM 6878 O O . GLN B 1 378 ? 11.094 -4.859 -12.812 1 97.38 378 GLN B O 1
ATOM 6883 N N . GLY B 1 379 ? 9.359 -4.141 -11.648 1 96.38 379 GLY B N 1
ATOM 6884 C CA . GLY B 1 379 ? 8.383 -4.453 -12.688 1 96.38 379 GLY B CA 1
ATOM 6885 C C . GLY B 1 379 ? 6.973 -4.031 -12.328 1 96.38 379 GLY B C 1
ATOM 6886 O O . GLY B 1 379 ? 6.688 -3.719 -11.172 1 96.38 379 GLY B O 1
ATOM 6887 N N . PRO B 1 380 ? 6.09 -4.035 -13.266 1 95.44 380 PRO B N 1
ATOM 6888 C CA . PRO B 1 380 ? 4.762 -3.445 -13.086 1 95.44 380 PRO B CA 1
ATOM 6889 C C . PRO B 1 380 ? 3.797 -4.383 -12.359 1 95.44 380 PRO B C 1
ATOM 6891 O O . PRO B 1 380 ? 2.703 -3.965 -11.961 1 95.44 380 PRO B O 1
ATOM 6894 N N . SER B 1 381 ? 4.188 -5.621 -12.086 1 97.06 381 SER B N 1
ATOM 6895 C CA . SER B 1 381 ? 3.246 -6.594 -11.547 1 97.06 381 SER B CA 1
ATOM 6896 C C . SER B 1 381 ? 3.377 -6.703 -10.031 1 97.06 381 SER B C 1
ATOM 6898 O O . SER B 1 381 ? 2.752 -7.566 -9.406 1 97.06 381 SER B O 1
ATOM 6900 N N . ALA B 1 382 ? 4.254 -5.844 -9.43 1 97.75 382 ALA B N 1
ATOM 6901 C CA . ALA B 1 382 ? 4.457 -5.906 -7.988 1 97.75 382 ALA B CA 1
ATOM 6902 C C . ALA B 1 382 ? 3.15 -5.672 -7.238 1 97.75 382 ALA B C 1
ATOM 6904 O O . ALA B 1 382 ? 2.359 -4.801 -7.613 1 97.75 382 ALA B O 1
ATOM 6905 N N . ALA B 1 383 ? 2.922 -6.434 -6.191 1 98.31 383 ALA B N 1
ATOM 6906 C CA . ALA B 1 383 ? 1.741 -6.285 -5.344 1 98.31 383 ALA B CA 1
ATOM 6907 C C . ALA B 1 383 ? 1.733 -4.926 -4.648 1 98.31 383 ALA B C 1
ATOM 6909 O O . ALA B 1 383 ? 2.748 -4.227 -4.629 1 98.31 383 ALA B O 1
ATOM 6910 N N . LEU B 1 384 ? 0.603 -4.613 -4.105 1 97.56 384 LEU B N 1
ATOM 6911 C CA . LEU B 1 384 ? 0.426 -3.33 -3.438 1 97.56 384 LEU B CA 1
ATOM 6912 C C . LEU B 1 384 ? 1.04 -3.355 -2.043 1 97.56 384 LEU B C 1
ATOM 6914 O O . LEU B 1 384 ? 1.644 -2.373 -1.606 1 97.56 384 LEU B O 1
ATOM 6918 N N . MET B 1 385 ? 0.822 -4.402 -1.335 1 97.56 385 MET B N 1
ATOM 6919 C CA . MET B 1 385 ? 1.232 -4.496 0.064 1 97.56 385 MET B CA 1
ATOM 6920 C C . MET B 1 385 ? 0.889 -5.867 0.642 1 97.56 385 MET B C 1
ATOM 6922 O O . MET B 1 385 ? 0.227 -6.672 -0.013 1 97.56 385 MET B O 1
ATOM 6926 N N . TYR B 1 386 ? 1.469 -6.129 1.854 1 96.75 386 TYR B N 1
ATOM 6927 C CA . TYR B 1 386 ? 0.89 -7.109 2.762 1 96.75 386 TYR B CA 1
ATOM 6928 C C . TYR B 1 386 ? -0.184 -6.48 3.639 1 96.75 386 TYR B C 1
ATOM 6930 O O . TYR B 1 386 ? 0.09 -5.535 4.383 1 96.75 386 TYR B O 1
ATOM 6938 N N . TRP B 1 387 ? -1.364 -7.02 3.555 1 96.88 387 TRP B N 1
ATOM 6939 C CA . TRP B 1 387 ? -2.479 -6.438 4.301 1 96.88 387 TRP B CA 1
ATOM 6940 C C . TRP B 1 387 ? -2.184 -6.422 5.797 1 96.88 387 TRP B C 1
ATOM 6942 O O . TRP B 1 387 ? -1.758 -7.43 6.363 1 96.88 387 TRP B O 1
ATOM 6952 N N . ALA B 1 388 ? -2.311 -5.234 6.441 1 93.75 388 ALA B N 1
ATOM 6953 C CA . ALA B 1 388 ? -2.186 -5.02 7.883 1 93.75 388 ALA B CA 1
ATOM 6954 C C . ALA B 1 388 ? -0.825 -5.484 8.391 1 93.75 388 ALA B C 1
ATOM 6956 O O . ALA B 1 388 ? -0.717 -6.012 9.5 1 93.75 388 ALA B O 1
ATOM 6957 N N . ASN B 1 389 ? 0.128 -5.453 7.617 1 94.19 389 ASN B N 1
ATOM 6958 C CA . ASN B 1 389 ? 1.505 -5.801 7.945 1 94.19 389 ASN B CA 1
ATOM 6959 C C . ASN B 1 389 ? 2.494 -4.801 7.352 1 94.19 389 ASN B C 1
ATOM 6961 O O . ASN B 1 389 ? 3.232 -5.129 6.422 1 94.19 389 ASN B O 1
ATOM 6965 N N . ARG B 1 390 ? 2.502 -3.691 7.938 1 94.12 390 ARG B N 1
ATOM 6966 C CA . ARG B 1 390 ? 3.266 -2.555 7.43 1 94.12 390 ARG B CA 1
ATOM 6967 C C . ARG B 1 390 ? 4.762 -2.846 7.461 1 94.12 390 ARG B C 1
ATOM 6969 O O . ARG B 1 390 ? 5.48 -2.516 6.516 1 94.12 390 ARG B O 1
ATOM 6976 N N . GLU B 1 391 ? 5.211 -3.35 8.5 1 93.19 391 GLU B N 1
ATOM 6977 C CA . GLU B 1 391 ? 6.633 -3.643 8.641 1 93.19 391 GLU B CA 1
ATOM 6978 C C . GLU B 1 391 ? 7.133 -4.523 7.504 1 93.19 391 GLU B C 1
ATOM 6980 O O . GLU B 1 391 ? 8.102 -4.172 6.82 1 93.19 391 GLU B O 1
ATOM 6985 N N . LYS B 1 392 ? 6.453 -5.613 7.254 1 94.31 392 LYS B N 1
ATOM 6986 C CA . LYS B 1 392 ? 6.883 -6.516 6.188 1 94.31 392 LYS B CA 1
ATOM 6987 C C . LYS B 1 392 ? 6.695 -5.875 4.816 1 94.31 392 LYS B C 1
ATOM 6989 O O . LYS B 1 392 ? 7.496 -6.098 3.906 1 94.31 392 LYS B O 1
ATOM 6994 N N . SER B 1 393 ? 5.645 -5.105 4.66 1 96.62 393 SER B N 1
ATOM 6995 C CA . SER B 1 393 ? 5.445 -4.395 3.4 1 96.62 393 SER B CA 1
ATOM 6996 C C . SER B 1 393 ? 6.633 -3.494 3.08 1 96.62 393 SER B C 1
ATOM 6998 O O . SER B 1 393 ? 7.152 -3.518 1.963 1 96.62 393 SER B O 1
ATOM 7000 N N . ARG B 1 394 ? 7.062 -2.775 4.055 1 96.19 394 ARG B N 1
ATOM 7001 C CA . ARG B 1 394 ? 8.156 -1.836 3.846 1 96.19 394 ARG B CA 1
ATOM 7002 C C . ARG B 1 394 ? 9.469 -2.572 3.6 1 96.19 394 ARG B C 1
ATOM 7004 O O . ARG B 1 394 ? 10.336 -2.082 2.869 1 96.19 394 ARG B O 1
ATOM 7011 N N . GLU B 1 395 ? 9.625 -3.664 4.164 1 94.88 395 GLU B N 1
ATOM 7012 C CA . GLU B 1 395 ? 10.828 -4.473 3.967 1 94.88 395 GLU B CA 1
ATOM 7013 C C . GLU B 1 395 ? 10.883 -5.043 2.553 1 94.88 395 GLU B C 1
ATOM 7015 O O . GLU B 1 395 ? 11.961 -5.125 1.955 1 94.88 395 GLU B O 1
ATOM 7020 N N . THR B 1 396 ? 9.789 -5.359 2.047 1 96.56 396 THR B N 1
ATOM 7021 C CA . THR B 1 396 ? 9.711 -6.105 0.795 1 96.56 396 THR B CA 1
ATOM 7022 C C . THR B 1 396 ? 9.555 -5.156 -0.391 1 96.56 396 THR B C 1
ATOM 7024 O O . THR B 1 396 ? 10.25 -5.305 -1.402 1 96.56 396 THR B O 1
ATOM 7027 N N . PHE B 1 397 ? 8.617 -4.23 -0.275 1 97.5 397 PHE B N 1
ATOM 7028 C CA . PHE B 1 397 ? 8.336 -3.293 -1.355 1 97.5 397 PHE B CA 1
ATOM 7029 C C . PHE B 1 397 ? 9.062 -1.973 -1.135 1 97.5 397 PHE B C 1
ATOM 7031 O O . PHE B 1 397 ? 8.672 -1.177 -0.279 1 97.5 397 PHE B O 1
ATOM 7038 N N . ARG B 1 398 ? 10.023 -1.69 -1.899 1 95.69 398 ARG B N 1
ATOM 7039 C CA . ARG B 1 398 ? 10.945 -0.571 -1.717 1 95.69 398 ARG B CA 1
ATOM 7040 C C . ARG B 1 398 ? 10.914 0.363 -2.922 1 95.69 398 ARG B C 1
ATOM 7042 O O . ARG B 1 398 ? 11.906 0.481 -3.646 1 95.69 398 ARG B O 1
ATOM 7049 N N . GLY B 1 399 ? 9.805 1.096 -3.031 1 94.69 399 GLY B N 1
ATOM 7050 C CA . GLY B 1 399 ? 9.578 1.913 -4.211 1 94.69 399 GLY B CA 1
ATOM 7051 C C . GLY B 1 399 ? 9.32 1.095 -5.465 1 94.69 399 GLY B C 1
ATOM 7052 O O . GLY B 1 399 ? 8.445 0.227 -5.477 1 94.69 399 GLY B O 1
ATOM 7053 N N . GLY B 1 400 ? 10.164 1.309 -6.398 1 94.88 400 GLY B N 1
ATOM 7054 C CA . GLY B 1 400 ? 10.016 0.544 -7.629 1 94.88 400 GLY B CA 1
ATOM 7055 C C . GLY B 1 400 ? 10.617 -0.845 -7.543 1 94.88 400 GLY B C 1
ATOM 7056 O O . GLY B 1 400 ? 10.398 -1.68 -8.422 1 94.88 400 GLY B O 1
ATOM 7057 N N . TRP B 1 401 ? 11.281 -1.09 -6.461 1 96.69 401 TRP B N 1
ATOM 7058 C CA . TRP B 1 401 ? 11.977 -2.363 -6.332 1 96.69 401 TRP B CA 1
ATOM 7059 C C . TRP B 1 401 ? 11.281 -3.266 -5.32 1 96.69 401 TRP B C 1
ATOM 7061 O O . TRP B 1 401 ? 10.727 -2.785 -4.328 1 96.69 401 TRP B O 1
ATOM 7071 N N . THR B 1 402 ? 11.273 -4.512 -5.543 1 97.81 402 THR B N 1
ATOM 7072 C CA . THR B 1 402 ? 10.836 -5.551 -4.621 1 97.81 402 THR B CA 1
ATOM 7073 C C . THR B 1 402 ? 12 -6.441 -4.207 1 97.81 402 THR B C 1
ATOM 7075 O O . THR B 1 402 ? 12.703 -6.984 -5.062 1 97.81 402 THR B O 1
ATOM 7078 N N . LYS B 1 403 ? 12.219 -6.547 -2.92 1 96.75 403 LYS B N 1
ATOM 7079 C CA . LYS B 1 403 ? 13.234 -7.453 -2.393 1 96.75 403 LYS B CA 1
ATOM 7080 C C . LYS B 1 403 ? 12.68 -8.867 -2.234 1 96.75 403 LYS B C 1
ATOM 7082 O O . LYS B 1 403 ? 11.742 -9.086 -1.469 1 96.75 403 LYS B O 1
ATOM 7087 N N . SER B 1 404 ? 13.164 -9.852 -2.867 1 92.62 404 SER B N 1
ATOM 7088 C CA . SER B 1 404 ? 12.562 -11.18 -2.949 1 92.62 404 SER B CA 1
ATOM 7089 C C . SER B 1 404 ? 12.914 -12.031 -1.732 1 92.62 404 SER B C 1
ATOM 7091 O O . SER B 1 404 ? 12.18 -12.945 -1.37 1 92.62 404 SER B O 1
ATOM 7093 N N . GLY B 1 405 ? 14 -11.883 -1.134 1 89.69 405 GLY B N 1
ATOM 7094 C CA . GLY B 1 405 ? 14.508 -12.758 -0.088 1 89.69 405 GLY B CA 1
ATOM 7095 C C . GLY B 1 405 ? 15.344 -13.898 -0.623 1 89.69 405 GLY B C 1
ATOM 7096 O O . GLY B 1 405 ? 15.75 -14.789 0.133 1 89.69 405 GLY B O 1
ATOM 7097 N N . ASP B 1 406 ? 15.609 -13.922 -1.915 1 91.88 406 ASP B N 1
ATOM 7098 C CA . ASP B 1 406 ? 16.453 -14.914 -2.574 1 91.88 406 ASP B CA 1
ATOM 7099 C C . ASP B 1 406 ? 17.797 -14.312 -2.975 1 91.88 406 ASP B C 1
ATOM 7101 O O . ASP B 1 406 ? 17.906 -13.102 -3.17 1 91.88 406 ASP B O 1
ATOM 7105 N N . LYS B 1 407 ? 18.75 -15.18 -3.078 1 93.75 407 LYS B N 1
ATOM 7106 C CA . LYS B 1 407 ? 20.078 -14.789 -3.568 1 93.75 407 LYS B CA 1
ATOM 7107 C C . LYS B 1 407 ? 20.375 -15.445 -4.914 1 93.75 407 LYS B C 1
ATOM 7109 O O . LYS B 1 407 ? 20.016 -16.594 -5.145 1 93.75 407 LYS B O 1
ATOM 7114 N N . TYR B 1 408 ? 21.016 -14.695 -5.77 1 96.06 408 TYR B N 1
ATOM 7115 C CA . TYR B 1 408 ? 21.328 -15.141 -7.125 1 96.06 408 TYR B CA 1
ATOM 7116 C C . TYR B 1 408 ? 22.734 -14.742 -7.527 1 96.06 408 TYR B C 1
ATOM 7118 O O . TYR B 1 408 ? 23.375 -13.945 -6.84 1 96.06 408 TYR B O 1
ATOM 7126 N N . VAL B 1 409 ? 23.219 -15.352 -8.625 1 95.38 409 VAL B N 1
ATOM 7127 C CA . VAL B 1 409 ? 24.453 -14.977 -9.328 1 95.38 409 VAL B CA 1
ATOM 7128 C C . VAL B 1 409 ? 24.125 -14.617 -10.773 1 95.38 409 VAL B C 1
ATOM 7130 O O . VAL B 1 409 ? 23.312 -15.297 -11.422 1 95.38 409 VAL B O 1
ATOM 7133 N N . HIS B 1 410 ? 24.656 -13.508 -11.18 1 97.69 410 HIS B N 1
ATOM 7134 C CA . HIS B 1 410 ? 24.594 -13.148 -12.594 1 97.69 410 HIS B CA 1
ATOM 7135 C C . HIS B 1 410 ? 25.766 -13.734 -13.367 1 97.69 410 HIS B C 1
ATOM 7137 O O . HIS B 1 410 ? 26.922 -13.383 -13.109 1 97.69 410 HIS B O 1
ATOM 7143 N N . ASN B 1 411 ? 25.438 -14.555 -14.32 1 96.56 411 ASN B N 1
ATOM 7144 C CA . ASN B 1 411 ? 26.469 -15.297 -15.039 1 96.56 411 ASN B CA 1
ATOM 7145 C C . ASN B 1 411 ? 27.031 -14.492 -16.203 1 96.56 411 ASN B C 1
ATOM 7147 O O . ASN B 1 411 ? 26.375 -13.578 -16.703 1 96.56 411 ASN B O 1
ATOM 7151 N N . PRO B 1 412 ? 28.188 -14.859 -16.719 1 94.94 412 PRO B N 1
ATOM 7152 C CA . PRO B 1 412 ? 28.812 -14.141 -17.828 1 94.94 412 PRO B CA 1
ATOM 7153 C C . PRO B 1 412 ? 27.953 -14.156 -19.094 1 94.94 412 PRO B C 1
ATOM 7155 O O . PRO B 1 412 ? 28.016 -13.219 -19.891 1 94.94 412 PRO B O 1
ATOM 7158 N N . ASP B 1 413 ? 27.188 -15.188 -19.234 1 94.94 413 ASP B N 1
ATOM 7159 C CA . ASP B 1 413 ? 26.375 -15.281 -20.438 1 94.94 413 ASP B CA 1
ATOM 7160 C C . ASP B 1 413 ? 25.062 -14.516 -20.297 1 94.94 413 ASP B C 1
ATOM 7162 O O . ASP B 1 413 ? 24.188 -14.594 -21.156 1 94.94 413 ASP B O 1
ATOM 7166 N N . GLY B 1 414 ? 24.906 -13.883 -19.188 1 96.31 414 GLY B N 1
ATOM 7167 C CA . GLY B 1 414 ? 23.734 -13.031 -18.969 1 96.31 414 GLY B CA 1
ATOM 7168 C C . GLY B 1 414 ? 22.625 -13.719 -18.188 1 96.31 414 GLY B C 1
ATOM 7169 O O . GLY B 1 414 ? 21.672 -13.07 -17.781 1 96.31 414 GLY B O 1
ATOM 7170 N N . THR B 1 415 ? 22.781 -14.992 -18 1 97.62 415 THR B N 1
ATOM 7171 C CA . THR B 1 415 ? 21.75 -15.727 -17.266 1 97.62 415 THR B CA 1
ATOM 7172 C C . THR B 1 415 ? 21.922 -15.531 -15.758 1 97.62 415 THR B C 1
ATOM 7174 O O . THR B 1 415 ? 22.984 -15.062 -15.312 1 97.62 415 THR B O 1
ATOM 7177 N N . TYR B 1 416 ? 20.875 -15.836 -15.07 1 97.69 416 TYR B N 1
ATOM 7178 C CA . TYR B 1 416 ? 20.922 -15.812 -13.609 1 97.69 416 TYR B CA 1
ATOM 7179 C C . TYR B 1 416 ? 20.781 -17.219 -13.039 1 97.69 416 TYR B C 1
ATOM 7181 O O . TYR B 1 416 ? 20.016 -18.031 -13.562 1 97.69 416 TYR B O 1
ATOM 7189 N N . SER B 1 417 ? 21.5 -17.5 -11.977 1 94.81 417 SER B N 1
ATOM 7190 C CA . SER B 1 417 ? 21.422 -18.797 -11.297 1 94.81 417 SER B CA 1
ATOM 7191 C C . SER B 1 417 ? 21.047 -18.625 -9.828 1 94.81 417 SER B C 1
ATOM 7193 O O . SER B 1 417 ? 21.547 -17.734 -9.148 1 94.81 417 SER B O 1
ATOM 7195 N N . TYR B 1 418 ? 20.141 -19.5 -9.414 1 93.12 418 TYR B N 1
ATOM 7196 C CA . TYR B 1 418 ? 19.641 -19.5 -8.039 1 93.12 418 TYR B CA 1
ATOM 7197 C C . TYR B 1 418 ? 20.734 -19.953 -7.07 1 93.12 418 TYR B C 1
ATOM 7199 O O . TYR B 1 418 ? 21.359 -21 -7.281 1 93.12 418 TYR B O 1
ATOM 7207 N N . ALA B 1 419 ? 20.938 -19.188 -6.02 1 89.69 419 ALA B N 1
ATOM 7208 C CA . ALA B 1 419 ? 21.922 -19.562 -5.008 1 89.69 419 ALA B CA 1
ATOM 7209 C C . ALA B 1 419 ? 21.234 -20.109 -3.756 1 89.69 419 ALA B C 1
ATOM 7211 O O . ALA B 1 419 ? 21.766 -21.016 -3.098 1 89.69 419 ALA B O 1
ATOM 7212 N N . GLY B 1 420 ? 20.109 -19.578 -3.387 1 86.69 420 GLY B N 1
ATOM 7213 C CA . GLY B 1 420 ? 19.375 -19.984 -2.203 1 86.69 420 GLY B CA 1
ATOM 7214 C C . GLY B 1 420 ? 18.625 -18.859 -1.541 1 86.69 420 GLY B C 1
ATOM 7215 O O . GLY B 1 420 ? 18.719 -17.703 -1.973 1 86.69 420 GLY B O 1
ATOM 7216 N N . ARG B 1 421 ? 17.828 -19.219 -0.484 1 83.31 421 ARG B N 1
ATOM 7217 C CA . ARG B 1 421 ? 17.219 -18.203 0.352 1 83.31 421 ARG B CA 1
ATOM 7218 C C . ARG B 1 421 ? 18.266 -17.453 1.166 1 83.31 421 ARG B C 1
ATOM 7220 O O . ARG B 1 421 ? 19.219 -18.047 1.664 1 83.31 421 ARG B O 1
ATOM 7227 N N . SER B 1 422 ? 17.953 -16.219 1.314 1 82.75 422 SER B N 1
ATOM 7228 C CA . SER B 1 422 ? 18.906 -15.398 2.061 1 82.75 422 SER B CA 1
ATOM 7229 C C . SER B 1 422 ? 19.156 -15.969 3.449 1 82.75 422 SER B C 1
ATOM 7231 O O . SER B 1 422 ? 20.297 -15.992 3.918 1 82.75 422 SER B O 1
ATOM 7233 N N . ASP B 1 423 ? 18.109 -16.484 3.979 1 78.38 423 ASP B N 1
ATOM 7234 C CA . ASP B 1 423 ? 18.219 -16.984 5.348 1 78.38 423 ASP B CA 1
ATOM 7235 C C . ASP B 1 423 ? 18.812 -18.391 5.375 1 78.38 423 ASP B C 1
ATOM 7237 O O . ASP B 1 423 ? 19.219 -18.875 6.438 1 78.38 423 ASP B O 1
ATOM 7241 N N . ASP B 1 424 ? 19.031 -18.969 4.227 1 80.19 424 ASP B N 1
ATOM 7242 C CA . ASP B 1 424 ? 19.5 -20.344 4.164 1 80.19 424 ASP B CA 1
ATOM 7243 C C . ASP B 1 424 ? 20.969 -20.406 3.711 1 80.19 424 ASP B C 1
ATOM 7245 O O . ASP B 1 424 ? 21.578 -21.469 3.742 1 80.19 424 ASP B O 1
ATOM 7249 N N . MET B 1 425 ? 21.469 -19.297 3.326 1 80.56 425 MET B N 1
ATOM 7250 C CA . MET B 1 425 ? 22.828 -19.281 2.803 1 80.56 425 MET B CA 1
ATOM 7251 C C . MET B 1 425 ? 23.828 -19.625 3.896 1 80.56 425 MET B C 1
ATOM 7253 O O . MET B 1 425 ? 23.641 -19.266 5.059 1 80.56 425 MET B O 1
ATOM 7257 N N . LEU B 1 426 ? 24.828 -20.359 3.447 1 81.69 426 LEU B N 1
ATOM 7258 C CA . LEU B 1 426 ? 25.906 -20.75 4.367 1 81.69 426 LEU B CA 1
ATOM 7259 C C . LEU B 1 426 ? 27.172 -19.984 4.074 1 81.69 426 LEU B C 1
ATOM 7261 O O . LEU B 1 426 ? 27.531 -19.766 2.912 1 81.69 426 LEU B O 1
ATOM 7265 N N . LYS B 1 427 ? 27.672 -19.375 5.121 1 79.5 427 LYS B N 1
ATOM 7266 C CA . LYS B 1 427 ? 29 -18.797 4.996 1 79.5 427 LYS B CA 1
ATOM 7267 C C . LYS B 1 427 ? 30.062 -19.703 5.633 1 79.5 427 LYS B C 1
ATOM 7269 O O . LYS B 1 427 ? 30.141 -19.781 6.859 1 79.5 427 LYS B O 1
ATOM 7274 N N . VAL B 1 428 ? 30.844 -20.453 4.82 1 77.25 428 VAL B N 1
ATOM 7275 C CA . VAL B 1 428 ? 31.906 -21.344 5.262 1 77.25 428 VAL B CA 1
ATOM 7276 C C . VAL B 1 428 ? 33.25 -20.672 5.059 1 77.25 428 VAL B C 1
ATOM 7278 O O . VAL B 1 428 ? 33.656 -20.406 3.926 1 77.25 428 VAL B O 1
ATOM 7281 N N . SER B 1 429 ? 33.906 -20.391 6.133 1 74.38 429 SER B N 1
ATOM 7282 C CA . SER B 1 429 ? 35.188 -19.703 6.113 1 74.38 429 SER B CA 1
ATOM 7283 C C . SER B 1 429 ? 35.094 -18.375 5.352 1 74.38 429 SER B C 1
ATOM 7285 O O . SER B 1 429 ? 35.969 -18.078 4.516 1 74.38 429 SER B O 1
ATOM 7287 N N . GLY B 1 430 ? 34 -17.719 5.492 1 73.56 430 GLY B N 1
ATOM 7288 C CA . GLY B 1 430 ? 33.844 -16.391 4.941 1 73.56 430 GLY B CA 1
ATOM 7289 C C . GLY B 1 430 ? 33.281 -16.391 3.525 1 73.56 430 GLY B C 1
ATOM 7290 O O . GLY B 1 430 ? 33.031 -15.336 2.951 1 73.56 430 GLY B O 1
ATOM 7291 N N . ILE B 1 431 ? 33.094 -17.656 2.961 1 76.81 431 ILE B N 1
ATOM 7292 C CA . ILE B 1 431 ? 32.625 -17.766 1.581 1 76.81 431 ILE B CA 1
ATOM 7293 C C . ILE B 1 431 ? 31.219 -18.312 1.56 1 76.81 431 ILE B C 1
ATOM 7295 O O . ILE B 1 431 ? 30.906 -19.297 2.242 1 76.81 431 ILE B O 1
ATOM 7299 N N . TYR B 1 432 ? 30.422 -17.688 0.734 1 80.94 432 TYR B N 1
ATOM 7300 C CA . TYR B 1 432 ? 29.047 -18.172 0.616 1 80.94 432 TYR B CA 1
ATOM 7301 C C . TYR B 1 432 ? 29.016 -19.5 -0.122 1 80.94 432 TYR B C 1
ATOM 7303 O O . TYR B 1 432 ? 29.641 -19.656 -1.171 1 80.94 432 TYR B O 1
ATOM 7311 N N . VAL B 1 433 ? 28.328 -20.422 0.495 1 82.25 433 VAL B N 1
ATOM 7312 C CA . VAL B 1 433 ? 28.047 -21.703 -0.143 1 82.25 433 VAL B CA 1
ATOM 7313 C C . VAL B 1 433 ? 26.547 -21.828 -0.38 1 82.25 433 VAL B C 1
ATOM 7315 O O . VAL B 1 433 ? 25.734 -21.641 0.54 1 82.25 433 VAL B O 1
ATOM 7318 N N . SER B 1 434 ? 26.203 -22.094 -1.556 1 84 434 SER B N 1
ATOM 7319 C CA . SER B 1 434 ? 24.797 -22.297 -1.928 1 84 434 SER B CA 1
ATOM 7320 C C . SER B 1 434 ? 24.312 -23.688 -1.544 1 84 434 SER B C 1
ATOM 7322 O O . SER B 1 434 ? 24.75 -24.688 -2.125 1 84 434 SER B O 1
ATOM 7324 N N . PRO B 1 435 ? 23.344 -23.703 -0.677 1 86.56 435 PRO B N 1
ATOM 7325 C CA . PRO B 1 435 ? 22.797 -25.031 -0.369 1 86.56 435 PRO B CA 1
ATOM 7326 C C . PRO B 1 435 ? 22.172 -25.703 -1.588 1 86.56 435 PRO B C 1
ATOM 7328 O O . PRO B 1 435 ? 22.297 -26.922 -1.754 1 86.56 435 PRO B O 1
ATOM 7331 N N . PHE B 1 436 ? 21.656 -24.953 -2.408 1 82 436 PHE B N 1
ATOM 7332 C CA . PHE B 1 436 ? 21 -25.484 -3.594 1 82 436 PHE B CA 1
ATOM 7333 C C . PHE B 1 436 ? 22.016 -26.156 -4.516 1 82 436 PHE B C 1
ATOM 7335 O O . PHE B 1 436 ? 21.734 -27.219 -5.09 1 82 436 PHE B O 1
ATOM 7342 N N . GLU B 1 437 ? 23.109 -25.516 -4.68 1 82 437 GLU B N 1
ATOM 7343 C CA . GLU B 1 437 ? 24.156 -26.078 -5.539 1 82 437 GLU B CA 1
ATOM 7344 C C . GLU B 1 437 ? 24.594 -27.453 -5.039 1 82 437 GLU B C 1
ATOM 7346 O O . GLU B 1 437 ? 24.734 -28.391 -5.828 1 82 437 GLU B O 1
ATOM 7351 N N . VAL B 1 438 ? 24.703 -27.531 -3.775 1 86.88 438 VAL B N 1
ATOM 7352 C CA . VAL B 1 438 ? 25.141 -28.797 -3.176 1 86.88 438 VAL B CA 1
ATOM 7353 C C . VAL B 1 438 ? 24.016 -29.828 -3.311 1 86.88 438 VAL B C 1
ATOM 7355 O O . VAL B 1 438 ? 24.281 -30.984 -3.686 1 86.88 438 VAL B O 1
ATOM 7358 N N . GLU B 1 439 ? 22.828 -29.422 -3.082 1 89.19 439 GLU B N 1
ATOM 7359 C CA . GLU B 1 439 ? 21.672 -30.297 -3.189 1 89.19 439 GLU B CA 1
ATOM 7360 C C . GLU B 1 439 ? 21.516 -30.812 -4.617 1 89.19 439 GLU B C 1
ATOM 7362 O O . GLU B 1 439 ? 21.281 -32 -4.828 1 89.19 439 GLU B O 1
ATOM 7367 N N . ALA B 1 440 ? 21.672 -29.922 -5.539 1 83.62 440 ALA B N 1
ATOM 7368 C CA . ALA B 1 440 ? 21.531 -30.281 -6.945 1 83.62 440 ALA B CA 1
ATOM 7369 C C . ALA B 1 440 ? 22.578 -31.312 -7.367 1 83.62 440 ALA B C 1
ATOM 7371 O O . ALA B 1 440 ? 22.312 -32.156 -8.203 1 83.62 440 ALA B O 1
ATOM 7372 N N . THR B 1 441 ? 23.734 -31.203 -6.777 1 86.44 441 THR B N 1
ATOM 7373 C CA . THR B 1 441 ? 24.797 -32.156 -7.066 1 86.44 441 THR B CA 1
ATOM 7374 C C . THR B 1 441 ? 24.516 -33.5 -6.426 1 86.44 441 THR B C 1
ATOM 7376 O O . THR B 1 441 ? 24.688 -34.562 -7.062 1 86.44 441 THR B O 1
ATOM 7379 N N . LEU B 1 442 ? 24 -33.469 -5.258 1 89.12 442 LEU B N 1
ATOM 7380 C CA . LEU B 1 442 ? 23.703 -34.688 -4.531 1 89.12 442 LEU B CA 1
ATOM 7381 C C . LEU B 1 442 ? 22.641 -35.5 -5.258 1 89.12 442 LEU B C 1
ATOM 7383 O O . LEU B 1 442 ? 22.75 -36.719 -5.371 1 89.12 442 LEU B O 1
ATOM 7387 N N . VAL B 1 443 ? 21.719 -34.844 -5.809 1 86.31 443 VAL B N 1
ATOM 7388 C CA . VAL B 1 443 ? 20.562 -35.5 -6.402 1 86.31 443 VAL B CA 1
ATOM 7389 C C . VAL B 1 443 ? 20.953 -36.125 -7.746 1 86.31 443 VAL B C 1
ATOM 7391 O O . VAL B 1 443 ? 20.234 -36.969 -8.273 1 86.31 443 VAL B O 1
ATOM 7394 N N . GLN B 1 444 ? 22.062 -35.75 -8.273 1 84.62 444 GLN B N 1
ATOM 7395 C CA . GLN B 1 444 ? 22.562 -36.375 -9.508 1 84.62 444 GLN B CA 1
ATOM 7396 C C . GLN B 1 444 ? 22.984 -37.812 -9.266 1 84.62 444 GLN B C 1
ATOM 7398 O O . GLN B 1 444 ? 23.109 -38.594 -10.211 1 84.62 444 GLN B O 1
ATOM 7403 N N . HIS B 1 445 ? 23.25 -38.125 -8.055 1 88.12 445 HIS B N 1
ATOM 7404 C CA . HIS B 1 445 ? 23.594 -39.5 -7.75 1 88.12 445 HIS B CA 1
ATOM 7405 C C . HIS B 1 445 ? 22.406 -40.406 -7.961 1 88.12 445 HIS B C 1
ATOM 7407 O O . HIS B 1 445 ? 21.297 -40.125 -7.492 1 88.12 445 HIS B O 1
ATOM 7413 N N . PRO B 1 446 ? 22.594 -41.5 -8.523 1 86.38 446 PRO B N 1
ATOM 7414 C CA . PRO B 1 446 ? 21.484 -42.375 -8.914 1 86.38 446 PRO B CA 1
ATOM 7415 C C . PRO B 1 446 ? 20.688 -42.875 -7.711 1 86.38 446 PRO B C 1
ATOM 7417 O O . PRO B 1 446 ? 19.5 -43.188 -7.844 1 86.38 446 PRO B O 1
ATOM 7420 N N . ALA B 1 447 ? 21.266 -42.938 -6.621 1 90.12 447 ALA B N 1
ATOM 7421 C CA . ALA B 1 447 ? 20.609 -43.5 -5.445 1 90.12 447 ALA B CA 1
ATOM 7422 C C . ALA B 1 447 ? 19.859 -42.438 -4.66 1 90.12 447 ALA B C 1
ATOM 7424 O O . ALA B 1 447 ? 19.078 -42.75 -3.76 1 90.12 447 ALA B O 1
ATOM 7425 N N . VAL B 1 448 ? 20.094 -41.188 -4.926 1 90.12 448 VAL B N 1
ATOM 7426 C CA . VAL B 1 448 ? 19.547 -40.094 -4.121 1 90.12 448 VAL B CA 1
ATOM 7427 C C . VAL B 1 448 ? 18.234 -39.625 -4.719 1 90.12 448 VAL B C 1
ATOM 7429 O O . VAL B 1 448 ? 18.141 -39.344 -5.922 1 90.12 448 VAL B O 1
ATOM 7432 N N . LEU B 1 449 ? 17.219 -39.562 -3.883 1 83.06 449 LEU B N 1
ATOM 7433 C CA . LEU B 1 449 ? 15.906 -39.062 -4.289 1 83.06 449 LEU B CA 1
ATOM 7434 C C . LEU B 1 449 ? 15.812 -37.562 -4.066 1 83.06 449 LEU B C 1
ATOM 7436 O O . LEU B 1 449 ? 15.422 -36.812 -4.973 1 83.06 449 LEU B O 1
ATOM 7440 N N . GLU B 1 450 ? 16.031 -37.062 -2.914 1 87.12 450 GLU B N 1
ATOM 7441 C CA . GLU B 1 450 ? 16.031 -35.656 -2.537 1 87.12 450 GLU B CA 1
ATOM 7442 C C . GLU B 1 450 ? 17.109 -35.344 -1.497 1 87.12 450 GLU B C 1
ATOM 7444 O O . GLU B 1 450 ? 17.594 -36.281 -0.834 1 87.12 450 GLU B O 1
ATOM 7449 N N . ALA B 1 451 ? 17.547 -34.188 -1.434 1 89.88 451 ALA B N 1
ATOM 7450 C CA . ALA B 1 451 ? 18.547 -33.781 -0.453 1 89.88 451 ALA B CA 1
ATOM 7451 C C . ALA B 1 451 ? 18.312 -32.375 0.032 1 89.88 451 ALA B C 1
ATOM 7453 O O . ALA B 1 451 ? 17.781 -31.531 -0.712 1 89.88 451 ALA B O 1
ATOM 7454 N N . ALA B 1 452 ? 18.531 -32.125 1.241 1 91.88 452 ALA B N 1
ATOM 7455 C CA . ALA B 1 452 ? 18.531 -30.781 1.835 1 91.88 452 ALA B CA 1
ATOM 7456 C C . ALA B 1 452 ? 19.859 -30.5 2.535 1 91.88 452 ALA B C 1
ATOM 7458 O O . ALA B 1 452 ? 20.422 -31.375 3.189 1 91.88 452 ALA B O 1
ATOM 7459 N N . VAL B 1 453 ? 20.406 -29.344 2.363 1 91.44 453 VAL B N 1
ATOM 7460 C CA . VAL B 1 453 ? 21.703 -28.984 2.939 1 91.44 453 VAL B CA 1
ATOM 7461 C C . VAL B 1 453 ? 21.531 -27.781 3.869 1 91.44 453 VAL B C 1
ATOM 7463 O O . VAL B 1 453 ? 20.828 -26.828 3.533 1 91.44 453 VAL B O 1
ATOM 7466 N N . ILE B 1 454 ? 22 -27.859 5.023 1 91.44 454 ILE B N 1
ATOM 7467 C CA . ILE B 1 454 ? 21.984 -26.75 5.98 1 91.44 454 ILE B CA 1
ATOM 7468 C C . ILE B 1 454 ? 23.391 -26.547 6.551 1 91.44 454 ILE B C 1
ATOM 7470 O O . ILE B 1 454 ? 24.281 -27.359 6.328 1 91.44 454 ILE B O 1
ATOM 7474 N N . GLY B 1 455 ? 23.562 -25.375 7.191 1 87.5 455 GLY B N 1
ATOM 7475 C CA . GLY B 1 455 ? 24.766 -25.125 7.965 1 87.5 455 GLY B CA 1
ATOM 7476 C C . GLY B 1 455 ? 24.625 -25.5 9.43 1 87.5 455 GLY B C 1
ATOM 7477 O O . GLY B 1 455 ? 23.594 -25.234 10.047 1 87.5 455 GLY B O 1
ATOM 7478 N N . VAL B 1 456 ? 25.578 -26.172 9.906 1 86.88 456 VAL B N 1
ATOM 7479 C CA . VAL B 1 456 ? 25.625 -26.5 11.328 1 86.88 456 VAL B CA 1
ATOM 7480 C C . VAL B 1 456 ? 26.953 -26.062 11.922 1 86.88 456 VAL B C 1
ATOM 7482 O O . VAL B 1 456 ? 28 -26.156 11.273 1 86.88 456 VAL B O 1
ATOM 7485 N N . PRO B 1 457 ? 26.828 -25.453 13.148 1 82.94 457 PRO B N 1
ATOM 7486 C CA . PRO B 1 457 ? 28.109 -25.094 13.781 1 82.94 457 PRO B CA 1
ATOM 7487 C C . PRO B 1 457 ? 28.938 -26.297 14.18 1 82.94 457 PRO B C 1
ATOM 7489 O O . PRO B 1 457 ? 28.406 -27.312 14.609 1 82.94 457 PRO B O 1
ATOM 7492 N N . ASP B 1 458 ? 30.219 -26.188 13.945 1 77.56 458 ASP B N 1
ATOM 7493 C CA . ASP B 1 458 ? 31.125 -27.234 14.453 1 77.56 458 ASP B CA 1
ATOM 7494 C C . ASP B 1 458 ? 31.578 -26.922 15.867 1 77.56 458 ASP B C 1
ATOM 7496 O O . ASP B 1 458 ? 31.078 -26 16.5 1 77.56 458 ASP B O 1
ATOM 7500 N N . HIS B 1 459 ? 32.469 -27.766 16.312 1 75.06 459 HIS B N 1
ATOM 7501 C CA . HIS B 1 459 ? 32.906 -27.656 17.703 1 75.06 459 HIS B CA 1
ATOM 7502 C C . HIS B 1 459 ? 33.625 -26.328 17.953 1 75.06 459 HIS B C 1
ATOM 7504 O O . HIS B 1 459 ? 33.656 -25.844 19.078 1 75.06 459 HIS B O 1
ATOM 7510 N N . GLU B 1 460 ? 34.125 -25.656 16.875 1 74.69 460 GLU B N 1
ATOM 7511 C CA . GLU B 1 460 ? 34.812 -24.375 17 1 74.69 460 GLU B CA 1
ATOM 7512 C C . GLU B 1 460 ? 33.906 -23.203 16.672 1 74.69 460 GLU B C 1
ATOM 7514 O O . GLU B 1 460 ? 34.344 -22.062 16.594 1 74.69 460 GLU B O 1
ATOM 7519 N N . GLY B 1 461 ? 32.656 -23.547 16.469 1 76 461 GLY B N 1
ATOM 7520 C CA . GLY B 1 461 ? 31.703 -22.516 16.172 1 76 461 GLY B CA 1
ATOM 7521 C C . GLY B 1 461 ? 31.672 -22.125 14.703 1 76 461 GLY B C 1
ATOM 7522 O O . GLY B 1 461 ? 30.984 -21.172 14.32 1 76 461 GLY B O 1
ATOM 7523 N N . LEU B 1 462 ? 32.438 -22.812 14 1 78.62 462 LEU B N 1
ATOM 7524 C CA . LEU B 1 462 ? 32.469 -22.531 12.57 1 78.62 462 LEU B CA 1
ATOM 7525 C C . LEU B 1 462 ? 31.359 -23.281 11.844 1 78.62 462 LEU B C 1
ATOM 7527 O O . LEU B 1 462 ? 31.047 -24.422 12.195 1 78.62 462 LEU B O 1
ATOM 7531 N N . VAL B 1 463 ? 30.781 -22.719 10.805 1 86.44 463 VAL B N 1
ATOM 7532 C CA . VAL B 1 463 ? 29.672 -23.312 10.078 1 86.44 463 VAL B CA 1
ATOM 7533 C C . VAL B 1 463 ? 30.188 -24.391 9.125 1 86.44 463 VAL B C 1
ATOM 7535 O O . VAL B 1 463 ? 31.141 -24.156 8.391 1 86.44 463 VAL B O 1
ATOM 7538 N N . LYS B 1 464 ? 29.641 -25.562 9.273 1 85.94 464 LYS B N 1
ATOM 7539 C CA . LYS B 1 464 ? 29.906 -26.656 8.336 1 85.94 464 LYS B CA 1
ATOM 7540 C C . LYS B 1 464 ? 28.625 -27.062 7.617 1 85.94 464 LYS B C 1
ATOM 7542 O O . LYS B 1 464 ? 27.516 -26.891 8.141 1 85.94 464 LYS B O 1
ATOM 7547 N N . THR B 1 465 ? 28.828 -27.641 6.43 1 90.69 465 THR B N 1
ATOM 7548 C CA . THR B 1 465 ? 27.688 -28.078 5.625 1 90.69 465 THR B CA 1
ATOM 7549 C C . THR B 1 465 ? 27.219 -29.469 6.039 1 90.69 465 THR B C 1
ATOM 7551 O O . THR B 1 465 ? 28.047 -30.391 6.16 1 90.69 465 THR B O 1
ATOM 7554 N N . LYS B 1 466 ? 25.969 -29.594 6.305 1 92.38 466 LYS B N 1
ATOM 7555 C CA . LYS B 1 466 ? 25.344 -30.891 6.574 1 92.38 466 LYS B CA 1
ATOM 7556 C C . LYS B 1 466 ? 24.219 -31.172 5.578 1 92.38 466 LYS B C 1
ATOM 7558 O O . LYS B 1 466 ? 23.406 -30.281 5.273 1 92.38 466 LYS B O 1
ATOM 7563 N N . ALA B 1 467 ? 24.25 -32.406 5.078 1 94.56 467 ALA B N 1
ATOM 7564 C CA . ALA B 1 467 ? 23.219 -32.812 4.121 1 94.56 467 ALA B CA 1
ATOM 7565 C C . ALA B 1 467 ? 22.281 -33.844 4.73 1 94.56 467 ALA B C 1
ATOM 7567 O O . ALA B 1 467 ? 22.719 -34.75 5.449 1 94.56 467 ALA B O 1
ATOM 7568 N N . PHE B 1 468 ? 21.062 -33.625 4.547 1 94.62 468 PHE B N 1
ATOM 7569 C CA . PHE B 1 468 ? 20.031 -34.625 4.766 1 94.62 468 PHE B CA 1
ATOM 7570 C C . PHE B 1 468 ? 19.594 -35.25 3.449 1 94.62 468 PHE B C 1
ATOM 7572 O O . PHE B 1 468 ? 19.188 -34.562 2.521 1 94.62 468 PHE B O 1
ATOM 7579 N N . VAL B 1 469 ? 19.688 -36.562 3.385 1 93.62 469 VAL B N 1
ATOM 7580 C CA . VAL B 1 469 ? 19.531 -37.219 2.092 1 93.62 469 VAL B CA 1
ATOM 7581 C C . VAL B 1 469 ? 18.438 -38.281 2.186 1 93.62 469 VAL B C 1
ATOM 7583 O O . VAL B 1 469 ? 18.422 -39.094 3.115 1 93.62 469 VAL B O 1
ATOM 7586 N N . VAL B 1 470 ? 17.531 -38.219 1.28 1 90.56 470 VAL B N 1
ATOM 7587 C CA . VAL B 1 470 ? 16.531 -39.281 1.088 1 90.56 470 VAL B CA 1
ATOM 7588 C C . VAL B 1 470 ? 16.938 -40.156 -0.092 1 90.56 470 VAL B C 1
ATOM 7590 O O . VAL B 1 470 ? 17.125 -39.656 -1.205 1 90.56 470 VAL B O 1
ATOM 7593 N N . LEU B 1 471 ? 17 -41.469 0.171 1 89.5 471 LEU B N 1
ATOM 7594 C CA . LEU B 1 471 ? 17.391 -42.406 -0.875 1 89.5 471 LEU B CA 1
ATOM 7595 C C . LEU B 1 471 ? 16.172 -42.938 -1.614 1 89.5 471 LEU B C 1
ATOM 7597 O O . LEU B 1 471 ? 15.07 -42.969 -1.067 1 89.5 471 LEU B O 1
ATOM 7601 N N . LYS B 1 472 ? 16.469 -43.219 -2.881 1 84.69 472 LYS B N 1
ATOM 7602 C CA . LYS B 1 472 ? 15.43 -43.906 -3.641 1 84.69 472 LYS B CA 1
ATOM 7603 C C . LYS B 1 472 ? 15.094 -45.25 -3.01 1 84.69 472 LYS B C 1
ATOM 7605 O O . LYS B 1 472 ? 15.914 -45.844 -2.289 1 84.69 472 LYS B O 1
ATOM 7610 N N . ALA B 1 473 ? 13.875 -45.75 -3.279 1 80.56 473 ALA B N 1
ATOM 7611 C CA . ALA B 1 473 ? 13.438 -47 -2.693 1 80.56 473 ALA B CA 1
ATOM 7612 C C . ALA B 1 473 ? 14.406 -48.125 -3.035 1 80.56 473 ALA B C 1
ATOM 7614 O O . ALA B 1 473 ? 14.703 -48.375 -4.207 1 80.56 473 ALA B O 1
ATOM 7615 N N . GLY B 1 474 ? 14.906 -48.75 -2.021 1 82.69 474 GLY B N 1
ATOM 7616 C CA . GLY B 1 474 ? 15.734 -49.938 -2.195 1 82.69 474 GLY B CA 1
ATOM 7617 C C . GLY B 1 474 ? 17.203 -49.625 -2.381 1 82.69 474 GLY B C 1
ATOM 7618 O O . GLY B 1 474 ? 18.047 -50.5 -2.412 1 82.69 474 GLY B O 1
ATOM 7619 N N . ALA B 1 475 ? 17.5 -48.344 -2.492 1 85.81 475 ALA B N 1
ATOM 7620 C CA . ALA B 1 475 ? 18.891 -47.938 -2.727 1 85.81 475 ALA B CA 1
ATOM 7621 C C . ALA B 1 475 ? 19.688 -47.938 -1.425 1 85.81 475 ALA B C 1
ATOM 7623 O O . ALA B 1 475 ? 19.125 -47.719 -0.349 1 85.81 475 ALA B O 1
ATOM 7624 N N . GLN B 1 476 ? 20.922 -48.406 -1.494 1 86.5 476 GLN B N 1
ATOM 7625 C CA . GLN B 1 476 ? 21.875 -48.312 -0.393 1 86.5 476 GLN B CA 1
ATOM 7626 C C . GLN B 1 476 ? 23.109 -47.5 -0.784 1 86.5 476 GLN B C 1
ATOM 7628 O O . GLN B 1 476 ? 23.625 -47.656 -1.896 1 86.5 476 GLN B O 1
ATOM 7633 N N . LEU B 1 477 ? 23.344 -46.562 0.061 1 84.75 477 LEU B N 1
ATOM 7634 C CA . LEU B 1 477 ? 24.469 -45.688 -0.228 1 84.75 477 LEU B CA 1
ATOM 7635 C C . LEU B 1 477 ? 25.172 -45.25 1.057 1 84.75 477 LEU B C 1
ATOM 7637 O O . LEU B 1 477 ? 24.516 -44.938 2.055 1 84.75 477 LEU B O 1
ATOM 7641 N N . GLY B 1 478 ? 26.5 -45.344 1.094 1 85.88 478 GLY B N 1
ATOM 7642 C CA . GLY B 1 478 ? 27.266 -44.875 2.24 1 85.88 478 GLY B CA 1
ATOM 7643 C C . GLY B 1 478 ? 27.609 -43.406 2.152 1 85.88 478 GLY B C 1
ATOM 7644 O O . GLY B 1 478 ? 27.672 -42.844 1.06 1 85.88 478 GLY B O 1
ATOM 7645 N N . ASP B 1 479 ? 27.875 -42.781 3.287 1 87.94 479 ASP B N 1
ATOM 7646 C CA . ASP B 1 479 ? 28.234 -41.375 3.387 1 87.94 479 ASP B CA 1
ATOM 7647 C C . ASP B 1 479 ? 29.5 -41.062 2.582 1 87.94 479 ASP B C 1
ATOM 7649 O O . ASP B 1 479 ? 29.594 -40.031 1.912 1 87.94 479 ASP B O 1
ATOM 7653 N N . GLY B 1 480 ? 30.453 -41.938 2.703 1 88.94 480 GLY B N 1
ATOM 7654 C CA . GLY B 1 480 ? 31.719 -41.75 2.014 1 88.94 480 GLY B CA 1
ATOM 7655 C C . GLY B 1 480 ? 31.578 -41.656 0.505 1 88.94 480 GLY B C 1
ATOM 7656 O O . GLY B 1 480 ? 32.188 -40.812 -0.138 1 88.94 480 GLY B O 1
ATOM 7657 N N . GLU B 1 481 ? 30.781 -42.469 0.021 1 90.31 481 GLU B N 1
ATOM 7658 C CA . GLU B 1 481 ? 30.547 -42.5 -1.42 1 90.31 481 GLU B CA 1
ATOM 7659 C C . GLU B 1 481 ? 29.875 -41.219 -1.888 1 90.31 481 GLU B C 1
ATOM 7661 O O . GLU B 1 481 ? 30.25 -40.656 -2.93 1 90.31 481 GLU B O 1
ATOM 7666 N N . LEU B 1 482 ? 28.984 -40.781 -1.162 1 91.62 482 LEU B N 1
ATOM 7667 C CA . LEU B 1 482 ? 28.266 -39.594 -1.536 1 91.62 482 LEU B CA 1
ATOM 7668 C C . LEU B 1 482 ? 29.172 -38.344 -1.418 1 91.62 482 LEU B C 1
ATOM 7670 O O . LEU B 1 482 ? 29.125 -37.469 -2.254 1 91.62 482 LEU B O 1
ATOM 7674 N N . LYS B 1 483 ? 30 -38.281 -0.412 1 91.81 483 LYS B N 1
ATOM 7675 C CA . LYS B 1 483 ? 30.953 -37.188 -0.262 1 91.81 483 LYS B CA 1
ATOM 7676 C C . LYS B 1 483 ? 31.938 -37.156 -1.436 1 91.81 483 LYS B C 1
ATOM 7678 O O . LYS B 1 483 ? 32.219 -36.094 -1.983 1 91.81 483 LYS B O 1
ATOM 7683 N N . ALA B 1 484 ? 32.438 -38.312 -1.787 1 90.31 484 ALA B N 1
ATOM 7684 C CA . ALA B 1 484 ? 33.344 -38.406 -2.924 1 90.31 484 ALA B CA 1
ATOM 7685 C C . ALA B 1 484 ? 32.656 -37.969 -4.211 1 90.31 484 ALA B C 1
ATOM 7687 O O . ALA B 1 484 ? 33.281 -37.281 -5.043 1 90.31 484 ALA B O 1
ATOM 7688 N N . PHE B 1 485 ? 31.484 -38.344 -4.301 1 91.62 485 PHE B N 1
ATOM 7689 C CA . PHE B 1 485 ? 30.688 -37.969 -5.465 1 91.62 485 PHE B CA 1
ATOM 7690 C C . PHE B 1 485 ? 30.594 -36.469 -5.602 1 91.62 485 PHE B C 1
ATOM 7692 O O . PHE B 1 485 ? 30.781 -35.906 -6.691 1 91.62 485 PHE B O 1
ATOM 7699 N N . VAL B 1 486 ? 30.344 -35.781 -4.523 1 91 486 VAL B N 1
ATOM 7700 C CA . VAL B 1 486 ? 30.188 -34.344 -4.516 1 91 486 VAL B CA 1
ATOM 7701 C C . VAL B 1 486 ? 31.547 -33.656 -4.734 1 91 486 VAL B C 1
ATOM 7703 O O . VAL B 1 486 ? 31.641 -32.688 -5.465 1 91 486 VAL B O 1
ATOM 7706 N N . LYS B 1 487 ? 32.594 -34.188 -4.195 1 88.44 487 LYS B N 1
ATOM 7707 C CA . LYS B 1 487 ? 33.938 -33.625 -4.289 1 88.44 487 LYS B CA 1
ATOM 7708 C C . LYS B 1 487 ? 34.438 -33.656 -5.73 1 88.44 487 LYS B C 1
ATOM 7710 O O . LYS B 1 487 ? 35.25 -32.781 -6.121 1 88.44 487 LYS B O 1
ATOM 7715 N N . GLU B 1 488 ? 33.969 -34.5 -6.43 1 90.19 488 GLU B N 1
ATOM 7716 C CA . GLU B 1 488 ? 34.344 -34.625 -7.828 1 90.19 488 GLU B CA 1
ATOM 7717 C C . GLU B 1 488 ? 33.688 -33.562 -8.688 1 90.19 488 GLU B C 1
ATOM 7719 O O . GLU B 1 488 ? 34.156 -33.25 -9.789 1 90.19 488 GLU B O 1
ATOM 7724 N N . ARG B 1 489 ? 32.719 -33 -8.156 1 88.75 489 ARG B N 1
ATOM 7725 C CA . ARG B 1 489 ? 31.891 -32.125 -9.008 1 88.75 489 ARG B CA 1
ATOM 7726 C C . ARG B 1 489 ? 31.891 -30.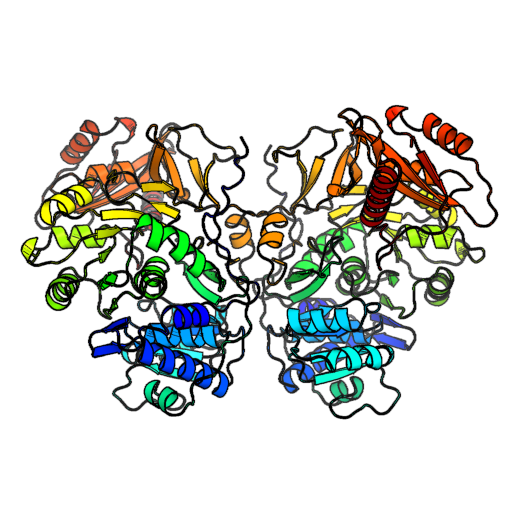688 -8.492 1 88.75 489 ARG B C 1
ATOM 7728 O O . ARG B 1 489 ? 31.594 -29.766 -9.242 1 88.75 489 ARG B O 1
ATOM 7735 N N . LEU B 1 490 ? 32.125 -30.594 -7.211 1 88.69 490 LEU B N 1
ATOM 7736 C CA . LEU B 1 490 ? 32.156 -29.266 -6.605 1 88.69 490 LEU B CA 1
ATOM 7737 C C . LEU B 1 490 ? 33.5 -28.984 -5.93 1 88.69 490 LEU B C 1
ATOM 7739 O O . LEU B 1 490 ? 34.25 -29.922 -5.656 1 88.69 490 LEU B O 1
ATOM 7743 N N . ALA B 1 491 ? 33.75 -27.672 -5.734 1 82.25 491 ALA B N 1
ATOM 7744 C CA . ALA B 1 491 ? 34.938 -27.297 -4.973 1 82.25 491 ALA B CA 1
ATOM 7745 C C . ALA B 1 491 ? 34.938 -27.953 -3.594 1 82.25 491 ALA B C 1
ATOM 7747 O O . ALA B 1 491 ? 33.875 -28.125 -2.986 1 82.25 491 ALA B O 1
ATOM 7748 N N . ALA B 1 492 ? 36.062 -28.219 -3.094 1 80.19 492 ALA B N 1
ATOM 7749 C CA . ALA B 1 492 ? 36.281 -29.016 -1.879 1 80.19 492 ALA B CA 1
ATOM 7750 C C . ALA B 1 492 ? 35.594 -28.359 -0.682 1 80.19 492 ALA B C 1
ATOM 7752 O O . ALA B 1 492 ? 35.125 -29.047 0.235 1 80.19 492 ALA B O 1
ATOM 7753 N N . TYR B 1 493 ? 35.5 -27.094 -0.679 1 80.44 493 TYR B N 1
ATOM 7754 C CA . TYR B 1 493 ? 34.938 -26.422 0.491 1 80.44 493 TYR B CA 1
ATOM 7755 C C . TYR B 1 493 ? 33.438 -26.469 0.471 1 80.44 493 TYR B C 1
ATOM 7757 O O . TYR B 1 493 ? 32.781 -26.141 1.467 1 80.44 493 TYR B O 1
ATOM 7765 N N . LYS B 1 494 ? 32.781 -26.938 -0.564 1 84.25 494 LYS B N 1
ATOM 7766 C CA . LYS B 1 494 ? 31.312 -26.922 -0.722 1 84.25 494 LYS B CA 1
ATOM 7767 C C . LYS B 1 494 ? 30.703 -28.25 -0.303 1 84.25 494 LYS B C 1
ATOM 7769 O O . LYS B 1 494 ? 29.5 -28.328 -0.019 1 84.25 494 LYS B O 1
ATOM 7774 N N . TYR B 1 495 ? 31.516 -29.297 -0.314 1 86.88 495 TYR B N 1
ATOM 7775 C CA . TYR B 1 495 ? 30.922 -30.609 -0.078 1 86.88 495 TYR B CA 1
ATOM 7776 C C . TYR B 1 495 ? 30.391 -30.719 1.351 1 86.88 495 TYR B C 1
ATOM 7778 O O . TYR B 1 495 ? 30.922 -30.062 2.26 1 86.88 495 TYR B O 1
ATOM 7786 N N . PRO B 1 496 ? 29.359 -31.531 1.598 1 91.56 496 PRO B N 1
ATOM 7787 C CA . PRO B 1 496 ? 28.828 -31.703 2.955 1 91.56 496 PRO B CA 1
ATOM 7788 C C . PRO B 1 496 ? 29.797 -32.469 3.867 1 91.56 496 PRO B C 1
ATOM 7790 O O . PRO B 1 496 ? 30.172 -33.594 3.566 1 91.56 496 PRO B O 1
ATOM 7793 N N . ARG B 1 497 ? 30.078 -31.844 4.941 1 88.19 497 ARG B N 1
ATOM 7794 C CA . ARG B 1 497 ? 30.969 -32.469 5.914 1 88.19 497 ARG B CA 1
ATOM 7795 C C . ARG B 1 497 ? 30.266 -33.594 6.676 1 88.19 497 ARG B C 1
ATOM 7797 O O . ARG B 1 497 ? 30.906 -34.531 7.16 1 88.19 497 ARG B O 1
ATOM 7804 N N . ALA B 1 498 ? 29 -33.406 6.801 1 91.06 498 ALA B N 1
ATOM 7805 C CA . ALA B 1 498 ? 28.172 -34.438 7.434 1 91.06 498 ALA B CA 1
ATOM 7806 C C . ALA B 1 498 ? 26.969 -34.781 6.559 1 91.06 498 ALA B C 1
ATOM 7808 O O . ALA B 1 498 ? 26.406 -33.906 5.887 1 91.06 498 ALA B O 1
ATOM 7809 N N . ILE B 1 499 ? 26.641 -36.094 6.547 1 94.25 499 ILE B N 1
ATOM 7810 C CA . ILE B 1 499 ? 25.484 -36.562 5.797 1 94.25 499 ILE B CA 1
ATOM 7811 C C . ILE B 1 499 ? 24.594 -37.406 6.699 1 94.25 499 ILE B C 1
ATOM 7813 O O . ILE B 1 499 ? 25.078 -38.312 7.402 1 94.25 499 ILE B O 1
ATOM 7817 N N . GLU B 1 500 ? 23.391 -37.062 6.754 1 94 500 GLU B N 1
ATOM 7818 C CA . GLU B 1 500 ? 22.375 -37.844 7.453 1 94 500 GLU B CA 1
ATOM 7819 C C . GLU B 1 500 ? 21.312 -38.375 6.492 1 94 500 GLU B C 1
ATOM 7821 O O . GLU B 1 500 ? 20.688 -37.562 5.773 1 94 500 GLU B O 1
ATOM 7826 N N . PHE B 1 501 ? 21.156 -39.688 6.488 1 94.06 501 PHE B N 1
ATOM 7827 C CA . PHE B 1 501 ? 20.094 -40.25 5.668 1 94.06 501 PHE B CA 1
ATOM 7828 C C . PHE B 1 501 ? 18.766 -40.25 6.406 1 94.06 501 PHE B C 1
ATOM 7830 O O . PHE B 1 501 ? 18.672 -40.688 7.555 1 94.06 501 PHE B O 1
ATOM 7837 N N . VAL B 1 502 ? 17.812 -39.656 5.758 1 92.88 502 VAL B N 1
ATOM 7838 C CA . VAL B 1 502 ? 16.5 -39.531 6.367 1 92.88 502 VAL B CA 1
ATOM 7839 C C . VAL B 1 502 ? 15.438 -40.125 5.434 1 92.88 502 VAL B C 1
ATOM 7841 O O . VAL B 1 502 ? 15.672 -40.25 4.23 1 92.88 502 VAL B O 1
ATOM 7844 N N . ASP B 1 503 ? 14.273 -40.438 6.039 1 88.88 503 ASP B N 1
ATOM 7845 C CA . ASP B 1 503 ? 13.195 -41 5.246 1 88.88 503 ASP B CA 1
ATOM 7846 C C . ASP B 1 503 ? 12.461 -39.938 4.449 1 88.88 503 ASP B C 1
ATOM 7848 O O . ASP B 1 503 ? 11.992 -40.188 3.336 1 88.88 503 ASP B O 1
ATOM 7852 N N . THR B 1 504 ? 12.281 -38.781 5.066 1 88.06 504 THR B N 1
ATOM 7853 C CA . THR B 1 504 ? 11.57 -37.688 4.418 1 88.06 504 THR B CA 1
ATOM 7854 C C . THR B 1 504 ? 12.18 -36.344 4.82 1 88.06 504 THR B C 1
ATOM 7856 O O . THR B 1 504 ? 12.867 -36.25 5.836 1 88.06 504 THR B O 1
ATOM 7859 N N . LEU B 1 505 ? 12 -35.344 3.945 1 89.38 505 LEU B N 1
ATOM 7860 C CA . LEU B 1 505 ? 12.383 -33.969 4.246 1 89.38 505 LEU B CA 1
ATOM 7861 C C . LEU B 1 505 ? 11.156 -33.125 4.52 1 89.38 505 LEU B C 1
ATOM 7863 O O . LEU B 1 505 ? 10.109 -33.281 3.889 1 89.38 505 LEU B O 1
ATOM 7867 N N . PRO B 1 506 ? 11.289 -32.219 5.504 1 86.31 506 PRO B N 1
ATOM 7868 C CA . PRO B 1 506 ? 10.164 -31.312 5.746 1 86.31 506 PRO B CA 1
ATOM 7869 C C . PRO B 1 506 ? 9.883 -30.391 4.562 1 86.31 506 PRO B C 1
ATOM 7871 O O . PRO B 1 506 ? 10.797 -29.766 4.039 1 86.31 506 PRO B O 1
ATOM 7874 N N . LYS B 1 507 ? 8.586 -30.312 4.148 1 77.44 507 LYS B N 1
ATOM 7875 C CA . LYS B 1 507 ? 8.203 -29.484 3.008 1 77.44 507 LYS B CA 1
ATOM 7876 C C . LYS B 1 507 ? 6.941 -28.672 3.312 1 77.44 507 LYS B C 1
ATOM 7878 O O . LYS B 1 507 ? 6.137 -29.078 4.16 1 77.44 507 LYS B O 1
ATOM 7883 N N . THR B 1 508 ? 6.938 -27.516 2.646 1 67.5 508 THR B N 1
ATOM 7884 C CA . THR B 1 508 ? 5.68 -26.766 2.646 1 67.5 508 THR B CA 1
ATOM 7885 C C . THR B 1 508 ? 4.613 -27.516 1.854 1 67.5 508 THR B C 1
ATOM 7887 O O . THR B 1 508 ? 4.898 -28.547 1.235 1 67.5 508 THR B O 1
ATOM 7890 N N . ALA B 1 509 ? 3.438 -26.875 1.917 1 60.56 509 ALA B N 1
ATOM 7891 C CA . ALA B 1 509 ? 2.324 -27.469 1.182 1 60.56 509 ALA B CA 1
ATOM 7892 C C . ALA B 1 509 ? 2.59 -27.453 -0.322 1 60.56 509 ALA B C 1
ATOM 7894 O O . ALA B 1 509 ? 2.07 -28.297 -1.059 1 60.56 509 ALA B O 1
ATOM 7895 N N . THR B 1 510 ? 3.465 -26.547 -0.688 1 58 510 THR B N 1
ATOM 7896 C CA . THR B 1 510 ? 3.75 -26.438 -2.115 1 58 510 THR B CA 1
ATOM 7897 C C . THR B 1 510 ? 4.984 -27.25 -2.484 1 58 510 THR B C 1
ATOM 7899 O O . THR B 1 510 ? 5.43 -27.219 -3.633 1 58 510 THR B O 1
ATOM 7902 N N . GLY B 1 511 ? 5.562 -27.984 -1.494 1 64.75 511 GLY B N 1
ATOM 7903 C CA . GLY B 1 511 ? 6.656 -28.891 -1.805 1 64.75 511 GLY B CA 1
ATOM 7904 C C . GLY B 1 511 ? 8.023 -28.281 -1.561 1 64.75 511 GLY B C 1
ATOM 7905 O O . GLY B 1 511 ? 9.047 -28.953 -1.752 1 64.75 511 GLY B O 1
ATOM 7906 N N . LYS B 1 512 ? 7.977 -27.031 -1.088 1 68.06 512 LYS B N 1
ATOM 7907 C CA . LYS B 1 512 ? 9.258 -26.391 -0.825 1 68.06 512 LYS B CA 1
ATOM 7908 C C . LYS B 1 512 ? 9.906 -26.938 0.446 1 68.06 512 LYS B C 1
ATOM 7910 O O . LYS B 1 512 ? 9.234 -27.094 1.469 1 68.06 512 LYS B O 1
ATOM 7915 N N . ILE B 1 513 ? 11.156 -27.375 0.342 1 77 513 ILE B N 1
ATOM 7916 C CA . ILE B 1 513 ? 11.883 -27.891 1.502 1 77 513 ILE B CA 1
ATOM 7917 C C . ILE B 1 513 ? 11.984 -26.797 2.566 1 77 513 ILE B C 1
ATOM 7919 O O . ILE B 1 513 ? 12.352 -25.672 2.266 1 77 513 ILE B O 1
ATOM 7923 N N . GLN B 1 514 ? 11.531 -27.125 3.732 1 79.5 514 GLN B N 1
ATOM 7924 C CA . GLN B 1 514 ? 11.625 -26.203 4.863 1 79.5 514 GLN B CA 1
ATOM 7925 C C . GLN B 1 514 ? 12.93 -26.406 5.633 1 79.5 514 GLN B C 1
ATOM 7927 O O . GLN B 1 514 ? 12.938 -27.047 6.691 1 79.5 514 GLN B O 1
ATOM 7932 N N . ARG B 1 515 ? 13.992 -25.797 5.289 1 85.5 515 ARG B N 1
ATOM 7933 C CA . ARG B 1 515 ? 15.328 -25.984 5.852 1 85.5 515 ARG B CA 1
ATOM 7934 C C . ARG B 1 515 ? 15.383 -25.484 7.289 1 85.5 515 ARG B C 1
ATOM 7936 O O . ARG B 1 515 ? 16.156 -26 8.102 1 85.5 515 ARG B O 1
ATOM 7943 N N . PHE B 1 516 ? 14.531 -24.484 7.535 1 81.44 516 PHE B N 1
ATOM 7944 C CA . PHE B 1 516 ? 14.555 -23.938 8.891 1 81.44 516 PHE B CA 1
ATOM 7945 C C . PHE B 1 516 ? 14.195 -25 9.914 1 81.44 516 PHE B C 1
ATOM 7947 O O . PHE B 1 516 ? 14.742 -25.016 11.016 1 81.44 516 PHE B O 1
ATOM 7954 N N . MET B 1 517 ? 13.359 -25.891 9.547 1 84.44 517 MET B N 1
ATOM 7955 C CA . MET B 1 517 ? 12.977 -26.969 10.453 1 84.44 517 MET B CA 1
ATOM 7956 C C . MET B 1 517 ? 14.148 -27.906 10.711 1 84.44 517 MET B C 1
ATOM 7958 O O . MET B 1 517 ? 14.297 -28.438 11.82 1 84.44 517 MET B O 1
ATOM 7962 N N . LEU B 1 518 ? 14.984 -28.094 9.695 1 89.44 518 LEU B N 1
ATOM 7963 C CA . LEU B 1 518 ? 16.172 -28.938 9.836 1 89.44 518 LEU B CA 1
ATOM 7964 C C . LEU B 1 518 ? 17.219 -28.25 10.719 1 89.44 518 LEU B C 1
ATOM 7966 O O . LEU B 1 518 ? 17.859 -28.906 11.547 1 89.44 518 LEU B O 1
ATOM 7970 N N . ARG B 1 519 ? 17.266 -26.938 10.555 1 86.69 519 ARG B N 1
ATOM 7971 C CA . ARG B 1 519 ? 18.172 -26.172 11.391 1 86.69 519 ARG B CA 1
ATOM 7972 C C . ARG B 1 519 ? 17.75 -26.219 12.852 1 86.69 519 ARG B C 1
ATOM 7974 O O . ARG B 1 519 ? 18.578 -26.391 13.75 1 86.69 519 ARG B O 1
ATOM 7981 N N . GLU B 1 520 ? 16.469 -26.031 13.008 1 85.94 520 GLU B N 1
ATOM 7982 C CA . GLU B 1 520 ? 15.938 -26.078 14.367 1 85.94 520 GLU B CA 1
ATOM 7983 C C . GLU B 1 520 ? 16.172 -27.453 15.008 1 85.94 520 GLU B C 1
ATOM 7985 O O . GLU B 1 520 ? 16.484 -27.547 16.188 1 85.94 520 GLU B O 1
ATOM 7990 N N . ARG B 1 521 ? 16 -28.438 14.281 1 86.56 521 ARG B N 1
ATOM 7991 C CA . ARG B 1 521 ? 16.25 -29.812 14.734 1 86.56 521 ARG B CA 1
ATOM 7992 C C . ARG B 1 521 ? 17.703 -29.984 15.172 1 86.56 521 ARG B C 1
ATOM 7994 O O . ARG B 1 521 ? 17.969 -30.594 16.203 1 86.56 521 ARG B O 1
ATOM 8001 N N . GLU B 1 522 ? 18.609 -29.469 14.398 1 86.69 522 GLU B N 1
ATOM 8002 C CA . GLU B 1 522 ? 20.031 -29.609 14.688 1 86.69 522 GLU B CA 1
ATOM 8003 C C . GLU B 1 522 ? 20.422 -28.781 15.914 1 86.69 522 GLU B C 1
ATOM 8005 O O . GLU B 1 522 ? 21.266 -29.203 16.703 1 86.69 522 GLU B O 1
ATOM 8010 N N . LEU B 1 523 ? 19.781 -27.594 15.992 1 81.25 523 LEU B N 1
ATOM 8011 C CA . LEU B 1 523 ? 20.047 -26.75 17.156 1 81.25 523 LEU B CA 1
ATOM 8012 C C . LEU B 1 523 ? 19.547 -27.406 18.438 1 81.25 523 LEU B C 1
ATOM 8014 O O . LEU B 1 523 ? 20.219 -27.359 19.469 1 81.25 523 LEU B O 1
ATOM 8018 N N . LYS B 1 524 ? 18.391 -28.016 18.406 1 81.06 524 LYS B N 1
ATOM 8019 C CA . LYS B 1 524 ? 17.844 -28.734 19.547 1 81.06 524 LYS B CA 1
ATOM 8020 C C . LYS B 1 524 ? 18.703 -29.938 19.906 1 81.06 524 LYS B C 1
ATOM 8022 O O . LYS B 1 524 ? 18.969 -30.188 21.094 1 81.06 524 LYS B O 1
ATOM 8027 N N . ALA B 1 525 ? 19.156 -30.594 18.906 1 77.94 525 ALA B N 1
ATOM 8028 C CA . ALA B 1 525 ? 20.016 -31.75 19.125 1 77.94 525 ALA B CA 1
ATOM 8029 C C . ALA B 1 525 ? 21.359 -31.344 19.719 1 77.94 525 ALA B C 1
ATOM 8031 O O . ALA B 1 525 ? 21.891 -32.031 20.594 1 77.94 525 ALA B O 1
ATOM 8032 N N . ALA B 1 526 ? 21.875 -30.328 19.281 1 76.75 526 ALA B N 1
ATOM 8033 C CA . ALA B 1 526 ? 23.125 -29.812 19.828 1 76.75 526 ALA B CA 1
ATOM 8034 C C . ALA B 1 526 ? 22.953 -29.391 21.297 1 76.75 526 ALA B C 1
ATOM 8036 O O . ALA B 1 526 ? 23.844 -29.609 22.125 1 76.75 526 ALA B O 1
ATOM 8037 N N . ALA B 1 527 ? 21.859 -28.703 21.516 1 68.62 527 ALA B N 1
ATOM 8038 C CA . ALA B 1 527 ? 21.578 -28.25 22.875 1 68.62 527 ALA B CA 1
ATOM 8039 C C . ALA B 1 527 ? 21.438 -29.438 23.828 1 68.62 527 ALA B C 1
ATOM 8041 O O . ALA B 1 527 ? 21.938 -29.406 24.953 1 68.62 527 ALA B O 1
ATOM 8042 N N . GLU B 1 528 ? 20.812 -30.484 23.359 1 72.81 528 GLU B N 1
ATOM 8043 C CA . GLU B 1 528 ? 20.641 -31.703 24.141 1 72.81 528 GLU B CA 1
ATOM 8044 C C . GLU B 1 528 ? 21.969 -32.406 24.359 1 72.81 528 GLU B C 1
ATOM 8046 O O . GLU B 1 528 ? 22.219 -32.938 25.453 1 72.81 528 GLU B O 1
ATOM 8051 N N . ARG B 1 529 ? 22.75 -32.375 23.422 1 67.31 529 ARG B N 1
ATOM 8052 C CA . ARG B 1 529 ? 24.078 -32.969 23.547 1 67.31 529 ARG B CA 1
ATOM 8053 C C . ARG B 1 529 ? 24.938 -32.188 24.531 1 67.31 529 ARG B C 1
ATOM 8055 O O . ARG B 1 529 ? 25.734 -32.75 25.266 1 67.31 529 ARG B O 1
ATOM 8062 N N . ALA B 1 530 ? 24.703 -30.844 24.406 1 67.62 530 ALA B N 1
ATOM 8063 C CA . ALA B 1 530 ? 25.438 -29.984 25.312 1 67.62 530 ALA B CA 1
ATOM 8064 C C . ALA B 1 530 ? 24.984 -30.188 26.75 1 67.62 530 ALA B C 1
ATOM 8066 O O . ALA B 1 530 ? 25.812 -30.188 27.672 1 67.62 530 ALA B O 1
ATOM 8067 N N . VAL B 1 531 ? 23.688 -30.406 27.031 1 66.81 531 VAL B N 1
ATOM 8068 C CA . VAL B 1 531 ? 23.141 -30.672 28.359 1 66.81 531 VAL B CA 1
ATOM 8069 C C . VAL B 1 531 ? 23.594 -32.031 28.844 1 66.81 531 VAL B C 1
ATOM 8071 O O . VAL B 1 531 ? 23.938 -32.219 30.016 1 66.81 531 VAL B O 1
ATOM 8074 N N . ALA B 1 532 ? 23.703 -32.906 27.969 1 62.47 532 ALA B N 1
ATOM 8075 C CA . ALA B 1 532 ? 24.125 -34.25 28.328 1 62.47 532 ALA B CA 1
ATOM 8076 C C . ALA B 1 532 ? 25.625 -34.281 28.641 1 62.47 532 ALA B C 1
ATOM 8078 O O . ALA B 1 532 ? 26.078 -35.094 29.469 1 62.47 532 ALA B O 1
ATOM 8079 N N . ALA B 1 533 ? 26.234 -33.5 28.047 1 58.97 533 ALA B N 1
ATOM 8080 C CA . ALA B 1 533 ? 27.688 -33.438 28.297 1 58.97 533 ALA B CA 1
ATOM 8081 C C . ALA B 1 533 ? 27.984 -32.562 29.516 1 58.97 533 ALA B C 1
ATOM 8083 O O . ALA B 1 533 ? 29.078 -32.656 30.094 1 58.97 533 ALA B O 1
ATOM 8084 N N . ALA B 1 534 ? 27 -31.906 29.953 1 50.12 534 ALA B N 1
ATOM 8085 C CA . ALA B 1 534 ? 27.234 -31.094 31.141 1 50.12 534 ALA B CA 1
ATOM 8086 C C . ALA B 1 534 ? 26.828 -31.828 32.406 1 50.12 534 ALA B C 1
ATOM 8088 O O . ALA B 1 534 ? 25.906 -32.656 32.406 1 50.12 534 ALA B O 1
#

pLDDT: mean 91.91, std 10.43, range [25.36, 98.94]

Sequence (1068 aa):
MTATPAEPPVRPPGTSFNFAGHLLGCNAGRAGKVAYIDDDGQLTYGELAQQVRRLAAALLGAGIRREERVLLLMHDCSDWPVCFLGAMYAGIVPVAVNTLLTADDYSYMLQHSRAQAVLVSAALLPVLQEALARPGHEVGQVFVSRAHEPLPDGMTALDALLAAQTPLQAPAATSCDDPGFWLYSSGSTGQPKGVVHSHGNPYWTAALYAGPVLGLQEQDVCFSAAKLYFAYGLGNGLSFPLSVGATVVLMAERPTPEATFRRWLQHRPTVFFGAPTGYAGMLASPALPQRAEVALRLCSSAGEALPADIGQRFTAHFGCEIIDGIGSTEMLHIFLSNRPGQVRYGTTGWPVPGYAIELRDEEGRPVPDGEIGDLYIQGPSAALMYWANREKSRETFRGGWTKSGDKYVHNPDGTYSYAGRSDDMLKVSGIYVSPFEVEATLVQHPAVLEAAVIGVPDHEGLVKTKAFVVLKAGAQLGDGELKAFVKERLAAYKYPRAIEFVDTLPKTATGKIQRFMLRERELKAAAERAVAAAMTATPAEPPVRPPGTSFNFAGHLLGCNAGRAGKVAYIDDDGQLTYGELAQQVRRLAAALLGAGIRREERVLLLMHDCSDWPVCFLGAMYAGIVPVAVNTLLTADDYSYMLQHSRAQAVLVSAALLPVLQEALARPGHEVGQVFVSRAHEPLPDGMTALDALLAAQTPLQAPAATSCDDPGFWLYSSGSTGQPKGVVHSHGNPYWTAALYAGPVLGLQEQDVCFSAAKLYFAYGLGNGLSFPLSVGATVVLMAERPTPEATFRRWLQHRPTVFFGAPTGYAGMLASPALPQRAEVALRLCSSAGEALPADIGQRFTAHFGCEIIDGIGSTEMLHIFLSNRPGQVRYGTTGWPVPGYAIELRDEEGRPVPDGEIGDLYIQGPSAALMYWANREKSRETFRGGWTKSGDKYVHNPDGTYSYAGRSDDMLKVSGIYVSPFEVEATLVQHPAVLEAAVIGVPDHEGLVKTKAFVVLKAGAQLGDGELKAFVKERLAAYKYPRAIEFVDTLPKTATGKIQRFMLRERELKAAAERAVAAA